Protein AF-A0A2N3FKK0-F1 (afdb_monomer_lite)

Sequence (946 aa):
MTNNWVDLDNSTMFFVCGANPAENHPASIGHVNTARFDVNGRGRNATLVVVDPRQTRTARMINSGYDATNVNDMRKHDRYVRIRPGTNIAFINGVLNSIITWMYANPTSTAAINFFAWHNSTAPGSAKARSFICDDGTTDNVSGWPTYCDSRLKVDAVTGDYQREDKLSDGGKLISNFPLLAADVEDPDCVFQKLKSHVAMYTDTAVAEICGCTTADIAAVRDAFIANSRCSSSDFGAAAHPDNIKAAGYRAACIMYAMGGTQFTSGSQGIRSYAVIQVLMGNMGRAGGGINALRGIHNVQGSTDMGNLFDLIPGYSANPAEGQTYEAYTNGLFGNRVLPGTAPVTSTLKSAYTEDDIAWQQRGFYNMTREFFGSRAIVSSPADHADFDRLYDCWPKGNGVPHIESFRRMDPVWAGANSKPQIKACVVWGQNPAVTEPNQSAVRKGLEALDLLVCTDMFANETAQCKRKDTGVTYLLPACSHVEEAGSVTSSGRWMQWRDKTTDPMGNSKSDLELLHRFAKALSDGGAFSHITAQWAGTALDGLDAYDVLWGKYGWDGVSPFEEVSGVDYEGNVLLGSEYVAEQVYKEMCAPVGGYVGTGAAGFEGGHKGTMWIYSTGNTNAHGGGYNPDQTGNVTPPMTPAVSWGMANKAKSRNGTDAGDAFQYPRYGWAWLLNRRIFYNNGELSGDVADVFVAPGWMARLWITGGTNTLADWSWLYRKYSQLSDVPDAGVGTNHVYPGRFPAFTEPYETPYDGTGTKPNLVAAWGRNTKGSVSGVVGTTGNLIFSDSARGTAADYPLVLTSIRCVEHFQGGPITRNNPWNVELEPDPWVELNSVDALAAGIKDGDWVNIVTARGNSTTDMDDRTIMTGALAAGAWNKGWKARVGVGTLANQRVAPGTVAIPWHWGDRGLGVGARANDLCIDAWDANTTIPEYKACLCRIEKVTP

Secondary structure (DSSP, 8-state):
--S-SGGGGG-SEEEEES--HHHHSTTHHHHHHHHHHTGGG-----EEEEE-SB--TTGGG------TT-TT-GGGG-EEE---TT-HHHHHHHHHHHHHHHHHH-TTSHHHHHHHHHHTT-STTSEEEEEEE-TTS-EEEEEEEESS--TTBBBPTTT-SBPEEEEE-TTS-EEEEEEPBPSSTTSTTBHHHHHHHHHTT--HHHHHHHHS--HHHHHHHHHHHHHHSGGG-TTTT-SS--S-TTSTT---EEEEESGGGTSSTTHHHHHHHHHHHHHHTT-TTSTT-SEEE--SSTTHHHHHHTT-BTTEETTTEEPPPTT--HHHHHHTSTT-----SS----S----TT-TTTS-HHHHHHHHHHHHHHS-TT--SSHHHHHHHHHHHHTS--S----HHHHHHHHSHHHHHHTT-PPP-EEEEES--HHHHSSSHHHHHHHHHH-SEEEEEESS--TTTTS---TT-EEEEEEBPPTTSS-EEEE-TT-EEEEE---SPPSTT-B-HHHHHHHHHHHHHHTTTTHHHHHHTTTSTTTT--HHHHHTGGGS--SSS-GGG-EEE-TTS-EEEHHHHHHHHHHHHHHS-TT--SSS-SSS-TT----S-TTTS--SSTTS--SB-STTTT---TT-SS-----SSBGGG-B----TTSSS--TTBSEETTTT-SSTT-TT-STTPPPPSS----GGGGTT-----S----STHHHHHHTTSS-------SS------SS------SS-S--S-SSS--HHHHH----SS--TT-TTS-S-SS-TTS----TTT--EEEEEE--TT--TTSTTGGGSHHHHHHS-S-EEEE-HHHHHHTT--TT-EEEEE-SS-BSSS-TT-GGG--STT--S-GGG-EEEEE--SSGGG-SB-TTEEEEE----SSSSS----GGGTS---B-TTT--B--S-EEEEEEE---

pLDDT: mean 81.0, std 18.36, range [26.08, 98.62]

Structure (mmCIF, N/CA/C/O backbone):
data_AF-A0A2N3FKK0-F1
#
_entry.id   AF-A0A2N3FKK0-F1
#
loop_
_atom_site.group_PDB
_atom_site.id
_atom_site.type_symbol
_atom_site.label_atom_id
_atom_site.label_alt_id
_atom_site.label_comp_id
_atom_site.label_asym_id
_atom_site.label_entity_id
_atom_site.label_seq_id
_atom_site.pdbx_PDB_ins_code
_atom_site.Cartn_x
_atom_site.Cartn_y
_atom_site.Cartn_z
_atom_site.occupancy
_atom_site.B_iso_or_equiv
_atom_site.auth_seq_id
_atom_site.auth_comp_id
_atom_site.auth_asym_id
_atom_site.auth_atom_id
_atom_site.pdbx_PDB_model_num
ATOM 1 N N . MET A 1 1 ? 6.869 2.922 4.185 1.00 86.62 1 MET A N 1
ATOM 2 C CA . MET A 1 1 ? 6.396 3.433 5.490 1.00 86.62 1 MET A CA 1
ATOM 3 C C . MET A 1 1 ? 7.098 4.754 5.738 1.00 86.62 1 MET A C 1
ATOM 5 O O . MET A 1 1 ? 8.101 5.001 5.068 1.00 86.62 1 MET A O 1
ATOM 9 N N . THR A 1 2 ? 6.614 5.595 6.655 1.00 87.12 2 THR A N 1
ATOM 10 C CA . THR A 1 2 ? 7.434 6.740 7.099 1.00 87.12 2 THR A CA 1
ATOM 11 C C . THR A 1 2 ? 8.601 6.265 7.958 1.00 87.12 2 THR A C 1
ATOM 13 O O . THR A 1 2 ? 9.711 6.759 7.799 1.00 87.12 2 THR A O 1
ATOM 16 N N . ASN A 1 3 ? 8.370 5.242 8.780 1.00 89.62 3 ASN A N 1
ATOM 17 C CA . ASN A 1 3 ? 9.375 4.599 9.617 1.00 89.62 3 ASN A CA 1
ATOM 18 C C . ASN A 1 3 ? 9.711 3.216 9.020 1.00 89.62 3 ASN A C 1
ATOM 20 O O . ASN A 1 3 ? 9.687 3.046 7.795 1.00 89.62 3 ASN A O 1
ATOM 24 N N . ASN A 1 4 ? 10.034 2.229 9.854 1.00 90.94 4 ASN A N 1
ATOM 25 C CA . ASN A 1 4 ? 10.424 0.882 9.439 1.00 90.94 4 ASN A CA 1
ATOM 26 C C . ASN A 1 4 ? 10.058 -0.160 10.524 1.00 90.94 4 ASN A C 1
ATOM 28 O O . ASN A 1 4 ? 9.503 0.193 11.560 1.00 90.94 4 ASN A O 1
ATOM 32 N N . TRP A 1 5 ? 10.327 -1.446 10.270 1.00 93.56 5 TRP A N 1
ATOM 33 C CA . TRP A 1 5 ? 9.884 -2.547 11.139 1.00 93.56 5 TRP A CA 1
ATOM 34 C C . TRP A 1 5 ? 10.541 -2.575 12.518 1.00 93.56 5 TRP A C 1
ATOM 36 O O . TRP A 1 5 ? 9.848 -2.804 13.500 1.00 93.56 5 TRP A O 1
ATOM 46 N N . VAL A 1 6 ? 11.850 -2.337 12.586 1.00 89.31 6 VAL A N 1
ATOM 47 C CA . VAL A 1 6 ? 12.615 -2.365 13.843 1.00 89.31 6 VAL A CA 1
ATOM 48 C C . VAL A 1 6 ? 12.295 -1.160 14.724 1.00 89.31 6 VAL A C 1
ATOM 50 O O . VAL A 1 6 ? 12.272 -1.276 15.942 1.00 89.31 6 VAL A O 1
ATOM 53 N N . ASP A 1 7 ? 11.939 -0.026 14.118 1.00 89.94 7 ASP A N 1
ATOM 54 C CA . ASP A 1 7 ? 11.510 1.165 14.851 1.00 89.94 7 ASP A CA 1
ATOM 55 C C . ASP A 1 7 ? 10.175 0.976 15.598 1.00 89.94 7 ASP A C 1
ATOM 57 O O . ASP A 1 7 ? 9.870 1.728 16.522 1.00 89.94 7 ASP A O 1
ATOM 61 N N . LEU A 1 8 ? 9.390 -0.056 15.265 1.00 92.25 8 LEU A N 1
ATOM 62 C CA . LEU A 1 8 ? 8.190 -0.402 16.033 1.00 92.25 8 LEU A CA 1
ATOM 63 C C . LEU A 1 8 ? 8.519 -0.729 17.500 1.00 92.25 8 LEU A C 1
ATOM 65 O O . LEU A 1 8 ? 7.682 -0.465 18.362 1.00 92.25 8 LEU A O 1
ATOM 69 N N . ASP A 1 9 ? 9.731 -1.208 17.800 1.00 89.75 9 ASP A N 1
ATOM 70 C CA . ASP A 1 9 ? 10.198 -1.481 19.168 1.00 89.75 9 ASP A CA 1
ATOM 71 C C . ASP A 1 9 ? 10.193 -0.209 20.045 1.00 89.75 9 ASP A C 1
ATOM 73 O O . ASP A 1 9 ? 10.038 -0.283 21.265 1.00 89.75 9 ASP A O 1
ATOM 77 N N . ASN A 1 10 ? 10.309 0.976 19.431 1.00 88.19 10 ASN A N 1
ATOM 78 C CA . ASN A 1 10 ? 10.287 2.266 20.123 1.00 88.19 10 ASN A CA 1
ATOM 79 C C . ASN A 1 10 ? 8.873 2.784 20.421 1.00 88.19 10 ASN A C 1
ATOM 81 O O . ASN A 1 10 ? 8.730 3.785 21.126 1.00 88.19 10 ASN A O 1
ATOM 85 N N . SER A 1 11 ? 7.829 2.160 19.872 1.00 92.38 11 SER A N 1
ATOM 86 C CA . SER A 1 11 ? 6.475 2.699 19.963 1.00 92.38 11 SER A CA 1
ATOM 87 C C . SER A 1 11 ? 5.893 2.558 21.366 1.00 92.38 11 SER A C 1
ATOM 89 O O . SER A 1 11 ? 6.042 1.530 22.019 1.00 92.38 11 SER A O 1
ATOM 91 N N . THR A 1 12 ? 5.169 3.581 21.814 1.00 93.19 12 THR A N 1
ATOM 92 C CA . THR A 1 12 ? 4.355 3.533 23.043 1.00 93.19 12 THR A CA 1
ATOM 93 C C . THR A 1 12 ? 2.890 3.229 22.767 1.00 93.19 12 THR A C 1
ATOM 95 O O . THR A 1 12 ? 2.152 2.864 23.680 1.00 93.19 12 THR A O 1
ATOM 98 N N . MET A 1 13 ? 2.462 3.332 21.509 1.00 95.81 13 MET A N 1
ATOM 99 C CA . MET A 1 13 ? 1.116 2.972 21.092 1.00 95.81 13 MET A CA 1
ATOM 100 C C . MET A 1 13 ? 1.097 2.521 19.639 1.00 95.81 13 MET A C 1
ATOM 102 O O . MET A 1 13 ? 1.505 3.253 18.740 1.00 95.81 13 MET A O 1
ATOM 106 N N . PHE A 1 14 ? 0.499 1.357 19.419 1.00 98.06 14 PHE A N 1
ATOM 107 C CA . PHE A 1 14 ? 0.108 0.873 18.106 1.00 98.06 14 PHE A CA 1
ATOM 108 C C . PHE A 1 14 ? -1.377 1.156 17.898 1.00 98.06 14 PHE A C 1
ATOM 110 O O . PHE A 1 14 ? -2.227 0.529 18.533 1.00 98.06 14 PHE A O 1
ATOM 117 N N . PHE A 1 15 ? -1.696 2.085 17.002 1.00 98.44 15 PHE A N 1
ATOM 118 C CA . PHE A 1 15 ? -3.052 2.275 16.502 1.00 98.44 15 PHE A CA 1
ATOM 119 C C . PHE A 1 15 ? -3.226 1.479 15.205 1.00 98.44 15 PHE A C 1
ATOM 121 O O . PHE A 1 15 ? -2.838 1.914 14.119 1.00 98.44 15 PHE A O 1
ATOM 128 N N . VAL A 1 16 ? -3.777 0.276 15.323 1.00 98.44 16 VAL A N 1
ATOM 129 C CA . VAL A 1 16 ? -4.036 -0.625 14.200 1.00 98.44 16 VAL A CA 1
ATOM 130 C C . VAL A 1 16 ? -5.450 -0.368 13.689 1.00 98.44 16 VAL A C 1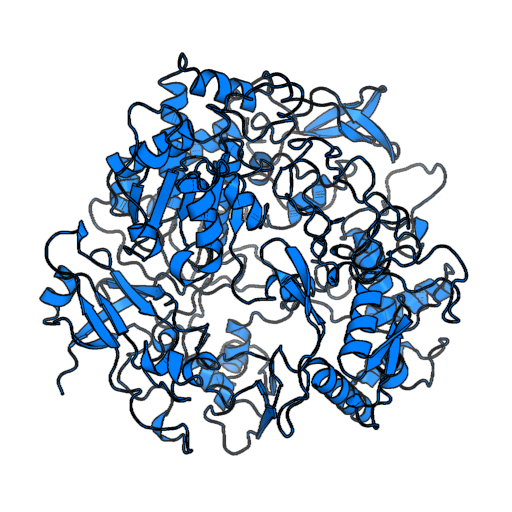
ATOM 132 O O . VAL A 1 16 ? -6.422 -0.805 14.298 1.00 98.44 16 VAL A O 1
ATOM 135 N N . CYS A 1 17 ? -5.577 0.339 12.569 1.00 97.44 17 CYS A N 1
ATOM 136 C CA . CYS A 1 17 ? -6.863 0.643 11.938 1.00 97.44 17 CYS A CA 1
ATOM 137 C C . CYS A 1 17 ? -6.747 0.389 10.436 1.00 97.44 17 CYS A C 1
ATOM 139 O O . CYS A 1 17 ? -5.881 0.950 9.769 1.00 97.44 17 CYS A O 1
ATOM 141 N N . GLY A 1 18 ? -7.582 -0.506 9.903 1.00 95.00 18 GLY A N 1
ATOM 142 C CA . GLY A 1 18 ? -7.476 -0.933 8.505 1.00 95.00 18 GLY A CA 1
ATOM 143 C C . GLY A 1 18 ? -6.312 -1.897 8.222 1.00 95.00 18 GLY A C 1
ATOM 144 O O . GLY A 1 18 ? -5.822 -1.968 7.088 1.00 95.00 18 GLY A O 1
ATOM 145 N N . ALA A 1 19 ? -5.853 -2.642 9.233 1.00 96.12 19 ALA A N 1
ATOM 146 C CA . ALA A 1 19 ? -4.844 -3.692 9.109 1.00 96.12 19 ALA A CA 1
ATOM 147 C C . ALA A 1 19 ? -5.068 -4.834 10.108 1.00 96.12 19 ALA A C 1
ATOM 149 O O . ALA A 1 19 ? -5.714 -4.674 11.136 1.00 96.12 19 ALA A O 1
ATOM 150 N N . ASN A 1 20 ? -4.457 -5.979 9.807 1.00 97.31 20 ASN A N 1
ATOM 151 C CA . ASN A 1 20 ? -4.407 -7.152 10.676 1.00 97.31 20 ASN A CA 1
ATOM 152 C C . ASN A 1 20 ? -2.987 -7.747 10.643 1.00 97.31 20 ASN A C 1
ATOM 154 O O . ASN A 1 20 ? -2.752 -8.754 9.967 1.00 97.31 20 ASN A O 1
ATOM 158 N N . PRO A 1 21 ? -2.002 -7.074 11.266 1.00 97.00 21 PRO A N 1
ATOM 159 C CA . PRO A 1 21 ? -0.591 -7.434 11.144 1.00 97.00 21 PRO A CA 1
ATOM 160 C C . PRO A 1 21 ? -0.272 -8.833 11.681 1.00 97.00 21 PRO A C 1
ATOM 162 O O . PRO A 1 21 ? 0.656 -9.458 11.191 1.00 97.00 21 PRO A O 1
ATOM 165 N N . ALA A 1 22 ? -1.055 -9.378 12.617 1.00 96.69 22 ALA A N 1
ATOM 166 C CA . ALA A 1 22 ? -0.809 -10.725 13.141 1.00 96.69 22 ALA A CA 1
ATOM 167 C C . ALA A 1 22 ? -1.071 -11.837 12.119 1.00 96.69 22 ALA A C 1
ATOM 169 O O . ALA A 1 22 ? -0.567 -12.943 12.284 1.00 96.69 22 ALA A O 1
ATOM 170 N N . GLU A 1 23 ? -1.845 -11.550 11.073 1.00 96.44 23 GLU A N 1
ATOM 171 C CA . GLU A 1 23 ? -2.109 -12.494 9.985 1.00 96.44 23 GLU A CA 1
ATOM 172 C C . GLU A 1 23 ? -1.366 -12.093 8.709 1.00 96.44 23 GLU A C 1
ATOM 174 O O . GLU A 1 23 ? -0.803 -12.943 8.031 1.00 96.44 23 GLU A O 1
ATOM 179 N N . ASN A 1 24 ? -1.305 -10.795 8.401 1.00 96.88 24 ASN A N 1
ATOM 180 C CA . ASN A 1 24 ? -0.779 -10.314 7.119 1.00 96.88 24 ASN A CA 1
ATOM 181 C C . ASN A 1 24 ? 0.710 -9.952 7.155 1.00 96.88 24 ASN A C 1
ATOM 183 O O . ASN A 1 24 ? 1.352 -9.884 6.109 1.00 96.88 24 ASN A O 1
ATOM 187 N N . HIS A 1 25 ? 1.249 -9.696 8.347 1.00 97.31 25 HIS A N 1
ATOM 188 C CA . HIS A 1 25 ? 2.637 -9.296 8.580 1.00 97.31 25 HIS A CA 1
ATOM 189 C C . HIS A 1 25 ? 3.187 -9.983 9.841 1.00 97.31 25 HIS A C 1
ATOM 191 O O . HIS A 1 25 ? 3.745 -9.308 10.701 1.00 97.31 25 HIS A O 1
ATOM 197 N N . PRO A 1 26 ? 3.032 -11.310 10.009 1.00 95.56 26 PRO A N 1
ATOM 198 C CA . PRO A 1 26 ? 3.196 -11.974 11.306 1.00 95.56 26 PRO A CA 1
ATOM 199 C C . PRO A 1 26 ? 4.577 -11.758 11.941 1.00 95.56 26 PRO A C 1
ATOM 201 O O . PRO A 1 26 ? 4.676 -11.623 13.157 1.00 95.56 26 PRO A O 1
ATOM 204 N N . ALA A 1 27 ? 5.640 -11.626 11.140 1.00 94.69 27 ALA A N 1
ATOM 205 C CA . ALA A 1 27 ? 6.976 -11.298 11.642 1.00 94.69 27 ALA A CA 1
ATOM 206 C C . ALA A 1 27 ? 7.035 -9.939 12.373 1.00 94.69 27 ALA A C 1
ATOM 208 O O . ALA A 1 27 ? 7.778 -9.797 13.342 1.00 94.69 27 ALA A O 1
ATOM 209 N N . SER A 1 28 ? 6.212 -8.954 11.984 1.00 94.12 28 SER A N 1
ATOM 210 C CA . SER A 1 28 ? 6.154 -7.658 12.671 1.00 94.12 28 SER A CA 1
ATOM 211 C C . SER A 1 28 ? 5.602 -7.767 14.092 1.00 94.12 28 SER A C 1
ATOM 213 O O . SER A 1 28 ? 5.814 -6.863 14.896 1.00 94.12 28 SER A O 1
ATOM 215 N N . ILE A 1 29 ? 4.903 -8.858 14.431 1.00 93.94 29 ILE A N 1
ATOM 216 C CA . ILE A 1 29 ? 4.414 -9.091 15.794 1.00 93.94 29 ILE A CA 1
ATOM 217 C C . ILE A 1 29 ? 5.560 -9.326 16.775 1.00 93.94 29 ILE A C 1
ATOM 219 O O . ILE A 1 29 ? 5.406 -8.995 17.947 1.00 93.94 29 ILE A O 1
ATOM 223 N N . GLY A 1 30 ? 6.722 -9.800 16.312 1.00 92.00 30 GLY A N 1
ATOM 224 C CA . GLY A 1 30 ? 7.932 -9.828 17.135 1.00 92.00 30 GLY A CA 1
ATOM 225 C C . GLY A 1 30 ? 8.254 -8.438 17.689 1.00 92.00 30 GLY A C 1
ATOM 226 O O . GLY A 1 30 ? 8.380 -8.278 18.899 1.00 92.00 30 GLY A O 1
ATOM 227 N N . HIS A 1 31 ? 8.256 -7.424 16.822 1.00 92.19 31 HIS A N 1
ATOM 228 C CA . HIS A 1 31 ? 8.519 -6.035 17.204 1.00 92.19 31 HIS A CA 1
ATOM 229 C C . HIS A 1 31 ? 7.420 -5.431 18.086 1.00 92.19 31 HIS A C 1
ATOM 231 O O . HIS A 1 31 ? 7.687 -4.828 19.126 1.00 92.19 31 HIS A O 1
ATOM 237 N N . VAL A 1 32 ? 6.153 -5.673 17.732 1.00 92.75 32 VAL A N 1
ATOM 238 C CA . VAL A 1 32 ? 5.012 -5.241 18.557 1.00 92.75 32 VAL A CA 1
ATOM 239 C C . VAL A 1 32 ? 5.093 -5.848 19.962 1.00 92.75 32 VAL A C 1
ATOM 241 O O . VAL A 1 32 ? 4.883 -5.148 20.948 1.00 92.75 32 VAL A O 1
ATOM 244 N N . ASN A 1 33 ? 5.429 -7.133 20.088 1.00 90.88 33 ASN A N 1
ATOM 245 C CA . ASN A 1 33 ? 5.558 -7.791 21.388 1.00 90.88 33 ASN A CA 1
ATOM 246 C C . ASN A 1 33 ? 6.766 -7.284 22.183 1.00 90.88 33 ASN A C 1
ATOM 248 O O . ASN A 1 33 ? 6.633 -7.095 23.393 1.00 90.88 33 ASN A O 1
ATOM 252 N N . THR A 1 34 ? 7.901 -7.010 21.528 1.00 89.31 34 THR A N 1
ATOM 253 C CA . THR A 1 34 ? 9.061 -6.366 22.168 1.00 89.31 34 THR A CA 1
ATOM 254 C C . THR A 1 34 ? 8.651 -5.040 22.804 1.00 89.31 34 THR A C 1
ATOM 256 O O . THR A 1 34 ? 8.877 -4.843 23.998 1.00 89.31 34 THR A O 1
ATOM 259 N N . ALA A 1 35 ? 7.957 -4.174 22.059 1.00 90.12 35 ALA A N 1
ATOM 260 C CA . ALA A 1 35 ? 7.450 -2.906 22.580 1.00 90.12 35 ALA A CA 1
ATOM 261 C C . ALA A 1 35 ? 6.401 -3.086 23.697 1.00 90.12 35 ALA A C 1
ATOM 263 O O . ALA A 1 35 ? 6.347 -2.285 24.631 1.00 90.12 35 ALA A O 1
ATOM 264 N N . ARG A 1 36 ? 5.564 -4.130 23.643 1.00 89.31 36 ARG A N 1
ATOM 265 C CA . ARG A 1 36 ? 4.459 -4.328 24.601 1.00 89.31 36 ARG A CA 1
ATOM 266 C C . ARG A 1 36 ? 4.842 -4.970 25.931 1.00 89.31 36 ARG A C 1
ATOM 268 O O . ARG A 1 36 ? 4.164 -4.690 26.914 1.00 89.31 36 ARG A O 1
ATOM 275 N N . PHE A 1 37 ? 5.856 -5.830 25.984 1.00 84.88 37 PHE A N 1
ATOM 276 C CA . PHE A 1 37 ? 6.105 -6.673 27.168 1.00 84.88 37 PHE A CA 1
ATOM 277 C C . PHE A 1 37 ? 7.458 -6.464 27.848 1.00 84.88 37 PHE A C 1
ATOM 279 O O . PHE A 1 37 ? 7.785 -7.217 28.757 1.00 84.88 37 PHE A O 1
ATOM 286 N N . ASP A 1 38 ? 8.233 -5.469 27.420 1.00 69.88 38 ASP A N 1
ATOM 287 C CA . ASP A 1 38 ? 9.582 -5.216 27.938 1.00 69.88 38 ASP A CA 1
ATOM 288 C C . ASP A 1 38 ? 10.467 -6.465 27.998 1.00 69.88 38 ASP A C 1
ATOM 290 O O . ASP A 1 38 ? 10.999 -6.880 29.027 1.00 69.88 38 ASP A O 1
ATOM 294 N N . VAL A 1 39 ? 10.626 -7.088 26.831 1.00 63.78 39 VAL A N 1
ATOM 295 C CA . VAL A 1 39 ? 11.534 -8.219 26.667 1.00 63.78 39 VAL A CA 1
ATOM 296 C C . VAL A 1 39 ? 12.968 -7.681 26.602 1.00 63.78 39 VAL A C 1
ATOM 298 O O . VAL A 1 39 ? 13.328 -6.972 25.664 1.00 63.78 39 VAL A O 1
ATOM 301 N N . ASN A 1 40 ? 13.802 -8.046 27.581 1.00 57.66 40 ASN A N 1
ATOM 302 C CA . ASN A 1 40 ? 15.223 -7.672 27.683 1.00 57.66 40 ASN A CA 1
ATOM 303 C C . ASN A 1 40 ? 15.512 -6.168 27.898 1.00 57.66 40 ASN A C 1
ATOM 305 O O . ASN A 1 40 ? 16.540 -5.682 27.421 1.00 57.66 40 ASN A O 1
ATOM 309 N N . GLY A 1 41 ? 14.639 -5.425 28.591 1.00 62.09 41 GLY A N 1
ATOM 310 C CA . GLY A 1 41 ? 14.851 -3.992 28.866 1.00 62.09 41 GLY A CA 1
ATOM 311 C C . GLY A 1 41 ? 14.709 -3.102 27.624 1.00 62.09 41 GLY A C 1
ATOM 312 O O . GLY A 1 41 ? 15.303 -2.025 27.551 1.00 62.09 41 GLY A O 1
ATOM 313 N N . ARG A 1 42 ? 14.000 -3.597 26.601 1.00 62.19 42 ARG A N 1
ATOM 314 C CA . ARG A 1 42 ? 13.804 -2.939 25.299 1.00 62.19 42 ARG A CA 1
ATOM 315 C C . ARG A 1 42 ? 12.382 -2.432 25.083 1.00 62.19 42 ARG A C 1
ATOM 317 O O . ARG A 1 42 ? 12.162 -1.692 24.128 1.00 62.19 42 ARG A O 1
ATOM 324 N N . GLY A 1 43 ? 11.419 -2.849 25.900 1.00 67.81 43 GLY A N 1
ATOM 325 C CA . GLY A 1 43 ? 10.015 -2.535 25.654 1.00 67.81 43 GLY A CA 1
ATOM 326 C C . GLY A 1 43 ? 9.541 -1.264 26.330 1.00 67.81 43 GLY A C 1
ATOM 327 O O . GLY A 1 43 ? 10.199 -0.662 27.173 1.00 67.81 43 GLY A O 1
ATOM 328 N N . ARG A 1 44 ? 8.352 -0.845 25.913 1.00 81.69 44 ARG A N 1
ATOM 329 C CA . ARG A 1 44 ? 7.706 0.420 26.274 1.00 81.69 44 ARG A CA 1
ATOM 330 C C . ARG A 1 44 ? 6.411 0.232 27.045 1.00 81.69 44 ARG A C 1
ATOM 332 O O . ARG A 1 44 ? 5.723 1.214 27.303 1.00 81.69 44 ARG A O 1
ATOM 339 N N . ASN A 1 45 ? 6.063 -1.020 27.354 1.00 88.62 45 ASN A N 1
ATOM 340 C CA . ASN A 1 45 ? 4.739 -1.411 27.825 1.00 88.62 45 ASN A CA 1
ATOM 341 C C . ASN A 1 45 ? 3.637 -0.780 26.961 1.00 88.62 45 ASN A C 1
ATOM 343 O O . ASN A 1 45 ? 2.705 -0.155 27.461 1.00 88.62 45 ASN A O 1
ATOM 347 N N . ALA A 1 46 ? 3.819 -0.873 25.643 1.00 92.56 46 ALA A N 1
ATOM 348 C CA . ALA A 1 46 ? 3.051 -0.118 24.671 1.00 92.56 46 ALA A CA 1
ATOM 349 C C . ALA A 1 46 ? 1.552 -0.457 24.679 1.00 92.56 46 ALA A C 1
ATOM 351 O O . ALA A 1 46 ? 1.152 -1.615 24.816 1.00 92.56 46 ALA A O 1
ATOM 352 N N . THR A 1 47 ? 0.739 0.566 24.432 1.00 95.38 47 THR A N 1
ATOM 353 C CA . THR A 1 47 ? -0.691 0.437 24.144 1.00 95.38 47 THR A CA 1
ATOM 354 C C . THR A 1 47 ? -0.901 -0.283 22.808 1.00 95.38 47 THR A C 1
ATOM 356 O O . THR A 1 47 ? -0.226 0.018 21.822 1.00 95.38 47 THR A O 1
ATOM 359 N N . LEU A 1 48 ? -1.895 -1.160 22.724 1.00 97.06 48 LEU A N 1
ATOM 360 C CA . LEU A 1 48 ? -2.433 -1.693 21.477 1.00 97.06 48 LEU A CA 1
ATOM 361 C C . LEU A 1 48 ? -3.910 -1.311 21.341 1.00 97.06 48 LEU A C 1
ATOM 363 O O . LEU A 1 48 ? -4.776 -1.823 22.053 1.00 97.06 48 LEU A O 1
ATOM 367 N N . VAL A 1 49 ? -4.197 -0.434 20.379 1.00 98.06 49 VAL A N 1
ATOM 368 C CA . VAL A 1 49 ? -5.560 -0.114 19.954 1.00 98.06 49 VAL A CA 1
ATOM 369 C C . VAL A 1 49 ? -5.822 -0.765 18.604 1.00 98.06 49 VAL A C 1
ATOM 371 O O . VAL A 1 49 ? -5.107 -0.501 17.642 1.00 98.06 49 VAL A O 1
ATOM 374 N N . VAL A 1 50 ? -6.854 -1.601 18.521 1.00 98.06 50 VAL A N 1
ATOM 375 C CA . VAL A 1 50 ? -7.269 -2.272 17.283 1.00 98.06 50 VAL A CA 1
ATOM 376 C C . VAL A 1 50 ? -8.668 -1.813 16.909 1.00 98.06 50 VAL A C 1
ATOM 378 O O . VAL A 1 50 ? -9.603 -1.985 17.686 1.00 98.06 50 VAL A O 1
ATOM 381 N N . VAL A 1 51 ? -8.809 -1.248 15.714 1.00 97.81 51 VAL A N 1
ATOM 382 C CA . VAL A 1 51 ? -10.076 -0.793 15.141 1.00 97.81 51 VAL A CA 1
ATOM 383 C C . VAL A 1 51 ? -10.358 -1.607 13.882 1.00 97.81 51 VAL A C 1
ATOM 385 O O . VAL A 1 51 ? -9.738 -1.391 12.838 1.00 97.81 51 VAL A O 1
ATOM 388 N N . ASP A 1 52 ? -11.266 -2.575 13.991 1.00 97.06 52 ASP A N 1
ATOM 389 C CA . ASP A 1 52 ? -11.575 -3.534 12.923 1.00 97.06 52 ASP A CA 1
ATOM 390 C C . ASP A 1 52 ? -13.027 -4.039 13.073 1.00 97.06 52 ASP A C 1
ATOM 392 O O . ASP A 1 52 ? -13.501 -4.202 14.200 1.00 97.06 52 ASP A O 1
ATOM 396 N N . PRO A 1 53 ? -13.770 -4.308 11.982 1.00 95.00 53 PRO A N 1
ATOM 397 C CA . PRO A 1 53 ? -15.079 -4.975 12.061 1.00 95.00 53 PRO A CA 1
ATOM 398 C C . PRO A 1 53 ? -15.030 -6.362 12.730 1.00 95.00 53 PRO A C 1
ATOM 400 O O . PRO A 1 53 ? -16.053 -6.874 13.211 1.00 95.00 53 PRO A O 1
ATOM 403 N N . ARG A 1 54 ? -13.852 -6.991 12.767 1.00 94.75 54 ARG A N 1
ATOM 404 C CA . ARG A 1 54 ? -13.625 -8.347 13.259 1.00 94.75 54 ARG A CA 1
ATOM 405 C C . ARG A 1 54 ? -12.700 -8.365 14.466 1.00 94.75 54 ARG A C 1
ATOM 407 O O . ARG A 1 54 ? -11.744 -7.604 14.576 1.00 94.75 54 ARG A O 1
ATOM 414 N N . GLN A 1 55 ? -12.919 -9.343 15.336 1.00 93.00 55 GLN A N 1
ATOM 415 C CA . GLN A 1 55 ? -11.999 -9.653 16.423 1.00 93.00 55 GLN A CA 1
ATOM 416 C C . GLN A 1 55 ? -10.891 -10.566 15.881 1.00 93.00 55 GLN A C 1
ATOM 418 O O . GLN A 1 55 ? -10.876 -11.778 16.107 1.00 93.00 55 GLN A O 1
ATOM 423 N N . THR A 1 56 ? -9.997 -9.957 15.106 1.00 94.69 56 THR A N 1
ATOM 424 C CA . THR A 1 56 ? -8.866 -10.608 14.433 1.00 94.69 56 THR A CA 1
ATOM 425 C C . THR A 1 56 ? -7.852 -11.204 15.412 1.00 94.69 56 THR A C 1
ATOM 427 O O . THR A 1 56 ? -7.905 -10.948 16.621 1.00 94.69 56 THR A O 1
ATOM 430 N N . ARG A 1 57 ? -6.863 -11.959 14.906 1.00 93.69 57 ARG A N 1
ATOM 431 C CA . ARG A 1 57 ? -5.738 -12.406 15.749 1.00 93.69 57 ARG A CA 1
ATOM 432 C C . ARG A 1 57 ? -4.986 -11.220 16.366 1.00 93.69 57 ARG A C 1
ATOM 434 O O . ARG A 1 57 ? -4.573 -11.330 17.514 1.00 93.69 57 ARG A O 1
ATOM 441 N N . THR A 1 58 ? -4.889 -10.071 15.681 1.00 95.50 58 THR A N 1
ATOM 442 C CA . THR A 1 58 ? -4.334 -8.841 16.279 1.00 95.50 58 THR A CA 1
ATOM 443 C C . THR A 1 58 ? -5.218 -8.295 17.400 1.00 95.50 58 THR A C 1
ATOM 445 O O . THR A 1 58 ? -4.701 -7.984 18.468 1.00 95.50 58 THR A O 1
ATOM 448 N N . ALA A 1 59 ? -6.543 -8.230 17.217 1.00 94.00 59 ALA A N 1
ATOM 449 C CA . ALA A 1 59 ? -7.457 -7.783 18.275 1.00 94.00 59 ALA A CA 1
ATOM 450 C C . ALA A 1 59 ? -7.378 -8.672 19.529 1.00 94.00 59 ALA A C 1
ATOM 452 O O . ALA A 1 59 ? -7.442 -8.178 20.650 1.00 94.00 59 ALA A O 1
ATOM 453 N N . ARG A 1 60 ? -7.175 -9.984 19.355 1.00 90.88 60 ARG A N 1
ATOM 454 C CA . ARG A 1 60 ? -7.011 -10.941 20.465 1.00 90.88 60 ARG A CA 1
ATOM 455 C C . ARG A 1 60 ? -5.717 -10.771 21.260 1.00 90.88 60 ARG A C 1
ATOM 457 O O . ARG A 1 60 ? -5.606 -11.342 22.338 1.00 90.88 60 ARG A O 1
ATOM 464 N N . MET A 1 61 ? -4.749 -10.004 20.758 1.00 90.69 61 MET A N 1
ATOM 465 C CA . MET A 1 61 ? -3.528 -9.698 21.507 1.00 90.69 61 MET A CA 1
ATOM 466 C C . MET A 1 61 ? -3.758 -8.661 22.613 1.00 90.69 61 MET A C 1
ATOM 468 O O . MET A 1 61 ? -2.868 -8.457 23.443 1.00 90.69 61 MET A O 1
ATOM 472 N N . ILE A 1 62 ? -4.899 -7.971 22.628 1.00 88.94 62 ILE A N 1
ATOM 473 C CA . ILE A 1 62 ? -5.266 -7.062 23.715 1.00 88.94 62 ILE A CA 1
ATOM 474 C C . ILE A 1 62 ? -5.433 -7.884 24.995 1.00 88.94 62 ILE A C 1
ATOM 476 O O . ILE A 1 62 ? -6.240 -8.811 25.038 1.00 88.94 62 ILE A O 1
ATOM 480 N N . ASN A 1 63 ? -4.634 -7.574 26.018 1.00 71.12 63 ASN A N 1
ATOM 481 C CA . ASN A 1 63 ? -4.619 -8.315 27.276 1.00 71.12 63 ASN A CA 1
ATOM 482 C C . ASN A 1 63 ? -4.643 -7.331 28.449 1.00 71.12 63 ASN A C 1
ATOM 484 O O . ASN A 1 63 ? -3.874 -6.378 28.482 1.00 71.12 63 ASN A O 1
ATOM 488 N N . SER A 1 64 ? -5.508 -7.583 29.429 1.00 60.50 64 SER A N 1
ATOM 489 C CA . SER A 1 64 ? -5.768 -6.711 30.579 1.00 60.50 64 SER A CA 1
ATOM 490 C C . SER A 1 64 ? -4.737 -6.825 31.715 1.00 60.50 64 SER A C 1
ATOM 492 O O . SER A 1 64 ? -4.966 -6.298 32.798 1.00 60.50 64 SER A O 1
ATOM 494 N N . GLY A 1 65 ? -3.617 -7.521 31.505 1.00 72.88 65 GLY A N 1
ATOM 495 C CA . GLY A 1 65 ? -2.568 -7.743 32.510 1.00 72.88 65 GLY A CA 1
ATOM 496 C C . GLY A 1 65 ? -1.545 -6.608 32.620 1.00 72.88 65 GLY A C 1
ATOM 497 O O . GLY A 1 65 ? -0.350 -6.874 32.497 1.00 72.88 65 GLY A O 1
ATOM 498 N N . TYR A 1 66 ? -1.999 -5.364 32.804 1.00 84.62 66 TYR A N 1
ATOM 499 C CA . TYR A 1 66 ? -1.118 -4.206 33.008 1.00 84.62 66 TYR A CA 1
ATOM 500 C C . TYR A 1 66 ? -0.860 -3.943 34.500 1.00 84.62 66 TYR A C 1
ATOM 502 O O . TYR A 1 66 ? -1.708 -4.223 35.350 1.00 84.62 66 TYR A O 1
ATOM 510 N N . ASP A 1 67 ? 0.301 -3.378 34.824 1.00 84.88 67 ASP A N 1
ATOM 511 C CA . ASP A 1 67 ? 0.621 -2.916 36.174 1.00 84.88 67 ASP A CA 1
ATOM 512 C C . ASP A 1 67 ? 0.066 -1.502 36.385 1.00 84.88 67 ASP A C 1
ATOM 514 O O . ASP A 1 67 ? 0.626 -0.511 35.916 1.00 84.88 67 ASP A O 1
ATOM 518 N N . ALA A 1 68 ? -1.045 -1.397 37.117 1.00 82.25 68 ALA A N 1
ATOM 519 C CA . ALA A 1 68 ? -1.686 -0.117 37.410 1.00 82.25 68 ALA A CA 1
ATOM 520 C C . ALA A 1 68 ? -0.835 0.832 38.274 1.00 82.25 68 ALA A C 1
ATOM 522 O O . ALA A 1 68 ? -1.126 2.029 38.314 1.00 82.25 68 ALA A O 1
ATOM 523 N N . THR A 1 69 ? 0.198 0.326 38.954 1.00 83.44 69 THR A N 1
ATOM 524 C CA . THR A 1 69 ? 1.128 1.147 39.744 1.00 83.44 69 THR A CA 1
ATOM 525 C C . THR A 1 69 ? 2.252 1.730 38.887 1.00 83.44 69 THR A C 1
ATOM 527 O O . THR A 1 69 ? 2.800 2.787 39.211 1.00 83.44 69 THR A O 1
ATOM 530 N N . ASN A 1 70 ? 2.553 1.101 37.748 1.00 84.06 70 ASN A N 1
ATOM 531 C CA . ASN A 1 70 ? 3.527 1.598 36.795 1.00 84.06 70 ASN A CA 1
ATOM 532 C C . ASN A 1 70 ? 2.881 2.628 35.861 1.00 84.06 70 ASN A C 1
ATOM 534 O O . ASN A 1 70 ? 2.208 2.303 34.885 1.00 84.06 70 ASN A O 1
ATOM 538 N N . VAL A 1 71 ? 3.146 3.909 36.115 1.00 77.50 71 VAL A N 1
ATOM 539 C CA . VAL A 1 71 ? 2.629 5.011 35.284 1.00 77.50 71 VAL A CA 1
ATOM 540 C C . VAL A 1 71 ? 3.052 4.924 33.814 1.00 77.50 71 VAL A C 1
ATOM 542 O O . VAL A 1 71 ? 2.356 5.476 32.959 1.00 77.50 71 VAL A O 1
ATOM 545 N N . ASN A 1 72 ? 4.153 4.221 33.525 1.00 80.69 72 ASN A N 1
ATOM 546 C CA . ASN A 1 72 ? 4.674 3.983 32.182 1.00 80.69 72 ASN A CA 1
ATOM 547 C C . ASN A 1 72 ? 4.141 2.702 31.537 1.00 80.69 72 ASN A C 1
ATOM 549 O O . ASN A 1 72 ? 4.470 2.454 30.381 1.00 80.69 72 ASN A O 1
ATOM 553 N N . ASP A 1 73 ? 3.334 1.905 32.242 1.00 89.19 73 ASP A N 1
ATOM 554 C CA . ASP A 1 73 ? 2.603 0.809 31.620 1.00 89.19 73 ASP A CA 1
ATOM 555 C C . ASP A 1 73 ? 1.411 1.363 30.839 1.00 89.19 73 ASP A C 1
ATOM 557 O O . ASP A 1 73 ? 0.361 1.711 31.392 1.00 89.19 73 ASP A O 1
ATOM 561 N N . MET A 1 74 ? 1.605 1.508 29.529 1.00 91.00 74 MET A N 1
ATOM 562 C CA . MET A 1 74 ? 0.610 2.110 28.653 1.00 91.00 74 MET A CA 1
ATOM 563 C C . MET A 1 74 ? -0.470 1.125 28.211 1.00 91.00 74 MET A C 1
ATOM 565 O O . MET A 1 74 ? -1.529 1.566 27.764 1.00 91.00 74 MET A O 1
ATOM 569 N N . ARG A 1 75 ? -0.299 -0.181 28.462 1.00 92.94 75 ARG A N 1
ATOM 570 C CA . ARG A 1 75 ? -1.321 -1.211 28.195 1.00 92.94 75 ARG A CA 1
ATOM 571 C C . ARG A 1 75 ? -2.637 -0.966 28.934 1.00 92.94 75 ARG A C 1
ATOM 573 O O . ARG A 1 75 ? -3.668 -1.502 28.541 1.00 92.94 75 ARG A O 1
ATOM 580 N N . LYS A 1 76 ? -2.650 -0.087 29.944 1.00 91.25 76 LYS A N 1
ATOM 581 C CA . LYS A 1 76 ? -3.878 0.446 30.564 1.00 91.25 76 LYS A CA 1
ATOM 582 C C . LYS A 1 76 ? -4.844 1.112 29.570 1.00 91.25 76 LYS A C 1
ATOM 584 O O . LYS A 1 76 ? -6.022 1.263 29.883 1.00 91.25 76 LYS A O 1
ATOM 589 N N . HIS A 1 77 ? -4.359 1.513 28.392 1.00 94.38 77 HIS A N 1
ATOM 590 C CA . HIS A 1 77 ? -5.167 2.071 27.305 1.00 94.38 77 HIS A CA 1
ATOM 591 C C . HIS A 1 77 ? -5.463 1.067 26.179 1.00 94.38 77 HIS A C 1
ATOM 593 O O . HIS A 1 77 ? -6.009 1.472 25.150 1.00 94.38 77 HIS A O 1
ATOM 599 N N . ASP A 1 78 ? -5.111 -0.217 26.330 1.00 95.19 78 ASP A N 1
ATOM 600 C CA . ASP A 1 78 ? -5.414 -1.238 25.326 1.00 95.19 78 ASP A CA 1
ATOM 601 C C . ASP A 1 78 ? -6.917 -1.255 25.017 1.00 95.19 78 ASP A C 1
ATOM 603 O O . ASP A 1 78 ? -7.768 -1.227 25.915 1.00 95.19 78 ASP A O 1
ATOM 607 N N . ARG A 1 79 ? -7.265 -1.296 23.727 1.00 94.88 79 ARG A N 1
ATOM 608 C CA . ARG A 1 79 ? -8.665 -1.192 23.306 1.00 94.88 79 ARG A CA 1
ATOM 609 C C . ARG A 1 79 ? -8.916 -1.894 21.984 1.00 94.88 79 ARG A C 1
ATOM 611 O O . ARG A 1 79 ? -8.225 -1.653 21.003 1.00 94.88 79 ARG A O 1
ATOM 618 N N . TYR A 1 80 ? -9.964 -2.707 21.933 1.00 95.50 80 TYR A N 1
ATOM 619 C CA . TYR A 1 80 ? -10.536 -3.191 20.681 1.00 95.50 80 TYR A CA 1
ATOM 620 C C . TYR A 1 80 ? -11.828 -2.424 20.425 1.00 95.50 80 TYR A C 1
ATOM 622 O O . TYR A 1 80 ? -12.717 -2.435 21.276 1.00 95.50 80 TYR A O 1
ATOM 630 N N . VAL A 1 81 ? -11.921 -1.768 19.272 1.00 95.56 81 VAL A N 1
ATOM 631 C CA . VAL A 1 81 ? -13.116 -1.051 18.831 1.00 95.56 81 VAL A CA 1
ATOM 632 C C . VAL A 1 81 ? -13.631 -1.695 17.560 1.00 95.56 81 VAL A C 1
ATOM 634 O O . VAL A 1 81 ? -12.914 -1.833 16.568 1.00 95.56 81 VAL A O 1
ATOM 637 N N . ARG A 1 82 ? -14.904 -2.068 17.587 1.00 93.38 82 ARG A N 1
ATOM 638 C CA . ARG A 1 82 ? -15.575 -2.660 16.440 1.00 93.38 82 ARG A CA 1
ATOM 639 C C . ARG A 1 82 ? -16.284 -1.564 15.652 1.00 93.38 82 ARG A C 1
ATOM 641 O O . ARG A 1 82 ? -17.069 -0.820 16.230 1.00 93.38 82 ARG A O 1
ATOM 648 N N . ILE A 1 83 ? -16.001 -1.468 14.354 1.00 94.38 83 ILE A N 1
ATOM 649 C CA . ILE A 1 83 ? -16.641 -0.501 13.447 1.00 94.38 83 ILE A CA 1
ATOM 650 C C . ILE A 1 83 ? -17.172 -1.196 12.193 1.00 94.38 83 ILE A C 1
ATOM 652 O O . ILE A 1 83 ? -16.646 -2.229 11.783 1.00 94.38 83 ILE A O 1
ATOM 656 N N . ARG A 1 84 ? -18.191 -0.620 11.559 1.00 93.31 84 ARG A N 1
ATOM 657 C CA . ARG A 1 84 ? -18.706 -1.067 10.262 1.00 93.31 84 ARG A CA 1
ATOM 658 C C . ARG A 1 84 ? -17.658 -0.845 9.154 1.00 93.31 84 ARG A C 1
ATOM 660 O O . ARG A 1 84 ? -17.003 0.199 9.139 1.00 93.31 84 ARG A O 1
ATOM 667 N N . PRO A 1 85 ? -17.503 -1.771 8.187 1.00 94.94 85 PRO A N 1
ATOM 668 C CA . PRO A 1 85 ? -16.646 -1.521 7.032 1.00 94.94 85 PRO A CA 1
ATOM 669 C C . PRO A 1 85 ? -17.068 -0.249 6.278 1.00 94.94 85 PRO A C 1
ATOM 671 O O . PRO A 1 85 ? -18.254 -0.036 6.022 1.00 94.94 85 PRO A O 1
ATOM 674 N N . GLY A 1 86 ? -16.093 0.597 5.933 1.00 90.50 86 GLY A N 1
ATOM 675 C CA . GLY A 1 86 ? -16.316 1.847 5.199 1.00 90.50 86 GLY A CA 1
ATOM 676 C C . GLY A 1 86 ? -16.536 3.090 6.066 1.00 90.50 86 GLY A C 1
ATOM 677 O O . GLY A 1 86 ? -16.696 4.176 5.522 1.00 90.50 86 GLY A O 1
ATOM 678 N N . THR A 1 87 ? -16.506 2.985 7.400 1.00 93.00 87 THR A N 1
ATOM 679 C CA . THR A 1 87 ? -16.737 4.138 8.299 1.00 93.00 87 THR A CA 1
ATOM 680 C C . THR A 1 87 ? -15.473 4.687 8.957 1.00 93.00 87 THR A C 1
ATOM 682 O O . THR A 1 87 ? -15.552 5.465 9.909 1.00 93.00 87 THR A O 1
ATOM 685 N N . ASN A 1 88 ? -14.292 4.318 8.451 1.00 93.75 88 ASN A N 1
ATOM 686 C CA . ASN A 1 88 ? -12.999 4.710 9.015 1.00 93.75 88 ASN A CA 1
ATOM 687 C C . ASN A 1 88 ? -12.861 6.239 9.131 1.00 93.75 88 ASN A C 1
ATOM 689 O O . ASN A 1 88 ? -12.444 6.728 10.176 1.00 93.75 88 ASN A O 1
ATOM 693 N N . ILE A 1 89 ? -13.258 6.998 8.098 1.00 91.81 89 ILE A N 1
ATOM 694 C CA . ILE A 1 89 ? -13.164 8.471 8.103 1.00 91.81 89 ILE A CA 1
ATOM 695 C C . ILE A 1 89 ? -14.025 9.072 9.219 1.00 91.81 89 ILE A C 1
ATOM 697 O O . ILE A 1 89 ? -13.546 9.920 9.966 1.00 91.81 89 ILE A O 1
ATOM 701 N N . ALA A 1 90 ? -15.273 8.610 9.366 1.00 93.00 90 ALA A N 1
ATOM 702 C CA . ALA A 1 90 ? -16.163 9.087 10.424 1.00 93.00 90 ALA A CA 1
ATOM 703 C C . ALA A 1 90 ? -15.575 8.809 11.813 1.00 93.00 90 ALA A C 1
ATOM 705 O O . ALA A 1 90 ? -15.583 9.692 12.667 1.00 93.00 90 ALA A O 1
ATOM 706 N N . PHE A 1 91 ? -15.006 7.616 12.014 1.00 97.12 91 PHE A N 1
ATOM 707 C CA . PHE A 1 91 ? -14.358 7.252 13.271 1.00 97.12 91 PHE A CA 1
ATOM 708 C C . PHE A 1 91 ? -13.155 8.149 13.595 1.00 97.12 91 PHE A C 1
ATOM 710 O O . PHE A 1 91 ? -13.092 8.717 14.684 1.00 97.12 91 PHE A O 1
ATOM 717 N N . ILE A 1 92 ? -12.218 8.323 12.656 1.00 97.38 92 ILE A N 1
ATOM 718 C CA . ILE A 1 92 ? -11.005 9.128 12.886 1.00 97.38 92 ILE A CA 1
ATOM 719 C C . ILE A 1 92 ? -11.338 10.606 13.080 1.00 97.38 92 ILE A C 1
ATOM 721 O O . ILE A 1 92 ? -10.804 11.228 13.997 1.00 97.38 92 ILE A O 1
ATOM 725 N N . ASN A 1 93 ? -12.250 11.163 12.280 1.00 95.25 93 ASN A N 1
ATOM 726 C CA . ASN A 1 93 ? -12.699 12.542 12.462 1.00 95.25 93 ASN A CA 1
ATOM 727 C C . ASN A 1 93 ? -13.443 12.733 13.793 1.00 95.25 93 ASN A C 1
ATOM 729 O O . ASN A 1 93 ? -13.298 13.781 14.417 1.00 95.25 93 ASN A O 1
ATOM 733 N N . GLY A 1 94 ? -14.166 11.712 14.266 1.00 97.38 94 GLY A N 1
ATOM 734 C CA . GLY A 1 94 ? -14.745 11.685 15.610 1.00 97.38 94 GLY A CA 1
ATOM 735 C C . GLY A 1 94 ? -13.697 11.757 16.710 1.00 97.38 94 GLY A C 1
ATOM 736 O O . GLY A 1 94 ? -13.788 12.597 17.599 1.00 97.38 94 GLY A O 1
ATOM 737 N N . VAL A 1 95 ? -12.655 10.927 16.618 1.00 98.56 95 VAL A N 1
ATOM 738 C CA . VAL A 1 95 ? -11.528 10.962 17.563 1.00 98.56 95 VAL A CA 1
ATOM 739 C C . VAL A 1 95 ? -10.820 12.320 17.519 1.00 98.56 95 VAL A C 1
ATOM 741 O O . VAL A 1 95 ? -10.536 12.882 18.573 1.00 98.56 95 VAL A O 1
ATOM 744 N N . LEU A 1 96 ? -10.585 12.887 16.330 1.00 97.62 96 LEU A N 1
ATOM 745 C CA . LEU A 1 96 ? -10.008 14.228 16.161 1.00 97.62 96 LEU A CA 1
ATOM 746 C C . LEU A 1 96 ? -10.845 15.307 16.856 1.00 97.62 96 LEU A C 1
ATOM 748 O O . LEU A 1 96 ? -10.302 16.100 17.625 1.00 97.62 96 LEU A O 1
ATOM 752 N N . ASN A 1 97 ? -12.157 15.315 16.614 1.00 98.19 97 ASN A N 1
ATOM 753 C CA . ASN A 1 97 ? -13.079 16.236 17.269 1.00 98.19 97 ASN A CA 1
ATOM 754 C C . ASN A 1 97 ? -13.033 16.063 18.794 1.00 98.19 97 ASN A C 1
ATOM 756 O O . ASN A 1 97 ? -12.828 17.034 19.518 1.00 98.19 97 ASN A O 1
ATOM 760 N N . SER A 1 98 ? -13.105 14.818 19.277 1.00 98.56 98 SER A N 1
ATOM 761 C CA . SER A 1 98 ? -13.048 14.487 20.705 1.00 98.56 98 SER A CA 1
ATOM 762 C C . SER A 1 98 ? -11.736 14.955 21.360 1.00 98.56 98 SER A C 1
ATOM 764 O O . SER A 1 98 ? -11.764 15.487 22.471 1.00 98.56 98 SER A O 1
ATOM 766 N N . ILE A 1 99 ? -10.588 14.836 20.673 1.00 98.62 99 ILE A N 1
ATOM 767 C CA . ILE A 1 99 ? -9.292 15.374 21.130 1.00 98.62 99 ILE A CA 1
ATOM 768 C C . ILE A 1 99 ? -9.348 16.899 21.224 1.00 98.62 99 ILE A C 1
ATOM 770 O O . ILE A 1 99 ? -9.054 17.448 22.284 1.00 98.62 99 ILE A O 1
ATOM 774 N N . ILE A 1 100 ? -9.733 17.591 20.146 1.00 98.06 100 ILE A N 1
ATOM 775 C CA . ILE A 1 100 ? -9.746 19.062 20.106 1.00 98.06 100 ILE A CA 1
ATOM 776 C C . ILE A 1 100 ? -10.687 19.615 21.181 1.00 98.06 100 ILE A C 1
ATOM 778 O O . ILE A 1 100 ? -10.291 20.491 21.951 1.00 98.06 100 ILE A O 1
ATOM 782 N N . THR A 1 101 ? -11.905 19.074 21.294 1.00 98.38 101 THR A N 1
ATOM 783 C CA . THR A 1 101 ? -12.858 19.455 22.345 1.00 98.38 101 THR A CA 1
ATOM 784 C C . THR A 1 101 ? -12.266 19.250 23.738 1.00 98.38 101 THR A C 1
ATOM 786 O O . THR A 1 101 ? -12.385 20.135 24.584 1.00 98.38 101 THR A O 1
ATOM 789 N N . TRP A 1 102 ? -11.583 18.126 23.979 1.00 98.44 102 TRP A N 1
ATOM 790 C CA . TRP A 1 102 ? -10.952 17.861 25.271 1.00 98.44 102 TRP A CA 1
ATOM 791 C C . TRP A 1 102 ? -9.825 18.850 25.588 1.00 98.44 102 TRP A C 1
ATOM 793 O O . TRP A 1 102 ? -9.765 19.331 26.719 1.00 98.44 102 TRP A O 1
ATOM 803 N N . MET A 1 103 ? -8.979 19.207 24.612 1.00 98.19 103 MET A N 1
ATOM 804 C CA . MET A 1 103 ? -7.888 20.175 24.812 1.00 98.19 103 MET A CA 1
ATOM 805 C C . MET A 1 103 ? -8.424 21.546 25.239 1.00 98.19 103 MET A C 1
ATOM 807 O O . MET A 1 103 ? -7.923 22.129 26.200 1.00 98.19 103 MET A O 1
ATOM 811 N N . TYR A 1 104 ? -9.484 22.031 24.585 1.00 98.06 104 TYR A N 1
ATOM 812 C CA . TYR A 1 104 ? -10.137 23.291 24.959 1.00 98.06 104 TYR A CA 1
ATOM 813 C C . TYR A 1 104 ? -10.867 23.217 26.304 1.00 98.06 104 TYR A C 1
ATOM 815 O O . TYR A 1 104 ? -10.893 24.203 27.037 1.00 98.06 104 TYR A O 1
ATOM 823 N N . ALA A 1 105 ? -11.459 22.069 26.642 1.00 98.25 105 ALA A N 1
ATOM 824 C CA . ALA A 1 105 ? -12.163 21.878 27.910 1.00 98.25 105 ALA A CA 1
ATOM 825 C C . ALA A 1 105 ? -11.216 21.694 29.111 1.00 98.25 105 ALA A C 1
ATOM 827 O O . ALA A 1 105 ? -11.631 21.900 30.250 1.00 98.25 105 ALA A O 1
ATOM 828 N N . ASN A 1 106 ? -9.950 21.329 28.874 1.00 98.25 106 ASN A N 1
ATOM 829 C CA . ASN A 1 106 ? -8.954 21.051 29.914 1.00 98.25 106 ASN A CA 1
ATOM 830 C C . ASN A 1 106 ? -7.689 21.921 29.757 1.00 98.25 106 ASN A C 1
ATOM 832 O O . ASN A 1 106 ? -6.577 21.379 29.761 1.00 98.25 106 ASN A O 1
ATOM 836 N N . PRO A 1 107 ? -7.814 23.260 29.658 1.00 97.12 107 PRO A N 1
ATOM 837 C CA . PRO A 1 107 ? -6.710 24.146 29.275 1.00 97.12 107 PRO A CA 1
ATOM 838 C C . PRO A 1 107 ? -5.576 24.196 30.308 1.00 97.12 107 PRO A C 1
ATOM 840 O O . PRO A 1 107 ? -4.465 24.599 29.984 1.00 97.12 107 PRO A O 1
ATOM 843 N N . THR A 1 108 ? -5.837 23.786 31.552 1.00 97.50 108 THR A N 1
ATOM 844 C CA . THR A 1 108 ? -4.843 23.723 32.635 1.00 97.50 108 THR A CA 1
ATOM 845 C C . THR A 1 108 ? -4.123 22.379 32.718 1.00 97.50 108 THR A C 1
ATOM 847 O O . THR A 1 108 ? -3.174 22.239 33.489 1.00 97.50 108 THR A O 1
ATOM 850 N N . SER A 1 109 ? -4.552 21.376 31.946 1.00 97.81 109 SER A N 1
ATOM 851 C CA . SER A 1 109 ? -3.843 20.101 31.881 1.00 97.81 109 SER A CA 1
ATOM 852 C C . SER A 1 109 ? -2.503 20.281 31.168 1.00 97.81 109 SER A C 1
ATOM 854 O O . SER A 1 109 ? -2.408 20.984 30.161 1.00 97.81 109 SER A O 1
ATOM 856 N N . THR A 1 110 ? -1.459 19.600 31.646 1.00 95.81 110 THR A N 1
ATOM 857 C CA . THR A 1 110 ? -0.132 19.637 31.009 1.00 95.81 110 THR A CA 1
ATOM 858 C C . THR A 1 110 ? -0.198 19.249 29.531 1.00 95.81 110 THR A C 1
ATOM 860 O O . THR A 1 110 ? 0.459 19.872 28.704 1.00 95.81 110 THR A O 1
ATOM 863 N N . ALA A 1 111 ? -1.036 18.266 29.182 1.00 96.25 111 ALA A N 1
ATOM 864 C CA . ALA A 1 111 ? -1.218 17.839 27.800 1.00 96.25 111 ALA A CA 1
ATOM 865 C C . ALA A 1 111 ? -1.788 18.958 26.911 1.00 96.25 111 ALA A C 1
ATOM 867 O O . ALA A 1 111 ? -1.253 19.183 25.829 1.00 96.25 111 ALA A O 1
ATOM 868 N N . ALA A 1 112 ? -2.816 19.688 27.363 1.00 97.31 112 ALA A N 1
ATOM 869 C CA . ALA A 1 112 ? -3.391 20.792 26.592 1.00 97.31 112 ALA A CA 1
ATOM 870 C C . ALA A 1 112 ? -2.419 21.970 26.450 1.00 97.31 112 ALA A C 1
ATOM 872 O O . ALA A 1 112 ? -2.252 22.493 25.349 1.00 97.31 112 ALA A O 1
ATOM 873 N N . ILE A 1 113 ? -1.722 22.339 27.531 1.00 96.12 113 ILE A N 1
ATOM 874 C CA . ILE A 1 113 ? -0.697 23.396 27.505 1.00 96.12 113 ILE A CA 1
ATOM 875 C C . ILE A 1 113 ? 0.373 23.062 26.460 1.00 96.12 113 ILE A C 1
ATOM 877 O O . ILE A 1 113 ? 0.665 23.875 25.583 1.00 96.12 113 ILE A O 1
ATOM 881 N N . ASN A 1 114 ? 0.908 21.841 26.509 1.00 94.25 114 ASN A N 1
ATOM 882 C CA . ASN A 1 114 ? 1.917 21.373 25.563 1.00 94.25 114 ASN A CA 1
ATOM 883 C C . ASN A 1 114 ? 1.369 21.300 24.131 1.00 94.25 114 ASN A C 1
ATOM 885 O O . ASN A 1 114 ? 2.043 21.692 23.181 1.00 94.25 114 ASN A O 1
ATOM 889 N N . PHE A 1 115 ? 0.135 20.829 23.957 1.00 93.38 115 PHE A N 1
ATOM 890 C CA . PHE A 1 115 ? -0.515 20.751 22.653 1.00 93.38 115 PHE A CA 1
ATOM 891 C C . PHE A 1 115 ? -0.597 22.125 21.972 1.00 93.38 115 PHE A C 1
ATOM 893 O O . PHE A 1 115 ? -0.140 22.278 20.839 1.00 93.38 115 PHE A O 1
ATOM 900 N N . PHE A 1 116 ? -1.111 23.143 22.666 1.00 93.69 116 PHE A N 1
ATOM 901 C CA . PHE A 1 116 ? -1.202 24.489 22.100 1.00 93.69 116 PHE A CA 1
ATOM 902 C C . PHE A 1 116 ? 0.171 25.158 21.962 1.00 93.69 116 PHE A C 1
ATOM 904 O O . PHE A 1 116 ? 0.407 25.838 20.967 1.00 93.69 116 PHE A O 1
ATOM 911 N N . ALA A 1 117 ? 1.111 24.925 22.886 1.00 90.75 117 ALA A N 1
ATOM 912 C CA . ALA A 1 117 ? 2.476 25.445 22.763 1.00 90.75 117 ALA A CA 1
ATOM 913 C C . ALA A 1 117 ? 3.216 24.887 21.534 1.00 90.75 117 ALA A C 1
ATOM 915 O O . ALA A 1 117 ? 3.984 25.599 20.886 1.00 90.75 117 ALA A O 1
ATOM 916 N N . TRP A 1 118 ? 2.965 23.622 21.188 1.00 86.06 118 TRP A N 1
ATOM 917 C CA . TRP A 1 118 ? 3.495 23.000 19.976 1.00 86.06 118 TRP A CA 1
ATOM 918 C C . TRP A 1 118 ? 2.946 23.650 18.710 1.00 86.06 118 TRP A C 1
ATOM 920 O O . TRP A 1 118 ? 3.710 24.079 17.850 1.00 86.06 118 TRP A O 1
ATOM 930 N N . HIS A 1 119 ? 1.620 23.748 18.614 1.00 85.94 119 HIS A N 1
ATOM 931 C CA . HIS A 1 119 ? 0.949 24.290 17.432 1.00 85.94 119 HIS A CA 1
ATOM 932 C C . HIS A 1 119 ? 1.176 25.791 17.251 1.00 85.94 119 HIS A C 1
ATOM 934 O O . HIS A 1 119 ? 1.241 26.265 16.122 1.00 85.94 119 HIS A O 1
ATOM 940 N N . ASN A 1 120 ? 1.406 26.520 18.343 1.00 87.94 120 ASN A N 1
ATOM 941 C CA . ASN A 1 120 ? 1.805 27.924 18.297 1.00 87.94 120 ASN A CA 1
ATOM 942 C C . ASN A 1 120 ? 3.311 28.138 18.084 1.00 87.94 120 ASN A C 1
ATOM 944 O O . ASN A 1 120 ? 3.760 29.280 18.035 1.00 87.94 120 ASN A O 1
ATOM 948 N N . SER A 1 121 ? 4.103 27.065 17.969 1.00 81.94 121 SER A N 1
ATOM 949 C CA . SER A 1 121 ? 5.570 27.122 17.888 1.00 81.94 121 SER A CA 1
ATOM 950 C C . SER A 1 121 ? 6.219 27.960 19.005 1.00 81.94 121 SER A C 1
ATOM 952 O O . SER A 1 121 ? 7.218 28.646 18.788 1.00 81.94 121 SER A O 1
ATOM 954 N N . THR A 1 122 ? 5.635 27.930 20.208 1.00 86.56 122 THR A N 1
ATOM 955 C CA . THR A 1 122 ? 6.144 28.637 21.397 1.00 86.56 122 THR A CA 1
ATOM 956 C C . THR A 1 122 ? 6.929 27.722 22.334 1.00 86.56 122 THR A C 1
ATOM 958 O O . THR A 1 122 ? 7.626 28.201 23.227 1.00 86.56 122 THR A O 1
ATOM 961 N N . ALA A 1 123 ? 6.858 26.403 22.132 1.00 81.31 123 ALA A N 1
ATOM 962 C CA . ALA A 1 123 ? 7.685 25.443 22.856 1.00 81.31 123 ALA A CA 1
ATOM 963 C C . ALA A 1 123 ? 9.164 25.535 22.413 1.00 81.31 123 ALA A C 1
ATOM 965 O O . ALA A 1 123 ? 9.435 25.731 21.222 1.00 81.31 123 ALA A O 1
ATOM 966 N N . PRO A 1 124 ? 10.153 25.338 23.301 1.00 75.50 124 PRO A N 1
ATOM 967 C CA . PRO A 1 124 ? 11.549 25.313 22.870 1.00 75.50 124 PRO A CA 1
ATOM 968 C C . PRO A 1 124 ? 11.803 24.174 21.860 1.00 75.50 124 PRO A C 1
ATOM 970 O O . PRO A 1 124 ? 11.187 23.112 21.931 1.00 75.50 124 PRO A O 1
ATOM 973 N N . GLY A 1 125 ? 12.650 24.422 20.855 1.00 68.69 125 GLY A N 1
ATOM 974 C CA . GLY A 1 125 ? 12.929 23.470 19.763 1.00 68.69 125 GLY A CA 1
ATOM 975 C C . GLY A 1 125 ? 11.825 23.332 18.696 1.00 68.69 125 GLY A C 1
ATOM 976 O O . GLY A 1 125 ? 12.036 22.674 17.672 1.00 68.69 125 GLY A O 1
ATOM 977 N N . SER A 1 126 ? 10.662 23.971 18.884 1.00 69.75 126 SER A N 1
ATOM 978 C CA . SER A 1 126 ? 9.551 23.928 17.916 1.00 69.75 126 SER A CA 1
ATOM 979 C C . SER A 1 126 ? 9.729 24.861 16.711 1.00 69.75 126 SER A C 1
ATOM 981 O O . SER A 1 126 ? 9.086 24.631 15.689 1.00 69.75 126 SER A O 1
ATOM 983 N N . ALA A 1 127 ? 10.642 25.837 16.788 1.00 73.12 127 ALA A N 1
ATOM 984 C CA . ALA A 1 127 ? 11.037 26.714 15.688 1.00 73.12 127 ALA A CA 1
ATOM 985 C C . ALA A 1 127 ? 12.555 26.651 15.433 1.00 73.12 127 ALA A C 1
ATOM 987 O O . ALA A 1 127 ? 13.348 26.567 16.375 1.00 73.12 127 ALA A O 1
ATOM 988 N N . LYS A 1 128 ? 12.965 26.701 14.161 1.00 69.94 128 LYS A N 1
ATOM 989 C CA . LYS A 1 128 ? 14.361 26.649 13.697 1.00 69.94 128 LYS A CA 1
ATOM 990 C C . LYS A 1 128 ? 14.599 27.671 12.581 1.00 69.94 128 LYS A C 1
ATOM 992 O O . LYS A 1 128 ? 13.675 28.047 11.863 1.00 69.94 128 LYS A O 1
ATOM 997 N N . ALA A 1 129 ? 15.852 28.086 12.411 1.00 71.56 129 ALA A N 1
ATOM 998 C CA . ALA A 1 129 ? 16.283 28.748 11.185 1.00 71.56 129 ALA A CA 1
ATOM 999 C C . ALA A 1 129 ? 16.325 27.718 10.049 1.00 71.56 129 ALA A C 1
ATOM 1001 O O . ALA A 1 129 ? 16.885 26.629 10.219 1.00 71.56 129 ALA A O 1
ATOM 1002 N N . ARG A 1 130 ? 15.709 28.034 8.908 1.00 67.31 130 ARG A N 1
ATOM 1003 C CA . ARG A 1 130 ? 15.711 27.162 7.725 1.00 67.31 130 ARG A CA 1
ATOM 1004 C C . ARG A 1 130 ? 16.176 27.915 6.494 1.00 67.31 130 ARG A C 1
ATOM 1006 O O . ARG A 1 130 ? 15.831 29.076 6.345 1.00 67.31 130 ARG A O 1
ATOM 1013 N N . SER A 1 131 ? 16.904 27.232 5.616 1.00 61.88 131 SER A N 1
ATOM 1014 C CA . SER A 1 131 ? 17.393 27.807 4.364 1.00 61.88 131 SER A CA 1
ATOM 1015 C C . SER A 1 131 ? 16.309 27.789 3.283 1.00 61.88 131 SER A C 1
ATOM 1017 O O . SER A 1 131 ? 15.662 26.765 3.055 1.00 61.88 131 SER A O 1
ATOM 1019 N N . PHE A 1 132 ? 16.125 28.923 2.620 1.00 60.56 132 PHE A N 1
ATOM 1020 C CA . PHE A 1 132 ? 15.213 29.173 1.510 1.00 60.56 132 PHE A CA 1
ATOM 1021 C C . PHE A 1 132 ? 16.004 29.715 0.318 1.00 60.56 132 PHE A C 1
ATOM 1023 O O . PHE A 1 132 ? 17.076 30.283 0.500 1.00 60.56 132 PHE A O 1
ATOM 1030 N N . ILE A 1 133 ? 15.476 29.548 -0.897 1.00 58.03 133 ILE A N 1
ATOM 1031 C CA . ILE A 1 133 ? 15.966 30.296 -2.062 1.00 58.03 133 ILE A CA 1
ATOM 1032 C C . ILE A 1 133 ? 15.235 31.635 -2.112 1.00 58.03 133 ILE A C 1
ATOM 1034 O O . ILE A 1 133 ? 14.008 31.653 -2.019 1.00 58.03 133 ILE A O 1
ATOM 1038 N N . CYS A 1 134 ? 16.005 32.709 -2.233 1.00 63.84 134 CYS A N 1
ATOM 1039 C CA . CYS A 1 134 ? 15.555 34.083 -2.402 1.00 63.84 134 CYS A CA 1
ATOM 1040 C C . CYS A 1 134 ? 15.300 34.391 -3.884 1.00 63.84 134 CYS A C 1
ATOM 1042 O O . CYS A 1 134 ? 15.798 33.684 -4.762 1.00 63.84 134 CYS A O 1
ATOM 1044 N N . ASP A 1 135 ? 14.579 35.477 -4.159 1.00 64.81 135 ASP A N 1
ATOM 1045 C CA . ASP A 1 135 ? 14.195 35.887 -5.522 1.00 64.81 135 ASP A CA 1
ATOM 1046 C C . ASP A 1 135 ? 15.412 36.183 -6.426 1.00 64.81 135 ASP A C 1
ATOM 1048 O O . ASP A 1 135 ? 15.330 36.140 -7.650 1.00 64.81 135 ASP A O 1
ATOM 1052 N N . ASP A 1 136 ? 16.579 36.453 -5.829 1.00 62.03 136 ASP A N 1
ATOM 1053 C CA . ASP A 1 136 ? 17.855 36.640 -6.534 1.00 62.03 136 ASP A CA 1
ATOM 1054 C C . ASP A 1 136 ? 18.559 35.318 -6.919 1.00 62.03 136 ASP A C 1
ATOM 1056 O O . ASP A 1 136 ? 19.670 35.330 -7.451 1.00 62.03 136 ASP A O 1
ATOM 1060 N N . GLY A 1 137 ? 17.936 34.170 -6.636 1.00 55.25 137 GLY A N 1
ATOM 1061 C CA . GLY A 1 137 ? 18.461 32.833 -6.916 1.00 55.25 137 GLY A CA 1
ATOM 1062 C C . GLY A 1 137 ? 19.463 32.303 -5.884 1.00 55.25 137 GLY A C 1
ATOM 1063 O O . GLY A 1 137 ? 19.931 31.169 -6.018 1.00 55.25 137 GLY A O 1
ATOM 1064 N N . THR A 1 138 ? 19.790 33.075 -4.844 1.00 61.47 138 THR A N 1
ATOM 1065 C CA . THR A 1 138 ? 20.696 32.644 -3.769 1.00 61.47 138 THR A CA 1
ATOM 1066 C C . THR A 1 138 ? 19.948 31.948 -2.630 1.00 61.47 138 THR A C 1
ATOM 1068 O O . THR A 1 138 ? 18.736 32.075 -2.497 1.00 61.47 138 THR A O 1
ATOM 1071 N N . THR A 1 139 ? 20.658 31.196 -1.783 1.00 60.84 139 THR A N 1
ATOM 1072 C CA . THR A 1 139 ? 20.085 30.592 -0.568 1.00 60.84 139 THR A CA 1
ATOM 1073 C C . THR A 1 139 ? 20.366 31.437 0.671 1.00 60.84 139 THR A C 1
ATOM 1075 O O . THR A 1 139 ? 21.506 31.869 0.862 1.00 60.84 139 THR A O 1
ATOM 1078 N N . ASP A 1 140 ? 19.375 31.611 1.545 1.00 61.66 140 ASP A N 1
ATOM 1079 C CA . ASP A 1 140 ? 19.523 32.283 2.841 1.00 61.66 140 ASP A CA 1
ATOM 1080 C C . ASP A 1 140 ? 18.522 31.760 3.885 1.00 61.66 140 ASP A C 1
ATOM 1082 O O . ASP A 1 140 ? 17.561 31.076 3.541 1.00 61.66 140 ASP A O 1
ATOM 1086 N N . ASN A 1 141 ? 18.752 32.027 5.170 1.00 73.88 141 ASN A N 1
ATOM 1087 C CA . ASN A 1 141 ? 17.927 31.501 6.254 1.00 73.88 141 ASN A CA 1
ATOM 1088 C C . ASN A 1 141 ? 16.717 32.385 6.583 1.00 73.88 141 ASN A C 1
ATOM 1090 O O . ASN A 1 141 ? 16.762 33.601 6.442 1.00 73.88 141 ASN A O 1
ATOM 1094 N N . VAL A 1 142 ? 15.644 31.762 7.073 1.00 72.94 142 VAL A N 1
ATOM 1095 C CA . VAL A 1 142 ? 14.514 32.420 7.739 1.00 72.94 142 VAL A CA 1
ATOM 1096 C C . VAL A 1 142 ? 14.357 31.809 9.128 1.00 72.94 142 VAL A C 1
ATOM 1098 O O . VAL A 1 142 ? 14.078 30.611 9.267 1.00 72.94 142 VAL A O 1
ATOM 1101 N N . SER A 1 143 ? 14.539 32.634 10.154 1.00 78.38 143 SER A N 1
ATOM 1102 C CA . SER A 1 143 ? 14.368 32.272 11.561 1.00 78.38 143 SER A CA 1
ATOM 1103 C C . SER A 1 143 ? 12.897 32.218 11.982 1.00 78.38 143 SER A C 1
ATOM 1105 O O . SER A 1 143 ? 12.011 32.799 11.353 1.00 78.38 143 SER A O 1
ATOM 1107 N N . GLY A 1 144 ? 12.623 31.491 13.071 1.00 72.50 144 GLY A N 1
ATOM 1108 C CA . GLY A 1 144 ? 11.268 31.350 13.620 1.00 72.50 144 GLY A CA 1
ATOM 1109 C C . GLY A 1 144 ? 10.349 30.423 12.816 1.00 72.50 144 GLY A C 1
ATOM 1110 O O . GLY A 1 144 ? 9.147 30.392 13.072 1.00 72.50 144 GLY A O 1
ATOM 1111 N N . TRP A 1 145 ? 10.890 29.665 11.857 1.00 70.69 145 TRP A N 1
ATOM 1112 C CA . TRP A 1 145 ? 10.106 28.728 11.060 1.00 70.69 145 TRP A CA 1
ATOM 1113 C C . TRP A 1 145 ? 9.856 27.421 11.824 1.00 70.69 145 TRP A C 1
ATOM 1115 O O . TRP A 1 145 ? 10.793 26.887 12.421 1.00 70.69 145 TRP A O 1
ATOM 1125 N N . PRO A 1 146 ? 8.644 26.848 11.802 1.00 66.38 146 PRO A N 1
ATOM 1126 C CA . PRO A 1 146 ? 8.363 25.645 12.577 1.00 66.38 146 PRO A CA 1
ATOM 1127 C C . PRO A 1 146 ? 9.156 24.421 12.135 1.00 66.38 146 PRO A C 1
ATOM 1129 O O . PRO A 1 146 ? 9.465 24.212 10.956 1.00 66.38 146 PRO A O 1
ATOM 1132 N N . THR A 1 147 ? 9.444 23.556 13.102 1.00 59.78 147 THR A N 1
ATOM 1133 C CA . THR A 1 147 ? 10.245 22.354 12.877 1.00 59.78 147 THR A CA 1
ATOM 1134 C C . THR A 1 147 ? 9.468 21.279 12.107 1.00 59.78 147 THR A C 1
ATOM 1136 O O . THR A 1 147 ? 10.055 20.653 11.229 1.00 59.78 147 THR A O 1
ATOM 1139 N N . TYR A 1 148 ? 8.167 21.080 12.360 1.00 55.84 148 TYR A N 1
ATOM 1140 C CA . TYR A 1 148 ? 7.403 19.957 11.774 1.00 55.84 148 TYR A CA 1
ATOM 1141 C C . TYR A 1 148 ? 6.148 20.383 11.007 1.00 55.84 148 TYR A C 1
ATOM 1143 O O . TYR A 1 148 ? 5.885 19.886 9.912 1.00 55.84 148 TYR A O 1
ATOM 1151 N N . CYS A 1 149 ? 5.345 21.282 11.575 1.00 57.91 149 CYS A N 1
ATOM 1152 C CA . CYS A 1 149 ? 4.108 21.761 10.973 1.00 57.91 149 CYS A CA 1
ATOM 1153 C C . CYS A 1 149 ? 3.739 23.112 11.579 1.00 57.91 149 CYS A C 1
ATOM 1155 O O . CYS A 1 149 ? 3.828 23.248 12.795 1.00 57.91 149 CYS A O 1
ATOM 1157 N N . ASP A 1 150 ? 3.287 24.061 10.753 1.00 69.69 150 ASP A N 1
ATOM 1158 C CA . ASP A 1 150 ? 2.586 25.240 11.255 1.00 69.69 150 ASP A CA 1
ATOM 1159 C C . ASP A 1 150 ? 1.095 25.115 10.983 1.00 69.69 150 ASP A C 1
ATOM 1161 O O . ASP A 1 150 ? 0.659 25.106 9.831 1.00 69.69 150 ASP A O 1
ATOM 1165 N N . SER A 1 151 ? 0.306 24.996 12.039 1.00 75.75 151 SER A N 1
ATOM 1166 C CA . SER A 1 151 ? -1.149 25.026 11.937 1.00 75.75 151 SER A CA 1
ATOM 1167 C C . SER A 1 151 ? -1.705 26.458 11.934 1.00 75.75 151 SER A C 1
ATOM 1169 O O . SER A 1 151 ? -2.893 26.638 11.658 1.00 75.75 151 SER A O 1
ATOM 1171 N N . ARG A 1 152 ? -0.840 27.466 12.143 1.00 82.81 152 ARG A N 1
ATOM 1172 C CA . ARG A 1 152 ? -1.145 28.905 12.081 1.00 82.81 152 ARG A CA 1
ATOM 1173 C C . ARG A 1 152 ? -1.157 29.473 10.664 1.00 82.81 152 ARG A C 1
ATOM 1175 O O . ARG A 1 152 ? -1.494 30.639 10.489 1.00 82.81 152 ARG A O 1
ATOM 1182 N N . LEU A 1 153 ? -0.777 28.693 9.649 1.00 78.69 153 LEU A N 1
ATOM 1183 C CA . LEU A 1 153 ? -0.828 29.143 8.255 1.00 78.69 153 LEU A CA 1
ATOM 1184 C C . LEU A 1 153 ? -2.223 29.660 7.911 1.00 78.69 153 LEU A C 1
ATOM 1186 O O . LEU A 1 153 ? -3.215 28.976 8.172 1.00 78.69 153 LEU A O 1
ATOM 1190 N N . LYS A 1 154 ? -2.290 30.868 7.353 1.00 78.06 154 LYS A N 1
ATOM 1191 C CA . LYS A 1 154 ? -3.557 31.533 7.057 1.00 78.06 154 LYS A CA 1
ATOM 1192 C C . LYS A 1 154 ? -4.094 31.124 5.701 1.00 78.06 154 LYS A C 1
ATOM 1194 O O . LYS A 1 154 ? -3.371 31.094 4.710 1.00 78.06 154 LYS A O 1
ATOM 1199 N N . VAL A 1 155 ? -5.384 30.850 5.673 1.00 73.88 155 VAL A N 1
ATOM 1200 C CA . VAL A 1 155 ? -6.140 30.395 4.515 1.00 73.88 155 VAL A CA 1
ATOM 1201 C C . VAL A 1 155 ? -6.937 31.566 3.954 1.00 73.88 155 VAL A C 1
ATOM 1203 O O . VAL A 1 155 ? -7.618 32.284 4.687 1.00 73.88 155 VAL A O 1
ATOM 1206 N N . ASP A 1 156 ? -6.868 31.770 2.648 1.00 69.25 156 ASP A N 1
ATOM 1207 C CA . ASP A 1 156 ? -7.709 32.718 1.931 1.00 69.25 156 ASP A CA 1
ATOM 1208 C C . ASP A 1 156 ? -9.121 32.137 1.780 1.00 69.25 156 ASP A C 1
ATOM 1210 O O . ASP A 1 156 ? -9.308 31.045 1.251 1.00 69.25 156 ASP A O 1
ATOM 1214 N N . ALA A 1 157 ? -10.142 32.843 2.258 1.00 65.44 157 ALA A N 1
ATOM 1215 C CA . ALA A 1 157 ? -11.503 32.307 2.284 1.00 65.44 157 ALA A CA 1
ATOM 1216 C C . ALA A 1 157 ? -12.156 32.172 0.891 1.00 65.44 157 ALA A C 1
ATOM 1218 O O . ALA A 1 157 ? -13.146 31.453 0.762 1.00 65.44 157 ALA A O 1
ATOM 1219 N N . VAL A 1 158 ? -11.635 32.857 -0.135 1.00 62.19 158 VAL A N 1
ATOM 1220 C CA . VAL A 1 158 ? -12.229 32.920 -1.481 1.00 62.19 158 VAL A CA 1
ATOM 1221 C C . VAL A 1 158 ? -11.617 31.866 -2.397 1.00 62.19 158 VAL A C 1
ATOM 1223 O O . VAL A 1 158 ? -12.326 31.093 -3.036 1.00 62.19 158 VAL A O 1
ATOM 1226 N N . THR A 1 159 ? -10.290 31.830 -2.460 1.00 59.38 159 THR A N 1
ATOM 1227 C CA . THR A 1 159 ? -9.518 30.889 -3.287 1.00 59.38 159 THR A CA 1
ATOM 1228 C C . THR A 1 159 ? -9.283 29.563 -2.570 1.00 59.38 159 THR A C 1
ATOM 1230 O O . THR A 1 159 ? -9.014 28.531 -3.196 1.00 59.38 159 THR A O 1
ATOM 1233 N N . GLY A 1 160 ? -9.345 29.612 -1.240 1.00 56.09 160 GLY A N 1
ATOM 1234 C CA . GLY A 1 160 ? -8.873 28.590 -0.337 1.00 56.09 160 GLY A CA 1
ATOM 1235 C C . GLY A 1 160 ? -7.340 28.510 -0.237 1.00 56.09 160 GLY A C 1
ATOM 1236 O O . GLY A 1 160 ? -6.857 27.938 0.727 1.00 56.09 160 GLY A O 1
ATOM 1237 N N . ASP A 1 161 ? -6.529 29.018 -1.166 1.00 61.34 161 ASP A N 1
ATOM 1238 C CA . ASP A 1 161 ? -5.061 28.894 -1.043 1.00 61.34 161 ASP A CA 1
ATOM 1239 C C . ASP A 1 161 ? -4.520 29.616 0.212 1.00 61.34 161 ASP A C 1
ATOM 1241 O O . ASP A 1 161 ? -5.249 30.313 0.921 1.00 61.34 161 ASP A O 1
ATOM 1245 N N . TYR A 1 162 ? -3.237 29.450 0.529 1.00 67.00 162 TYR A N 1
ATOM 1246 C CA . TYR A 1 162 ? -2.612 30.252 1.577 1.00 67.00 162 TYR A CA 1
ATOM 1247 C C . TYR A 1 162 ? -2.662 31.736 1.244 1.00 67.00 162 TYR A C 1
ATOM 1249 O O . TYR A 1 162 ? -2.398 32.143 0.113 1.00 67.00 162 TYR A O 1
ATOM 1257 N N . GLN A 1 163 ? -2.912 32.545 2.269 1.00 73.81 163 GLN A N 1
ATOM 1258 C CA . GLN A 1 163 ? -2.565 33.958 2.225 1.00 73.81 163 GLN A CA 1
ATOM 1259 C C . GLN A 1 163 ? -1.037 34.068 2.137 1.00 73.81 163 GLN A C 1
ATOM 1261 O O . GLN A 1 163 ? -0.309 33.279 2.749 1.00 73.81 163 GLN A O 1
ATOM 1266 N N . ARG A 1 164 ? -0.547 35.022 1.345 1.00 75.81 164 ARG A N 1
ATOM 1267 C CA . ARG A 1 164 ? 0.873 35.164 1.010 1.00 75.81 164 ARG A CA 1
ATOM 1268 C C . ARG A 1 164 ? 1.340 36.602 1.212 1.00 75.81 164 ARG A C 1
ATOM 1270 O O . ARG A 1 164 ? 0.553 37.525 1.028 1.00 75.81 164 ARG A O 1
ATOM 1277 N N . GLU A 1 165 ? 2.607 36.783 1.566 1.00 75.44 165 GLU A N 1
ATOM 1278 C CA . GLU A 1 165 ? 3.232 38.089 1.816 1.00 75.44 165 GLU A CA 1
ATOM 1279 C C . GLU A 1 165 ? 4.636 38.184 1.207 1.00 75.44 165 GLU A C 1
ATOM 1281 O O . GLU A 1 165 ? 5.244 37.177 0.888 1.00 75.44 165 GLU A O 1
ATOM 1286 N N . ASP A 1 166 ? 5.207 39.372 1.071 1.00 80.75 166 ASP A N 1
ATOM 1287 C CA . ASP A 1 166 ? 6.637 39.488 0.770 1.00 80.75 166 ASP A CA 1
ATOM 1288 C C . ASP A 1 166 ? 7.425 39.494 2.082 1.00 80.75 166 ASP A C 1
ATOM 1290 O O . ASP A 1 166 ? 7.098 40.245 3.004 1.00 80.75 166 ASP A O 1
ATOM 1294 N N . LYS A 1 167 ? 8.464 38.657 2.184 1.00 77.88 167 LYS A N 1
ATOM 1295 C CA . LYS A 1 167 ? 9.254 38.500 3.412 1.00 77.88 167 LYS A CA 1
ATOM 1296 C C . LYS A 1 167 ? 10.745 38.658 3.143 1.00 77.88 167 LYS A C 1
ATOM 1298 O O . LYS A 1 167 ? 11.251 38.202 2.123 1.00 77.88 167 LYS A O 1
ATOM 1303 N N . LEU A 1 168 ? 11.460 39.269 4.085 1.00 85.44 168 LEU A N 1
ATOM 1304 C CA . LEU A 1 168 ? 12.922 39.305 4.072 1.00 85.44 168 LEU A CA 1
ATOM 1305 C C . LEU A 1 168 ? 13.501 38.098 4.822 1.00 85.44 168 LEU A C 1
ATOM 1307 O O . LEU A 1 168 ? 13.003 37.724 5.888 1.00 85.44 168 LEU A O 1
ATOM 1311 N N . SER A 1 169 ? 14.560 37.507 4.272 1.00 81.00 169 SER A N 1
ATOM 1312 C CA . SER A 1 169 ? 15.410 36.535 4.962 1.00 81.00 169 SER A CA 1
ATOM 1313 C C . SER A 1 169 ? 16.150 37.173 6.145 1.00 81.00 169 SER A C 1
ATOM 1315 O O . SER A 1 169 ? 16.210 38.398 6.282 1.00 81.00 169 SER A O 1
ATOM 1317 N N . ASP A 1 170 ? 16.782 36.343 6.975 1.00 83.75 170 ASP A N 1
ATOM 1318 C CA . ASP A 1 170 ? 17.632 36.783 8.086 1.00 83.75 170 ASP A CA 1
ATOM 1319 C C . ASP A 1 170 ? 18.809 37.654 7.595 1.00 83.75 170 ASP A C 1
ATOM 1321 O O . ASP A 1 170 ? 19.257 38.550 8.310 1.00 83.75 170 ASP A O 1
ATOM 1325 N N . GLY A 1 171 ? 19.289 37.427 6.366 1.00 88.81 171 GLY A N 1
ATOM 1326 C CA . GLY A 1 171 ? 20.296 38.247 5.685 1.00 88.81 171 GLY A CA 1
ATOM 1327 C C . GLY A 1 171 ? 19.735 39.405 4.848 1.00 88.81 171 GLY A C 1
ATOM 1328 O O . GLY A 1 171 ? 20.495 40.037 4.115 1.00 88.81 171 GLY A O 1
ATOM 1329 N N . GLY A 1 172 ? 18.434 39.703 4.938 1.00 88.94 172 GLY A N 1
ATOM 1330 C CA . GLY A 1 172 ? 17.803 40.862 4.294 1.00 88.94 172 GLY A CA 1
ATOM 1331 C C . GLY A 1 172 ? 17.463 40.695 2.810 1.00 88.94 172 GLY A C 1
ATOM 1332 O O . GLY A 1 172 ? 17.232 41.693 2.129 1.00 88.94 172 GLY A O 1
ATOM 1333 N N . LYS A 1 173 ? 17.431 39.464 2.292 1.00 78.88 173 LYS A N 1
ATOM 1334 C CA . LYS A 1 173 ? 17.087 39.164 0.895 1.00 78.88 173 LYS A CA 1
ATOM 1335 C C . LYS A 1 173 ? 15.588 38.937 0.737 1.00 78.88 173 LYS A C 1
ATOM 1337 O O . LYS A 1 173 ? 14.961 38.335 1.606 1.00 78.88 173 LYS A O 1
ATOM 1342 N N . LEU A 1 174 ? 15.020 39.402 -0.373 1.00 75.94 174 LEU A N 1
ATOM 1343 C CA . LEU A 1 174 ? 13.591 39.266 -0.645 1.00 75.94 174 LEU A CA 1
ATOM 1344 C C . LEU A 1 174 ? 13.216 37.823 -0.996 1.00 75.94 174 LEU A C 1
ATOM 1346 O O . LEU A 1 174 ? 13.928 37.142 -1.736 1.00 75.94 174 LEU A O 1
ATOM 1350 N N . ILE A 1 175 ? 12.080 37.396 -0.455 1.00 66.75 175 ILE A N 1
ATOM 1351 C CA . ILE A 1 175 ? 11.381 36.167 -0.805 1.00 66.75 175 ILE A CA 1
ATOM 1352 C C . ILE A 1 175 ? 9.901 36.552 -1.011 1.00 66.75 175 ILE A C 1
ATOM 1354 O O . ILE A 1 175 ? 9.203 36.841 -0.031 1.00 66.75 175 ILE A O 1
ATOM 1358 N N . SER A 1 176 ? 9.422 36.621 -2.259 1.00 63.75 176 SER A N 1
ATOM 1359 C CA . SER A 1 176 ? 8.102 37.206 -2.623 1.00 63.75 176 SER A CA 1
ATOM 1360 C C . SER A 1 176 ? 6.976 36.189 -2.804 1.00 63.75 176 SER A C 1
ATOM 1362 O O . SER A 1 176 ? 7.213 35.283 -3.576 1.00 63.75 176 SER A O 1
ATOM 1364 N N . ASN A 1 177 ? 5.800 36.304 -2.132 1.00 63.22 177 ASN A N 1
ATOM 1365 C CA . ASN A 1 177 ? 4.651 35.357 -1.861 1.00 63.22 177 ASN A CA 1
ATOM 1366 C C . ASN A 1 177 ? 4.696 34.316 -0.658 1.00 63.22 177 ASN A C 1
ATOM 1368 O O . ASN A 1 177 ? 4.146 33.200 -0.733 1.00 63.22 177 ASN A O 1
ATOM 1372 N N . PHE A 1 178 ? 5.374 34.638 0.446 1.00 68.00 178 PHE A N 1
ATOM 1373 C CA . PHE A 1 178 ? 5.661 33.802 1.617 1.00 68.00 178 PHE A CA 1
ATOM 1374 C C . PHE A 1 178 ? 4.376 33.406 2.316 1.00 68.00 178 PHE A C 1
ATOM 1376 O O . PHE A 1 178 ? 3.555 34.286 2.547 1.00 68.00 178 PHE A O 1
ATOM 1383 N N . PRO A 1 179 ? 4.151 32.122 2.659 1.00 72.50 179 PRO A N 1
ATOM 1384 C CA . PRO A 1 179 ? 2.935 31.741 3.360 1.00 72.50 179 PRO A CA 1
ATOM 1385 C C . PRO A 1 179 ? 2.794 32.510 4.677 1.00 72.50 179 PRO A C 1
ATOM 1387 O O . PRO A 1 179 ? 3.650 32.409 5.560 1.00 72.50 179 PRO A O 1
ATOM 1390 N N . LEU A 1 180 ? 1.702 33.261 4.795 1.00 78.75 180 LEU A N 1
ATOM 1391 C CA . LEU A 1 180 ? 1.437 34.113 5.942 1.00 78.75 180 LEU A CA 1
ATOM 1392 C C . LEU A 1 180 ? 1.074 33.254 7.159 1.00 78.75 180 LEU A C 1
ATOM 1394 O O . LEU A 1 180 ? 0.215 32.367 7.091 1.00 78.75 180 LEU A O 1
ATOM 1398 N N . LEU A 1 181 ? 1.718 33.543 8.287 1.00 78.62 181 LEU A N 1
ATOM 1399 C CA . LEU A 1 181 ? 1.474 32.882 9.566 1.00 78.62 181 LEU A CA 1
ATOM 1400 C C . LEU A 1 181 ? 0.623 33.773 10.469 1.00 78.62 181 LEU A C 1
ATOM 1402 O O . LEU A 1 181 ? 0.919 34.953 10.647 1.00 78.62 181 LEU A O 1
ATOM 1406 N N . ALA A 1 182 ? -0.414 33.200 11.075 1.00 86.81 182 ALA A N 1
ATOM 1407 C CA . ALA A 1 182 ? -1.100 33.828 12.193 1.00 86.81 182 ALA A CA 1
ATOM 1408 C C . ALA A 1 182 ? -0.190 33.877 13.432 1.00 86.81 182 ALA A C 1
ATOM 1410 O O . ALA A 1 182 ? 0.763 33.104 13.559 1.00 86.81 182 ALA A O 1
ATOM 1411 N N . ALA A 1 183 ? -0.501 34.779 14.365 1.00 89.88 183 ALA A N 1
ATOM 1412 C CA . ALA A 1 183 ? 0.222 34.868 15.634 1.00 89.88 183 ALA A CA 1
ATOM 1413 C C . ALA A 1 183 ? 0.060 33.582 16.465 1.00 89.88 183 ALA A C 1
ATOM 1415 O O . ALA A 1 183 ? 1.030 33.072 17.032 1.00 89.88 183 ALA A O 1
ATOM 1416 N N . ASP A 1 184 ? -1.152 33.030 16.474 1.00 91.81 184 ASP A N 1
ATOM 1417 C CA . ASP A 1 184 ? -1.522 31.801 17.162 1.00 91.81 184 ASP A CA 1
ATOM 1418 C C . ASP A 1 184 ? -2.643 31.056 16.412 1.00 91.81 184 ASP A C 1
ATOM 1420 O O . ASP A 1 184 ? -3.144 31.499 15.375 1.00 91.81 184 ASP A O 1
ATOM 1424 N N . VAL A 1 185 ? -3.004 29.884 16.929 1.00 90.69 185 VAL A N 1
ATOM 1425 C CA . VAL A 1 185 ? -4.048 29.018 16.376 1.00 90.69 185 VAL A CA 1
ATOM 1426 C C . VAL A 1 185 ? -5.477 29.473 16.668 1.00 90.69 185 VAL A C 1
ATOM 1428 O O . VAL A 1 185 ? -6.402 28.772 16.267 1.00 90.69 185 VAL A O 1
ATOM 1431 N N . GLU A 1 186 ? -5.704 30.592 17.358 1.00 94.94 186 GLU A N 1
ATOM 1432 C CA . GLU A 1 186 ? -7.049 31.147 17.566 1.00 94.94 186 GLU A CA 1
ATOM 1433 C C . GLU A 1 186 ? -7.483 32.081 16.425 1.00 94.94 186 GLU A C 1
ATOM 1435 O O . GLU A 1 186 ? -8.670 32.396 16.319 1.00 94.94 186 GLU A O 1
ATOM 1440 N N . ASP A 1 187 ? -6.568 32.470 15.526 1.00 93.12 187 ASP A N 1
ATOM 1441 C CA . ASP A 1 187 ? -6.919 33.207 14.307 1.00 93.12 187 ASP A CA 1
ATOM 1442 C C . ASP A 1 187 ? -7.942 32.396 13.476 1.00 93.12 187 ASP A C 1
ATOM 1444 O O . ASP A 1 187 ? -7.676 31.243 13.116 1.00 93.12 187 ASP A O 1
ATOM 1448 N N . PRO A 1 188 ? -9.118 32.965 13.149 1.00 90.12 188 PRO A N 1
ATOM 1449 C CA . PRO A 1 188 ? -10.195 32.240 12.473 1.00 90.12 188 PRO A CA 1
ATOM 1450 C C . PRO A 1 188 ? -9.827 31.766 11.062 1.00 90.12 188 PRO A C 1
ATOM 1452 O O . PRO A 1 188 ? -10.488 30.868 10.524 1.00 90.12 188 PRO A O 1
ATOM 1455 N N . ASP A 1 189 ? -8.796 32.350 10.453 1.00 82.31 189 ASP A N 1
ATOM 1456 C CA . ASP A 1 189 ? -8.306 32.005 9.125 1.00 82.31 189 ASP A CA 1
ATOM 1457 C C . ASP A 1 189 ? -7.146 31.022 9.141 1.00 82.31 189 ASP A C 1
ATOM 1459 O O . ASP A 1 189 ? -6.753 30.547 8.076 1.00 82.31 189 ASP A O 1
ATOM 1463 N N . CYS A 1 190 ? -6.630 30.637 10.308 1.00 81.75 190 CYS A N 1
ATOM 1464 C CA . CYS A 1 190 ? -5.595 29.617 10.350 1.00 81.75 190 CYS A CA 1
ATOM 1465 C C . CYS A 1 190 ? -6.138 28.208 10.050 1.00 81.75 190 CYS A C 1
ATOM 1467 O O . CYS A 1 190 ? -7.297 27.875 10.333 1.00 81.75 190 CYS A O 1
ATOM 1469 N N . VAL A 1 191 ? -5.276 27.336 9.516 1.00 78.69 191 VAL A N 1
ATOM 1470 C CA . VAL A 1 191 ? -5.629 25.939 9.202 1.00 78.69 191 VAL A CA 1
ATOM 1471 C C . VAL A 1 191 ? -6.181 25.195 10.426 1.00 78.69 191 VAL A C 1
ATOM 1473 O O . VAL A 1 191 ? -7.088 24.374 10.273 1.00 78.69 191 VAL A O 1
ATOM 1476 N N . PHE A 1 192 ? -5.683 25.476 11.637 1.00 85.62 192 PHE A N 1
ATOM 1477 C CA . PHE A 1 192 ? -6.193 24.860 12.866 1.00 85.62 192 PHE A CA 1
ATOM 1478 C C . PHE A 1 192 ? -7.689 25.131 13.089 1.00 85.62 192 PHE A C 1
ATOM 1480 O O . PHE A 1 192 ? -8.456 24.186 13.294 1.00 85.62 192 PHE A O 1
ATOM 1487 N N . GLN A 1 193 ? -8.134 26.389 12.989 1.00 87.75 193 GLN A N 1
ATOM 1488 C CA . GLN A 1 193 ? -9.554 26.729 13.155 1.00 87.75 193 GLN A CA 1
ATOM 1489 C C . GLN A 1 193 ? -10.412 26.165 12.020 1.00 87.75 193 GLN A C 1
ATOM 1491 O O . GLN A 1 193 ? -11.539 25.717 12.269 1.00 87.75 193 GLN A O 1
ATOM 1496 N N . LYS A 1 194 ? -9.883 26.097 10.788 1.00 83.50 194 LYS A N 1
ATOM 1497 C CA . LYS A 1 194 ? -10.588 25.424 9.686 1.00 83.50 194 LYS A CA 1
ATOM 1498 C C . LYS A 1 194 ? -10.761 23.923 9.967 1.00 83.50 194 LYS A C 1
ATOM 1500 O O . LYS A 1 194 ? -11.852 23.399 9.749 1.00 83.50 194 LYS A O 1
ATOM 1505 N N . LEU A 1 195 ? -9.739 23.243 10.503 1.00 85.12 195 LEU A N 1
ATOM 1506 C CA . LEU A 1 195 ? -9.824 21.825 10.892 1.00 85.12 195 LEU A CA 1
ATOM 1507 C C . LEU A 1 195 ? -10.863 21.619 11.994 1.00 85.12 195 LEU A C 1
ATOM 1509 O O . LEU A 1 195 ? -11.738 20.768 11.855 1.00 85.12 195 LEU A O 1
ATOM 1513 N N . LYS A 1 196 ? -10.783 22.414 13.067 1.00 91.81 196 LYS A N 1
ATOM 1514 C CA . LYS A 1 196 ? -11.727 22.376 14.192 1.00 91.81 196 LYS A CA 1
ATOM 1515 C C . LYS A 1 196 ? -13.170 22.538 13.715 1.00 91.81 196 LYS A C 1
ATOM 1517 O O . LYS A 1 196 ? -14.033 21.764 14.114 1.00 91.81 196 LYS A O 1
ATOM 1522 N N . SER A 1 197 ? -13.415 23.497 12.822 1.00 88.25 197 SER A N 1
ATOM 1523 C CA . SER A 1 197 ? -14.741 23.736 12.240 1.00 88.25 197 SER A CA 1
ATOM 1524 C C . SER A 1 197 ? -15.218 22.557 11.386 1.00 88.25 197 SER A C 1
ATOM 1526 O O . SER A 1 197 ? -16.375 22.158 11.485 1.00 88.25 197 SER A O 1
ATOM 1528 N N . HIS A 1 198 ? -14.325 21.958 10.592 1.00 84.81 198 HIS A N 1
ATOM 1529 C CA . HIS A 1 198 ? -14.633 20.800 9.747 1.00 84.81 198 HIS A CA 1
ATOM 1530 C C . HIS A 1 198 ? -15.021 19.558 10.555 1.00 84.81 198 HIS A C 1
ATOM 1532 O O . HIS A 1 198 ? -15.990 18.871 10.227 1.00 84.81 198 HIS A O 1
ATOM 1538 N N . VAL A 1 199 ? -14.278 19.257 11.625 1.00 91.69 199 VAL A N 1
ATOM 1539 C CA . VAL A 1 199 ? -14.522 18.045 12.424 1.00 91.69 199 VAL A CA 1
ATOM 1540 C C . VAL A 1 199 ? -15.644 18.207 13.456 1.00 91.69 199 VAL A C 1
ATOM 1542 O O . VAL A 1 199 ? -16.113 17.204 13.987 1.00 91.69 199 VAL A O 1
ATOM 1545 N N . ALA A 1 200 ? -16.135 19.427 13.701 1.00 93.62 200 ALA A N 1
ATOM 1546 C CA . ALA A 1 200 ? -17.139 19.718 14.733 1.00 93.62 200 ALA A CA 1
ATOM 1547 C C . ALA A 1 200 ? -18.433 18.891 14.603 1.00 93.62 200 ALA A C 1
ATOM 1549 O O . ALA A 1 200 ? -19.059 18.543 15.604 1.00 93.62 200 ALA A O 1
ATOM 1550 N N . MET A 1 201 ? -18.827 18.541 13.374 1.00 88.94 201 MET A N 1
ATOM 1551 C CA . MET A 1 201 ? -20.025 17.732 13.114 1.00 88.94 201 MET A CA 1
ATOM 1552 C C . MET A 1 201 ? -19.868 16.244 13.468 1.00 88.94 201 MET A C 1
ATOM 1554 O O . MET A 1 201 ? -20.865 15.532 13.593 1.00 88.94 201 MET A O 1
ATOM 1558 N N . TYR A 1 202 ? -18.636 15.762 13.639 1.00 93.69 202 TYR A N 1
ATOM 1559 C CA . TYR A 1 202 ? -18.332 14.385 14.024 1.00 93.69 202 TYR A CA 1
ATOM 1560 C C . TYR A 1 202 ? -18.384 14.261 15.549 1.00 93.69 202 TYR A C 1
ATOM 1562 O O . TYR A 1 202 ? -17.377 14.028 16.215 1.00 93.69 202 TYR A O 1
ATOM 1570 N N . THR A 1 203 ? -19.564 14.484 16.127 1.00 95.00 203 THR A N 1
ATOM 1571 C CA . THR A 1 203 ? -19.779 14.303 17.568 1.00 95.00 203 THR A CA 1
ATOM 1572 C C . THR A 1 203 ? -19.677 12.825 17.942 1.00 95.00 203 THR A C 1
ATOM 1574 O O . THR A 1 203 ? -19.978 11.954 17.121 1.00 95.00 203 THR A O 1
ATOM 1577 N N . ASP A 1 204 ? -19.309 12.527 19.192 1.00 94.94 204 ASP A N 1
ATOM 1578 C CA . ASP A 1 204 ? -19.184 11.142 19.665 1.00 94.94 204 ASP A CA 1
ATOM 1579 C C . ASP A 1 204 ? -20.470 10.334 19.398 1.00 94.94 204 ASP A C 1
ATOM 1581 O O . ASP A 1 204 ? -20.407 9.197 18.935 1.00 94.94 204 ASP A O 1
ATOM 1585 N N . THR A 1 205 ? -21.649 10.929 19.624 1.00 93.81 205 THR A N 1
ATOM 1586 C CA . THR A 1 205 ? -22.948 10.291 19.352 1.00 93.81 205 THR A CA 1
ATOM 1587 C C . THR A 1 205 ? -23.158 10.019 17.864 1.00 93.81 205 THR A C 1
ATOM 1589 O O . THR A 1 205 ? -23.564 8.916 17.502 1.00 93.81 205 THR A O 1
ATOM 1592 N N . ALA A 1 206 ? -22.854 10.989 16.995 1.00 91.31 206 ALA A N 1
ATOM 1593 C CA . ALA A 1 206 ? -23.030 10.807 15.558 1.00 91.31 206 ALA A CA 1
ATOM 1594 C C . ALA A 1 206 ? -22.113 9.713 15.004 1.00 91.31 206 ALA A C 1
ATOM 1596 O O . ALA A 1 206 ? -22.531 8.879 14.201 1.00 91.31 206 ALA A O 1
ATOM 1597 N N . VAL A 1 207 ? -20.870 9.682 15.476 1.00 93.88 207 VAL A N 1
ATOM 1598 C CA . VAL A 1 207 ? -19.883 8.686 15.060 1.00 93.88 207 VAL A CA 1
ATOM 1599 C C . VAL A 1 207 ? -20.229 7.300 15.597 1.00 93.88 207 VAL A C 1
ATOM 1601 O O . VAL A 1 207 ? -20.126 6.331 14.845 1.00 93.88 207 VAL A O 1
ATOM 1604 N N . ALA A 1 208 ? -20.699 7.190 16.843 1.00 93.62 208 ALA A N 1
ATOM 1605 C CA . ALA A 1 208 ? -21.188 5.930 17.402 1.00 93.62 208 ALA A CA 1
ATOM 1606 C C . ALA A 1 208 ? -22.311 5.323 16.540 1.00 93.62 208 ALA A C 1
ATOM 1608 O O . ALA A 1 208 ? -22.278 4.136 16.218 1.00 93.62 208 ALA A O 1
ATOM 1609 N N . GLU A 1 209 ? -23.256 6.146 16.083 1.00 90.19 209 GLU A N 1
ATOM 1610 C CA . GLU A 1 209 ? -24.380 5.694 15.256 1.00 90.19 209 GLU A CA 1
ATOM 1611 C C . GLU A 1 209 ? -23.981 5.303 13.822 1.00 90.19 209 GLU A C 1
ATOM 1613 O O . GLU A 1 209 ? -24.494 4.319 13.279 1.00 90.19 209 GLU A O 1
ATOM 1618 N N . ILE A 1 210 ? -23.039 6.028 13.207 1.00 89.31 210 ILE A N 1
ATOM 1619 C CA . ILE A 1 210 ? -22.535 5.727 11.854 1.00 89.31 210 ILE A CA 1
ATOM 1620 C C . ILE A 1 210 ? -21.679 4.458 11.848 1.00 89.31 210 ILE A C 1
ATOM 1622 O O . ILE A 1 210 ? -21.838 3.596 10.974 1.00 89.31 210 ILE A O 1
ATOM 1626 N N . CYS A 1 211 ? -20.753 4.363 12.804 1.00 92.38 211 CYS A N 1
ATOM 1627 C CA . CYS A 1 211 ? -19.741 3.314 12.865 1.00 92.38 211 CYS A CA 1
ATOM 1628 C C . CYS A 1 211 ? -20.237 2.045 13.564 1.00 92.38 211 CYS A C 1
ATOM 1630 O O . CYS A 1 211 ? -19.673 0.980 13.330 1.00 92.38 211 CYS A O 1
ATOM 1632 N N . GLY A 1 212 ? -21.254 2.136 14.425 1.00 90.75 212 GLY A N 1
ATOM 1633 C CA . GLY A 1 212 ? -21.699 1.026 15.272 1.00 90.75 212 GLY A CA 1
ATOM 1634 C C . GLY A 1 212 ? -20.794 0.755 16.483 1.00 90.75 212 GLY A C 1
ATOM 1635 O O . GLY A 1 212 ? -20.887 -0.318 17.078 1.00 90.75 212 GLY A O 1
ATOM 1636 N N . CYS A 1 213 ? -19.919 1.701 16.843 1.00 93.56 213 CYS A N 1
ATOM 1637 C CA . CYS A 1 213 ? -19.135 1.677 18.082 1.00 93.56 213 CYS A CA 1
ATOM 1638 C C . CYS A 1 213 ? -19.853 2.444 19.206 1.00 93.56 213 CYS A C 1
ATOM 1640 O O . CYS A 1 213 ? -20.926 3.007 18.995 1.00 93.56 213 CYS A O 1
ATOM 1642 N N . THR A 1 214 ? -19.271 2.504 20.406 1.00 95.75 214 THR A N 1
ATOM 1643 C CA . THR A 1 214 ? -19.824 3.306 21.512 1.00 95.75 214 THR A CA 1
ATOM 1644 C C . THR A 1 214 ? -19.124 4.661 21.644 1.00 95.75 214 THR A C 1
ATOM 1646 O O . THR A 1 214 ? -17.981 4.832 21.222 1.00 95.75 214 THR A O 1
ATOM 1649 N N . THR A 1 215 ? -19.774 5.634 22.288 1.00 97.31 215 THR A N 1
ATOM 1650 C CA . THR A 1 215 ? -19.125 6.909 22.654 1.00 97.31 215 THR A CA 1
ATOM 1651 C C . THR A 1 215 ? -17.953 6.693 23.617 1.00 97.31 215 THR A C 1
ATOM 1653 O O . THR A 1 215 ? -16.941 7.385 23.535 1.00 97.31 215 THR A O 1
ATOM 1656 N N . ALA A 1 216 ? -18.047 5.680 24.485 1.00 97.25 216 ALA A N 1
ATOM 1657 C CA . ALA A 1 216 ? -16.967 5.279 25.380 1.00 97.25 216 ALA A CA 1
ATOM 1658 C C . ALA A 1 216 ? -15.741 4.745 24.622 1.00 97.25 216 ALA A C 1
ATOM 1660 O O . ALA A 1 216 ? -14.614 4.991 25.049 1.00 97.25 216 ALA A O 1
ATOM 1661 N N . ASP A 1 217 ? -15.935 4.061 23.490 1.00 97.00 217 ASP A N 1
ATOM 1662 C CA . ASP A 1 217 ? -14.825 3.632 22.635 1.00 97.00 217 ASP A CA 1
ATOM 1663 C C . ASP A 1 217 ? -14.091 4.834 22.036 1.00 97.00 217 ASP A C 1
ATOM 1665 O O . ASP A 1 217 ? -12.862 4.877 22.061 1.00 97.00 217 ASP A O 1
ATOM 1669 N N . ILE A 1 218 ? -14.831 5.837 21.552 1.00 98.38 218 ILE A N 1
ATOM 1670 C CA . ILE A 1 218 ? -14.256 7.068 20.986 1.00 98.38 218 ILE A CA 1
ATOM 1671 C C . ILE A 1 218 ? -13.454 7.816 22.057 1.00 98.38 218 ILE A C 1
ATOM 1673 O O . ILE A 1 218 ? -12.291 8.158 21.831 1.00 98.38 218 ILE A O 1
ATOM 1677 N N . ALA A 1 219 ? -14.035 7.995 23.247 1.00 98.12 219 ALA A N 1
ATOM 1678 C CA . ALA A 1 219 ? -13.362 8.616 24.385 1.00 98.12 219 ALA A CA 1
ATOM 1679 C C . ALA A 1 219 ? -12.097 7.847 24.804 1.00 98.12 219 ALA A C 1
ATOM 1681 O O . ALA A 1 219 ? -11.057 8.456 25.041 1.00 98.12 219 ALA A O 1
ATOM 1682 N N . ALA A 1 220 ? -12.147 6.513 24.835 1.00 97.69 220 ALA A N 1
ATOM 1683 C CA . ALA A 1 220 ? -10.988 5.696 25.180 1.00 97.69 220 ALA A CA 1
ATOM 1684 C C . ALA A 1 220 ? -9.854 5.819 24.152 1.00 97.69 220 ALA A C 1
ATOM 1686 O O . ALA A 1 220 ? -8.685 5.873 24.534 1.00 97.69 220 ALA A O 1
ATOM 1687 N N . VAL A 1 221 ? -10.181 5.884 22.858 1.00 98.44 221 VAL A N 1
ATOM 1688 C CA . VAL A 1 221 ? -9.179 6.084 21.800 1.00 98.44 221 VAL A CA 1
ATOM 1689 C C . VAL A 1 221 ? -8.602 7.500 21.842 1.00 98.44 221 VAL A C 1
ATOM 1691 O O . VAL A 1 221 ? -7.387 7.650 21.709 1.00 98.44 221 VAL A O 1
ATOM 1694 N N . ARG A 1 222 ? -9.422 8.529 22.103 1.00 98.25 222 ARG A N 1
ATOM 1695 C CA . ARG A 1 222 ? -8.945 9.893 22.395 1.00 98.25 222 ARG A CA 1
ATOM 1696 C C . ARG A 1 222 ? -7.926 9.875 23.535 1.00 98.25 222 ARG A C 1
ATOM 1698 O O . ARG A 1 222 ? -6.820 10.387 23.370 1.00 98.25 222 ARG A O 1
ATOM 1705 N N . ASP A 1 223 ? -8.286 9.277 24.669 1.00 98.19 223 ASP A N 1
ATOM 1706 C CA . ASP A 1 223 ? -7.434 9.242 25.862 1.00 98.19 223 ASP A CA 1
ATOM 1707 C C . ASP A 1 223 ? -6.121 8.493 25.592 1.00 98.19 223 ASP A C 1
ATOM 1709 O O . ASP A 1 223 ? -5.058 8.935 26.028 1.00 98.19 223 ASP A O 1
ATOM 1713 N N . ALA A 1 224 ? -6.172 7.409 24.809 1.00 97.62 224 ALA A N 1
ATOM 1714 C CA . ALA A 1 224 ? -4.984 6.686 24.366 1.00 97.62 224 ALA A CA 1
ATOM 1715 C C . ALA A 1 224 ? -4.052 7.570 23.518 1.00 97.62 224 ALA A C 1
ATOM 1717 O O . ALA A 1 224 ? -2.849 7.603 23.782 1.00 97.62 224 ALA A O 1
ATOM 1718 N N . PHE A 1 225 ? -4.581 8.321 22.544 1.00 98.50 225 PHE A N 1
ATOM 1719 C CA . PHE A 1 225 ? -3.770 9.237 21.733 1.00 98.50 225 PHE A CA 1
ATOM 1720 C C . PHE A 1 225 ? -3.140 10.346 22.574 1.00 98.50 225 PHE A C 1
ATOM 1722 O O . PHE A 1 225 ? -1.948 10.607 22.414 1.00 98.50 225 PHE A O 1
ATOM 1729 N N . ILE A 1 226 ? -3.902 10.971 23.476 1.00 98.25 226 ILE A N 1
ATOM 1730 C CA . ILE A 1 226 ? -3.383 12.020 24.365 1.00 98.25 226 ILE A CA 1
ATOM 1731 C C . ILE A 1 226 ? -2.239 11.462 25.219 1.00 98.25 226 ILE A C 1
ATOM 1733 O O . ILE A 1 226 ? -1.153 12.035 25.226 1.00 98.25 226 ILE A O 1
ATOM 1737 N N . ALA A 1 227 ? -2.438 10.305 25.859 1.00 96.19 227 ALA A N 1
ATOM 1738 C CA . ALA A 1 227 ? -1.455 9.705 26.759 1.00 96.19 227 ALA A CA 1
ATOM 1739 C C . ALA A 1 227 ? -0.169 9.214 26.063 1.00 96.19 227 ALA A C 1
ATOM 1741 O O . ALA A 1 227 ? 0.879 9.140 26.707 1.00 96.19 227 ALA A O 1
ATOM 1742 N N . ASN A 1 228 ? -0.237 8.873 24.770 1.00 95.69 228 ASN A N 1
ATOM 1743 C CA . ASN A 1 228 ? 0.858 8.243 24.021 1.00 95.69 228 ASN A CA 1
ATOM 1744 C C . ASN A 1 228 ? 1.483 9.126 22.927 1.00 95.69 228 ASN A C 1
ATOM 1746 O O . ASN A 1 228 ? 2.285 8.635 22.132 1.00 95.69 228 ASN A O 1
ATOM 1750 N N . SER A 1 229 ? 1.161 10.420 22.885 1.00 94.38 229 SER A N 1
ATOM 1751 C CA . SER A 1 229 ? 1.694 11.346 21.874 1.00 94.38 229 SER A CA 1
ATOM 1752 C C . SER A 1 229 ? 2.554 12.460 22.476 1.00 94.38 229 SER A C 1
ATOM 1754 O O . SER A 1 229 ? 2.699 12.574 23.696 1.00 94.38 229 SER A O 1
ATOM 1756 N N . ARG A 1 230 ? 3.125 13.309 21.609 1.00 90.00 230 ARG A N 1
ATOM 1757 C CA . ARG A 1 230 ? 4.109 14.345 21.969 1.00 90.00 230 ARG A CA 1
ATOM 1758 C C . ARG A 1 230 ? 3.663 15.247 23.123 1.00 90.00 230 ARG A C 1
ATOM 1760 O O . ARG A 1 230 ? 4.480 15.576 23.975 1.00 90.00 230 ARG A O 1
ATOM 1767 N N . CYS A 1 231 ? 2.383 15.616 23.185 1.00 92.56 231 CYS A N 1
ATOM 1768 C CA . CYS A 1 231 ? 1.839 16.485 24.236 1.00 92.56 231 CYS A CA 1
ATOM 1769 C C . CYS A 1 231 ? 2.005 15.929 25.663 1.00 92.56 231 CYS A C 1
ATOM 1771 O O . CYS A 1 231 ? 2.017 16.701 26.620 1.00 92.56 231 CYS A O 1
ATOM 1773 N N . SER A 1 232 ? 2.164 14.612 25.812 1.00 94.06 232 SER A N 1
ATOM 1774 C CA . SER A 1 232 ? 2.376 13.932 27.097 1.00 94.06 232 SER A CA 1
ATOM 1775 C C . SER A 1 232 ? 3.761 13.295 27.221 1.00 94.06 232 SER A C 1
ATOM 1777 O O . SER A 1 232 ? 3.994 12.502 28.132 1.00 94.06 232 SER A O 1
ATOM 1779 N N . SER A 1 233 ? 4.675 13.630 26.310 1.00 89.94 233 SER A N 1
ATOM 1780 C CA . SER A 1 233 ? 6.036 13.106 26.300 1.00 89.94 233 SER A CA 1
ATOM 1781 C C . SER A 1 233 ? 6.946 13.868 27.261 1.00 89.94 233 SER A C 1
ATOM 1783 O O . SER A 1 233 ? 6.870 15.093 27.353 1.00 89.94 233 SER A O 1
ATOM 1785 N N . SER A 1 234 ? 7.833 13.160 27.961 1.00 88.00 234 SER A N 1
ATOM 1786 C CA . SER A 1 234 ? 8.779 13.764 28.912 1.00 88.00 234 SER A CA 1
ATOM 1787 C C . SER A 1 234 ? 9.849 14.639 28.249 1.00 88.00 234 SER A C 1
ATOM 1789 O O . SER A 1 234 ? 10.415 15.504 28.908 1.00 88.00 234 SER A O 1
ATOM 1791 N N . ASP A 1 235 ? 10.094 14.458 26.949 1.00 84.25 235 ASP A N 1
ATOM 1792 C CA . ASP A 1 235 ? 10.996 15.277 26.127 1.00 84.25 235 ASP A CA 1
ATOM 1793 C C . ASP A 1 235 ? 10.295 16.468 25.445 1.00 84.25 235 ASP A C 1
ATOM 1795 O O . ASP A 1 235 ? 10.872 17.101 24.556 1.00 84.25 235 ASP A O 1
ATOM 1799 N N . PHE A 1 236 ? 9.044 16.777 25.812 1.00 86.81 236 PHE A N 1
ATOM 1800 C CA . PHE A 1 236 ? 8.333 17.918 25.242 1.00 86.81 236 PHE A CA 1
ATOM 1801 C C . PHE A 1 236 ? 9.110 19.225 25.470 1.00 86.81 236 PHE A C 1
ATOM 1803 O O . PHE A 1 236 ? 9.427 19.584 26.601 1.00 86.81 236 PHE A O 1
ATOM 1810 N N . GLY A 1 237 ? 9.386 19.959 24.388 1.00 75.56 237 GLY A N 1
ATOM 1811 C CA . GLY A 1 237 ? 10.096 21.237 24.452 1.00 75.56 237 GLY A CA 1
ATOM 1812 C C . GLY A 1 237 ? 11.616 21.127 24.634 1.00 75.56 237 GLY A C 1
ATOM 1813 O O . GLY A 1 237 ? 12.250 22.127 24.959 1.00 75.56 237 GLY A O 1
ATOM 1814 N N . ALA A 1 238 ? 12.224 19.950 24.460 1.00 73.12 238 ALA A N 1
ATOM 1815 C CA . ALA A 1 238 ? 13.680 19.814 24.509 1.00 73.12 238 ALA A CA 1
ATOM 1816 C C . ALA A 1 238 ? 14.357 20.497 23.297 1.00 73.12 238 ALA A C 1
ATOM 1818 O O . ALA A 1 238 ? 13.940 20.317 22.153 1.00 73.12 238 ALA A O 1
ATOM 1819 N N . ALA A 1 239 ? 15.419 21.279 23.544 1.00 57.94 239 ALA A N 1
ATOM 1820 C CA . ALA A 1 239 ? 16.153 22.020 22.504 1.00 57.94 239 ALA A CA 1
ATOM 1821 C C . ALA A 1 239 ? 16.941 21.105 21.544 1.00 57.94 239 ALA A C 1
ATOM 1823 O O . ALA A 1 239 ? 17.108 21.429 20.369 1.00 57.94 239 ALA A O 1
ATOM 1824 N N . ALA A 1 240 ? 17.384 19.953 22.049 1.00 58.59 240 ALA A N 1
ATOM 1825 C CA . ALA A 1 240 ? 17.841 18.808 21.278 1.00 58.59 240 ALA A CA 1
ATOM 1826 C C . ALA A 1 240 ? 16.953 17.623 21.675 1.00 58.59 240 ALA A C 1
ATOM 1828 O O . ALA A 1 240 ? 16.730 17.396 22.868 1.00 58.59 240 ALA A O 1
ATOM 1829 N N . HIS A 1 241 ? 16.397 16.918 20.689 1.00 60.19 241 HIS A N 1
ATOM 1830 C CA . HIS A 1 241 ? 15.605 15.716 20.939 1.00 60.19 241 HIS A CA 1
ATOM 1831 C C . HIS A 1 241 ? 16.463 14.684 21.684 1.00 60.19 241 HIS A C 1
ATOM 1833 O O . HIS A 1 241 ? 17.683 14.681 21.513 1.00 60.19 241 HIS A O 1
ATOM 1839 N N . PRO A 1 242 ? 15.867 13.884 22.581 1.00 54.59 242 PRO A N 1
ATOM 1840 C CA . PRO A 1 242 ? 16.628 13.179 23.596 1.00 54.59 242 PRO A CA 1
ATOM 1841 C C . PRO A 1 242 ? 17.659 12.255 22.948 1.00 54.59 242 PRO A C 1
ATOM 1843 O O . PRO A 1 242 ? 17.299 11.372 22.173 1.00 54.59 242 PRO A O 1
ATOM 1846 N N . ASP A 1 243 ? 18.919 12.371 23.379 1.00 53.72 243 ASP A N 1
ATOM 1847 C CA . ASP A 1 243 ? 19.954 11.354 23.130 1.00 53.72 243 ASP A CA 1
ATOM 1848 C C . ASP A 1 243 ? 19.522 9.967 23.650 1.00 53.72 243 ASP A C 1
ATOM 1850 O O . ASP A 1 243 ? 20.118 8.948 23.317 1.00 53.72 243 ASP A O 1
ATOM 1854 N N . ASN A 1 244 ? 18.463 9.918 24.467 1.00 68.00 244 ASN A N 1
ATOM 1855 C CA . ASN A 1 244 ? 17.887 8.708 25.016 1.00 68.00 244 ASN A CA 1
ATOM 1856 C C . ASN A 1 244 ? 16.379 8.607 24.725 1.00 68.00 244 ASN A C 1
ATOM 1858 O O . ASN A 1 244 ? 15.543 8.843 25.602 1.00 68.00 244 ASN A O 1
ATOM 1862 N N . ILE A 1 245 ? 16.020 8.170 23.513 1.00 75.94 245 ILE A N 1
ATOM 1863 C CA . ILE A 1 245 ? 14.638 7.801 23.155 1.00 75.94 245 ILE A CA 1
ATOM 1864 C C . ILE A 1 245 ? 14.057 6.716 24.079 1.00 75.94 245 ILE A C 1
ATOM 1866 O O . ILE A 1 245 ? 12.853 6.479 24.047 1.00 75.94 245 ILE A O 1
ATOM 1870 N N . LYS A 1 246 ? 14.877 6.043 24.904 1.00 73.88 246 LYS A N 1
ATOM 1871 C CA . LYS A 1 246 ? 14.490 5.022 25.896 1.00 73.88 246 LYS A CA 1
ATOM 1872 C C . LYS A 1 246 ? 14.133 5.583 27.273 1.00 73.88 246 LYS A C 1
ATOM 1874 O O . LYS A 1 246 ? 13.750 4.820 28.156 1.00 73.88 246 LYS A O 1
ATOM 1879 N N . ALA A 1 247 ? 14.217 6.900 27.466 1.00 77.38 247 ALA A N 1
ATOM 1880 C CA . ALA A 1 247 ? 13.870 7.532 28.731 1.00 77.38 247 ALA A CA 1
ATOM 1881 C C . ALA A 1 247 ? 12.415 7.246 29.145 1.00 77.38 247 ALA A C 1
ATOM 1883 O O . ALA A 1 247 ? 11.490 7.231 28.325 1.00 77.38 247 ALA A O 1
ATOM 1884 N N . ALA A 1 248 ? 12.208 7.060 30.451 1.00 79.50 248 ALA A N 1
ATOM 1885 C CA . ALA A 1 248 ? 10.873 6.941 31.021 1.00 79.50 248 ALA A CA 1
ATOM 1886 C C . ALA A 1 248 ? 10.032 8.184 30.677 1.00 79.50 248 ALA A C 1
ATOM 1888 O O . ALA A 1 248 ? 10.506 9.322 30.740 1.00 79.50 248 ALA A O 1
ATOM 1889 N N . GLY A 1 249 ? 8.776 7.963 30.295 1.00 85.88 249 GLY A N 1
ATOM 1890 C CA . GLY A 1 249 ? 7.873 9.031 29.870 1.00 85.88 249 GLY A CA 1
ATOM 1891 C C . GLY A 1 249 ? 8.043 9.505 28.422 1.00 85.88 249 GLY A C 1
ATOM 1892 O O . GLY A 1 249 ? 7.239 10.332 28.005 1.00 85.88 249 GLY A O 1
ATOM 1893 N N . TYR A 1 250 ? 9.004 8.992 27.638 1.00 88.56 250 TYR A N 1
ATOM 1894 C CA . TYR A 1 250 ? 9.019 9.229 26.189 1.00 88.56 250 TYR A CA 1
ATOM 1895 C C . TYR A 1 250 ? 7.749 8.648 25.561 1.00 88.56 250 TYR A C 1
ATOM 1897 O O . TYR A 1 250 ? 7.372 7.517 25.877 1.00 88.56 250 TYR A O 1
ATOM 1905 N N . ARG A 1 251 ? 7.091 9.411 24.685 1.00 91.44 251 ARG A N 1
ATOM 1906 C CA . ARG A 1 251 ? 5.852 9.038 23.997 1.00 91.44 251 ARG A CA 1
ATOM 1907 C C . ARG A 1 251 ? 5.986 9.193 22.484 1.00 91.44 251 ARG A C 1
ATOM 1909 O O . ARG A 1 251 ? 6.463 10.211 21.969 1.00 91.44 251 ARG A O 1
ATOM 1916 N N . ALA A 1 252 ? 5.523 8.161 21.793 1.00 91.25 252 ALA A N 1
ATOM 1917 C CA . ALA A 1 252 ? 5.380 8.095 20.349 1.00 91.25 252 ALA A CA 1
ATOM 1918 C C . ALA A 1 252 ? 4.288 7.076 19.999 1.00 91.25 252 ALA A C 1
ATOM 1920 O O . ALA A 1 252 ? 4.378 5.902 20.376 1.00 91.25 252 ALA A O 1
ATOM 1921 N N . ALA A 1 253 ? 3.256 7.523 19.287 1.00 95.69 253 ALA A N 1
ATOM 1922 C CA . ALA A 1 253 ? 2.207 6.653 18.770 1.00 95.69 253 ALA A CA 1
ATOM 1923 C C . ALA A 1 253 ? 2.393 6.458 17.267 1.00 95.69 253 ALA A C 1
ATOM 1925 O O . ALA A 1 253 ? 2.618 7.426 16.535 1.00 95.69 253 ALA A O 1
ATOM 1926 N N . CYS A 1 254 ? 2.270 5.223 16.791 1.00 96.38 254 CYS A N 1
ATOM 1927 C CA . CYS A 1 254 ? 2.291 4.915 15.369 1.00 96.38 254 CYS A CA 1
ATOM 1928 C C . CYS A 1 254 ? 0.940 4.380 14.892 1.00 96.38 254 CYS A C 1
ATOM 1930 O O . CYS A 1 254 ? 0.224 3.689 15.619 1.00 96.38 254 CYS A O 1
ATOM 1932 N N . ILE A 1 255 ? 0.606 4.678 13.636 1.00 98.38 255 ILE A N 1
ATOM 1933 C CA . ILE A 1 255 ? -0.540 4.068 12.955 1.00 98.38 255 ILE A CA 1
ATOM 1934 C C . ILE A 1 255 ? -0.040 2.918 12.091 1.00 98.38 255 ILE A C 1
ATOM 1936 O O . ILE A 1 255 ? 0.849 3.114 11.264 1.00 98.38 255 ILE A O 1
ATOM 1940 N N . MET A 1 256 ? -0.646 1.741 12.233 1.00 98.38 256 MET A N 1
ATOM 1941 C CA . MET A 1 256 ? -0.431 0.598 11.346 1.00 98.38 256 MET A CA 1
ATOM 1942 C C . MET A 1 256 ? -1.684 0.380 10.501 1.00 98.38 256 MET A C 1
ATOM 1944 O O . MET A 1 256 ? -2.743 0.044 11.031 1.00 98.38 256 MET A O 1
ATOM 1948 N N . TYR A 1 257 ? -1.560 0.548 9.186 1.00 98.00 257 TYR A N 1
ATOM 1949 C CA . TYR A 1 257 ? -2.664 0.325 8.251 1.00 98.00 257 TYR A CA 1
ATOM 1950 C C . TYR A 1 257 ? -2.181 -0.363 6.970 1.00 98.00 257 TYR A C 1
ATOM 1952 O O . TYR A 1 257 ? -0.998 -0.322 6.630 1.00 98.00 257 TYR A O 1
ATOM 1960 N N . ALA A 1 258 ? -3.109 -0.990 6.251 1.00 96.88 258 ALA A N 1
ATOM 1961 C CA . ALA A 1 258 ? -2.881 -1.551 4.927 1.00 96.88 258 ALA A CA 1
ATOM 1962 C C . ALA A 1 258 ? -4.169 -1.409 4.096 1.00 96.88 258 ALA A C 1
ATOM 1964 O O . ALA A 1 258 ? -4.737 -0.329 3.975 1.00 96.88 258 ALA A O 1
ATOM 1965 N N . MET A 1 259 ? -4.674 -2.507 3.542 1.00 95.75 259 MET A N 1
ATOM 1966 C CA . MET A 1 259 ? -5.792 -2.479 2.598 1.00 95.75 259 MET A CA 1
ATOM 1967 C C . MET A 1 259 ? -7.154 -2.185 3.229 1.00 95.75 259 MET A C 1
ATOM 1969 O O . MET A 1 259 ? -8.050 -1.703 2.544 1.00 95.75 259 MET A O 1
ATOM 1973 N N . GLY A 1 260 ? -7.318 -2.435 4.532 1.00 94.69 260 GLY A N 1
ATOM 1974 C CA . GLY A 1 260 ? -8.552 -2.119 5.255 1.00 94.69 260 GLY A CA 1
ATOM 1975 C C . GLY A 1 260 ? -8.766 -0.620 5.489 1.00 94.69 260 GLY A C 1
ATOM 1976 O O . GLY A 1 260 ? -9.778 -0.260 6.078 1.00 94.69 260 GLY A O 1
ATOM 1977 N N . GLY A 1 261 ? -7.821 0.234 5.075 1.00 91.94 261 GLY A N 1
ATOM 1978 C CA . GLY A 1 261 ? -7.975 1.690 5.029 1.00 91.94 261 GLY A CA 1
ATOM 1979 C C . GLY A 1 261 ? -8.000 2.274 3.610 1.00 91.94 261 GLY A C 1
ATOM 1980 O O . GLY A 1 261 ? -8.308 3.450 3.468 1.00 91.94 261 GLY A O 1
ATOM 1981 N N . THR A 1 262 ? -7.685 1.489 2.569 1.00 93.62 262 THR A N 1
ATOM 1982 C CA . THR A 1 262 ? -7.474 2.006 1.199 1.00 93.62 262 THR A CA 1
ATOM 1983 C C . THR A 1 262 ? -8.446 1.479 0.148 1.00 93.62 262 THR A C 1
ATOM 1985 O O . THR A 1 262 ? -8.596 2.115 -0.885 1.00 93.62 262 THR A O 1
ATOM 1988 N N . GLN A 1 263 ? -9.093 0.333 0.366 1.00 95.12 263 GLN A N 1
ATOM 1989 C CA . GLN A 1 263 ? -9.941 -0.315 -0.647 1.00 95.12 263 GLN A CA 1
ATOM 1990 C C . GLN A 1 263 ? -11.423 0.048 -0.484 1.00 95.12 263 GLN A C 1
ATOM 1992 O O . GLN A 1 263 ? -12.271 -0.823 -0.270 1.00 95.12 263 GLN A O 1
ATOM 1997 N N . PHE A 1 264 ? -11.687 1.350 -0.566 1.00 90.06 264 PHE A N 1
ATOM 1998 C CA . PHE A 1 264 ? -13.004 1.992 -0.560 1.00 90.06 264 PHE A CA 1
ATOM 1999 C C . PHE A 1 264 ? -13.018 3.078 -1.635 1.00 90.06 264 PHE A C 1
ATOM 2001 O O . PHE A 1 264 ? -11.954 3.589 -1.983 1.00 90.06 264 PHE A O 1
ATOM 2008 N N . THR A 1 265 ? -14.192 3.526 -2.072 1.00 83.88 265 THR A N 1
ATOM 2009 C CA . THR A 1 265 ? -14.315 4.679 -2.991 1.00 83.88 265 THR A CA 1
ATOM 2010 C C . THR A 1 265 ? -13.724 5.987 -2.449 1.00 83.88 265 THR A C 1
ATOM 2012 O O . THR A 1 265 ? -13.433 6.899 -3.216 1.00 83.88 265 THR A O 1
ATOM 2015 N N . SER A 1 266 ? -13.522 6.088 -1.134 1.00 81.44 266 SER A N 1
ATOM 2016 C CA . SER A 1 266 ? -12.865 7.217 -0.466 1.00 81.44 266 SER A CA 1
ATOM 2017 C C . SER A 1 266 ? -11.576 6.807 0.262 1.00 81.44 266 SER A C 1
ATOM 2019 O O . SER A 1 266 ? -11.220 7.402 1.284 1.00 81.44 266 SER A O 1
ATOM 2021 N N . GLY A 1 267 ? -10.898 5.749 -0.195 1.00 85.50 267 GLY A N 1
ATOM 2022 C CA . GLY A 1 267 ? -9.728 5.174 0.477 1.00 85.50 267 GLY A CA 1
ATOM 2023 C C . GLY A 1 267 ? -8.590 6.178 0.674 1.00 85.50 267 GLY A C 1
ATOM 2024 O O . GLY A 1 267 ? -8.033 6.293 1.768 1.00 85.50 267 GLY A O 1
ATOM 2025 N N . SER A 1 268 ? -8.300 6.975 -0.351 1.00 81.94 268 SER A N 1
ATOM 2026 C CA . SER A 1 268 ? -7.317 8.068 -0.303 1.00 81.94 268 SER A CA 1
ATOM 2027 C C . SER A 1 268 ? -7.612 9.085 0.815 1.00 81.94 268 SER A C 1
ATOM 2029 O O . SER A 1 268 ? -6.716 9.436 1.588 1.00 81.94 268 SER A O 1
ATOM 2031 N N . GLN A 1 269 ? -8.875 9.493 0.981 1.00 77.25 269 GLN A N 1
ATOM 2032 C CA . GLN A 1 269 ? -9.315 10.375 2.074 1.00 77.25 269 GLN A CA 1
ATOM 2033 C C . GLN A 1 269 ? -9.202 9.697 3.446 1.00 77.25 269 GLN A C 1
ATOM 2035 O O . GLN A 1 269 ? -8.781 10.325 4.420 1.00 77.25 269 GLN A O 1
ATOM 2040 N N . GLY A 1 270 ? -9.497 8.395 3.517 1.00 84.81 270 GLY A N 1
ATOM 2041 C CA . GLY A 1 270 ? -9.255 7.569 4.701 1.00 84.81 270 GLY A CA 1
ATOM 2042 C C . GLY A 1 270 ? -7.820 7.698 5.202 1.00 84.81 270 GLY A C 1
ATOM 2043 O O . GLY A 1 270 ? -7.593 8.019 6.369 1.00 84.81 270 GLY A O 1
ATOM 2044 N N . ILE A 1 271 ? -6.844 7.558 4.307 1.00 87.75 271 ILE A N 1
ATOM 2045 C CA . ILE A 1 271 ? -5.428 7.669 4.675 1.00 87.75 271 ILE A CA 1
ATOM 2046 C C . ILE A 1 271 ? -5.026 9.106 5.014 1.00 87.75 271 ILE A C 1
ATOM 2048 O O . ILE A 1 271 ? -4.242 9.315 5.945 1.00 87.75 271 ILE A O 1
ATOM 2052 N N . ARG A 1 272 ? -5.595 10.110 4.335 1.00 84.81 272 ARG A N 1
ATOM 2053 C CA . ARG A 1 272 ? -5.396 11.515 4.721 1.00 84.81 272 ARG A CA 1
ATOM 2054 C C . ARG A 1 272 ? -5.845 11.770 6.166 1.00 84.81 272 ARG A C 1
ATOM 2056 O O . ARG A 1 272 ? -5.149 12.485 6.880 1.00 84.81 272 ARG A O 1
ATOM 2063 N N . SER A 1 273 ? -6.918 11.133 6.648 1.00 87.62 273 SER A N 1
ATOM 2064 C CA . SER A 1 273 ? -7.347 11.271 8.055 1.00 87.62 273 SER A CA 1
ATOM 2065 C C . SER A 1 273 ? -6.308 10.744 9.057 1.00 87.62 273 SER A C 1
ATOM 2067 O O . SER A 1 273 ? -6.070 11.376 10.088 1.00 87.62 273 SER A O 1
ATOM 2069 N N . TYR A 1 274 ? -5.599 9.656 8.723 1.00 92.19 274 TYR A N 1
ATOM 2070 C CA . TYR A 1 274 ? -4.476 9.145 9.522 1.00 92.19 274 TYR A CA 1
ATOM 2071 C C . TYR A 1 274 ? -3.302 10.128 9.559 1.00 92.19 274 TYR A C 1
ATOM 2073 O O . TYR A 1 274 ? -2.659 10.293 10.597 1.00 92.19 274 TYR A O 1
ATOM 2081 N N . ALA A 1 275 ? -3.031 10.806 8.441 1.00 86.44 275 ALA A N 1
ATOM 2082 C CA . ALA A 1 275 ? -2.012 11.847 8.389 1.00 86.44 275 ALA A CA 1
ATOM 2083 C C . ALA A 1 275 ? -2.374 13.047 9.267 1.00 86.44 275 ALA A C 1
ATOM 2085 O O . ALA A 1 275 ? -1.540 13.486 10.058 1.00 86.44 275 ALA A O 1
ATOM 2086 N N . VAL A 1 276 ? -3.621 13.523 9.193 1.00 85.56 276 VAL A N 1
ATOM 2087 C CA . VAL A 1 276 ? -4.096 14.655 10.002 1.00 85.56 276 VAL A CA 1
ATOM 2088 C C . VAL A 1 276 ? -3.909 14.378 11.493 1.00 85.56 276 VAL A C 1
ATOM 2090 O O . VAL A 1 276 ? -3.299 15.195 12.177 1.00 85.56 276 VAL A O 1
ATOM 2093 N N . ILE A 1 277 ? -4.349 13.220 12.000 1.00 92.19 277 ILE A N 1
ATOM 2094 C CA . ILE A 1 277 ? -4.211 12.911 13.432 1.00 92.19 277 ILE A CA 1
ATOM 2095 C C . ILE A 1 277 ? -2.749 12.727 13.863 1.00 92.19 277 ILE A C 1
ATOM 2097 O O . ILE A 1 277 ? -2.360 13.258 14.900 1.00 92.19 277 ILE A O 1
ATOM 2101 N N . GLN A 1 278 ? -1.899 12.069 13.065 1.00 90.69 278 GLN A N 1
ATOM 2102 C CA . GLN A 1 278 ? -0.483 11.895 13.422 1.00 90.69 278 GLN A CA 1
ATOM 2103 C C . GLN A 1 278 ? 0.296 13.212 13.425 1.00 90.69 278 GLN A C 1
ATOM 2105 O O . GLN A 1 278 ? 1.192 13.395 14.252 1.00 90.69 278 GLN A O 1
ATOM 2110 N N . VAL A 1 279 ? -0.043 14.136 12.524 1.00 83.38 279 VAL A N 1
ATOM 2111 C CA . VAL A 1 279 ? 0.540 15.483 12.488 1.00 83.38 279 VAL A CA 1
ATOM 2112 C C . VAL A 1 279 ? 0.030 16.316 13.660 1.00 83.38 279 VAL A C 1
ATOM 2114 O O . VAL A 1 279 ? 0.843 16.905 14.372 1.00 83.38 279 VAL A O 1
ATOM 2117 N N . LEU A 1 280 ? -1.286 16.318 13.903 1.00 87.50 280 LEU A N 1
ATOM 2118 C CA . LEU A 1 280 ? -1.914 17.056 15.003 1.00 87.50 280 LEU A CA 1
ATOM 2119 C C . LEU A 1 280 ? -1.331 16.646 16.361 1.00 87.50 280 LEU A C 1
ATOM 2121 O O . LEU A 1 280 ? -1.080 17.497 17.211 1.00 87.50 280 LEU A O 1
ATOM 2125 N N . MET A 1 281 ? -1.071 15.350 16.537 1.00 91.81 281 MET A N 1
ATOM 2126 C CA . MET A 1 281 ? -0.514 14.787 17.767 1.00 91.81 281 MET A CA 1
ATOM 2127 C C . MET A 1 281 ? 1.027 14.806 17.820 1.00 91.81 281 MET A C 1
ATOM 2129 O O . MET A 1 281 ? 1.617 14.404 18.824 1.00 91.81 281 MET A O 1
ATOM 2133 N N . GLY A 1 282 ? 1.700 15.298 16.772 1.00 85.62 282 GLY A N 1
ATOM 2134 C CA . GLY A 1 282 ? 3.155 15.486 16.745 1.00 85.62 282 GLY A CA 1
ATOM 2135 C C . GLY A 1 282 ? 3.974 14.193 16.642 1.00 85.62 282 GLY A C 1
ATOM 2136 O O . GLY A 1 282 ? 5.113 14.170 17.111 1.00 85.62 282 GLY A O 1
ATOM 2137 N N . ASN A 1 283 ? 3.417 13.136 16.045 1.00 89.25 283 ASN A N 1
ATOM 2138 C CA . ASN A 1 283 ? 4.009 11.793 15.986 1.00 89.25 283 ASN A CA 1
ATOM 2139 C C . ASN A 1 283 ? 4.816 11.506 14.704 1.00 89.25 283 ASN A C 1
ATOM 2141 O O . ASN A 1 283 ? 5.515 10.496 14.632 1.00 89.25 283 ASN A O 1
ATOM 2145 N N . MET A 1 284 ? 4.726 12.355 13.678 1.00 84.44 284 MET A N 1
ATOM 2146 C CA . MET A 1 284 ? 5.493 12.199 12.434 1.00 84.44 284 MET A CA 1
ATOM 2147 C C . MET A 1 284 ? 6.983 12.485 12.660 1.00 84.44 284 MET A C 1
ATOM 2149 O O . MET A 1 284 ? 7.322 13.439 13.354 1.00 84.44 284 MET A O 1
ATOM 2153 N N . GLY A 1 285 ? 7.865 11.666 12.079 1.00 78.75 285 GLY A N 1
ATOM 2154 C CA . GLY A 1 285 ? 9.322 11.815 12.203 1.00 78.75 285 GLY A CA 1
ATOM 2155 C C . GLY A 1 285 ? 9.931 11.292 13.508 1.00 78.75 285 GLY A C 1
ATOM 2156 O O . GLY A 1 285 ? 11.144 11.122 13.576 1.00 78.75 285 GLY A O 1
ATOM 2157 N N . ARG A 1 286 ? 9.111 10.984 14.523 1.00 83.56 286 ARG A N 1
ATOM 2158 C CA . ARG A 1 286 ? 9.566 10.414 15.801 1.00 83.56 286 ARG A CA 1
ATOM 2159 C C . ARG A 1 286 ? 9.874 8.922 15.668 1.00 83.56 286 ARG A C 1
ATOM 2161 O O . ARG A 1 286 ? 9.142 8.203 14.981 1.00 83.56 286 ARG A O 1
ATOM 2168 N N . ALA A 1 287 ? 10.897 8.456 16.380 1.00 86.25 287 ALA A N 1
ATOM 2169 C CA . ALA A 1 287 ? 11.137 7.029 16.589 1.00 86.25 287 ALA A CA 1
ATOM 2170 C C . ALA A 1 287 ? 9.966 6.394 17.353 1.00 86.25 287 ALA A C 1
ATOM 2172 O O . ALA A 1 287 ? 9.478 6.952 18.334 1.00 86.25 287 ALA A O 1
ATOM 2173 N N . GLY A 1 288 ? 9.470 5.255 16.877 1.00 90.12 288 GLY A N 1
ATOM 2174 C CA . GLY A 1 288 ? 8.264 4.605 17.399 1.00 90.12 288 GLY A CA 1
ATOM 2175 C C . GLY A 1 288 ? 6.951 5.279 16.989 1.00 90.12 288 GLY A C 1
ATOM 2176 O O . GLY A 1 288 ? 5.879 4.853 17.427 1.00 90.12 288 GLY A O 1
ATOM 2177 N N . GLY A 1 289 ? 7.016 6.335 16.173 1.00 92.12 289 GLY A N 1
ATOM 2178 C CA . GLY A 1 289 ? 5.872 7.113 15.712 1.00 92.12 289 GLY A CA 1
ATOM 2179 C C . GLY A 1 289 ? 5.482 6.835 14.258 1.00 92.12 289 GLY A C 1
ATOM 2180 O O . GLY A 1 289 ? 5.625 5.731 13.729 1.00 92.12 289 GLY A O 1
ATOM 2181 N N . GLY A 1 290 ? 4.982 7.879 13.599 1.00 91.44 290 GLY A N 1
ATOM 2182 C CA . GLY A 1 290 ? 4.746 7.900 12.160 1.00 91.44 290 GLY A CA 1
ATOM 2183 C C . GLY A 1 290 ? 3.561 7.069 11.667 1.00 91.44 290 GLY A C 1
ATOM 2184 O O . GLY A 1 290 ? 2.671 6.658 12.415 1.00 91.44 290 GLY A O 1
ATOM 2185 N N . ILE A 1 291 ? 3.526 6.883 10.350 1.00 95.12 291 ILE A N 1
ATOM 2186 C CA . ILE A 1 291 ? 2.482 6.162 9.630 1.00 95.12 291 ILE A CA 1
ATOM 2187 C C . ILE A 1 291 ? 3.122 4.958 8.945 1.00 95.12 291 ILE A C 1
ATOM 2189 O O . ILE A 1 291 ? 3.750 5.029 7.877 1.00 95.12 291 ILE A O 1
ATOM 2193 N N . ASN A 1 292 ? 2.916 3.809 9.569 1.00 96.94 292 ASN A N 1
ATOM 2194 C CA . ASN A 1 292 ? 3.388 2.523 9.105 1.00 96.94 292 ASN A CA 1
ATOM 2195 C C . ASN A 1 292 ? 2.339 1.908 8.179 1.00 96.94 292 ASN A C 1
ATOM 2197 O O . ASN A 1 292 ? 1.590 1.001 8.530 1.00 96.94 292 ASN A O 1
ATOM 2201 N N . ALA A 1 293 ? 2.297 2.441 6.958 1.00 96.56 293 ALA A N 1
ATOM 2202 C CA . ALA A 1 293 ? 1.565 1.859 5.840 1.00 96.56 293 ALA A CA 1
ATOM 2203 C C . ALA A 1 293 ? 2.246 0.546 5.412 1.00 96.56 293 ALA A C 1
ATOM 2205 O O . ALA A 1 293 ? 3.271 0.579 4.715 1.00 96.56 293 ALA A O 1
ATOM 2206 N N . LEU A 1 294 ? 1.712 -0.582 5.883 1.00 97.19 294 LEU A N 1
ATOM 2207 C CA . LEU A 1 294 ? 2.267 -1.922 5.711 1.00 97.19 294 LEU A CA 1
ATOM 2208 C C . LEU A 1 294 ? 2.062 -2.382 4.262 1.00 97.19 294 LEU A C 1
ATOM 2210 O O . LEU A 1 294 ? 0.938 -2.643 3.829 1.00 97.19 294 LEU A O 1
ATOM 2214 N N . ARG A 1 295 ? 3.151 -2.465 3.493 1.00 96.81 295 ARG A N 1
ATOM 2215 C CA . ARG A 1 295 ? 3.112 -2.949 2.104 1.00 96.81 295 ARG A CA 1
ATOM 2216 C C . ARG A 1 295 ? 2.765 -4.440 2.054 1.00 96.81 295 ARG A C 1
ATOM 2218 O O . ARG A 1 295 ? 3.060 -5.175 2.989 1.00 96.81 295 ARG A O 1
ATOM 2225 N N . GLY A 1 296 ? 2.119 -4.862 0.966 1.00 92.31 296 GLY A N 1
ATOM 2226 C CA . GLY A 1 296 ? 1.644 -6.235 0.771 1.00 92.31 296 GLY A CA 1
ATOM 2227 C C . GLY A 1 296 ? 2.732 -7.194 0.285 1.00 92.31 296 GLY A C 1
ATOM 2228 O O . GLY A 1 296 ? 3.330 -7.909 1.080 1.00 92.31 296 GLY A O 1
ATOM 2229 N N . ILE A 1 297 ? 2.955 -7.244 -1.031 1.00 92.62 297 ILE A N 1
ATOM 2230 C CA . ILE A 1 297 ? 3.918 -8.169 -1.650 1.00 92.62 297 ILE A CA 1
ATOM 2231 C C . ILE A 1 297 ? 5.352 -7.754 -1.299 1.00 92.62 297 ILE A C 1
ATOM 2233 O O . ILE A 1 297 ? 5.636 -6.568 -1.134 1.00 92.62 297 ILE A O 1
ATOM 2237 N N . HIS A 1 298 ? 6.248 -8.738 -1.205 1.00 90.50 298 HIS A N 1
ATOM 2238 C CA . HIS A 1 298 ? 7.640 -8.595 -0.771 1.00 90.50 298 HIS A CA 1
ATOM 2239 C C . HIS A 1 298 ? 8.425 -7.473 -1.479 1.00 90.50 298 HIS A C 1
ATOM 2241 O O . HIS A 1 298 ? 9.300 -6.889 -0.846 1.00 90.50 298 HIS A O 1
ATOM 2247 N N . ASN A 1 299 ? 8.097 -7.153 -2.739 1.00 96.25 299 ASN A N 1
ATOM 2248 C CA . ASN A 1 299 ? 8.735 -6.087 -3.516 1.00 96.25 299 ASN A CA 1
ATOM 2249 C C . ASN A 1 299 ? 7.744 -5.063 -4.104 1.00 96.25 299 ASN A C 1
ATOM 2251 O O . ASN A 1 299 ? 8.084 -4.366 -5.053 1.00 96.25 299 ASN A O 1
ATOM 2255 N N . VAL A 1 300 ? 6.520 -4.931 -3.564 1.00 96.62 300 VAL A N 1
ATOM 2256 C CA . VAL A 1 300 ? 5.558 -3.947 -4.113 1.00 96.62 300 VAL A CA 1
ATOM 2257 C C . VAL A 1 300 ? 6.073 -2.510 -3.983 1.00 96.62 300 VAL A C 1
ATOM 2259 O O . VAL A 1 300 ? 5.775 -1.669 -4.818 1.00 96.62 300 VAL A O 1
ATOM 2262 N N . GLN A 1 301 ? 6.887 -2.225 -2.957 1.00 96.62 301 GLN A N 1
ATOM 2263 C CA . GLN A 1 301 ? 7.561 -0.932 -2.854 1.00 96.62 301 GLN A CA 1
ATOM 2264 C C . GLN A 1 301 ? 8.536 -0.744 -4.021 1.00 96.62 301 GLN A C 1
ATOM 2266 O O . GLN A 1 301 ? 8.449 0.277 -4.685 1.00 96.62 301 GLN A O 1
ATOM 2271 N N . GLY A 1 302 ? 9.392 -1.731 -4.308 1.00 96.00 302 GLY A N 1
ATOM 2272 C CA . GLY A 1 302 ? 10.349 -1.656 -5.413 1.00 96.00 302 GLY A CA 1
ATOM 2273 C C . GLY A 1 302 ? 9.675 -1.584 -6.783 1.00 96.00 302 GLY A C 1
ATOM 2274 O O . GLY A 1 302 ? 10.067 -0.763 -7.598 1.00 96.00 302 GLY A O 1
ATOM 2275 N N . SER A 1 303 ? 8.607 -2.348 -7.033 1.00 96.00 303 SER A N 1
ATOM 2276 C CA . SER A 1 303 ? 7.868 -2.252 -8.302 1.00 96.00 303 SER A CA 1
ATOM 2277 C C . SER A 1 303 ? 7.191 -0.890 -8.486 1.00 96.00 303 SER A C 1
ATOM 2279 O O . SER A 1 303 ? 7.135 -0.378 -9.600 1.00 96.00 303 SER A O 1
ATOM 2281 N N . THR A 1 304 ? 6.689 -0.282 -7.405 1.00 95.31 304 THR A N 1
ATOM 2282 C CA . THR A 1 304 ? 6.186 1.098 -7.447 1.00 95.31 304 THR A CA 1
ATOM 2283 C C . THR A 1 304 ? 7.325 2.099 -7.638 1.00 95.31 304 THR A C 1
ATOM 2285 O O . THR A 1 304 ? 7.155 3.050 -8.393 1.00 95.31 304 THR A O 1
ATOM 2288 N N . ASP A 1 305 ? 8.485 1.880 -7.010 1.00 95.06 305 ASP A N 1
ATOM 2289 C CA . ASP A 1 305 ? 9.682 2.696 -7.234 1.00 95.06 305 ASP A CA 1
ATOM 2290 C C . ASP A 1 305 ? 10.073 2.666 -8.728 1.00 95.06 305 ASP A C 1
ATOM 2292 O O . ASP A 1 305 ? 10.383 3.716 -9.284 1.00 95.06 305 ASP A O 1
ATOM 2296 N N . MET A 1 306 ? 9.965 1.511 -9.403 1.00 94.31 306 MET A N 1
ATOM 2297 C CA . MET A 1 306 ? 10.193 1.363 -10.855 1.00 94.31 306 MET A CA 1
ATOM 2298 C C . MET A 1 306 ? 9.068 1.916 -11.739 1.00 94.31 306 MET A C 1
ATOM 2300 O O . MET A 1 306 ? 9.174 1.843 -12.955 1.00 94.31 306 MET A O 1
ATOM 2304 N N . GLY A 1 307 ? 7.990 2.462 -11.175 1.00 92.88 307 GLY A N 1
ATOM 2305 C CA . GLY A 1 307 ? 6.885 2.978 -11.981 1.00 92.88 307 GLY A CA 1
ATOM 2306 C C . GLY A 1 307 ? 6.135 1.892 -12.757 1.00 92.88 307 GLY A C 1
ATOM 2307 O O . GLY A 1 307 ? 5.626 2.171 -13.832 1.00 92.88 307 GLY A O 1
ATOM 2308 N N . ASN A 1 308 ? 6.018 0.665 -12.228 1.00 93.56 308 ASN A N 1
ATOM 2309 C CA . ASN A 1 308 ? 5.158 -0.378 -12.815 1.00 93.56 308 ASN A CA 1
ATOM 2310 C C . ASN A 1 308 ? 3.665 -0.069 -12.567 1.00 93.56 308 ASN A C 1
ATOM 2312 O O . ASN A 1 308 ? 2.945 -0.831 -11.916 1.00 93.56 308 ASN A O 1
ATOM 2316 N N . LEU A 1 309 ? 3.225 1.099 -13.032 1.00 90.81 309 LEU A N 1
ATOM 2317 C CA . LEU A 1 309 ? 1.896 1.685 -12.917 1.00 90.81 309 LEU A CA 1
ATOM 2318 C C . LEU A 1 309 ? 1.571 2.414 -14.227 1.00 90.81 309 LEU A C 1
ATOM 2320 O O . LEU A 1 309 ? 2.457 2.750 -15.002 1.00 90.81 309 LEU A O 1
ATOM 2324 N N . PHE A 1 310 ? 0.289 2.637 -14.503 1.00 88.38 310 PHE A N 1
ATOM 2325 C CA . PHE A 1 310 ? -0.142 3.162 -15.803 1.00 88.38 310 PHE A CA 1
ATOM 2326 C C . PHE A 1 310 ? 0.201 4.650 -16.015 1.00 88.38 310 PHE A C 1
ATOM 2328 O O . PHE A 1 310 ? 0.164 5.127 -17.148 1.00 88.38 310 PHE A O 1
ATOM 2335 N N . ASP A 1 311 ? 0.501 5.389 -14.949 1.00 85.62 311 ASP A N 1
ATOM 2336 C CA . ASP A 1 311 ? 0.661 6.846 -14.914 1.00 85.62 311 ASP A CA 1
ATOM 2337 C C . ASP A 1 311 ? 2.057 7.322 -14.469 1.00 85.62 311 ASP A C 1
ATOM 2339 O O . ASP A 1 311 ? 2.312 8.529 -14.418 1.00 85.62 311 ASP A O 1
ATOM 2343 N N . LEU A 1 312 ? 2.965 6.390 -14.163 1.00 88.38 312 LEU A N 1
ATOM 2344 C CA . LEU A 1 312 ? 4.306 6.686 -13.666 1.00 88.38 312 LEU A CA 1
ATOM 2345 C C . LEU A 1 312 ? 5.388 6.006 -14.503 1.00 88.38 312 LEU A C 1
ATOM 2347 O O . LEU A 1 312 ? 5.197 4.922 -15.039 1.00 88.38 312 LEU A O 1
ATOM 2351 N N . ILE A 1 313 ? 6.565 6.620 -14.492 1.00 90.88 313 ILE A N 1
ATOM 2352 C CA . ILE A 1 313 ? 7.836 6.023 -14.904 1.00 90.88 313 ILE A CA 1
ATOM 2353 C C . ILE A 1 313 ? 8.757 5.884 -13.671 1.00 90.88 313 ILE A C 1
ATOM 2355 O O . ILE A 1 313 ? 8.440 6.436 -12.602 1.00 90.88 313 ILE A O 1
ATOM 2359 N N . PRO A 1 314 ? 9.904 5.181 -13.780 1.00 92.44 314 PRO A N 1
ATOM 2360 C CA . PRO A 1 314 ? 10.780 4.942 -12.641 1.00 92.44 314 PRO A CA 1
ATOM 2361 C C . PRO A 1 314 ? 11.165 6.214 -11.861 1.00 92.44 314 PRO A C 1
ATOM 2363 O O . PRO A 1 314 ? 11.383 7.300 -12.408 1.00 92.44 314 PRO A O 1
ATOM 2366 N N . GLY A 1 315 ? 11.226 6.079 -10.536 1.00 88.12 315 GLY A N 1
ATOM 2367 C CA . GLY A 1 315 ? 11.557 7.159 -9.610 1.00 88.12 315 GLY A CA 1
ATOM 2368 C C . GLY A 1 315 ? 10.403 8.127 -9.337 1.00 88.12 315 GLY A C 1
ATOM 2369 O O . GLY A 1 315 ? 10.662 9.297 -9.056 1.00 88.12 315 GLY A O 1
ATOM 2370 N N . TYR A 1 316 ? 9.148 7.670 -9.405 1.00 85.69 316 TYR A N 1
ATOM 2371 C CA . TYR A 1 316 ? 7.957 8.500 -9.150 1.00 85.69 316 TYR A CA 1
ATOM 2372 C C . TYR A 1 316 ? 7.863 9.736 -10.060 1.00 85.69 316 TYR A C 1
ATOM 2374 O O . TYR A 1 316 ? 7.433 10.814 -9.635 1.00 85.69 316 TYR A O 1
ATOM 2382 N N . SER A 1 317 ? 8.310 9.604 -11.307 1.00 84.00 317 SER A N 1
ATOM 2383 C CA . SER A 1 317 ? 8.141 10.655 -12.313 1.00 84.00 317 SER A CA 1
ATOM 2384 C C . SER A 1 317 ? 6.854 10.382 -13.095 1.00 84.00 317 SER A C 1
ATOM 2386 O O . SER A 1 317 ? 6.499 9.227 -13.306 1.00 84.00 317 SER A O 1
ATOM 2388 N N . ALA A 1 318 ? 6.124 11.431 -13.475 1.00 84.00 318 ALA A N 1
ATOM 2389 C CA . ALA A 1 318 ? 4.914 11.284 -14.285 1.00 84.00 318 ALA A CA 1
ATOM 2390 C C . ALA A 1 318 ? 5.282 10.941 -15.734 1.00 84.00 318 ALA A C 1
ATOM 2392 O O . ALA A 1 318 ? 6.373 11.286 -16.185 1.00 84.00 318 ALA A O 1
ATOM 2393 N N . ASN A 1 319 ? 4.365 10.324 -16.477 1.00 88.38 319 ASN A N 1
ATOM 2394 C CA . ASN A 1 319 ? 4.561 10.144 -17.913 1.00 88.38 319 ASN A CA 1
ATOM 2395 C C . ASN A 1 319 ? 4.658 11.504 -18.638 1.00 88.38 319 ASN A C 1
ATOM 2397 O O . ASN A 1 319 ? 3.895 12.424 -18.322 1.00 88.38 319 ASN A O 1
ATOM 2401 N N . PRO A 1 320 ? 5.548 11.641 -19.637 1.00 91.75 320 PRO A N 1
ATOM 2402 C CA . PRO A 1 320 ? 5.519 12.758 -20.577 1.00 91.75 320 PRO A CA 1
ATOM 2403 C C . PRO A 1 320 ? 4.149 12.930 -21.245 1.00 91.75 320 PRO A C 1
ATOM 2405 O O . PRO A 1 320 ? 3.544 11.943 -21.652 1.00 91.75 320 PRO A O 1
ATOM 2408 N N . ALA A 1 321 ? 3.656 14.159 -21.406 1.00 90.31 321 ALA A N 1
ATOM 2409 C CA . ALA A 1 321 ? 2.393 14.419 -22.105 1.00 90.31 321 ALA A CA 1
ATOM 2410 C C . ALA A 1 321 ? 2.571 14.498 -23.636 1.00 90.31 321 ALA A C 1
ATOM 2412 O O . ALA A 1 321 ? 3.657 14.776 -24.143 1.00 90.31 321 ALA A O 1
ATOM 2413 N N . GLU A 1 322 ? 1.493 14.269 -24.391 1.00 90.25 322 GLU A N 1
ATOM 2414 C CA . GLU A 1 322 ? 1.500 14.414 -25.854 1.00 90.25 322 GLU A CA 1
ATOM 2415 C C . GLU A 1 322 ? 1.823 15.861 -26.264 1.00 90.25 322 GLU A C 1
ATOM 2417 O O . GLU A 1 322 ? 1.277 16.813 -25.705 1.00 90.25 322 GLU A O 1
ATOM 2422 N N . GLY A 1 323 ? 2.749 16.031 -27.214 1.00 89.31 323 GLY A N 1
ATOM 2423 C CA . GLY A 1 323 ? 3.219 17.345 -27.674 1.00 89.31 323 GLY A CA 1
ATOM 2424 C C . GLY A 1 323 ? 4.064 18.129 -26.660 1.00 89.31 323 GLY A C 1
ATOM 2425 O O . GLY A 1 323 ? 4.452 19.263 -26.942 1.00 89.31 323 GLY A O 1
ATOM 2426 N N . GLN A 1 324 ? 4.356 17.563 -25.485 1.00 90.44 324 GLN A N 1
ATOM 2427 C CA . GLN A 1 324 ? 5.214 18.199 -24.490 1.00 90.44 324 GLN A CA 1
ATOM 2428 C C . GLN A 1 324 ? 6.677 18.127 -24.933 1.00 90.44 324 GLN A C 1
ATOM 2430 O O . GLN A 1 324 ? 7.169 17.054 -25.264 1.00 90.44 324 GLN A O 1
ATOM 2435 N N . THR A 1 325 ? 7.385 19.257 -24.912 1.00 90.50 325 THR A N 1
ATOM 2436 C CA . THR A 1 325 ? 8.833 19.275 -25.162 1.00 90.50 325 THR A CA 1
ATOM 2437 C C . THR A 1 325 ? 9.599 18.726 -23.959 1.00 90.50 325 THR A C 1
ATOM 2439 O O . THR A 1 325 ? 9.135 18.833 -22.817 1.00 90.50 325 THR A O 1
ATOM 2442 N N . TYR A 1 326 ? 10.807 18.204 -24.184 1.00 88.62 326 TYR A N 1
ATOM 2443 C CA . TYR A 1 326 ? 11.678 17.748 -23.099 1.00 88.62 326 TYR A CA 1
ATOM 2444 C C . TYR A 1 326 ? 11.932 18.849 -22.057 1.00 88.62 326 TYR A C 1
ATOM 2446 O O . TYR A 1 326 ? 11.823 18.599 -20.856 1.00 88.62 326 TYR A O 1
ATOM 2454 N N . GLU A 1 327 ? 12.195 20.085 -22.492 1.00 84.25 327 GLU A N 1
ATOM 2455 C CA . GLU A 1 327 ? 12.375 21.224 -21.585 1.00 84.25 327 GLU A CA 1
ATOM 2456 C C . GLU A 1 327 ? 11.132 21.457 -20.707 1.00 84.25 327 GLU A C 1
ATOM 2458 O O . GLU A 1 327 ? 11.244 21.596 -19.486 1.00 84.25 327 GLU A O 1
ATOM 2463 N N . ALA A 1 328 ? 9.932 21.453 -21.298 1.00 82.69 328 ALA A N 1
ATOM 2464 C CA . ALA A 1 328 ? 8.685 21.643 -20.558 1.00 82.69 328 ALA A CA 1
ATOM 2465 C C . ALA A 1 328 ? 8.421 20.501 -19.565 1.00 82.69 328 ALA A C 1
ATOM 2467 O O . ALA A 1 328 ? 7.958 20.749 -18.449 1.00 82.69 328 ALA A O 1
ATOM 2468 N N . TYR A 1 329 ? 8.733 19.263 -19.948 1.00 85.38 329 TYR A N 1
ATOM 2469 C CA . TYR A 1 329 ? 8.624 18.096 -19.076 1.00 85.38 329 TYR A CA 1
ATOM 2470 C C . TYR A 1 329 ? 9.605 18.159 -17.904 1.00 85.38 329 TYR A C 1
ATOM 2472 O O . TYR A 1 329 ? 9.205 18.035 -16.746 1.00 85.38 329 TYR A O 1
ATOM 2480 N N . THR A 1 330 ? 10.876 18.435 -18.187 1.00 80.31 330 THR A N 1
ATOM 2481 C CA . THR A 1 330 ? 11.946 18.535 -17.189 1.00 80.31 330 THR A CA 1
ATOM 2482 C C . THR A 1 330 ? 11.689 19.665 -16.202 1.00 80.31 330 THR A C 1
ATOM 2484 O O . THR A 1 330 ? 11.868 19.478 -14.999 1.00 80.31 330 THR A O 1
ATOM 2487 N N . ASN A 1 331 ? 11.171 20.807 -16.660 1.00 73.50 331 ASN A N 1
ATOM 2488 C CA . ASN A 1 331 ? 10.713 21.894 -15.786 1.00 73.50 331 ASN A CA 1
ATOM 2489 C C . ASN A 1 331 ? 9.551 21.482 -14.867 1.00 73.50 331 ASN A C 1
ATOM 2491 O O . ASN A 1 331 ? 9.354 22.071 -13.804 1.00 73.50 331 ASN A O 1
ATOM 2495 N N . GLY A 1 332 ? 8.794 20.462 -15.269 1.00 70.50 332 GLY A N 1
ATOM 2496 C CA . GLY A 1 332 ? 7.774 19.805 -14.468 1.00 70.50 332 GLY A CA 1
ATOM 2497 C C . GLY A 1 332 ? 8.310 18.693 -13.568 1.00 70.50 332 GLY A C 1
ATOM 2498 O O . GLY A 1 332 ? 7.493 18.002 -12.969 1.00 70.50 332 GLY A O 1
ATOM 2499 N N . LEU A 1 333 ? 9.628 18.475 -13.448 1.00 73.94 333 LEU A N 1
ATOM 2500 C CA . LEU A 1 333 ? 10.263 17.538 -12.510 1.00 73.94 333 LEU A CA 1
ATOM 2501 C C . LEU A 1 333 ? 10.770 18.239 -11.236 1.00 73.94 333 LEU A C 1
ATOM 2503 O O . LEU A 1 333 ? 10.854 19.458 -11.147 1.00 73.94 333 LEU A O 1
ATOM 2507 N N . PHE A 1 334 ? 11.054 17.466 -10.190 1.00 65.31 334 PHE A N 1
ATOM 2508 C CA . PHE A 1 334 ? 11.536 17.978 -8.911 1.00 65.31 334 PHE A CA 1
ATOM 2509 C C . PHE A 1 334 ? 12.957 18.531 -9.051 1.00 65.31 334 PHE A C 1
ATOM 2511 O O . PHE A 1 334 ? 13.870 17.829 -9.492 1.00 65.31 334 PHE A O 1
ATOM 2518 N N . GLY A 1 335 ? 13.153 19.764 -8.580 1.00 53.84 335 GLY A N 1
ATOM 2519 C CA . GLY A 1 335 ? 14.473 20.265 -8.220 1.00 53.84 335 GLY A CA 1
ATOM 2520 C C . GLY A 1 335 ? 14.983 21.504 -8.962 1.00 53.84 335 GLY A C 1
ATOM 2521 O O . GLY A 1 335 ? 15.923 22.097 -8.448 1.00 53.84 335 GLY A O 1
ATOM 2522 N N . ASN A 1 336 ? 14.410 21.946 -10.089 1.00 51.72 336 ASN A N 1
ATOM 2523 C CA . ASN A 1 336 ? 14.766 23.244 -10.693 1.00 51.72 336 ASN A CA 1
ATOM 2524 C C . ASN A 1 336 ? 13.783 23.676 -11.800 1.00 51.72 336 ASN A C 1
ATOM 2526 O O . ASN A 1 336 ? 13.252 22.823 -12.502 1.00 51.72 336 ASN A O 1
ATOM 2530 N N . ARG A 1 337 ? 13.593 24.985 -12.009 1.00 47.28 337 ARG A N 1
ATOM 2531 C CA . ARG A 1 337 ? 12.871 25.552 -13.165 1.00 47.28 337 ARG A CA 1
ATOM 2532 C C . ARG A 1 337 ? 13.835 26.402 -13.993 1.00 47.28 337 ARG A C 1
ATOM 2534 O O . ARG A 1 337 ? 14.527 27.247 -13.434 1.00 47.28 337 ARG A O 1
ATOM 2541 N N . VAL A 1 338 ? 13.815 26.243 -15.313 1.00 43.06 338 VAL A N 1
ATOM 2542 C CA . VAL A 1 338 ? 14.281 27.268 -16.257 1.00 43.06 338 VAL A CA 1
ATOM 2543 C C . VAL A 1 338 ? 13.163 28.312 -16.357 1.00 43.06 338 VAL A C 1
ATOM 2545 O O . VAL A 1 338 ? 12.054 27.989 -16.783 1.00 43.06 338 VAL A O 1
ATOM 2548 N N . LEU A 1 339 ? 13.369 29.533 -15.848 1.00 42.06 339 LEU A N 1
ATOM 2549 C CA . LEU A 1 339 ? 12.342 30.587 -15.873 1.00 42.06 339 LEU A CA 1
ATOM 2550 C C . LEU A 1 339 ? 12.285 31.248 -17.261 1.00 42.06 339 LEU A C 1
ATOM 2552 O O . LEU A 1 339 ? 13.279 31.844 -17.675 1.00 42.06 339 LEU A O 1
ATOM 2556 N N . PRO A 1 340 ? 11.131 31.255 -17.955 1.00 35.38 340 PRO A N 1
ATOM 2557 C CA . PRO A 1 340 ? 10.919 32.131 -19.096 1.00 35.38 340 PRO A CA 1
ATOM 2558 C C . PRO A 1 340 ? 10.315 33.466 -18.625 1.00 35.38 340 PRO A C 1
ATOM 2560 O O . PRO A 1 340 ? 9.221 33.485 -18.063 1.00 35.38 340 PRO A O 1
ATOM 2563 N N . GLY A 1 341 ? 10.975 34.591 -18.921 1.00 40.59 341 GLY A N 1
ATOM 2564 C CA . GLY A 1 341 ? 10.253 35.836 -19.231 1.00 40.59 341 GLY A CA 1
ATOM 2565 C C . GLY A 1 341 ? 10.104 36.953 -18.184 1.00 40.59 341 GLY A C 1
ATOM 2566 O O . GLY A 1 341 ? 9.348 37.879 -18.463 1.00 40.59 341 GLY A O 1
ATOM 2567 N N . THR A 1 342 ? 10.813 36.978 -17.050 1.00 34.38 342 THR A N 1
ATOM 2568 C CA . THR A 1 342 ? 10.820 38.156 -16.142 1.00 34.38 342 THR A CA 1
ATOM 2569 C C . THR A 1 342 ? 12.260 38.575 -15.794 1.00 34.38 342 THR A C 1
ATOM 2571 O O . THR A 1 342 ? 12.974 37.838 -15.129 1.00 34.38 342 THR A O 1
ATOM 2574 N N . ALA A 1 343 ? 12.692 39.718 -16.344 1.00 32.81 343 ALA A N 1
ATOM 2575 C CA . ALA A 1 343 ? 14.059 40.275 -16.481 1.00 32.81 343 ALA A CA 1
ATOM 2576 C C . ALA A 1 343 ? 14.849 40.596 -15.178 1.00 32.81 343 ALA A C 1
ATOM 2578 O O . ALA A 1 343 ? 14.242 40.582 -14.115 1.00 32.81 343 ALA A O 1
ATOM 2579 N N . PRO A 1 344 ? 16.123 41.075 -15.232 1.00 38.34 344 PRO A N 1
ATOM 2580 C CA . PRO A 1 344 ? 17.173 40.935 -16.240 1.00 38.34 344 PRO A CA 1
ATOM 2581 C C . PRO A 1 344 ? 18.340 40.035 -15.782 1.00 38.34 344 PRO A C 1
ATOM 2583 O O . PRO A 1 344 ? 18.718 39.947 -14.620 1.00 38.34 344 PRO A O 1
ATOM 2586 N N . VAL A 1 345 ? 18.940 39.426 -16.796 1.00 45.72 345 VAL A N 1
ATOM 2587 C CA . VAL A 1 345 ? 20.133 38.581 -16.829 1.00 45.72 345 VAL A CA 1
ATOM 2588 C C . VAL A 1 345 ? 21.319 39.147 -16.032 1.00 45.72 345 VAL A C 1
ATOM 2590 O O . VAL A 1 345 ? 21.964 40.101 -16.464 1.00 45.72 345 VAL A O 1
ATOM 2593 N N . THR A 1 346 ? 21.716 38.445 -14.971 1.00 35.78 346 THR A N 1
ATOM 2594 C CA . THR A 1 346 ? 23.128 38.335 -14.579 1.00 35.78 346 THR A CA 1
ATOM 2595 C C . THR A 1 346 ? 23.539 36.861 -14.623 1.00 35.78 346 THR A C 1
ATOM 2597 O O . THR A 1 346 ? 23.291 36.101 -13.697 1.00 35.78 346 THR A O 1
ATOM 2600 N N . SER A 1 347 ? 24.094 36.465 -15.775 1.00 36.59 347 SER A N 1
ATOM 2601 C CA . SER A 1 347 ? 24.947 35.288 -16.029 1.00 36.59 347 SER A CA 1
ATOM 2602 C C . SER A 1 347 ? 24.589 33.956 -15.346 1.00 36.59 347 SER A C 1
ATOM 2604 O O . SER A 1 347 ? 25.280 33.544 -14.420 1.00 36.59 347 SER A O 1
ATOM 2606 N N . THR A 1 348 ? 23.564 33.259 -15.847 1.00 44.09 348 THR A N 1
ATOM 2607 C CA . THR A 1 348 ? 23.576 31.854 -16.347 1.00 44.09 348 THR A CA 1
ATOM 2608 C C . THR A 1 348 ? 22.136 31.328 -16.375 1.00 44.09 348 THR A C 1
ATOM 2610 O O . THR A 1 348 ? 21.567 30.964 -15.351 1.00 44.09 348 THR A O 1
ATOM 2613 N N . LEU A 1 349 ? 21.502 31.324 -17.554 1.00 55.81 349 LEU A N 1
ATOM 2614 C CA . LEU A 1 349 ? 20.255 30.579 -17.733 1.00 55.81 349 LEU A CA 1
ATOM 2615 C C . LEU A 1 349 ? 20.597 29.093 -17.618 1.00 55.81 349 LEU A C 1
ATOM 2617 O O . LEU A 1 349 ? 21.341 28.576 -18.446 1.00 55.81 349 LEU A O 1
ATOM 2621 N N . LYS A 1 350 ? 20.066 28.436 -16.587 1.00 62.66 350 LYS A N 1
ATOM 2622 C CA . LYS A 1 350 ? 20.148 26.984 -16.421 1.00 62.66 350 LYS A CA 1
ATOM 2623 C C . LYS A 1 350 ? 19.462 26.307 -17.608 1.00 62.66 350 LYS A C 1
ATOM 2625 O O . LYS A 1 350 ? 18.337 26.671 -17.936 1.00 62.66 350 LYS A O 1
ATOM 2630 N N . SER A 1 351 ? 20.125 25.358 -18.255 1.00 72.69 351 SER A N 1
ATOM 2631 C CA . SER A 1 351 ? 19.589 24.594 -19.387 1.00 72.69 351 SER A CA 1
ATOM 2632 C C . SER A 1 351 ? 19.035 23.241 -18.937 1.00 72.69 351 SER A C 1
ATOM 2634 O O . SER A 1 351 ? 19.645 22.559 -18.120 1.00 72.69 351 SER A O 1
ATOM 2636 N N . ALA A 1 352 ? 17.920 22.796 -19.525 1.00 76.38 352 ALA A N 1
ATOM 2637 C CA . ALA A 1 352 ? 17.401 21.438 -19.312 1.00 76.38 352 ALA A CA 1
ATOM 2638 C C . ALA A 1 352 ? 18.324 20.338 -19.883 1.00 76.38 352 ALA A C 1
ATOM 2640 O O . ALA A 1 352 ? 18.173 19.165 -19.539 1.00 76.38 352 ALA A O 1
ATOM 2641 N N . TYR A 1 353 ? 19.265 20.713 -20.751 1.00 78.88 353 TYR A N 1
ATOM 2642 C CA . TYR A 1 353 ? 20.185 19.812 -21.449 1.00 78.88 353 TYR A CA 1
ATOM 2643 C C . TYR A 1 353 ? 21.601 19.823 -20.861 1.00 78.88 353 TYR A C 1
ATOM 2645 O O . TYR A 1 353 ? 22.407 18.950 -21.180 1.00 78.88 353 TYR A O 1
ATOM 2653 N N . THR A 1 354 ? 21.912 20.797 -20.002 1.00 75.69 354 THR A N 1
ATOM 2654 C CA . THR A 1 354 ? 23.219 20.885 -19.350 1.00 75.69 354 THR A CA 1
ATOM 2655 C C . THR A 1 354 ? 23.173 20.133 -18.033 1.00 75.69 354 THR A C 1
ATOM 2657 O O . THR A 1 354 ? 22.413 20.454 -17.123 1.00 75.69 354 THR A O 1
ATOM 2660 N N . GLU A 1 355 ? 24.039 19.136 -17.928 1.00 73.06 355 GLU A N 1
ATOM 2661 C CA . GLU A 1 355 ? 24.163 18.247 -16.782 1.00 73.06 355 GLU A CA 1
ATOM 2662 C C . GLU A 1 355 ? 24.312 18.999 -15.435 1.00 73.06 355 GLU A C 1
ATOM 2664 O O . GLU A 1 355 ? 23.653 18.631 -14.458 1.00 73.06 355 GLU A O 1
ATOM 2669 N N . ASP A 1 356 ? 25.106 20.071 -15.384 1.00 70.25 356 ASP A N 1
ATOM 2670 C CA . ASP A 1 356 ? 25.341 20.867 -14.165 1.00 70.25 356 ASP A CA 1
ATOM 2671 C C . ASP A 1 356 ? 24.178 21.808 -13.794 1.00 70.25 356 ASP A C 1
ATOM 2673 O O . ASP A 1 356 ? 24.079 22.264 -12.651 1.00 70.25 356 ASP A O 1
ATOM 2677 N N . ASP A 1 357 ? 23.266 22.070 -14.733 1.00 68.19 357 ASP A N 1
ATOM 2678 C CA . ASP A 1 357 ? 22.153 23.009 -14.561 1.00 68.19 357 ASP A CA 1
ATOM 2679 C C . ASP A 1 357 ? 20.869 22.340 -14.033 1.00 68.19 357 ASP A C 1
ATOM 2681 O O . ASP A 1 357 ? 19.968 23.018 -13.514 1.00 68.19 357 ASP A O 1
ATOM 2685 N N . ILE A 1 358 ? 20.781 21.011 -14.144 1.00 70.81 358 ILE A N 1
ATOM 2686 C CA . ILE A 1 358 ? 19.611 20.209 -13.772 1.00 70.81 358 ILE A CA 1
ATOM 2687 C C . ILE A 1 358 ? 19.749 19.573 -12.384 1.00 70.81 358 ILE A C 1
ATOM 2689 O O . ILE A 1 358 ? 20.823 19.187 -11.928 1.00 70.81 358 ILE A O 1
ATOM 2693 N N . ALA A 1 359 ? 18.622 19.456 -11.687 1.00 70.31 359 ALA A N 1
ATOM 2694 C CA . ALA A 1 359 ? 18.562 18.942 -10.325 1.00 70.31 359 ALA A CA 1
ATOM 2695 C C . ALA A 1 359 ? 18.334 17.427 -10.257 1.00 70.31 359 ALA A C 1
ATOM 2697 O O . ALA A 1 359 ? 18.273 16.734 -11.264 1.00 70.31 359 ALA A O 1
ATOM 2698 N N . TRP A 1 360 ? 18.190 16.886 -9.045 1.00 72.88 360 TRP A N 1
ATOM 2699 C CA . TRP A 1 360 ? 18.313 15.446 -8.810 1.00 72.88 360 TRP A CA 1
ATOM 2700 C C . TRP A 1 360 ? 17.304 14.566 -9.579 1.00 72.88 360 TRP A C 1
ATOM 2702 O O . TRP A 1 360 ? 17.727 13.621 -10.246 1.00 72.88 360 TRP A O 1
ATOM 2712 N N . GLN A 1 361 ? 15.996 14.868 -9.546 1.00 79.12 361 GLN A N 1
ATOM 2713 C CA . GLN A 1 361 ? 15.004 14.078 -10.302 1.00 79.12 361 GLN A CA 1
ATOM 2714 C C . GLN A 1 361 ? 15.181 14.262 -11.816 1.00 79.12 361 GLN A C 1
ATOM 2716 O O . GLN A 1 361 ? 15.109 13.288 -12.562 1.00 79.12 361 GLN A O 1
ATOM 2721 N N . GLN A 1 362 ? 15.453 15.494 -12.259 1.00 80.31 362 GLN A N 1
ATOM 2722 C CA . GLN A 1 362 ? 15.716 15.825 -13.666 1.00 80.31 362 GLN A CA 1
ATOM 2723 C C . GLN A 1 362 ? 16.911 15.041 -14.205 1.00 80.31 362 GLN A C 1
ATOM 2725 O O . GLN A 1 362 ? 16.830 14.429 -15.264 1.00 80.31 362 GLN A O 1
ATOM 2730 N N . ARG A 1 363 ? 17.992 14.989 -13.426 1.00 81.31 363 ARG A N 1
ATOM 2731 C CA . ARG A 1 363 ? 19.212 14.270 -13.769 1.00 81.31 363 ARG A CA 1
ATOM 2732 C C . ARG A 1 363 ? 18.992 12.764 -13.862 1.00 81.31 363 ARG A C 1
ATOM 2734 O O . ARG A 1 363 ? 19.496 12.143 -14.791 1.00 81.31 363 ARG A O 1
ATOM 2741 N N . GLY A 1 364 ? 18.207 12.188 -12.948 1.00 84.88 364 GLY A N 1
ATOM 2742 C CA . GLY A 1 364 ? 17.808 10.780 -13.038 1.00 84.88 364 GLY A CA 1
ATOM 2743 C C . GLY A 1 364 ? 17.057 10.476 -14.336 1.00 84.88 364 GLY A C 1
ATOM 2744 O O . GLY A 1 364 ? 17.424 9.548 -15.049 1.00 84.88 364 GLY A O 1
ATOM 2745 N N . PHE A 1 365 ? 16.068 11.303 -14.697 1.00 88.38 365 PHE A N 1
ATOM 2746 C CA . PHE A 1 365 ? 15.326 11.139 -15.952 1.00 88.38 365 PHE A CA 1
ATOM 2747 C C . PHE A 1 365 ? 16.202 11.334 -17.200 1.00 88.38 365 PHE A C 1
ATOM 2749 O O . PHE A 1 365 ? 16.087 10.573 -18.163 1.00 88.38 365 PHE A O 1
ATOM 2756 N N . TYR A 1 366 ? 17.093 12.327 -17.176 1.00 87.00 366 TYR A N 1
ATOM 2757 C CA . TYR A 1 366 ? 18.060 12.577 -18.243 1.00 87.00 366 TYR A CA 1
ATOM 2758 C C . TYR A 1 366 ? 18.950 11.350 -18.487 1.00 87.00 366 TYR A C 1
ATOM 2760 O O . TYR A 1 366 ? 19.066 10.878 -19.618 1.00 87.00 366 TYR A O 1
ATOM 2768 N N . ASN A 1 367 ? 19.509 10.777 -17.416 1.00 86.06 367 ASN A N 1
ATOM 2769 C CA . ASN A 1 367 ? 20.306 9.553 -17.491 1.00 86.06 367 ASN A CA 1
ATOM 2770 C C . ASN A 1 367 ? 19.459 8.365 -17.979 1.00 86.06 367 ASN A C 1
ATOM 2772 O O . ASN A 1 367 ? 19.872 7.658 -18.891 1.00 86.06 367 ASN A O 1
ATOM 2776 N N . MET A 1 368 ? 18.251 8.179 -17.439 1.00 90.00 368 MET A N 1
ATOM 2777 C CA . MET A 1 368 ? 17.351 7.090 -17.833 1.00 90.00 368 MET A CA 1
ATOM 2778 C C . MET A 1 368 ? 16.997 7.130 -19.324 1.00 90.00 368 MET A C 1
ATOM 2780 O O . MET A 1 368 ? 17.054 6.102 -19.986 1.00 90.00 368 MET A O 1
ATOM 2784 N N . THR A 1 369 ? 16.694 8.308 -19.875 1.00 90.19 369 THR A N 1
ATOM 2785 C CA . THR A 1 369 ? 16.376 8.471 -21.308 1.00 90.19 369 THR A CA 1
ATOM 2786 C C . THR A 1 369 ? 17.540 8.023 -22.193 1.00 90.19 369 THR A C 1
ATOM 2788 O O . THR A 1 369 ? 17.335 7.347 -23.198 1.00 90.19 369 THR A O 1
ATOM 2791 N N . ARG A 1 370 ? 18.774 8.336 -21.788 1.00 83.88 370 ARG A N 1
ATOM 2792 C CA . ARG A 1 370 ? 19.984 7.917 -22.507 1.00 83.88 370 ARG A CA 1
ATOM 2793 C C . ARG A 1 370 ? 20.227 6.423 -22.396 1.00 83.88 370 ARG A C 1
ATOM 2795 O O . ARG A 1 370 ? 20.575 5.805 -23.388 1.00 83.88 370 ARG A O 1
ATOM 2802 N N . GLU A 1 371 ? 20.031 5.851 -21.213 1.00 83.25 371 GLU A N 1
ATOM 2803 C CA . GLU A 1 371 ? 20.262 4.425 -20.964 1.00 83.25 371 GLU A CA 1
ATOM 2804 C C . GLU A 1 371 ? 19.196 3.519 -21.589 1.00 83.25 371 GLU A C 1
ATOM 2806 O O . GLU A 1 371 ? 19.509 2.379 -21.927 1.00 83.25 371 GLU A O 1
ATOM 2811 N N . PHE A 1 372 ? 17.951 3.992 -21.710 1.00 88.50 372 PHE A N 1
ATOM 2812 C CA . PHE A 1 372 ? 16.820 3.193 -22.201 1.00 88.50 372 PHE A CA 1
ATOM 2813 C C . PHE A 1 372 ? 16.612 3.301 -23.710 1.00 88.50 372 PHE A C 1
ATOM 2815 O O . PHE A 1 372 ? 15.985 2.417 -24.289 1.00 88.50 372 PHE A O 1
ATOM 2822 N N . PHE A 1 373 ? 17.114 4.365 -24.344 1.00 89.50 373 PHE A N 1
ATOM 2823 C CA . PHE A 1 373 ? 16.892 4.608 -25.771 1.00 89.50 373 PHE A CA 1
ATOM 2824 C C . PHE A 1 373 ? 18.157 4.917 -26.563 1.00 89.50 373 PHE A C 1
ATOM 2826 O O . PHE A 1 373 ? 18.055 5.083 -27.772 1.00 89.50 373 PHE A O 1
ATOM 2833 N N . GLY A 1 374 ? 19.337 5.008 -25.948 1.00 80.06 374 GLY A N 1
ATOM 2834 C CA . GLY A 1 374 ? 20.551 5.368 -26.673 1.00 80.06 374 GLY A CA 1
ATOM 2835 C C . GLY A 1 374 ? 21.845 5.011 -25.948 1.00 80.06 374 GLY A C 1
ATOM 2836 O O . GLY A 1 374 ? 21.972 3.940 -25.363 1.00 80.06 374 GLY A O 1
ATOM 2837 N N . SER A 1 375 ? 22.836 5.906 -26.030 1.00 67.69 375 SER A N 1
ATOM 2838 C CA . SER A 1 375 ? 24.182 5.691 -25.487 1.00 67.69 375 SER A CA 1
ATOM 2839 C C . SER A 1 375 ? 24.633 6.792 -24.525 1.00 67.69 375 SER A C 1
ATOM 2841 O O . SER A 1 375 ? 24.197 7.947 -24.553 1.00 67.69 375 SER A O 1
ATOM 2843 N N . ARG A 1 376 ? 25.576 6.406 -23.663 1.00 60.09 376 ARG A N 1
ATOM 2844 C CA . ARG A 1 376 ? 26.091 7.123 -22.489 1.00 60.09 376 ARG A CA 1
ATOM 2845 C C . ARG A 1 376 ? 26.979 8.335 -22.797 1.00 60.09 376 ARG A C 1
ATOM 2847 O O . ARG A 1 376 ? 27.525 8.920 -21.868 1.00 60.09 376 ARG A O 1
ATOM 2854 N N . ALA A 1 377 ? 27.124 8.738 -24.061 1.00 54.84 377 ALA A N 1
ATOM 2855 C CA . ALA A 1 377 ? 28.146 9.702 -24.499 1.00 54.84 377 ALA A CA 1
ATOM 2856 C C . ALA A 1 377 ? 27.637 11.111 -24.883 1.00 54.84 377 ALA A C 1
ATOM 2858 O O . ALA A 1 377 ? 28.447 11.945 -25.262 1.00 54.84 377 ALA A O 1
ATOM 2859 N N . ILE A 1 378 ? 26.335 11.405 -24.770 1.00 58.56 378 ILE A N 1
ATOM 2860 C CA . ILE A 1 378 ? 25.791 12.757 -25.043 1.00 58.56 378 ILE A CA 1
ATOM 2861 C C . ILE A 1 378 ? 26.502 13.841 -24.203 1.00 58.56 378 ILE A C 1
ATOM 2863 O O . ILE A 1 378 ? 26.532 13.747 -22.971 1.00 58.56 378 ILE A O 1
ATOM 2867 N N . VAL A 1 379 ? 27.066 14.849 -24.881 1.00 58.78 379 VAL A N 1
ATOM 2868 C CA . VAL A 1 379 ? 27.733 16.039 -24.310 1.00 58.78 379 VAL A CA 1
ATOM 2869 C C . VAL A 1 379 ? 26.904 17.307 -24.575 1.00 58.78 379 VAL A C 1
ATOM 2871 O O . VAL A 1 379 ? 25.865 17.250 -25.218 1.00 58.78 379 VAL A O 1
ATOM 2874 N N . SER A 1 380 ? 27.286 18.461 -24.021 1.00 63.66 380 SER A N 1
ATOM 2875 C CA . SER A 1 380 ? 26.504 19.702 -24.143 1.00 63.66 380 SER A CA 1
ATOM 2876 C C . SER A 1 380 ? 26.846 20.483 -25.425 1.00 63.66 380 SER A C 1
ATOM 2878 O O . SER A 1 380 ? 27.682 21.391 -25.395 1.00 63.66 380 SER A O 1
ATOM 2880 N N . SER A 1 381 ? 26.202 20.160 -26.552 1.00 69.44 381 SER A N 1
ATOM 2881 C CA . SER A 1 381 ? 26.195 20.992 -27.770 1.00 69.44 381 SER A CA 1
ATOM 2882 C C . SER A 1 381 ? 24.788 21.103 -28.386 1.00 69.44 381 SER A C 1
ATOM 2884 O O . SER A 1 381 ? 23.927 20.269 -28.110 1.00 69.44 381 SER A O 1
ATOM 2886 N N . PRO A 1 382 ? 24.512 22.098 -29.257 1.00 71.75 382 PRO A N 1
ATOM 2887 C CA . PRO A 1 382 ? 23.208 22.209 -29.919 1.00 71.75 382 PRO A CA 1
ATOM 2888 C C . PRO A 1 382 ? 22.813 20.979 -30.751 1.00 71.75 382 PRO A C 1
ATOM 2890 O O . PRO A 1 382 ? 21.629 20.666 -30.841 1.00 71.75 382 PRO A O 1
ATOM 2893 N N . ALA A 1 383 ? 23.785 20.284 -31.352 1.00 72.00 383 ALA A N 1
ATOM 2894 C CA . ALA A 1 383 ? 23.529 19.038 -32.073 1.00 72.00 383 ALA A CA 1
ATOM 2895 C C . ALA A 1 383 ? 23.124 17.916 -31.102 1.00 72.00 383 ALA A C 1
ATOM 2897 O O . ALA A 1 383 ? 22.152 17.210 -31.349 1.00 72.00 383 ALA A O 1
ATOM 2898 N N . ASP A 1 384 ? 23.791 17.839 -29.950 1.00 75.88 384 ASP A N 1
ATOM 2899 C CA . ASP A 1 384 ? 23.486 16.862 -28.904 1.00 75.88 384 ASP A CA 1
ATOM 2900 C C . ASP A 1 384 ? 22.112 17.089 -28.259 1.00 75.88 384 ASP A C 1
ATOM 2902 O O . ASP A 1 384 ? 21.448 16.134 -27.864 1.00 75.88 384 ASP A O 1
ATOM 2906 N N . HIS A 1 385 ? 21.652 18.343 -28.163 1.00 83.06 385 HIS A N 1
ATOM 2907 C CA . HIS A 1 385 ? 20.297 18.646 -27.691 1.00 83.06 385 HIS A CA 1
ATOM 2908 C C . HIS A 1 385 ? 19.246 18.063 -28.642 1.00 83.06 385 HIS A C 1
ATOM 2910 O O . HIS A 1 385 ? 18.299 17.426 -28.189 1.00 83.06 385 HIS A O 1
ATOM 2916 N N . ALA A 1 386 ? 19.446 18.231 -29.954 1.00 83.44 386 ALA A N 1
ATOM 2917 C CA . ALA A 1 386 ? 18.550 17.681 -30.967 1.00 83.44 386 ALA A CA 1
ATOM 2918 C C . ALA A 1 386 ? 18.575 16.143 -30.991 1.00 83.44 386 ALA A C 1
ATOM 2920 O O . ALA A 1 386 ? 17.543 15.517 -31.226 1.00 83.44 386 ALA A O 1
ATOM 2921 N N . ASP A 1 387 ? 19.733 15.528 -30.742 1.00 82.31 387 ASP A N 1
ATOM 2922 C CA . ASP A 1 387 ? 19.841 14.075 -30.588 1.00 82.31 387 ASP A CA 1
ATOM 2923 C C . ASP A 1 387 ? 19.134 13.597 -29.308 1.00 82.31 387 ASP A C 1
ATOM 2925 O O . ASP A 1 387 ? 18.416 12.598 -29.333 1.00 82.31 387 ASP A O 1
ATOM 2929 N N . PHE A 1 388 ? 19.260 14.333 -28.199 1.00 86.06 388 PHE A N 1
ATOM 2930 C CA . PHE A 1 388 ? 18.545 14.021 -26.962 1.00 86.06 388 PHE A CA 1
ATOM 2931 C C . PHE A 1 388 ? 17.027 14.151 -27.127 1.00 86.06 388 PHE A C 1
ATOM 2933 O O . PHE A 1 388 ? 16.295 13.291 -26.641 1.00 86.06 388 PHE A O 1
ATOM 2940 N N . ASP A 1 389 ? 16.543 15.178 -27.829 1.00 88.81 389 ASP A N 1
ATOM 2941 C CA . ASP A 1 389 ? 15.114 15.337 -28.120 1.00 88.81 389 ASP A CA 1
ATOM 2942 C C . ASP A 1 389 ? 14.564 14.125 -28.890 1.00 88.81 389 ASP A C 1
ATOM 2944 O O . ASP A 1 389 ? 13.513 13.598 -28.528 1.00 88.81 389 ASP A O 1
ATOM 2948 N N . ARG A 1 390 ? 15.321 13.585 -29.858 1.00 88.31 390 ARG A N 1
ATOM 2949 C CA . ARG A 1 390 ? 14.954 12.340 -30.562 1.00 88.31 390 ARG A CA 1
ATOM 2950 C C . ARG A 1 390 ? 14.888 11.122 -29.633 1.00 88.31 390 ARG A C 1
ATOM 2952 O O . ARG A 1 390 ? 14.007 10.274 -29.781 1.00 88.31 390 ARG A O 1
ATOM 2959 N N . LEU A 1 391 ? 15.780 11.025 -28.644 1.00 89.50 391 LEU A N 1
ATOM 2960 C CA . LEU A 1 391 ? 15.689 9.976 -27.617 1.00 89.50 391 LEU A CA 1
ATOM 2961 C C . LEU A 1 391 ? 14.481 10.183 -26.701 1.00 89.50 391 LEU A C 1
ATOM 2963 O O . LEU A 1 391 ? 13.789 9.226 -26.356 1.00 89.50 391 LEU A O 1
ATOM 2967 N N . TYR A 1 392 ? 14.199 11.427 -26.319 1.00 91.50 392 TYR A N 1
ATOM 2968 C CA . TYR A 1 392 ? 13.015 11.756 -25.538 1.00 91.50 392 TYR A CA 1
ATOM 2969 C C . TYR A 1 392 ? 11.730 11.387 -26.289 1.00 91.50 392 TYR A C 1
ATOM 2971 O O . TYR A 1 392 ? 10.791 10.881 -25.670 1.00 91.50 392 TYR A O 1
ATOM 2979 N N . ASP A 1 393 ? 11.693 11.558 -27.611 1.00 91.31 393 ASP A N 1
ATOM 2980 C CA . ASP A 1 393 ? 10.565 11.178 -28.466 1.00 91.31 393 ASP A CA 1
ATOM 2981 C C . ASP A 1 393 ? 10.263 9.671 -28.442 1.00 91.31 393 ASP A C 1
ATOM 2983 O O . ASP A 1 393 ? 9.109 9.291 -28.644 1.00 91.31 393 ASP A O 1
ATOM 2987 N N . CYS A 1 394 ? 11.230 8.820 -28.074 1.00 91.62 394 CYS A N 1
ATOM 2988 C CA . CYS A 1 394 ? 11.017 7.379 -27.899 1.00 91.62 394 CYS A CA 1
ATOM 2989 C C . CYS A 1 394 ? 10.138 7.028 -26.685 1.00 91.62 394 CYS A C 1
ATOM 2991 O O . CYS A 1 394 ? 9.532 5.956 -26.661 1.00 91.62 394 CYS A O 1
ATOM 2993 N N . TRP A 1 395 ? 10.032 7.905 -25.675 1.00 93.00 395 TRP A N 1
ATOM 2994 C CA . TRP A 1 395 ? 9.126 7.662 -24.548 1.00 93.00 395 TRP A CA 1
ATOM 2995 C C . TRP A 1 395 ? 7.662 7.635 -25.018 1.00 93.00 395 TRP A C 1
ATOM 2997 O O . TRP A 1 395 ? 7.248 8.549 -25.742 1.00 93.00 395 TRP A O 1
ATOM 3007 N N . PRO A 1 396 ? 6.832 6.697 -24.524 1.00 90.44 396 PRO A N 1
ATOM 3008 C CA . PRO A 1 396 ? 5.385 6.793 -24.669 1.00 90.44 396 PRO A CA 1
ATOM 3009 C C . PRO A 1 396 ? 4.889 8.128 -24.105 1.00 90.44 396 PRO A C 1
ATOM 3011 O O . PRO A 1 396 ? 5.342 8.570 -23.046 1.00 90.44 396 PRO A O 1
ATOM 3014 N N . LYS A 1 397 ? 3.967 8.777 -24.820 1.00 91.56 397 LYS A N 1
ATOM 3015 C CA . LYS A 1 397 ? 3.361 10.042 -24.398 1.00 91.56 397 LYS A CA 1
ATOM 3016 C C . LYS A 1 397 ? 1.931 9.797 -23.910 1.00 91.56 397 LYS A C 1
ATOM 3018 O O . LYS A 1 397 ? 1.146 9.143 -24.593 1.00 91.56 397 LYS A O 1
ATOM 3023 N N . GLY A 1 398 ? 1.593 10.345 -22.747 1.00 89.56 398 GLY A N 1
ATOM 3024 C CA . GLY A 1 398 ? 0.315 10.168 -22.061 1.00 89.56 398 GLY A CA 1
ATOM 3025 C C . GLY A 1 398 ? 0.294 8.987 -21.087 1.00 89.56 398 GLY A C 1
ATOM 3026 O O . GLY A 1 398 ? 1.229 8.197 -21.000 1.00 89.56 398 GLY A O 1
ATOM 3027 N N . ASN A 1 399 ? -0.799 8.882 -20.330 1.00 88.75 399 ASN A N 1
ATOM 3028 C CA . ASN A 1 399 ? -1.012 7.782 -19.393 1.00 88.75 399 ASN A CA 1
ATOM 3029 C C . ASN A 1 399 ? -1.605 6.554 -20.087 1.00 88.75 399 ASN A C 1
ATOM 3031 O O . ASN A 1 399 ? -2.382 6.665 -21.038 1.00 88.75 399 ASN A O 1
ATOM 3035 N N . GLY A 1 400 ? -1.273 5.379 -19.555 1.00 86.69 400 GLY A N 1
ATOM 3036 C CA . GLY A 1 400 ? -1.907 4.118 -19.912 1.00 86.69 400 GLY A CA 1
ATOM 3037 C C . GLY A 1 400 ? -3.353 4.013 -19.414 1.00 86.69 400 GLY A C 1
ATOM 3038 O O . GLY A 1 400 ? -3.959 4.965 -18.923 1.00 86.69 400 GLY A O 1
ATOM 3039 N N . VAL A 1 401 ? -3.921 2.814 -19.539 1.00 88.81 401 VAL A N 1
ATOM 3040 C CA . VAL A 1 401 ? -5.292 2.516 -19.101 1.00 88.81 401 VAL A CA 1
ATOM 3041 C C . VAL A 1 401 ? -5.261 1.913 -17.691 1.00 88.81 401 VAL A C 1
ATOM 3043 O O . VAL A 1 401 ? -4.509 0.958 -17.481 1.00 88.81 401 VAL A O 1
ATOM 3046 N N . PRO A 1 402 ? -6.081 2.395 -16.736 1.00 87.38 402 PRO A N 1
ATOM 3047 C CA . PRO A 1 402 ? -6.225 1.756 -15.430 1.00 87.38 402 PRO A CA 1
ATOM 3048 C C . PRO A 1 402 ? -6.594 0.272 -15.555 1.00 87.38 402 PRO A C 1
ATOM 3050 O O . PRO A 1 402 ? -7.402 -0.104 -16.404 1.00 87.38 402 PRO A O 1
ATOM 3053 N N . HIS A 1 403 ? -6.030 -0.578 -14.692 1.00 87.19 403 HIS A N 1
ATOM 3054 C CA . HIS A 1 403 ? -6.140 -2.038 -14.814 1.00 87.19 403 HIS A CA 1
ATOM 3055 C C . HIS A 1 403 ? -7.585 -2.562 -14.901 1.00 87.19 403 HIS A C 1
ATOM 3057 O O . HIS A 1 403 ? -7.869 -3.390 -15.757 1.00 87.19 403 HIS A O 1
ATOM 3063 N N . ILE A 1 404 ? -8.533 -2.055 -14.104 1.00 88.25 404 ILE A N 1
ATOM 3064 C CA . ILE A 1 404 ? -9.927 -2.526 -14.195 1.00 88.25 404 ILE A CA 1
ATOM 3065 C C . ILE A 1 404 ? -10.543 -2.195 -15.558 1.00 88.25 404 ILE A C 1
ATOM 3067 O O . ILE A 1 404 ? -11.197 -3.040 -16.170 1.00 88.25 404 ILE A O 1
ATOM 3071 N N . GLU A 1 405 ? -10.311 -0.983 -16.069 1.00 91.00 405 GLU A N 1
ATOM 3072 C CA . GLU A 1 405 ? -10.792 -0.609 -17.399 1.00 91.00 405 GLU A CA 1
ATOM 3073 C C . GLU A 1 405 ? -10.093 -1.429 -18.492 1.00 91.00 405 GLU A C 1
ATOM 3075 O O . GLU A 1 405 ? -10.727 -1.773 -19.491 1.00 91.00 405 GLU A O 1
ATOM 3080 N N . SER A 1 406 ? -8.819 -1.792 -18.311 1.00 93.69 406 SER A N 1
ATOM 3081 C CA . SER A 1 406 ? -8.100 -2.603 -19.293 1.00 93.69 406 SER A CA 1
ATOM 3082 C C . SER A 1 406 ? -8.794 -3.953 -19.509 1.00 93.69 406 SER A C 1
ATOM 3084 O O . SER A 1 406 ? -9.047 -4.302 -20.661 1.00 93.69 406 SER A O 1
ATOM 3086 N N . PHE A 1 407 ? -9.237 -4.642 -18.448 1.00 94.56 407 PHE A N 1
ATOM 3087 C CA . PHE A 1 407 ? -10.010 -5.887 -18.574 1.00 94.56 407 PHE A CA 1
ATOM 3088 C C . PHE A 1 407 ? -11.342 -5.683 -19.302 1.00 94.56 407 PHE A C 1
ATOM 3090 O O . PHE A 1 407 ? -11.722 -6.503 -20.138 1.00 94.56 407 PHE A O 1
ATOM 3097 N N . ARG A 1 408 ? -12.027 -4.560 -19.053 1.00 93.56 408 ARG A N 1
ATOM 3098 C CA . ARG A 1 408 ? -13.269 -4.211 -19.761 1.00 93.56 408 ARG A CA 1
ATOM 3099 C C . ARG A 1 408 ? -13.039 -3.980 -21.256 1.00 93.56 408 ARG A C 1
ATOM 3101 O O . ARG A 1 408 ? -13.830 -4.443 -22.073 1.00 93.56 408 ARG A O 1
ATOM 3108 N N . ARG A 1 409 ? -11.937 -3.322 -21.633 1.00 96.06 409 ARG A N 1
ATOM 3109 C CA . ARG A 1 409 ? -11.573 -3.069 -23.040 1.00 96.06 409 ARG A CA 1
ATOM 3110 C C . ARG A 1 409 ? -11.159 -4.326 -23.808 1.00 96.06 409 ARG A C 1
ATOM 3112 O O . ARG A 1 409 ? -11.080 -4.268 -25.033 1.00 96.06 409 ARG A O 1
ATOM 3119 N N . MET A 1 410 ? -10.883 -5.445 -23.137 1.00 97.12 410 MET A N 1
ATOM 3120 C CA . MET A 1 410 ? -10.609 -6.712 -23.826 1.00 97.12 410 MET A CA 1
ATOM 3121 C C . MET A 1 410 ? -11.882 -7.305 -24.453 1.00 97.12 410 MET A C 1
ATOM 3123 O O . MET A 1 410 ? -11.816 -7.897 -25.533 1.00 97.12 410 MET A O 1
ATOM 3127 N N . ASP A 1 411 ? -13.048 -7.082 -23.830 1.00 96.50 411 ASP A N 1
ATOM 3128 C CA . ASP A 1 411 ? -14.349 -7.464 -24.385 1.00 96.50 411 ASP A CA 1
ATOM 3129 C C . ASP A 1 411 ? -14.720 -6.534 -25.564 1.00 96.50 411 ASP A C 1
ATOM 3131 O O . ASP A 1 411 ? -14.963 -5.340 -25.352 1.00 96.50 411 ASP A O 1
ATOM 3135 N N . PRO A 1 412 ? -14.814 -7.045 -26.809 1.00 96.62 412 PRO A N 1
ATOM 3136 C CA . PRO A 1 412 ? -15.143 -6.231 -27.979 1.00 96.62 412 PRO A CA 1
ATOM 3137 C C . PRO A 1 412 ? -16.529 -5.589 -27.887 1.00 96.62 412 PRO A C 1
ATOM 3139 O O . PRO A 1 412 ? -16.728 -4.497 -28.421 1.00 96.62 412 PRO A O 1
ATOM 3142 N N . VAL A 1 413 ? -17.487 -6.238 -27.212 1.00 96.56 413 VAL A N 1
ATOM 3143 C CA . VAL A 1 413 ? -18.849 -5.710 -27.059 1.00 96.56 413 VAL A CA 1
ATOM 3144 C C . VAL A 1 413 ? -18.826 -4.493 -26.143 1.00 96.56 413 VAL A C 1
ATOM 3146 O O . VAL A 1 413 ? -19.371 -3.445 -26.493 1.00 96.56 413 VAL A O 1
ATOM 3149 N N . TRP A 1 414 ? -18.157 -4.610 -24.994 1.00 94.81 414 TRP A N 1
ATOM 3150 C CA . TRP A 1 414 ? -18.023 -3.503 -24.054 1.00 94.81 414 TRP A CA 1
ATOM 3151 C C . TRP A 1 414 ? -17.199 -2.355 -24.652 1.00 94.81 414 TRP A C 1
ATOM 3153 O O . TRP A 1 414 ? -17.618 -1.198 -24.572 1.00 94.81 414 TRP A O 1
ATOM 3163 N N . ALA A 1 415 ? -16.071 -2.661 -25.303 1.00 95.19 415 ALA A N 1
ATOM 3164 C CA . ALA A 1 415 ? -15.218 -1.663 -25.948 1.00 95.19 415 ALA A CA 1
ATOM 3165 C C . ALA A 1 415 ? -15.980 -0.875 -27.028 1.00 95.19 415 ALA A C 1
ATOM 3167 O O . ALA A 1 415 ? -15.965 0.358 -27.016 1.00 95.19 415 ALA A O 1
ATOM 3168 N N . GLY A 1 416 ? -16.722 -1.572 -27.899 1.00 96.38 416 GLY A N 1
ATOM 3169 C CA . GLY A 1 416 ? -17.563 -0.950 -28.923 1.00 96.38 416 GLY A CA 1
ATOM 3170 C C . GLY A 1 416 ? -18.675 -0.078 -28.333 1.00 96.38 416 GLY A C 1
ATOM 3171 O O . GLY A 1 416 ? -18.829 1.074 -28.738 1.00 96.38 416 GLY A O 1
ATOM 3172 N N . ALA A 1 417 ? -19.400 -0.581 -27.327 1.00 94.31 417 ALA A N 1
ATOM 3173 C CA . ALA A 1 417 ? -20.481 0.158 -26.668 1.00 94.31 417 ALA A CA 1
ATOM 3174 C C . ALA A 1 417 ? -20.002 1.437 -25.954 1.00 94.31 417 ALA A C 1
ATOM 3176 O O . ALA A 1 417 ? -20.753 2.405 -25.859 1.00 94.31 417 ALA A O 1
ATOM 3177 N N . ASN A 1 418 ? -18.751 1.460 -25.485 1.00 90.38 418 ASN A N 1
ATOM 3178 C CA . ASN A 1 418 ? -18.158 2.596 -24.772 1.00 90.38 418 ASN A CA 1
ATOM 3179 C C . ASN A 1 418 ? -17.215 3.442 -25.645 1.00 90.38 418 ASN A C 1
ATOM 3181 O O . ASN A 1 418 ? -16.522 4.317 -25.124 1.00 90.38 418 ASN A O 1
ATOM 3185 N N . SER A 1 419 ? -17.179 3.199 -26.963 1.00 94.44 419 SER A N 1
ATOM 3186 C CA . SER A 1 419 ? -16.291 3.902 -27.907 1.00 94.44 419 SER A CA 1
ATOM 3187 C C . SER A 1 419 ? -14.817 3.888 -27.469 1.00 94.44 419 SER A C 1
ATOM 3189 O O . SER A 1 419 ? -14.106 4.888 -27.574 1.00 94.44 419 SER A O 1
ATOM 3191 N N . LYS A 1 420 ? -14.357 2.753 -26.931 1.00 92.75 420 LYS A N 1
ATOM 3192 C CA . LYS A 1 420 ? -12.968 2.529 -26.516 1.00 92.75 420 LYS A CA 1
ATOM 3193 C C . LYS A 1 420 ? -12.272 1.575 -27.494 1.00 92.75 420 LYS A C 1
ATOM 3195 O O . LYS A 1 420 ? -12.920 0.673 -28.025 1.00 92.75 420 LYS A O 1
ATOM 3200 N N . PRO A 1 421 ? -10.954 1.721 -27.719 1.00 94.81 421 PRO A N 1
ATOM 3201 C CA . PRO A 1 421 ? -10.202 0.751 -28.505 1.00 94.81 421 PRO A CA 1
ATOM 3202 C C . PRO A 1 421 ? -10.167 -0.602 -27.785 1.00 94.81 421 PRO A C 1
ATOM 3204 O O . PRO A 1 421 ? -9.935 -0.658 -26.574 1.00 94.81 421 PRO A O 1
ATOM 3207 N N . GLN A 1 422 ? -10.379 -1.682 -28.540 1.00 96.75 422 GLN A N 1
ATOM 3208 C CA . GLN A 1 422 ? -10.306 -3.039 -28.008 1.00 96.75 422 GLN A CA 1
ATOM 3209 C C . GLN A 1 422 ? -8.849 -3.436 -27.736 1.00 96.75 422 GLN A C 1
ATOM 3211 O O . GLN A 1 422 ? -7.987 -3.294 -28.606 1.00 96.75 422 GLN A O 1
ATOM 3216 N N . ILE A 1 423 ? -8.594 -4.013 -26.564 1.00 97.50 423 ILE A N 1
ATOM 3217 C CA . ILE A 1 423 ? -7.326 -4.679 -26.249 1.00 97.50 423 ILE A CA 1
ATOM 3218 C C . ILE A 1 423 ? -7.397 -6.125 -26.749 1.00 97.50 423 ILE A C 1
ATOM 3220 O O . ILE A 1 423 ? -8.298 -6.870 -26.377 1.00 97.50 423 ILE A O 1
ATOM 3224 N N . LYS A 1 424 ? -6.451 -6.525 -27.605 1.00 97.62 424 LYS A N 1
ATOM 3225 C CA . LYS A 1 424 ? -6.432 -7.853 -28.250 1.00 97.62 424 LYS A CA 1
ATOM 3226 C C . LYS A 1 424 ? -5.369 -8.802 -27.706 1.00 97.62 424 LYS A C 1
ATOM 3228 O O . LYS A 1 424 ? -5.518 -10.013 -27.834 1.00 97.62 424 LYS A O 1
ATOM 3233 N N . ALA A 1 425 ? -4.320 -8.266 -27.093 1.00 96.69 425 ALA A N 1
ATOM 3234 C CA . ALA A 1 425 ? -3.247 -9.037 -26.483 1.00 96.69 425 ALA A CA 1
ATOM 3235 C C . ALA A 1 425 ? -3.009 -8.562 -25.047 1.00 96.69 425 ALA A C 1
ATOM 3237 O O . ALA A 1 425 ? -3.100 -7.365 -24.773 1.00 96.69 425 ALA A O 1
ATOM 3238 N N . CYS A 1 426 ? -2.699 -9.489 -24.143 1.00 96.56 426 CYS A N 1
ATOM 3239 C CA . CYS A 1 426 ? -2.364 -9.176 -22.757 1.00 96.56 426 CYS A CA 1
ATOM 3240 C C . CYS A 1 426 ? -1.162 -10.003 -22.296 1.00 96.56 426 CYS A C 1
ATOM 3242 O O . CYS A 1 426 ? -1.098 -11.207 -22.550 1.00 96.56 426 CYS A O 1
ATOM 3244 N N . VAL A 1 427 ? -0.229 -9.349 -21.603 1.00 95.75 427 VAL A N 1
ATOM 3245 C CA . VAL A 1 427 ? 0.876 -9.997 -20.894 1.00 95.75 427 VAL A CA 1
ATOM 3246 C C . VAL A 1 427 ? 0.609 -9.859 -19.400 1.00 95.75 427 VAL A C 1
ATOM 3248 O O . VAL A 1 427 ? 0.507 -8.748 -18.884 1.00 95.75 427 VAL A O 1
ATOM 3251 N N . VAL A 1 428 ? 0.478 -10.987 -18.714 1.00 96.44 428 VAL A N 1
ATOM 3252 C CA . VAL A 1 428 ? 0.252 -11.076 -17.272 1.00 96.44 428 VAL A CA 1
ATOM 3253 C C . VAL A 1 428 ? 1.512 -11.653 -16.642 1.00 96.44 428 VAL A C 1
ATOM 3255 O O . VAL A 1 428 ? 1.769 -12.851 -16.743 1.00 96.44 428 VAL A O 1
ATOM 3258 N N . TRP A 1 429 ? 2.304 -10.792 -16.010 1.00 95.81 429 TRP A N 1
ATOM 3259 C CA . TRP A 1 429 ? 3.615 -11.156 -15.481 1.00 95.81 429 TRP A CA 1
ATOM 3260 C C . TRP A 1 429 ? 3.578 -11.272 -13.954 1.00 95.81 429 TRP A C 1
ATOM 3262 O O . TRP A 1 429 ? 3.432 -10.260 -13.265 1.00 95.81 429 TRP A O 1
ATOM 3272 N N . GLY A 1 430 ? 3.653 -12.492 -13.414 1.00 94.19 430 GLY A N 1
ATOM 3273 C CA . GLY A 1 430 ? 3.623 -12.742 -11.966 1.00 94.19 430 GLY A CA 1
ATOM 3274 C C . GLY A 1 430 ? 2.319 -12.320 -11.268 1.00 94.19 430 GLY A C 1
ATOM 3275 O O . GLY A 1 430 ? 2.341 -11.892 -10.110 1.00 94.19 430 GLY A O 1
ATOM 3276 N N . GLN A 1 431 ? 1.179 -12.383 -11.968 1.00 95.38 431 GLN A N 1
ATOM 3277 C CA . GLN A 1 431 ? -0.143 -11.998 -11.455 1.00 95.38 431 GLN A CA 1
ATOM 3278 C C . GLN A 1 431 ? -1.237 -13.006 -11.837 1.00 95.38 431 GLN A C 1
ATOM 3280 O O . GLN A 1 431 ? -1.079 -13.813 -12.750 1.00 95.38 431 GLN A O 1
ATOM 3285 N N . ASN A 1 432 ? -2.382 -12.933 -11.145 1.00 96.06 432 ASN A N 1
ATOM 3286 C CA . ASN A 1 432 ? -3.525 -13.821 -11.375 1.00 96.06 432 ASN A CA 1
ATOM 3287 C C . ASN A 1 432 ? -4.879 -13.068 -11.377 1.00 96.06 432 ASN A C 1
ATOM 3289 O O . ASN A 1 432 ? -5.706 -13.279 -10.480 1.00 96.06 432 ASN A O 1
ATOM 3293 N N . PRO A 1 433 ? -5.128 -12.184 -12.364 1.00 96.06 433 PRO A N 1
ATOM 3294 C CA . PRO A 1 433 ? -6.341 -11.369 -12.429 1.00 96.06 433 PRO A CA 1
ATOM 3295 C C . PRO A 1 433 ? -7.650 -12.165 -12.500 1.00 96.06 433 PRO A C 1
ATOM 3297 O O . PRO A 1 433 ? -8.676 -11.692 -12.016 1.00 96.06 433 PRO A O 1
ATOM 3300 N N . ALA A 1 434 ? -7.627 -13.410 -12.986 1.00 93.75 434 ALA A N 1
ATOM 3301 C CA . ALA A 1 434 ? -8.775 -14.326 -12.954 1.00 93.75 434 ALA A CA 1
ATOM 3302 C C . ALA A 1 434 ? -9.149 -14.834 -11.538 1.00 93.75 434 ALA A C 1
ATOM 3304 O O . ALA A 1 434 ? -10.012 -15.708 -11.390 1.00 93.75 434 ALA A O 1
ATOM 3305 N N . VAL A 1 435 ? -8.494 -14.307 -10.500 1.00 94.00 435 VAL A N 1
ATOM 3306 C CA . VAL A 1 435 ? -8.875 -14.440 -9.086 1.00 94.00 435 VAL A CA 1
ATOM 3307 C C . VAL A 1 435 ? -8.817 -13.092 -8.371 1.00 94.00 435 VAL A C 1
ATOM 3309 O O . VAL A 1 435 ? -9.662 -12.836 -7.517 1.00 94.00 435 VAL A O 1
ATOM 3312 N N . THR A 1 436 ? -7.828 -12.240 -8.665 1.00 95.38 436 THR A N 1
ATOM 3313 C CA . THR A 1 436 ? -7.514 -11.057 -7.840 1.00 95.38 436 THR A CA 1
ATOM 3314 C C . THR A 1 436 ? -8.410 -9.847 -8.085 1.00 95.38 436 THR A C 1
ATOM 3316 O O . THR A 1 436 ? -8.593 -9.064 -7.156 1.00 95.38 436 THR A O 1
ATOM 3319 N N . GLU A 1 437 ? -8.995 -9.722 -9.276 1.00 95.44 437 GLU A N 1
ATOM 3320 C CA . GLU A 1 437 ? -9.771 -8.544 -9.686 1.00 95.44 437 GLU A CA 1
ATOM 3321 C C . GLU A 1 437 ? -11.261 -8.687 -9.370 1.00 95.44 437 GLU A C 1
ATOM 3323 O O . GLU A 1 437 ? -11.783 -9.794 -9.488 1.00 95.44 437 GLU A O 1
ATOM 3328 N N . PRO A 1 438 ? -11.980 -7.619 -8.986 1.00 94.69 438 PRO A N 1
ATOM 3329 C CA . PRO A 1 438 ? -13.395 -7.695 -8.653 1.00 94.69 438 PRO A CA 1
ATOM 3330 C C . PRO A 1 438 ? -14.228 -7.883 -9.921 1.00 94.69 438 PRO A C 1
ATOM 3332 O O . PRO A 1 438 ? -13.758 -7.630 -11.029 1.00 94.69 438 PRO A O 1
ATOM 3335 N N . ASN A 1 439 ? -15.494 -8.269 -9.757 1.00 93.44 439 ASN A N 1
ATOM 3336 C CA . ASN A 1 439 ? -16.396 -8.509 -10.880 1.00 93.44 439 ASN A CA 1
ATOM 3337 C C . ASN A 1 439 ? -15.784 -9.482 -11.907 1.00 93.44 439 ASN A C 1
ATOM 3339 O O . ASN A 1 439 ? -15.601 -9.177 -13.089 1.00 93.44 439 ASN A O 1
ATOM 3343 N N . GLN A 1 440 ? -15.446 -10.674 -11.417 1.00 92.38 440 GLN A N 1
ATOM 3344 C CA . GLN A 1 440 ? -14.759 -11.710 -12.188 1.00 92.38 440 GLN A CA 1
ATOM 3345 C C . GLN A 1 440 ? -15.433 -12.067 -13.512 1.00 92.38 440 GLN A C 1
ATOM 3347 O O . GLN A 1 440 ? -14.722 -12.389 -14.460 1.00 92.38 440 GLN A O 1
ATOM 3352 N N . SER A 1 441 ? -16.759 -11.942 -13.616 1.00 90.31 441 SER A N 1
ATOM 3353 C CA . SER A 1 441 ? -17.448 -12.216 -14.877 1.00 90.31 441 SER A CA 1
ATOM 3354 C C . SER A 1 441 ? -17.001 -11.270 -15.992 1.00 90.31 441 SER A C 1
ATOM 3356 O O . SER A 1 441 ? -16.699 -11.702 -17.104 1.00 90.31 441 SER A O 1
ATOM 3358 N N . ALA A 1 442 ? -16.840 -9.979 -15.687 1.00 92.25 442 ALA A N 1
ATOM 3359 C CA . ALA A 1 442 ? -16.333 -9.019 -16.659 1.00 92.25 442 ALA A CA 1
ATOM 3360 C C . ALA A 1 442 ? -14.859 -9.273 -17.013 1.00 92.25 442 ALA A C 1
ATOM 3362 O O . ALA A 1 442 ? -14.482 -9.209 -18.184 1.00 92.25 442 ALA A O 1
ATOM 3363 N N . VAL A 1 443 ? -14.036 -9.596 -16.012 1.00 94.81 443 VAL A N 1
ATOM 3364 C CA . VAL A 1 443 ? -12.603 -9.873 -16.196 1.00 94.81 443 VAL A CA 1
ATOM 3365 C C . VAL A 1 443 ? -12.394 -11.114 -17.060 1.00 94.81 443 VAL A C 1
ATOM 3367 O O . VAL A 1 443 ? -11.653 -11.065 -18.040 1.00 94.81 443 VAL A O 1
ATOM 3370 N N . ARG A 1 444 ? -13.075 -12.220 -16.744 1.00 93.62 444 ARG A N 1
ATOM 3371 C CA . ARG A 1 444 ? -12.941 -13.485 -17.475 1.00 93.62 444 ARG A CA 1
ATOM 3372 C C . ARG A 1 444 ? -13.530 -13.419 -18.875 1.00 93.62 444 ARG A C 1
ATOM 3374 O O . ARG A 1 444 ? -12.906 -13.950 -19.787 1.00 93.62 444 ARG A O 1
ATOM 3381 N N . LYS A 1 445 ? -14.639 -12.701 -19.072 1.00 93.94 445 LYS A N 1
ATOM 3382 C CA . LYS A 1 445 ? -15.166 -12.413 -20.414 1.00 93.94 445 LYS A CA 1
ATOM 3383 C C . LYS A 1 445 ? -14.165 -11.617 -21.257 1.00 93.94 445 LYS A C 1
ATOM 3385 O O . LYS A 1 445 ? -13.965 -11.920 -22.432 1.00 93.94 445 LYS A O 1
ATOM 3390 N N . GLY A 1 446 ? -13.516 -10.617 -20.656 1.00 95.62 446 GLY A N 1
ATOM 3391 C CA . GLY A 1 446 ? -12.441 -9.866 -21.299 1.00 95.62 446 GLY A CA 1
ATOM 3392 C C . GLY A 1 446 ? -11.277 -10.773 -21.695 1.00 95.62 446 GLY A C 1
ATOM 3393 O O . GLY A 1 446 ? -10.862 -10.774 -22.853 1.00 95.62 446 GLY A O 1
ATOM 3394 N N . LEU A 1 447 ? -10.804 -11.606 -20.762 1.00 96.12 447 LEU A N 1
ATOM 3395 C CA . LEU A 1 447 ? -9.761 -12.587 -21.045 1.00 96.12 447 LEU A CA 1
ATOM 3396 C C . LEU A 1 447 ? -10.178 -13.508 -22.199 1.00 96.12 447 LEU A C 1
ATOM 3398 O O . LEU A 1 447 ? -9.435 -13.584 -23.170 1.00 96.12 447 LEU A O 1
ATOM 3402 N N . GLU A 1 448 ? -11.359 -14.128 -22.169 1.00 95.44 448 GLU A N 1
ATOM 3403 C CA . GLU A 1 448 ? -11.856 -15.035 -23.221 1.00 95.44 448 GLU A CA 1
ATOM 3404 C C . GLU A 1 448 ? -11.772 -14.439 -24.634 1.00 95.44 448 GLU A C 1
ATOM 3406 O O . GLU A 1 448 ? -11.444 -15.148 -25.592 1.00 95.44 448 GLU A O 1
ATOM 3411 N N . ALA A 1 449 ? -12.001 -13.130 -24.759 1.00 96.69 449 ALA A N 1
ATOM 3412 C CA . ALA A 1 449 ? -12.049 -12.422 -26.031 1.00 96.69 449 ALA A CA 1
ATOM 3413 C C . ALA A 1 449 ? -10.680 -12.060 -26.641 1.00 96.69 449 ALA A C 1
ATOM 3415 O O . ALA A 1 449 ? -10.621 -11.706 -27.825 1.00 96.69 449 ALA A O 1
ATOM 3416 N N . LEU A 1 450 ? -9.586 -12.142 -25.881 1.00 97.69 450 LEU A N 1
ATOM 3417 C CA . LEU A 1 450 ? -8.233 -11.814 -26.350 1.00 97.69 450 LEU A CA 1
ATOM 3418 C C . LEU A 1 450 ? -7.768 -12.767 -27.479 1.00 97.69 450 LEU A C 1
ATOM 3420 O O . LEU A 1 450 ? -8.016 -13.974 -27.446 1.00 97.69 450 LEU A O 1
ATOM 3424 N N . ASP A 1 451 ? -7.040 -12.238 -28.463 1.00 98.12 451 ASP A N 1
ATOM 3425 C CA . ASP A 1 451 ? -6.324 -13.029 -29.480 1.00 98.12 451 ASP A CA 1
ATOM 3426 C C . ASP A 1 451 ? -5.096 -13.727 -28.875 1.00 98.12 451 ASP A C 1
ATOM 3428 O O . ASP A 1 451 ? -4.805 -14.876 -29.199 1.00 98.12 451 ASP A O 1
ATOM 3432 N N . LEU A 1 452 ? -4.402 -13.044 -27.959 1.00 97.62 452 LEU A N 1
ATOM 3433 C CA . LEU A 1 452 ? -3.175 -13.527 -27.331 1.00 97.62 452 LEU A CA 1
ATOM 3434 C C . LEU A 1 452 ? -3.181 -13.248 -25.825 1.00 97.62 452 LEU A C 1
ATOM 3436 O O . LEU A 1 452 ? -3.416 -12.120 -25.390 1.00 97.62 452 LEU A O 1
ATOM 3440 N N . LEU A 1 453 ? -2.871 -14.267 -25.032 1.00 97.81 453 LEU A N 1
ATOM 3441 C CA . LEU A 1 453 ? -2.572 -14.146 -23.610 1.00 97.81 453 LEU A CA 1
ATOM 3442 C C . LEU A 1 453 ? -1.193 -14.752 -23.342 1.00 97.81 453 LEU A C 1
ATOM 3444 O O . LEU A 1 453 ? -0.945 -15.908 -23.670 1.00 97.81 453 LEU A O 1
ATOM 3448 N N . VAL A 1 454 ? -0.292 -13.986 -22.741 1.00 96.44 454 VAL A N 1
ATOM 3449 C CA . VAL A 1 454 ? 1.000 -14.493 -22.268 1.00 96.44 454 VAL A CA 1
ATOM 3450 C C . VAL A 1 454 ? 1.008 -14.384 -20.755 1.00 96.44 454 VAL A C 1
ATOM 3452 O O . VAL A 1 454 ? 0.816 -13.298 -20.218 1.00 96.44 454 VAL A O 1
ATOM 3455 N N . CYS A 1 455 ? 1.217 -15.496 -20.066 1.00 96.38 455 CYS A N 1
ATOM 3456 C CA . CYS A 1 455 ? 1.329 -15.547 -18.617 1.00 96.38 455 CYS A CA 1
ATOM 3457 C C . CYS A 1 455 ? 2.737 -15.984 -18.228 1.00 96.38 455 CYS A C 1
ATOM 3459 O O . CYS A 1 455 ? 3.244 -16.958 -18.782 1.00 96.38 455 CYS A O 1
ATOM 3461 N N . THR A 1 456 ? 3.340 -15.309 -17.254 1.00 95.81 456 THR A N 1
ATOM 3462 C CA . THR A 1 456 ? 4.551 -15.787 -16.577 1.00 95.81 456 THR A CA 1
ATOM 3463 C C . THR A 1 456 ? 4.214 -16.052 -15.116 1.00 95.81 456 THR A C 1
ATOM 3465 O O . THR A 1 456 ? 3.643 -15.199 -14.432 1.00 95.81 456 THR A O 1
ATOM 3468 N N . ASP A 1 457 ? 4.475 -17.269 -14.650 1.00 94.38 457 ASP A N 1
ATOM 3469 C CA . ASP A 1 457 ? 4.200 -17.667 -13.268 1.00 94.38 457 ASP A CA 1
ATOM 3470 C C . ASP A 1 457 ? 4.992 -18.938 -12.922 1.00 94.38 457 ASP A C 1
ATOM 3472 O O . ASP A 1 457 ? 5.444 -19.670 -13.809 1.00 94.38 457 ASP A O 1
ATOM 3476 N N . MET A 1 458 ? 5.130 -19.209 -11.626 1.00 92.00 458 MET A N 1
ATOM 3477 C CA . MET A 1 458 ? 5.698 -20.449 -11.097 1.00 92.00 458 MET A CA 1
ATOM 3478 C C . MET A 1 458 ? 4.745 -21.635 -11.291 1.00 92.00 458 MET A C 1
ATOM 3480 O O . MET A 1 458 ? 5.180 -22.776 -11.438 1.00 92.00 458 MET A O 1
ATOM 3484 N N . PHE A 1 459 ? 3.434 -21.374 -11.271 1.00 89.94 459 PHE A N 1
ATOM 3485 C CA . PHE A 1 459 ? 2.401 -22.402 -11.377 1.00 89.94 459 PHE A CA 1
ATOM 3486 C C . PHE A 1 459 ? 1.410 -22.077 -12.491 1.00 89.94 459 PHE A C 1
ATOM 3488 O O . PHE A 1 459 ? 1.057 -20.923 -12.722 1.00 89.94 459 PHE A O 1
ATOM 3495 N N . ALA A 1 460 ? 0.870 -23.115 -13.134 1.00 87.81 460 ALA A N 1
ATOM 3496 C CA . ALA A 1 460 ? -0.331 -22.947 -13.944 1.00 87.81 460 ALA A CA 1
ATOM 3497 C C . ALA A 1 460 ? -1.476 -22.453 -13.041 1.00 87.81 460 ALA A C 1
ATOM 3499 O O . ALA A 1 460 ? -1.859 -23.129 -12.084 1.00 87.81 460 ALA A O 1
ATOM 3500 N N . ASN A 1 461 ? -1.980 -21.254 -13.329 1.00 89.94 461 ASN A N 1
ATOM 3501 C CA . ASN A 1 461 ? -2.966 -20.556 -12.509 1.00 89.94 461 ASN A CA 1
ATOM 3502 C C . ASN A 1 461 ? -4.284 -20.330 -13.274 1.00 89.94 461 ASN A C 1
ATOM 3504 O O . ASN A 1 461 ? -4.408 -20.629 -14.465 1.00 89.94 461 ASN A O 1
ATOM 3508 N N . GLU A 1 462 ? -5.286 -19.792 -12.582 1.00 91.25 462 GLU A N 1
ATOM 3509 C CA . GLU A 1 462 ? -6.611 -19.503 -13.136 1.00 91.25 462 GLU A CA 1
ATOM 3510 C C . GLU A 1 462 ? -6.573 -18.592 -14.371 1.00 91.25 462 GLU A C 1
ATOM 3512 O O . GLU A 1 462 ? -7.391 -18.756 -15.271 1.00 91.25 462 GLU A O 1
ATOM 3517 N N . THR A 1 463 ? -5.630 -17.649 -14.436 1.00 94.06 463 THR A N 1
ATOM 3518 C CA . THR A 1 463 ? -5.503 -16.723 -15.569 1.00 94.06 463 THR A CA 1
ATOM 3519 C C . THR A 1 463 ? -4.937 -17.429 -16.794 1.00 94.06 463 THR A C 1
ATOM 3521 O O . THR A 1 463 ? -5.531 -17.356 -17.868 1.00 94.06 463 THR A O 1
ATOM 3524 N N . ALA A 1 464 ? -3.841 -18.175 -16.638 1.00 92.06 464 ALA A N 1
ATOM 3525 C CA . ALA A 1 464 ? -3.230 -18.939 -17.727 1.00 92.06 464 ALA A CA 1
ATOM 3526 C C . ALA A 1 464 ? -4.158 -20.039 -18.268 1.00 92.06 464 ALA A C 1
ATOM 3528 O O . ALA A 1 464 ? -4.057 -20.441 -19.424 1.00 92.06 464 ALA A O 1
ATOM 3529 N N . GLN A 1 465 ? -5.073 -20.528 -17.432 1.00 88.31 465 GLN A N 1
ATOM 3530 C CA . GLN A 1 465 ? -6.008 -21.593 -17.777 1.00 88.31 465 GLN A CA 1
ATOM 3531 C C . GLN A 1 465 ? -7.462 -21.105 -17.836 1.00 88.31 465 GLN A C 1
ATOM 3533 O O . GLN A 1 465 ? -8.372 -21.902 -17.602 1.00 88.31 465 GLN A O 1
ATOM 3538 N N . CYS A 1 466 ? -7.686 -19.811 -18.081 1.00 87.25 466 CYS A N 1
ATOM 3539 C CA . CYS A 1 466 ? -9.026 -19.268 -18.289 1.00 87.25 466 CYS A CA 1
ATOM 3540 C C . CYS A 1 466 ? -9.601 -19.718 -19.642 1.00 87.25 466 CYS A C 1
ATOM 3542 O O . CYS A 1 466 ? -8.865 -20.137 -20.539 1.00 87.25 466 CYS A O 1
ATOM 3544 N N . LYS A 1 467 ? -10.925 -19.607 -19.804 1.00 88.50 467 LYS A N 1
ATOM 3545 C CA . LYS A 1 467 ? -11.594 -19.894 -21.079 1.00 88.50 467 LYS A CA 1
ATOM 3546 C C . LYS A 1 467 ? -11.085 -18.953 -22.150 1.00 88.50 467 LYS A C 1
ATOM 3548 O O . LYS A 1 467 ? -10.884 -17.772 -21.886 1.00 88.50 467 LYS A O 1
ATOM 3553 N N . ARG A 1 468 ? -10.888 -19.491 -23.349 1.00 91.44 468 ARG A N 1
ATOM 3554 C CA . ARG A 1 468 ? -10.403 -18.779 -24.529 1.00 91.44 468 ARG A CA 1
ATOM 3555 C C . ARG A 1 468 ? -11.379 -19.003 -25.671 1.00 91.44 468 ARG A C 1
ATOM 3557 O O . ARG A 1 468 ? -11.929 -20.096 -25.788 1.00 91.44 468 ARG A O 1
ATOM 3564 N N . LYS A 1 469 ? -11.551 -18.002 -26.531 1.00 92.75 469 LYS A N 1
ATOM 3565 C CA . LYS A 1 469 ? -12.169 -18.211 -27.843 1.00 92.75 469 LYS A CA 1
ATOM 3566 C C . LYS A 1 469 ? -11.335 -19.184 -28.684 1.00 92.75 469 LYS A C 1
ATOM 3568 O O . LYS A 1 469 ? -10.118 -19.232 -28.528 1.00 92.75 469 LYS A O 1
ATOM 3573 N N . ASP A 1 470 ? -11.970 -19.868 -29.631 1.00 93.06 470 ASP A N 1
ATOM 3574 C CA . ASP A 1 470 ? -11.341 -20.912 -30.459 1.00 93.06 470 ASP A CA 1
ATOM 3575 C C . ASP A 1 470 ? -10.073 -20.456 -31.202 1.00 93.06 470 ASP A C 1
ATOM 3577 O O . ASP A 1 470 ? -9.169 -21.250 -31.444 1.00 93.06 470 ASP A O 1
ATOM 3581 N N . THR A 1 471 ? -9.993 -19.173 -31.569 1.00 95.62 471 THR A N 1
ATOM 3582 C CA . THR A 1 471 ? -8.832 -18.586 -32.259 1.00 95.62 471 THR A CA 1
ATOM 3583 C C . THR A 1 471 ? -7.789 -17.979 -31.319 1.00 95.62 471 THR A C 1
ATOM 3585 O O . THR A 1 471 ? -6.757 -17.501 -31.785 1.00 95.62 471 THR A O 1
ATOM 3588 N N . GLY A 1 472 ? -8.064 -17.935 -30.016 1.00 96.06 472 GLY A N 1
ATOM 3589 C CA . GLY A 1 472 ? -7.195 -17.320 -29.021 1.00 96.06 472 GLY A CA 1
ATOM 3590 C C . GLY A 1 472 ? -6.054 -18.248 -28.615 1.00 96.06 472 GLY A C 1
ATOM 3591 O O . GLY A 1 472 ? -6.260 -19.438 -28.389 1.00 96.06 472 GLY A O 1
ATOM 3592 N N . VAL A 1 473 ? -4.855 -17.691 -28.460 1.00 96.44 473 VAL A N 1
ATOM 3593 C CA . VAL A 1 473 ? -3.664 -18.437 -28.031 1.00 96.44 473 VAL A CA 1
ATOM 3594 C C . VAL A 1 473 ? -3.252 -18.000 -26.630 1.00 96.44 473 VAL A C 1
ATOM 3596 O O . VAL A 1 473 ? -3.158 -16.803 -26.356 1.00 96.44 473 VAL A O 1
ATOM 3599 N N . THR A 1 474 ? -2.962 -18.970 -25.758 1.00 95.06 474 THR A N 1
ATOM 3600 C CA . THR A 1 474 ? -2.341 -18.719 -24.453 1.00 95.06 474 THR A CA 1
ATOM 3601 C C . THR A 1 474 ? -0.948 -19.335 -24.393 1.00 95.06 474 THR A C 1
ATOM 3603 O O . THR A 1 474 ? -0.793 -20.531 -24.636 1.00 95.06 474 THR A O 1
ATOM 3606 N N . TYR A 1 475 ? 0.050 -18.540 -24.010 1.00 94.69 475 TYR A N 1
ATOM 3607 C CA . TYR A 1 475 ? 1.378 -19.016 -23.625 1.00 94.69 475 TYR A CA 1
ATOM 3608 C C . TYR A 1 475 ? 1.531 -18.932 -22.109 1.00 94.69 475 TYR A C 1
ATOM 3610 O O . TYR A 1 475 ? 1.251 -17.892 -21.519 1.00 94.69 475 TYR A O 1
ATOM 3618 N N . LEU A 1 476 ? 2.012 -20.007 -21.489 1.00 93.44 476 LEU A N 1
ATOM 3619 C CA . LEU A 1 476 ? 2.471 -20.006 -20.102 1.00 93.44 476 LEU A CA 1
ATOM 3620 C C . LEU A 1 476 ? 3.987 -20.198 -20.098 1.00 93.44 476 LEU A C 1
ATOM 3622 O O . LEU A 1 476 ? 4.478 -21.253 -20.500 1.00 93.44 476 LEU A O 1
ATOM 3626 N N . LEU A 1 477 ? 4.713 -19.173 -19.665 1.00 94.69 477 LEU A N 1
ATOM 3627 C CA . LEU A 1 477 ? 6.165 -19.181 -19.550 1.00 94.69 477 LEU A CA 1
ATOM 3628 C C . LEU A 1 477 ? 6.538 -19.488 -18.089 1.00 94.69 477 LEU A C 1
ATOM 3630 O O . LEU A 1 477 ? 6.136 -18.732 -17.201 1.00 94.69 477 LEU A O 1
ATOM 3634 N N . PRO A 1 478 ? 7.262 -20.586 -17.812 1.00 94.44 478 PRO A N 1
ATOM 3635 C CA . PRO A 1 478 ? 7.573 -20.986 -16.444 1.00 94.44 478 PRO A CA 1
ATOM 3636 C C . PRO A 1 478 ? 8.647 -20.073 -15.837 1.00 94.44 478 PRO A C 1
ATOM 3638 O O . PRO A 1 478 ? 9.818 -20.142 -16.222 1.00 94.44 478 PRO A O 1
ATOM 3641 N N . ALA A 1 479 ? 8.250 -19.243 -14.874 1.00 95.88 479 ALA A N 1
ATOM 3642 C CA . ALA A 1 479 ? 9.168 -18.447 -14.062 1.00 95.88 479 ALA A CA 1
ATOM 3643 C C . ALA A 1 479 ? 9.694 -19.278 -12.881 1.00 95.88 479 ALA A C 1
ATOM 3645 O O . ALA A 1 479 ? 8.997 -20.161 -12.370 1.00 95.88 479 ALA A O 1
ATOM 3646 N N . CYS A 1 480 ? 10.931 -19.029 -12.465 1.00 95.50 480 CYS A N 1
ATOM 3647 C CA . CYS A 1 480 ? 11.520 -19.681 -11.301 1.00 95.50 480 CYS A CA 1
ATOM 3648 C C . CYS A 1 480 ? 11.081 -19.000 -9.990 1.00 95.50 480 CYS A C 1
ATOM 3650 O O . CYS A 1 480 ? 10.462 -17.937 -9.973 1.00 95.50 480 CYS A O 1
ATOM 3652 N N . SER A 1 481 ? 11.363 -19.641 -8.861 1.00 93.69 481 SER A N 1
ATOM 3653 C CA . SER A 1 481 ? 11.166 -19.076 -7.529 1.00 93.69 481 SER A CA 1
ATOM 3654 C C . SER A 1 481 ? 12.263 -18.066 -7.190 1.00 93.69 481 SER A C 1
ATOM 3656 O O . SER A 1 481 ? 13.395 -18.172 -7.648 1.00 93.69 481 SER A O 1
ATOM 3658 N N . HIS A 1 482 ? 11.978 -17.179 -6.238 1.00 91.94 482 HIS A N 1
ATOM 3659 C CA . HIS A 1 482 ? 12.931 -16.209 -5.685 1.00 91.94 482 HIS A CA 1
ATOM 3660 C C . HIS A 1 482 ? 14.203 -16.798 -5.033 1.00 91.94 482 HIS A C 1
ATOM 3662 O O . HIS A 1 482 ? 15.062 -16.028 -4.616 1.00 91.94 482 HIS A O 1
ATOM 3668 N N . VAL A 1 483 ? 14.287 -18.119 -4.824 1.00 94.06 483 VAL A N 1
ATOM 3669 C CA . VAL A 1 483 ? 15.500 -18.802 -4.315 1.00 94.06 483 VAL A CA 1
ATOM 3670 C C . VAL A 1 483 ? 16.401 -19.318 -5.444 1.00 94.06 483 VAL A C 1
ATOM 3672 O O . VAL A 1 483 ? 17.522 -19.753 -5.185 1.00 94.06 483 VAL A O 1
ATOM 3675 N N . GLU A 1 484 ? 15.897 -19.288 -6.678 1.00 95.38 484 GLU A N 1
ATOM 3676 C CA . GLU A 1 484 ? 16.546 -19.789 -7.896 1.00 95.38 484 GLU A CA 1
ATOM 3677 C C . GLU A 1 484 ? 17.122 -18.654 -8.759 1.00 95.38 484 GLU A C 1
ATOM 3679 O O . GLU A 1 484 ? 17.719 -18.892 -9.806 1.00 95.38 484 GLU A O 1
ATOM 3684 N N . GLU A 1 485 ? 16.964 -17.413 -8.304 1.00 94.06 485 GLU A N 1
ATOM 3685 C CA . GLU A 1 485 ? 17.491 -16.204 -8.924 1.00 94.06 485 GLU A CA 1
ATOM 3686 C C . GLU A 1 485 ? 18.053 -15.262 -7.854 1.00 94.06 485 GLU A C 1
ATOM 3688 O O . GLU A 1 485 ? 17.786 -15.414 -6.658 1.00 94.06 485 GLU A O 1
ATOM 3693 N N . ALA A 1 486 ? 18.817 -14.268 -8.295 1.00 93.31 486 ALA A N 1
ATOM 3694 C CA . ALA A 1 486 ? 19.384 -13.245 -7.432 1.00 93.31 486 ALA A CA 1
ATOM 3695 C C . ALA A 1 486 ? 18.881 -11.849 -7.789 1.00 93.31 486 ALA A C 1
ATOM 3697 O O . ALA A 1 486 ? 18.471 -11.572 -8.915 1.00 93.31 486 ALA A O 1
ATOM 3698 N N . GLY A 1 487 ? 18.959 -10.948 -6.816 1.00 94.56 487 GLY A N 1
ATOM 3699 C CA . GLY A 1 487 ? 18.624 -9.546 -7.010 1.00 94.56 487 GLY A CA 1
ATOM 3700 C C . GLY A 1 487 ? 18.207 -8.855 -5.723 1.00 94.56 487 GLY A C 1
ATOM 3701 O O . GLY A 1 487 ? 18.270 -9.406 -4.621 1.00 94.56 487 GLY A O 1
ATOM 3702 N N . SER A 1 488 ? 17.769 -7.607 -5.855 1.00 94.62 488 SER A N 1
ATOM 3703 C CA . SER A 1 488 ? 17.316 -6.799 -4.725 1.00 94.62 488 SER A CA 1
ATOM 3704 C C . SER A 1 488 ? 15.796 -6.742 -4.629 1.00 94.62 488 SER A C 1
ATOM 3706 O O . SER A 1 488 ? 15.111 -6.548 -5.632 1.00 94.62 488 SER A O 1
ATOM 3708 N N . VAL A 1 489 ? 15.277 -6.775 -3.403 1.00 96.31 489 VAL A N 1
ATOM 3709 C CA . VAL A 1 489 ? 13.881 -6.427 -3.110 1.00 96.31 489 VAL A CA 1
ATOM 3710 C C . VAL A 1 489 ? 13.816 -5.278 -2.114 1.00 96.31 489 VAL A C 1
ATOM 3712 O O . VAL A 1 489 ? 14.630 -5.200 -1.191 1.00 96.31 489 VAL A O 1
ATOM 3715 N N . THR A 1 490 ? 12.823 -4.407 -2.273 1.00 96.00 490 THR A N 1
ATOM 3716 C CA . THR A 1 490 ? 12.615 -3.243 -1.412 1.00 96.00 490 THR A CA 1
ATOM 3717 C C . THR A 1 490 ? 11.447 -3.488 -0.467 1.00 96.00 490 THR A C 1
ATOM 3719 O O . THR A 1 490 ? 10.291 -3.605 -0.879 1.00 96.00 490 THR A O 1
ATOM 3722 N N . SER A 1 491 ? 11.745 -3.565 0.831 1.00 95.12 491 SER A N 1
ATOM 3723 C CA . SER A 1 491 ? 10.749 -3.850 1.866 1.00 95.12 491 SER A CA 1
ATOM 3724 C C . SER A 1 491 ? 9.838 -2.649 2.167 1.00 95.12 491 SER A C 1
ATOM 3726 O O . SER A 1 491 ? 10.073 -1.517 1.743 1.00 95.12 491 SER A O 1
ATOM 3728 N N . SER A 1 492 ? 8.807 -2.865 2.993 1.00 96.00 492 SER A N 1
ATOM 3729 C CA . SER A 1 492 ? 7.889 -1.805 3.445 1.00 96.00 492 SER A CA 1
ATOM 3730 C C . SER A 1 492 ? 8.589 -0.632 4.154 1.00 96.00 492 SER A C 1
ATOM 3732 O O . SER A 1 492 ? 8.106 0.503 4.091 1.00 96.00 492 SER A O 1
ATOM 3734 N N . GLY A 1 493 ? 9.730 -0.891 4.802 1.00 92.75 493 GLY A N 1
ATOM 3735 C CA . GLY A 1 493 ? 10.592 0.119 5.425 1.00 92.75 493 GLY A CA 1
ATOM 3736 C C . GLY A 1 493 ? 11.517 0.842 4.441 1.00 92.75 493 GLY A C 1
ATOM 3737 O O . GLY A 1 493 ? 12.352 1.621 4.885 1.00 92.75 493 GLY A O 1
ATOM 3738 N N . ARG A 1 494 ? 11.371 0.588 3.129 1.00 93.75 494 ARG A N 1
ATOM 3739 C CA . ARG A 1 494 ? 12.207 1.087 2.020 1.00 93.75 494 ARG A CA 1
ATOM 3740 C C . ARG A 1 494 ? 13.613 0.490 1.963 1.00 93.75 494 ARG A C 1
ATOM 3742 O O . ARG A 1 494 ? 14.455 1.004 1.236 1.00 93.75 494 ARG A O 1
ATOM 3749 N N . TRP A 1 495 ? 13.873 -0.577 2.717 1.00 93.06 495 TRP A N 1
ATOM 3750 C CA . TRP A 1 495 ? 15.180 -1.229 2.726 1.00 93.06 495 TRP A CA 1
ATOM 3751 C C . TRP A 1 495 ? 15.298 -2.105 1.489 1.00 93.06 495 TRP A C 1
ATOM 3753 O O . TRP A 1 495 ? 14.560 -3.082 1.367 1.00 93.06 495 TRP A O 1
ATOM 3763 N N . MET A 1 496 ? 16.226 -1.757 0.610 1.00 94.75 496 MET A N 1
ATOM 3764 C CA . MET A 1 496 ? 16.730 -2.634 -0.429 1.00 94.75 496 MET A CA 1
ATOM 3765 C C . MET A 1 496 ? 17.655 -3.669 0.179 1.00 94.75 496 MET A C 1
ATOM 3767 O O . MET A 1 496 ? 18.629 -3.346 0.870 1.00 94.75 496 MET A O 1
ATOM 3771 N N . GLN A 1 497 ? 17.322 -4.925 -0.078 1.00 95.75 497 GLN A N 1
ATOM 3772 C CA . GLN A 1 497 ? 18.036 -6.073 0.440 1.00 95.75 497 GLN A CA 1
ATOM 3773 C C . GLN A 1 497 ? 18.314 -7.037 -0.700 1.00 95.75 497 GLN A C 1
ATOM 3775 O O . GLN A 1 497 ? 17.392 -7.474 -1.388 1.00 95.75 497 GLN A O 1
ATOM 3780 N N . TRP A 1 498 ? 19.592 -7.357 -0.868 1.00 95.62 498 TRP A N 1
ATOM 3781 C CA . TRP A 1 498 ? 20.053 -8.333 -1.841 1.00 95.62 498 TRP A CA 1
ATOM 3782 C C . TRP A 1 498 ? 19.778 -9.762 -1.374 1.00 95.62 498 TRP A C 1
ATOM 3784 O O . TRP A 1 498 ? 19.963 -10.063 -0.182 1.00 95.62 498 TRP A O 1
ATOM 3794 N N . ARG A 1 499 ? 19.370 -10.611 -2.315 1.00 94.50 499 ARG A N 1
ATOM 3795 C CA . ARG A 1 499 ? 19.219 -12.060 -2.192 1.00 94.50 499 ARG A CA 1
ATOM 3796 C C . ARG A 1 499 ? 20.109 -12.719 -3.239 1.00 94.50 499 ARG A C 1
ATOM 3798 O O . ARG A 1 499 ? 20.108 -12.285 -4.388 1.00 94.50 499 ARG A O 1
ATOM 3805 N N . ASP A 1 500 ? 20.837 -13.739 -2.817 1.00 91.38 500 ASP A N 1
ATOM 3806 C CA . ASP A 1 500 ? 21.719 -14.526 -3.674 1.00 91.38 500 ASP A CA 1
ATOM 3807 C C . ASP A 1 500 ? 20.985 -15.774 -4.178 1.00 91.38 500 ASP A C 1
ATOM 3809 O O . ASP A 1 500 ? 20.060 -16.271 -3.516 1.00 91.38 500 ASP A O 1
ATOM 3813 N N . LYS A 1 501 ? 21.404 -16.288 -5.336 1.00 92.50 501 LYS A N 1
ATOM 3814 C CA . LYS A 1 501 ? 20.829 -17.500 -5.916 1.00 92.50 501 LYS A CA 1
ATOM 3815 C C . LYS A 1 501 ? 21.288 -18.695 -5.077 1.00 92.50 501 LYS A C 1
ATOM 3817 O O . LYS A 1 501 ? 22.471 -18.869 -4.807 1.00 92.50 501 LYS A O 1
ATOM 3822 N N . THR A 1 502 ? 20.348 -19.525 -4.624 1.00 92.69 502 THR A N 1
ATOM 3823 C CA . THR A 1 502 ? 20.664 -20.685 -3.764 1.00 92.69 502 THR A CA 1
ATOM 3824 C C . THR A 1 502 ? 20.761 -21.988 -4.557 1.00 92.69 502 THR A C 1
ATOM 3826 O O . THR A 1 502 ? 21.496 -22.898 -4.176 1.00 92.69 502 THR A O 1
ATOM 3829 N N . THR A 1 503 ? 20.008 -22.108 -5.648 1.00 91.88 503 THR A N 1
ATOM 3830 C CA . THR A 1 503 ? 20.008 -23.284 -6.525 1.00 91.88 503 THR A CA 1
ATOM 3831 C C . THR A 1 503 ? 19.642 -22.877 -7.950 1.00 91.88 503 THR A C 1
ATOM 3833 O O . THR A 1 503 ? 19.189 -21.756 -8.170 1.00 91.88 503 THR A O 1
ATOM 3836 N N . ASP A 1 504 ? 19.866 -23.755 -8.922 1.00 90.44 504 ASP A N 1
ATOM 3837 C CA . ASP A 1 504 ? 19.498 -23.488 -10.311 1.00 90.44 504 ASP A CA 1
ATOM 3838 C C . ASP A 1 504 ? 17.980 -23.577 -10.523 1.00 90.44 504 ASP A C 1
ATOM 3840 O O . ASP A 1 504 ? 17.322 -24.365 -9.837 1.00 90.44 504 ASP A O 1
ATOM 3844 N N . PRO A 1 505 ? 17.415 -22.815 -11.481 1.00 93.19 505 PRO A N 1
ATOM 3845 C CA . PRO A 1 505 ? 16.004 -22.913 -11.842 1.00 93.19 505 PRO A CA 1
ATOM 3846 C C . PRO A 1 505 ? 15.542 -24.352 -12.107 1.00 93.19 505 PRO A C 1
ATOM 3848 O O . PRO A 1 505 ? 16.141 -25.088 -12.898 1.00 93.19 505 PRO A O 1
ATOM 3851 N N . MET A 1 506 ? 14.444 -24.760 -11.465 1.00 92.62 506 MET A N 1
ATOM 3852 C CA . MET A 1 506 ? 13.903 -26.108 -11.600 1.00 92.62 506 MET A CA 1
ATOM 3853 C C . MET A 1 506 ? 13.432 -26.433 -13.029 1.00 92.62 506 MET A C 1
ATOM 3855 O O . MET A 1 506 ? 12.504 -25.838 -13.585 1.00 92.62 506 MET A O 1
ATOM 3859 N N . GLY A 1 507 ? 14.001 -27.498 -13.597 1.00 92.25 507 GLY A N 1
ATOM 3860 C CA . GLY A 1 507 ? 13.606 -28.013 -14.905 1.00 92.25 507 GLY A CA 1
ATOM 3861 C C . GLY A 1 507 ? 13.893 -27.003 -16.014 1.00 92.25 507 GLY A C 1
ATOM 3862 O O . GLY A 1 507 ? 15.039 -26.644 -16.250 1.00 92.25 507 GLY A O 1
ATOM 3863 N N . ASN A 1 508 ? 12.847 -26.563 -16.714 1.00 91.56 508 ASN A N 1
ATOM 3864 C CA . ASN A 1 508 ? 12.969 -25.568 -17.780 1.00 91.56 508 ASN A CA 1
ATOM 3865 C C . ASN A 1 508 ? 12.509 -24.167 -17.357 1.00 91.56 508 ASN A C 1
ATOM 3867 O O . ASN A 1 508 ? 12.443 -23.295 -18.227 1.00 91.56 508 ASN A O 1
ATOM 3871 N N . SER A 1 509 ? 12.230 -23.932 -16.068 1.00 95.56 509 SER A N 1
ATOM 3872 C CA . SER A 1 509 ? 11.945 -22.582 -15.573 1.00 95.56 509 SER A CA 1
ATOM 3873 C C . SER A 1 509 ? 13.156 -21.662 -15.746 1.00 95.56 509 SER A C 1
ATOM 3875 O O . SER A 1 509 ? 14.276 -22.119 -16.013 1.00 95.56 509 SER A O 1
ATOM 3877 N N . LYS A 1 510 ? 12.911 -20.354 -15.697 1.00 95.44 510 LYS A N 1
ATOM 3878 C CA . LYS A 1 510 ? 13.915 -19.311 -15.930 1.00 95.44 510 LYS A CA 1
ATOM 3879 C C . LYS A 1 510 ? 13.693 -18.151 -14.965 1.00 95.44 510 LYS A C 1
ATOM 3881 O O . LYS A 1 510 ? 12.555 -17.913 -14.561 1.00 95.44 510 LYS A O 1
ATOM 3886 N N . SER A 1 511 ? 14.768 -17.443 -14.622 1.00 95.12 511 SER A N 1
ATOM 3887 C CA . SER A 1 511 ? 14.672 -16.189 -13.862 1.00 95.12 511 SER A CA 1
ATOM 3888 C C . SER A 1 511 ? 13.846 -15.154 -14.617 1.00 95.12 511 SER A C 1
ATOM 3890 O O . SER A 1 511 ? 13.815 -15.157 -15.855 1.00 95.12 511 SER A O 1
ATOM 3892 N N . ASP A 1 512 ? 13.199 -14.243 -13.890 1.00 94.38 512 ASP A N 1
ATOM 3893 C CA . ASP A 1 512 ? 12.427 -13.170 -14.521 1.00 94.38 512 ASP A CA 1
ATOM 3894 C C . ASP A 1 512 ? 13.329 -12.292 -15.407 1.00 94.38 512 ASP A C 1
ATOM 3896 O O . ASP A 1 512 ? 12.922 -11.876 -16.493 1.00 94.38 512 ASP A O 1
ATOM 3900 N N . LEU A 1 513 ? 14.587 -12.080 -14.999 1.00 93.38 513 LEU A N 1
ATOM 3901 C CA . LEU A 1 513 ? 15.583 -11.351 -15.790 1.00 93.38 513 LEU A CA 1
ATOM 3902 C C . LEU A 1 513 ? 15.892 -12.042 -17.119 1.00 93.38 513 LEU A C 1
ATOM 3904 O O . LEU A 1 513 ? 15.934 -11.371 -18.151 1.00 93.38 513 LEU A O 1
ATOM 3908 N N . GLU A 1 514 ? 16.076 -13.361 -17.125 1.00 95.12 514 GLU A N 1
ATOM 3909 C CA . GLU A 1 514 ? 16.300 -14.096 -18.369 1.00 95.12 514 GLU A CA 1
ATOM 3910 C C . GLU A 1 514 ? 15.067 -14.048 -19.279 1.00 95.12 514 GLU A C 1
ATOM 3912 O O . GLU A 1 514 ? 15.192 -13.802 -20.481 1.00 95.12 514 GLU A O 1
ATOM 3917 N N . LEU A 1 515 ? 13.869 -14.247 -18.717 1.00 95.62 515 LEU A N 1
ATOM 3918 C CA . LEU A 1 515 ? 12.617 -14.161 -19.472 1.00 95.62 515 LEU A CA 1
ATOM 3919 C C . LEU A 1 515 ? 12.441 -12.776 -20.110 1.00 95.62 515 LEU A C 1
ATOM 3921 O O . LEU A 1 515 ? 12.072 -12.696 -21.283 1.00 95.62 515 LEU A O 1
ATOM 3925 N N . LEU A 1 516 ? 12.753 -11.698 -19.383 1.00 94.50 516 LEU A N 1
ATOM 3926 C CA . LEU A 1 516 ? 12.705 -10.328 -19.901 1.00 94.50 516 LEU A CA 1
ATOM 3927 C C . LEU A 1 516 ? 13.710 -10.098 -21.031 1.00 94.50 516 LEU A C 1
ATOM 3929 O O . LEU A 1 516 ? 13.330 -9.545 -22.062 1.00 94.50 516 LEU A O 1
ATOM 3933 N N . HIS A 1 517 ? 14.957 -10.560 -20.894 1.00 95.62 517 HIS A N 1
ATOM 3934 C CA . HIS A 1 517 ? 15.939 -10.395 -21.967 1.00 95.62 517 HIS A CA 1
ATOM 3935 C C . HIS A 1 517 ? 15.557 -11.195 -23.216 1.00 95.62 517 HIS A C 1
ATOM 3937 O O . HIS A 1 517 ? 15.655 -10.687 -24.333 1.00 95.62 517 HIS A O 1
ATOM 3943 N N . ARG A 1 518 ? 15.076 -12.433 -23.053 1.00 95.00 518 ARG A N 1
ATOM 3944 C CA . ARG A 1 518 ? 14.580 -13.249 -24.172 1.00 95.00 518 ARG A CA 1
ATOM 3945 C C . ARG A 1 518 ? 13.393 -12.584 -24.860 1.00 95.00 518 ARG A C 1
ATOM 3947 O O . ARG A 1 518 ? 13.321 -12.579 -26.088 1.00 95.00 518 ARG A O 1
ATOM 3954 N N . PHE A 1 519 ? 12.484 -12.006 -24.077 1.00 93.62 519 PHE A N 1
ATOM 3955 C CA . PHE A 1 519 ? 11.343 -11.269 -24.606 1.00 93.62 519 PHE A CA 1
ATOM 3956 C C . PHE A 1 519 ? 11.791 -10.024 -25.381 1.00 93.62 519 PHE A C 1
ATOM 3958 O O . PHE A 1 519 ? 11.347 -9.821 -26.509 1.00 93.62 519 PHE A O 1
ATOM 3965 N N . ALA A 1 520 ? 12.737 -9.249 -24.843 1.00 94.12 520 ALA A N 1
ATOM 3966 C CA . ALA A 1 520 ? 13.325 -8.099 -25.525 1.00 94.12 520 ALA A CA 1
ATOM 3967 C C . ALA A 1 520 ? 14.047 -8.487 -26.826 1.00 94.12 520 ALA A C 1
ATOM 3969 O O . ALA A 1 520 ? 13.856 -7.826 -27.846 1.00 94.12 520 ALA A O 1
ATOM 3970 N N . LYS A 1 521 ? 14.818 -9.584 -26.829 1.00 95.38 521 LYS A N 1
ATOM 3971 C CA . LYS A 1 521 ? 15.488 -10.097 -28.034 1.00 95.38 521 LYS A CA 1
ATOM 3972 C C . LYS A 1 521 ? 14.482 -10.480 -29.115 1.00 95.38 521 LYS A C 1
ATOM 3974 O O . LYS A 1 521 ? 14.617 -10.046 -30.254 1.00 95.38 521 LYS A O 1
ATOM 3979 N N . ALA A 1 522 ? 13.440 -11.227 -28.748 1.00 93.50 522 ALA A N 1
ATOM 3980 C CA . ALA A 1 522 ? 12.386 -11.623 -29.679 1.00 93.50 522 ALA A CA 1
ATOM 3981 C C . ALA A 1 522 ? 11.623 -10.413 -30.251 1.00 93.50 522 ALA A C 1
ATOM 3983 O O . ALA A 1 522 ? 11.284 -10.400 -31.433 1.00 93.50 522 ALA A O 1
ATOM 3984 N N . LEU A 1 523 ? 11.377 -9.383 -29.433 1.00 93.00 523 LEU A N 1
ATOM 3985 C CA . LEU A 1 523 ? 10.786 -8.121 -29.884 1.00 93.00 523 LEU A CA 1
ATOM 3986 C C . LEU A 1 523 ? 11.712 -7.366 -30.847 1.00 93.00 523 LEU A C 1
ATOM 3988 O O . LEU A 1 523 ? 11.236 -6.876 -31.871 1.00 93.00 523 LEU A O 1
ATOM 3992 N N . SER A 1 524 ? 13.015 -7.303 -30.554 1.00 93.12 524 SER A N 1
ATOM 3993 C CA . SER A 1 524 ? 14.016 -6.694 -31.440 1.00 93.12 524 SER A CA 1
ATOM 3994 C C . SER A 1 524 ? 14.063 -7.399 -32.798 1.00 93.12 524 SER A C 1
ATOM 3996 O O . SER A 1 524 ? 13.886 -6.752 -33.828 1.00 93.12 524 SER A O 1
ATOM 3998 N N . ASP A 1 525 ? 14.176 -8.731 -32.799 1.00 94.38 525 ASP A N 1
ATOM 3999 C CA . ASP A 1 525 ? 14.209 -9.559 -34.015 1.00 94.38 525 ASP A CA 1
ATOM 4000 C C . ASP A 1 525 ? 12.909 -9.447 -34.825 1.00 94.38 525 ASP A C 1
ATOM 4002 O O . ASP A 1 525 ? 12.917 -9.492 -36.055 1.00 94.38 525 ASP A O 1
ATOM 4006 N N . GLY A 1 526 ? 11.781 -9.258 -34.133 1.00 95.00 526 GLY A N 1
ATOM 4007 C CA . GLY A 1 526 ? 10.478 -8.971 -34.731 1.00 95.00 526 GLY A CA 1
ATOM 4008 C C . GLY A 1 526 ? 10.309 -7.532 -35.238 1.00 95.00 526 GLY A C 1
ATOM 4009 O O . GLY A 1 526 ? 9.238 -7.195 -35.742 1.00 95.00 526 GLY A O 1
ATOM 4010 N N . GLY A 1 527 ? 11.323 -6.673 -35.096 1.00 95.00 527 GLY A N 1
ATOM 4011 C CA . GLY A 1 527 ? 11.309 -5.279 -35.545 1.00 95.00 527 GLY A CA 1
ATOM 4012 C C . GLY A 1 527 ? 10.549 -4.314 -34.629 1.00 95.00 527 GLY A C 1
ATOM 4013 O O . GLY A 1 527 ? 10.306 -3.169 -35.021 1.00 95.00 527 GLY A O 1
ATOM 4014 N N . ALA A 1 528 ? 10.176 -4.721 -33.411 1.00 93.19 528 ALA A N 1
ATOM 4015 C CA . ALA A 1 528 ? 9.398 -3.885 -32.492 1.00 93.19 528 ALA A CA 1
ATOM 4016 C C . ALA A 1 528 ? 10.153 -2.614 -32.060 1.00 93.19 528 ALA A C 1
ATOM 4018 O O . ALA A 1 528 ? 9.526 -1.590 -31.797 1.00 93.19 528 ALA A O 1
ATOM 4019 N N . PHE A 1 529 ? 11.490 -2.644 -32.045 1.00 93.31 529 PHE A N 1
ATOM 4020 C CA . PHE A 1 529 ? 12.339 -1.494 -31.704 1.00 93.31 529 PHE A CA 1
ATOM 4021 C C . PHE A 1 529 ? 12.675 -0.584 -32.894 1.00 93.31 529 PHE A C 1
ATOM 4023 O O . PHE A 1 529 ? 13.394 0.396 -32.728 1.00 93.31 529 PHE A O 1
ATOM 4030 N N . SER A 1 530 ? 12.108 -0.838 -34.079 1.00 93.12 530 SER A N 1
ATOM 4031 C CA . SER A 1 530 ? 12.355 -0.032 -35.288 1.00 93.12 530 SER A CA 1
ATOM 4032 C C . SER A 1 530 ? 12.042 1.460 -35.119 1.00 93.12 530 SER A C 1
ATOM 4034 O O . SER A 1 530 ? 12.708 2.308 -35.708 1.00 93.12 530 SER A O 1
ATOM 4036 N N . HIS A 1 531 ? 11.051 1.799 -34.290 1.00 90.62 531 HIS A N 1
ATOM 4037 C CA . HIS A 1 531 ? 10.714 3.184 -33.963 1.00 90.62 531 HIS A CA 1
ATOM 4038 C C . HIS A 1 531 ? 11.796 3.885 -33.126 1.00 90.62 531 HIS A C 1
ATOM 4040 O O . HIS A 1 531 ? 11.946 5.094 -33.259 1.00 90.62 531 HIS A O 1
ATOM 4046 N N . ILE A 1 532 ? 12.558 3.139 -32.315 1.00 92.12 532 ILE A N 1
ATOM 4047 C CA . ILE A 1 532 ? 13.712 3.644 -31.556 1.00 92.12 532 ILE A CA 1
ATOM 4048 C C . ILE A 1 532 ? 14.900 3.806 -32.505 1.00 92.12 532 ILE A C 1
ATOM 4050 O O . ILE A 1 532 ? 15.468 4.888 -32.602 1.00 92.12 532 ILE A O 1
ATOM 4054 N N . THR A 1 533 ? 15.230 2.770 -33.284 1.00 91.94 533 THR A N 1
ATOM 4055 C CA . THR A 1 533 ? 16.363 2.830 -34.227 1.00 91.94 533 THR A CA 1
ATOM 4056 C C . THR A 1 533 ? 16.164 3.884 -35.315 1.00 91.94 533 THR A C 1
ATOM 4058 O O . THR A 1 533 ? 17.132 4.453 -35.804 1.00 91.94 533 THR A O 1
ATOM 4061 N N . ALA A 1 534 ? 14.919 4.201 -35.688 1.00 92.00 534 ALA A N 1
ATOM 4062 C CA . ALA A 1 534 ? 14.627 5.306 -36.601 1.00 92.00 534 ALA A CA 1
ATOM 4063 C C . ALA A 1 534 ? 15.067 6.670 -36.038 1.00 92.00 534 ALA A C 1
ATOM 4065 O O . ALA A 1 534 ? 15.499 7.530 -36.804 1.00 92.00 534 ALA A O 1
ATOM 4066 N N . GLN A 1 535 ? 15.009 6.856 -34.715 1.00 89.88 535 GLN A N 1
ATOM 4067 C CA . GLN A 1 535 ? 15.493 8.071 -34.050 1.00 89.88 535 GLN A CA 1
ATOM 4068 C C . GLN A 1 535 ? 17.025 8.158 -34.023 1.00 89.88 535 GLN A C 1
ATOM 4070 O O . GLN A 1 535 ? 17.580 9.242 -33.838 1.00 89.88 535 GLN A O 1
ATOM 4075 N N . TRP A 1 536 ? 17.716 7.038 -34.250 1.00 88.25 536 TRP A N 1
ATOM 4076 C CA . TRP A 1 536 ? 19.177 6.974 -34.308 1.00 88.25 536 TRP A CA 1
ATOM 4077 C C . TRP A 1 536 ? 19.754 7.385 -35.663 1.00 88.25 536 TRP A C 1
ATOM 4079 O O . TRP A 1 536 ? 20.964 7.595 -35.755 1.00 88.25 536 TRP A O 1
ATOM 4089 N N . ALA A 1 537 ? 18.925 7.541 -36.698 1.00 88.31 537 ALA A N 1
ATOM 4090 C CA . ALA A 1 537 ? 19.376 7.932 -38.030 1.00 88.31 537 ALA A CA 1
ATOM 4091 C C . ALA A 1 537 ? 20.177 9.248 -37.994 1.00 88.31 537 ALA A C 1
ATOM 4093 O O . ALA A 1 537 ? 19.735 10.249 -37.420 1.00 88.31 537 ALA A O 1
ATOM 4094 N N . GLY A 1 538 ? 21.366 9.249 -38.603 1.00 81.62 538 GLY A N 1
ATOM 4095 C CA . GLY A 1 538 ? 22.269 10.404 -38.607 1.00 81.62 538 GLY A CA 1
ATOM 4096 C C . GLY A 1 538 ? 22.936 10.726 -37.261 1.00 81.62 538 GLY A C 1
ATOM 4097 O O . GLY A 1 538 ? 23.602 11.756 -37.164 1.00 81.62 538 GLY A O 1
ATOM 4098 N N . THR A 1 539 ? 22.778 9.875 -36.241 1.00 79.94 539 THR A N 1
ATOM 4099 C CA . THR A 1 539 ? 23.498 9.957 -34.954 1.00 79.94 539 THR A CA 1
ATOM 4100 C C . THR A 1 539 ? 24.659 8.957 -34.912 1.00 79.94 539 THR A C 1
ATOM 4102 O O . THR A 1 539 ? 24.838 8.146 -35.819 1.00 79.94 539 THR A O 1
ATOM 4105 N N . ALA A 1 540 ? 25.422 8.942 -33.815 1.00 77.25 540 ALA A N 1
ATOM 4106 C CA . ALA A 1 540 ? 26.443 7.919 -33.571 1.00 77.25 540 ALA A CA 1
ATOM 4107 C C . ALA A 1 540 ? 25.887 6.485 -33.393 1.00 77.25 540 ALA A C 1
ATOM 4109 O O . ALA A 1 540 ? 26.669 5.539 -33.347 1.00 77.25 540 ALA A O 1
ATOM 4110 N N . LEU A 1 541 ? 24.565 6.322 -33.264 1.00 82.06 541 LEU A N 1
ATOM 4111 C CA . LEU A 1 541 ? 23.890 5.030 -33.092 1.00 82.06 541 LEU A CA 1
ATOM 4112 C C . LEU A 1 541 ? 23.289 4.478 -34.390 1.00 82.06 541 LEU A C 1
ATOM 4114 O O . LEU A 1 541 ? 22.680 3.408 -34.379 1.00 82.06 541 LEU A O 1
ATOM 4118 N N . ASP A 1 542 ? 23.432 5.205 -35.499 1.00 87.75 542 ASP A N 1
ATOM 4119 C CA . ASP A 1 542 ? 22.862 4.808 -36.782 1.00 87.75 542 ASP A CA 1
ATOM 4120 C C . ASP A 1 542 ? 23.393 3.433 -37.230 1.00 87.75 542 ASP A C 1
ATOM 4122 O O . ASP A 1 542 ? 24.597 3.166 -37.203 1.00 87.75 542 ASP A O 1
ATOM 4126 N N . GLY A 1 543 ? 22.481 2.548 -37.632 1.00 87.56 543 GLY A N 1
ATOM 4127 C CA . GLY A 1 543 ? 22.791 1.194 -38.095 1.00 87.56 543 GLY A CA 1
ATOM 4128 C C . GLY A 1 543 ? 23.175 0.166 -37.020 1.00 87.56 543 GLY A C 1
ATOM 4129 O O . GLY A 1 543 ? 23.483 -0.967 -37.389 1.00 87.56 543 GLY A O 1
ATOM 4130 N N . LEU A 1 544 ? 23.162 0.512 -35.726 1.00 89.56 544 LEU A N 1
ATOM 4131 C CA . LEU A 1 544 ? 23.420 -0.448 -34.642 1.00 89.56 544 LEU A CA 1
ATOM 4132 C C . LEU A 1 544 ? 22.205 -1.341 -34.347 1.00 89.56 544 LEU A C 1
ATOM 4134 O O . LEU A 1 544 ? 21.056 -0.935 -34.532 1.00 89.56 544 LEU A O 1
ATOM 4138 N N . ASP A 1 545 ? 22.464 -2.551 -33.839 1.00 89.81 545 ASP A N 1
ATOM 4139 C CA . ASP A 1 545 ? 21.410 -3.447 -33.360 1.00 89.81 545 ASP A CA 1
ATOM 4140 C C . ASP A 1 545 ? 20.794 -2.924 -32.052 1.00 89.81 545 ASP A C 1
ATOM 4142 O O . ASP A 1 545 ? 21.492 -2.567 -31.099 1.00 89.81 545 ASP A O 1
ATOM 4146 N N . ALA A 1 546 ? 19.462 -2.874 -32.006 1.00 91.00 546 ALA A N 1
ATOM 4147 C CA . ALA A 1 546 ? 18.744 -2.310 -30.870 1.00 91.00 546 ALA A CA 1
ATOM 4148 C C . ALA A 1 546 ? 18.882 -3.152 -29.598 1.00 91.00 546 ALA A C 1
ATOM 4150 O O . ALA A 1 546 ? 18.955 -2.597 -28.500 1.00 91.00 546 ALA A O 1
ATOM 4151 N N . TYR A 1 547 ? 18.905 -4.480 -29.721 1.00 92.94 547 TYR A N 1
ATOM 4152 C CA . TYR A 1 547 ? 19.055 -5.354 -28.566 1.00 92.94 547 TYR A CA 1
ATOM 4153 C C . TYR A 1 547 ? 20.450 -5.198 -27.959 1.00 92.94 547 TYR A C 1
ATOM 4155 O O . TYR A 1 547 ? 20.556 -5.016 -26.744 1.00 92.94 547 TYR A O 1
ATOM 4163 N N . ASP A 1 548 ? 21.495 -5.189 -28.785 1.00 89.69 548 ASP A N 1
ATOM 4164 C CA . ASP A 1 548 ? 22.879 -5.055 -28.321 1.00 89.69 548 ASP A CA 1
ATOM 4165 C C . ASP A 1 548 ? 23.094 -3.754 -27.532 1.00 89.69 548 ASP A C 1
ATOM 4167 O O . ASP A 1 548 ? 23.702 -3.766 -26.458 1.00 89.69 548 ASP A O 1
ATOM 4171 N N . VAL A 1 549 ? 22.537 -2.639 -28.021 1.00 87.25 549 VAL A N 1
ATOM 4172 C CA . VAL A 1 549 ? 22.649 -1.325 -27.366 1.00 87.25 549 VAL A CA 1
ATOM 4173 C C . VAL A 1 549 ? 21.849 -1.269 -26.060 1.00 87.25 549 VAL A C 1
ATOM 4175 O O . VAL A 1 549 ? 22.362 -0.790 -25.047 1.00 87.25 549 VAL A O 1
ATOM 4178 N N . LEU A 1 550 ? 20.599 -1.741 -26.064 1.00 88.38 550 LEU A N 1
ATOM 4179 C CA . LEU A 1 550 ? 19.664 -1.512 -24.955 1.00 88.38 550 LEU A CA 1
ATOM 4180 C C . LEU A 1 550 ? 19.738 -2.582 -23.853 1.00 88.38 550 LEU A C 1
ATOM 4182 O O . LEU A 1 550 ? 19.567 -2.263 -22.676 1.00 88.38 550 LEU A O 1
ATOM 4186 N N . TRP A 1 551 ? 20.003 -3.837 -24.221 1.00 90.69 551 TRP A N 1
ATOM 4187 C CA . TRP A 1 551 ? 19.936 -5.003 -23.328 1.00 90.69 551 TRP A CA 1
ATOM 4188 C C . TRP A 1 551 ? 21.248 -5.788 -23.275 1.00 90.69 551 TRP A C 1
ATOM 4190 O O . TRP A 1 551 ? 21.673 -6.191 -22.192 1.00 90.69 551 TRP A O 1
ATOM 4200 N N . GLY A 1 552 ? 21.934 -5.948 -24.412 1.00 88.69 552 GLY A N 1
ATOM 4201 C CA . GLY A 1 552 ? 23.225 -6.642 -24.496 1.00 88.69 552 GLY A CA 1
ATOM 4202 C C . GLY A 1 552 ? 24.293 -6.043 -23.575 1.00 88.69 552 GLY A C 1
ATOM 4203 O O . GLY A 1 552 ? 25.165 -6.758 -23.080 1.00 88.69 552 GLY A O 1
ATOM 4204 N N . LYS A 1 553 ? 24.160 -4.754 -23.226 1.00 86.31 553 LYS A N 1
ATOM 4205 C CA . LYS A 1 553 ? 25.005 -4.045 -22.249 1.00 86.31 553 LYS A CA 1
ATOM 4206 C C . LYS A 1 553 ? 25.064 -4.687 -20.852 1.00 86.31 553 LYS A C 1
ATOM 4208 O O . LYS A 1 553 ? 25.991 -4.384 -20.102 1.00 86.31 553 LYS A O 1
ATOM 4213 N N . TYR A 1 554 ? 24.111 -5.552 -20.494 1.00 89.00 554 TYR A N 1
ATOM 4214 C CA . TYR A 1 554 ? 24.115 -6.292 -19.223 1.00 89.00 554 TYR A CA 1
ATOM 4215 C C . TYR A 1 554 ? 24.808 -7.665 -19.306 1.00 89.00 554 TYR A C 1
ATOM 4217 O O . TYR A 1 554 ? 24.881 -8.371 -18.302 1.00 89.00 554 TYR A O 1
ATOM 4225 N N . GLY A 1 555 ? 25.355 -8.028 -20.471 1.00 88.88 555 GLY A N 1
ATOM 4226 C CA . GLY A 1 555 ? 26.282 -9.151 -20.646 1.00 88.88 555 GLY A CA 1
ATOM 4227 C C . GLY A 1 555 ? 25.728 -10.374 -21.376 1.00 88.88 555 GLY A C 1
ATOM 4228 O O . GLY A 1 555 ? 26.513 -11.253 -21.719 1.00 88.88 555 GLY A O 1
ATOM 4229 N N . TRP A 1 556 ? 24.419 -10.451 -21.643 1.00 94.00 556 TRP A N 1
ATOM 4230 C CA . TRP A 1 556 ? 23.844 -11.558 -22.415 1.00 94.00 556 TRP A CA 1
ATOM 4231 C C . TRP A 1 556 ? 23.716 -11.211 -23.902 1.00 94.00 556 TRP A C 1
ATOM 4233 O O . TRP A 1 556 ? 23.006 -10.277 -24.273 1.00 94.00 556 TRP A O 1
ATOM 4243 N N . ASP A 1 557 ? 24.341 -12.017 -24.758 1.00 90.31 557 ASP A N 1
ATOM 4244 C CA . ASP A 1 557 ? 24.393 -11.851 -26.221 1.00 90.31 557 ASP A CA 1
ATOM 4245 C C . ASP A 1 557 ? 23.080 -12.198 -26.956 1.00 90.31 557 ASP A C 1
ATOM 4247 O O . ASP A 1 557 ? 23.001 -12.136 -28.182 1.00 90.31 557 ASP A O 1
ATOM 4251 N N . GLY A 1 558 ? 22.040 -12.601 -26.224 1.00 91.56 558 GLY A N 1
ATOM 4252 C CA . GLY A 1 558 ? 20.746 -12.962 -26.798 1.00 91.56 558 GLY A CA 1
ATOM 4253 C C . GLY A 1 558 ? 20.644 -14.402 -27.313 1.00 91.56 558 GLY A C 1
ATOM 4254 O O . GLY A 1 558 ? 19.552 -14.811 -27.716 1.00 91.56 558 GLY A O 1
ATOM 4255 N N . VAL A 1 559 ? 21.734 -15.181 -27.309 1.00 91.00 559 VAL A N 1
ATOM 4256 C CA . VAL A 1 559 ? 21.780 -16.524 -27.924 1.00 91.00 559 VAL A CA 1
ATOM 4257 C C . VAL A 1 559 ? 22.414 -17.595 -27.039 1.00 91.00 559 VAL A C 1
ATOM 4259 O O . VAL A 1 559 ? 21.932 -18.731 -27.031 1.00 91.00 559 VAL A O 1
ATOM 4262 N N . SER A 1 560 ? 23.451 -17.256 -26.278 1.00 92.62 560 SER A N 1
ATOM 4263 C CA . SER A 1 560 ? 24.175 -18.180 -25.407 1.00 92.62 560 SER A CA 1
ATOM 4264 C C . SER A 1 560 ? 23.320 -18.611 -24.207 1.00 92.62 560 SER A C 1
ATOM 4266 O O . SER A 1 560 ? 22.309 -17.970 -23.894 1.00 92.62 560 SER A O 1
ATOM 4268 N N . PRO A 1 561 ? 23.661 -19.704 -23.505 1.00 92.69 561 PRO A N 1
ATOM 4269 C CA . PRO A 1 561 ? 23.011 -20.033 -22.242 1.00 92.69 561 PRO A CA 1
ATOM 4270 C C . PRO A 1 561 ? 23.139 -18.867 -21.253 1.00 92.69 561 PRO A C 1
ATOM 4272 O O . PRO A 1 561 ? 24.233 -18.373 -21.002 1.00 92.69 561 PRO A O 1
ATOM 4275 N N . PHE A 1 562 ? 22.021 -18.418 -20.681 1.00 92.81 562 PHE A N 1
ATOM 4276 C CA . PHE A 1 562 ? 22.021 -17.253 -19.791 1.00 92.81 562 PHE A CA 1
ATOM 4277 C C . PHE A 1 562 ? 22.895 -17.477 -18.550 1.00 92.81 562 PHE A C 1
ATOM 4279 O O . PHE A 1 562 ? 23.570 -16.562 -18.104 1.00 92.81 562 PHE A O 1
ATOM 4286 N N . GLU A 1 563 ? 22.955 -18.709 -18.043 1.00 90.62 563 GLU A N 1
ATOM 4287 C CA . GLU A 1 563 ? 23.792 -19.093 -16.896 1.00 90.62 563 GLU A CA 1
ATOM 4288 C C . GLU A 1 563 ? 25.309 -19.060 -17.182 1.00 90.62 563 GLU A C 1
ATOM 4290 O O . GLU A 1 563 ? 26.103 -19.090 -16.247 1.00 90.62 563 GLU A O 1
ATOM 4295 N N . GLU A 1 564 ? 25.733 -18.960 -18.449 1.00 92.75 564 GLU A N 1
ATOM 4296 C CA . GLU A 1 564 ? 27.149 -18.782 -18.820 1.00 92.75 564 GLU A CA 1
ATOM 4297 C C . GLU A 1 564 ? 27.587 -17.309 -18.817 1.00 92.75 564 GLU A C 1
ATOM 4299 O O . GLU A 1 564 ? 28.787 -17.015 -18.841 1.00 92.75 564 GLU A O 1
ATOM 4304 N N . VAL A 1 565 ? 26.632 -16.371 -18.756 1.00 93.25 565 VAL A N 1
ATOM 4305 C CA . VAL A 1 565 ? 26.931 -14.944 -18.600 1.00 93.25 565 VAL A CA 1
ATOM 4306 C C . VAL A 1 565 ? 27.712 -14.762 -17.306 1.00 93.25 565 VAL A C 1
ATOM 4308 O O . VAL A 1 565 ? 27.294 -15.235 -16.254 1.00 93.25 565 VAL A O 1
ATOM 4311 N N . SER A 1 566 ? 28.861 -14.094 -17.368 1.00 94.19 566 SER A N 1
ATOM 4312 C CA . SER A 1 566 ? 29.753 -13.994 -16.217 1.00 94.19 566 SER A CA 1
ATOM 4313 C C . SER A 1 566 ? 30.530 -12.689 -16.181 1.00 94.19 566 SER A C 1
ATOM 4315 O O . SER A 1 566 ? 30.772 -12.041 -17.200 1.00 94.19 566 SER A O 1
ATOM 4317 N N . GLY A 1 567 ? 30.957 -12.317 -14.981 1.00 90.62 567 GLY A N 1
ATOM 4318 C CA . GLY A 1 567 ? 31.881 -11.214 -14.768 1.00 90.62 567 GLY A CA 1
ATOM 4319 C C . GLY A 1 567 ? 32.269 -11.091 -13.305 1.00 90.62 567 GLY A C 1
ATOM 4320 O O . GLY A 1 567 ? 31.874 -11.906 -12.475 1.00 90.62 567 GLY A O 1
ATOM 4321 N N . VAL A 1 568 ? 33.078 -10.084 -12.992 1.00 88.62 568 VAL A N 1
ATOM 4322 C CA . VAL A 1 568 ? 33.616 -9.872 -11.645 1.00 88.62 568 VAL A CA 1
ATOM 4323 C C . VAL A 1 568 ? 32.955 -8.644 -11.024 1.00 88.62 568 VAL A C 1
ATOM 4325 O O . VAL A 1 568 ? 32.864 -7.602 -11.679 1.00 88.62 568 VAL A O 1
ATOM 4328 N N . ASP A 1 569 ? 32.457 -8.771 -9.792 1.00 86.50 569 ASP A N 1
ATOM 4329 C CA . ASP A 1 569 ? 31.927 -7.636 -9.030 1.00 86.50 569 ASP A CA 1
ATOM 4330 C C . ASP A 1 569 ? 33.047 -6.732 -8.490 1.00 86.50 569 ASP A C 1
ATOM 4332 O O . ASP A 1 569 ? 34.237 -6.979 -8.691 1.00 86.50 569 ASP A O 1
ATOM 4336 N N . TYR A 1 570 ? 32.678 -5.634 -7.830 1.00 81.56 570 TYR A N 1
ATOM 4337 C CA . TYR A 1 570 ? 33.673 -4.686 -7.328 1.00 81.56 570 TYR A CA 1
ATOM 4338 C C . TYR A 1 570 ? 34.585 -5.293 -6.252 1.00 81.56 570 TYR A C 1
ATOM 4340 O O . TYR A 1 570 ? 35.763 -4.948 -6.156 1.00 81.56 570 TYR A O 1
ATOM 4348 N N . GLU A 1 571 ? 34.049 -6.209 -5.450 1.00 83.56 571 GLU A N 1
ATOM 4349 C CA . GLU A 1 571 ? 34.770 -6.930 -4.408 1.00 83.56 571 GLU A CA 1
ATOM 4350 C C . GLU A 1 571 ? 35.681 -8.049 -4.952 1.00 83.56 571 GLU A C 1
ATOM 4352 O O . GLU A 1 571 ? 36.446 -8.632 -4.181 1.00 83.56 571 GLU A O 1
ATOM 4357 N N . GLY A 1 572 ? 35.655 -8.325 -6.260 1.00 85.56 572 GLY A N 1
ATOM 4358 C CA . GLY A 1 572 ? 36.498 -9.331 -6.908 1.00 85.56 572 GLY A CA 1
ATOM 4359 C C . GLY A 1 572 ? 35.868 -10.726 -6.999 1.00 85.56 572 GLY A C 1
ATOM 4360 O O . GLY A 1 572 ? 36.560 -11.677 -7.366 1.00 85.56 572 GLY A O 1
ATOM 4361 N N . ASN A 1 573 ? 34.581 -10.871 -6.681 1.00 88.62 573 ASN A N 1
ATOM 4362 C CA . ASN A 1 573 ? 33.861 -12.139 -6.777 1.00 88.62 573 ASN A CA 1
ATOM 4363 C C . ASN A 1 573 ? 33.389 -12.383 -8.212 1.00 88.62 573 ASN A C 1
ATOM 4365 O O . ASN A 1 573 ? 32.876 -11.479 -8.869 1.00 88.62 573 ASN A O 1
ATOM 4369 N N . VAL A 1 574 ? 33.510 -13.624 -8.686 1.00 93.19 574 VAL A N 1
ATOM 4370 C CA . VAL A 1 574 ? 32.924 -14.040 -9.966 1.00 93.19 574 VAL A CA 1
ATOM 4371 C C . VAL A 1 574 ? 31.429 -14.267 -9.770 1.00 93.19 574 VAL A C 1
ATOM 4373 O O . VAL A 1 574 ? 31.038 -15.081 -8.937 1.00 93.19 574 VAL A O 1
ATOM 4376 N N . LEU A 1 575 ? 30.615 -13.566 -10.552 1.00 92.56 575 LEU A N 1
ATOM 4377 C CA . LEU A 1 575 ? 29.164 -13.720 -10.607 1.00 92.56 575 LEU A CA 1
ATOM 4378 C C . LEU A 1 575 ? 28.770 -14.394 -11.921 1.00 92.56 575 LEU A C 1
ATOM 4380 O O . LEU A 1 575 ? 29.402 -14.143 -12.951 1.00 92.56 575 LEU A O 1
ATOM 4384 N N . LEU A 1 576 ? 27.712 -15.207 -11.886 1.00 93.19 576 LEU A N 1
ATOM 4385 C CA . LEU A 1 576 ? 27.212 -15.974 -13.031 1.00 93.19 576 LEU A CA 1
ATOM 4386 C C . LEU A 1 576 ? 25.712 -15.734 -13.259 1.00 93.19 576 LEU A C 1
ATOM 4388 O O . LEU A 1 576 ? 24.966 -15.446 -12.320 1.00 93.19 576 LEU A O 1
ATOM 4392 N N . GLY A 1 577 ? 25.268 -15.860 -14.506 1.00 92.69 577 GLY A N 1
ATOM 4393 C CA . GLY A 1 577 ? 23.867 -15.807 -14.910 1.00 92.69 577 GLY A CA 1
ATOM 4394 C C . GLY A 1 577 ? 23.093 -14.634 -14.318 1.00 92.69 577 GLY A C 1
ATOM 4395 O O . GLY A 1 577 ? 23.493 -13.470 -14.429 1.00 92.69 577 GLY A O 1
ATOM 4396 N N . SER A 1 578 ? 21.977 -14.949 -13.651 1.00 91.94 578 SER A N 1
ATOM 4397 C CA . SER A 1 578 ? 21.111 -13.941 -13.030 1.00 91.94 578 SER A CA 1
ATOM 4398 C C . SER A 1 578 ? 21.821 -13.090 -11.977 1.00 91.94 578 SER A C 1
ATOM 4400 O O . SER A 1 578 ? 21.451 -11.934 -11.813 1.00 91.94 578 SER A O 1
ATOM 4402 N N . GLU A 1 579 ? 22.840 -13.609 -11.279 1.00 92.81 579 GLU A N 1
ATOM 4403 C CA . GLU A 1 579 ? 23.590 -12.825 -10.284 1.00 92.81 579 GLU A CA 1
ATOM 4404 C C . GLU A 1 579 ? 24.383 -11.697 -10.932 1.00 92.81 579 GLU A C 1
ATOM 4406 O O . GLU A 1 579 ? 24.326 -10.558 -10.463 1.00 92.81 579 GLU A O 1
ATOM 4411 N N . TYR A 1 580 ? 25.086 -11.995 -12.027 1.00 93.69 580 TYR A N 1
ATOM 4412 C CA . TYR A 1 580 ? 25.855 -10.986 -12.746 1.00 93.69 580 TYR A CA 1
ATOM 4413 C C . TYR A 1 580 ? 24.937 -9.939 -13.378 1.00 93.69 580 TYR A C 1
ATOM 4415 O O . TYR A 1 580 ? 25.144 -8.739 -13.190 1.00 93.69 580 TYR A O 1
ATOM 4423 N N . VAL A 1 581 ? 23.892 -10.386 -14.082 1.00 93.50 581 VAL A N 1
ATOM 4424 C CA . VAL A 1 581 ? 22.955 -9.482 -14.765 1.00 93.50 581 VAL A CA 1
ATOM 4425 C C . VAL A 1 581 ? 22.226 -8.594 -13.754 1.00 93.50 581 VAL A C 1
ATOM 4427 O O . VAL A 1 581 ? 22.155 -7.378 -13.946 1.00 93.50 581 VAL A O 1
ATOM 4430 N N . ALA A 1 582 ? 21.754 -9.156 -12.635 1.00 94.25 582 ALA A N 1
ATOM 4431 C CA . ALA A 1 582 ? 21.134 -8.372 -11.569 1.00 94.25 582 ALA A CA 1
ATOM 4432 C C . ALA A 1 582 ? 22.105 -7.336 -10.983 1.00 94.25 582 ALA A C 1
ATOM 4434 O O . ALA A 1 582 ? 21.697 -6.206 -10.708 1.00 94.25 582 ALA A O 1
ATOM 4435 N N . GLU A 1 583 ? 23.379 -7.694 -10.780 1.00 92.50 583 GLU A N 1
ATOM 4436 C CA . GLU A 1 583 ? 24.402 -6.777 -10.258 1.00 92.50 583 GLU A CA 1
ATOM 4437 C C . GLU A 1 583 ? 24.613 -5.596 -11.217 1.00 92.50 583 GLU A C 1
ATOM 4439 O O . GLU A 1 583 ? 24.661 -4.450 -10.764 1.00 92.50 583 GLU A O 1
ATOM 4444 N N . GLN A 1 584 ? 24.669 -5.843 -12.533 1.00 90.06 584 GLN A N 1
ATOM 4445 C CA . GLN A 1 584 ? 24.817 -4.776 -13.530 1.00 90.06 584 GLN A CA 1
ATOM 4446 C C . GLN A 1 584 ? 23.599 -3.844 -13.574 1.00 90.06 584 GLN A C 1
ATOM 4448 O O . GLN A 1 584 ? 23.764 -2.620 -13.571 1.00 90.06 584 GLN A O 1
ATOM 4453 N N . VAL A 1 585 ? 22.383 -4.401 -13.558 1.00 91.00 585 VAL A N 1
ATOM 4454 C CA . VAL A 1 585 ? 21.140 -3.610 -13.528 1.00 91.00 585 VAL A CA 1
ATOM 4455 C C . VAL A 1 585 ? 21.079 -2.762 -12.253 1.00 91.00 585 VAL A C 1
ATOM 4457 O O . VAL A 1 585 ? 20.847 -1.553 -12.309 1.00 91.00 585 VAL A O 1
ATOM 4460 N N . TYR A 1 586 ? 21.365 -3.362 -11.093 1.00 92.19 586 TYR A N 1
ATOM 4461 C CA . TYR A 1 586 ? 21.355 -2.657 -9.812 1.00 92.19 586 TYR A CA 1
ATOM 4462 C C . TYR A 1 586 ? 22.426 -1.557 -9.744 1.00 92.19 586 TYR A C 1
ATOM 4464 O O . TYR A 1 586 ? 22.157 -0.468 -9.225 1.00 92.19 586 TYR A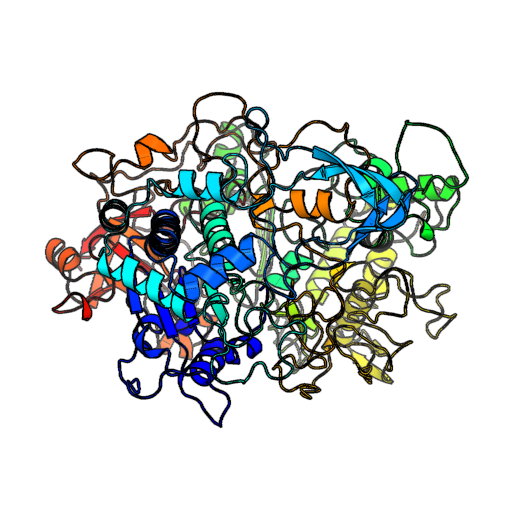 O 1
ATOM 4472 N N . LYS A 1 587 ? 23.618 -1.803 -10.303 1.00 87.69 587 LYS A N 1
ATOM 4473 C CA . LYS A 1 587 ? 24.693 -0.810 -10.430 1.00 87.69 587 LYS A CA 1
ATOM 4474 C C . LYS A 1 587 ? 24.252 0.390 -11.266 1.00 87.69 587 LYS A C 1
ATOM 4476 O O . LYS A 1 587 ? 24.432 1.517 -10.817 1.00 87.69 587 LYS A O 1
ATOM 4481 N N . GLU A 1 588 ? 23.654 0.172 -12.438 1.00 86.94 588 GLU A N 1
ATOM 4482 C CA . GLU A 1 588 ? 23.158 1.256 -13.302 1.00 86.94 588 GLU A CA 1
ATOM 4483 C C . GLU A 1 588 ? 22.074 2.093 -12.611 1.00 86.94 588 GLU A C 1
ATOM 4485 O O . GLU A 1 588 ? 22.111 3.323 -12.645 1.00 86.94 588 GLU A O 1
ATOM 4490 N N . MET A 1 589 ? 21.146 1.441 -11.913 1.00 89.69 589 MET A N 1
ATOM 4491 C CA . MET A 1 589 ? 20.096 2.138 -11.174 1.00 89.69 589 MET A CA 1
ATOM 4492 C C . MET A 1 589 ? 20.652 2.985 -10.025 1.00 89.69 589 MET A C 1
ATOM 4494 O O . MET A 1 589 ? 20.236 4.128 -9.835 1.00 89.69 589 MET A O 1
ATOM 4498 N N . CYS A 1 590 ? 21.576 2.422 -9.244 1.00 87.62 590 CYS A N 1
ATOM 4499 C CA . CYS A 1 590 ? 21.999 2.988 -7.964 1.00 87.62 590 CYS A CA 1
ATOM 4500 C C . CYS A 1 590 ? 23.289 3.815 -8.022 1.00 87.62 590 CYS A C 1
ATOM 4502 O O . CYS A 1 590 ? 23.679 4.383 -6.992 1.00 87.62 590 CYS A O 1
ATOM 4504 N N . ALA A 1 591 ? 23.970 3.855 -9.170 1.00 80.88 591 ALA A N 1
ATOM 4505 C CA . ALA A 1 591 ? 25.153 4.682 -9.367 1.00 80.88 591 ALA A CA 1
ATOM 4506 C C . ALA A 1 591 ? 24.847 6.161 -9.065 1.00 80.88 591 ALA A C 1
ATOM 4508 O O . ALA A 1 591 ? 23.699 6.586 -9.167 1.00 80.88 591 ALA A O 1
ATOM 4509 N N . PRO A 1 592 ? 25.849 6.976 -8.702 1.00 76.25 592 PRO A N 1
ATOM 4510 C CA . PRO A 1 592 ? 25.694 8.420 -8.606 1.00 76.25 592 PRO A CA 1
ATOM 4511 C C . PRO A 1 592 ? 25.112 9.041 -9.878 1.00 76.25 592 PRO A C 1
ATOM 4513 O O . PRO A 1 592 ? 25.575 8.754 -10.982 1.00 76.25 592 PRO A O 1
ATOM 4516 N N . VAL A 1 593 ? 24.142 9.950 -9.750 1.00 73.62 593 VAL A N 1
ATOM 4517 C CA . VAL A 1 593 ? 23.553 10.641 -10.913 1.00 73.62 593 VAL A CA 1
ATOM 4518 C C . VAL A 1 593 ? 24.583 11.501 -11.659 1.00 73.62 593 VAL A C 1
ATOM 4520 O O . VAL A 1 593 ? 24.455 11.691 -12.869 1.00 73.62 593 VAL A O 1
ATOM 4523 N N . GLY A 1 594 ? 25.610 11.981 -10.944 1.00 69.75 594 GLY A N 1
ATOM 4524 C CA . GLY A 1 594 ? 26.753 12.717 -11.492 1.00 69.75 594 GLY A CA 1
ATOM 4525 C C . GLY A 1 594 ? 27.851 11.837 -12.111 1.00 69.75 594 GLY A C 1
ATOM 4526 O O . GLY A 1 594 ? 28.739 12.376 -12.762 1.00 69.75 594 GLY A O 1
ATOM 4527 N N . GLY A 1 595 ? 27.779 10.506 -11.962 1.00 71.44 595 GLY A N 1
ATOM 4528 C CA . GLY A 1 595 ? 28.834 9.559 -12.367 1.00 71.44 595 GLY A CA 1
ATOM 4529 C C . GLY A 1 595 ? 30.023 9.522 -11.396 1.00 71.44 595 GLY A C 1
ATOM 4530 O O . GLY A 1 595 ? 30.200 10.455 -10.626 1.00 71.44 595 GLY A O 1
ATOM 4531 N N . TYR A 1 596 ? 30.818 8.445 -11.406 1.00 66.88 596 TYR A N 1
ATOM 4532 C CA . TYR A 1 596 ? 31.963 8.174 -10.501 1.00 66.88 596 TYR A CA 1
ATOM 4533 C C . TYR A 1 596 ? 33.150 9.165 -10.647 1.00 66.88 596 TYR A C 1
ATOM 4535 O O . TYR A 1 596 ? 33.311 9.778 -11.702 1.00 66.88 596 TYR A O 1
ATOM 4543 N N . VAL A 1 597 ? 33.978 9.376 -9.597 1.00 53.69 597 VAL A N 1
ATOM 4544 C CA . VAL A 1 597 ? 35.115 10.334 -9.656 1.00 53.69 597 VAL A CA 1
ATOM 4545 C C . VAL A 1 597 ? 36.352 9.591 -10.158 1.00 53.69 597 VAL A C 1
ATOM 4547 O O . VAL A 1 597 ? 37.004 8.883 -9.398 1.00 53.69 597 VAL A O 1
ATOM 4550 N N . GLY A 1 598 ? 36.724 9.824 -11.416 1.00 52.44 598 GLY A N 1
ATOM 4551 C CA . GLY A 1 598 ? 37.970 9.336 -12.015 1.00 52.44 598 GLY A CA 1
ATOM 4552 C C . GLY A 1 598 ? 37.754 8.414 -13.214 1.00 52.44 598 GLY A C 1
ATOM 4553 O O . GLY A 1 598 ? 36.675 7.866 -13.425 1.00 52.44 598 GLY A O 1
ATOM 4554 N N . THR A 1 599 ? 38.803 8.227 -14.017 1.00 45.31 599 THR A N 1
ATOM 4555 C CA . THR A 1 599 ? 38.866 7.212 -15.080 1.00 45.31 599 THR A CA 1
ATOM 4556 C C . THR A 1 599 ? 39.084 5.827 -14.452 1.00 45.31 599 THR A C 1
ATOM 4558 O O . THR A 1 599 ? 40.154 5.232 -14.539 1.00 45.31 599 THR A O 1
ATOM 4561 N N . GLY A 1 600 ? 38.095 5.336 -13.707 1.00 38.22 600 GLY A N 1
ATOM 4562 C CA . GLY A 1 600 ? 38.254 4.176 -12.829 1.00 38.22 600 GLY A CA 1
ATOM 4563 C C . GLY A 1 600 ? 37.655 2.878 -13.367 1.00 38.22 600 GLY A C 1
ATOM 4564 O O . GLY A 1 600 ? 36.452 2.673 -13.280 1.00 38.22 600 GLY A O 1
ATOM 4565 N N . ALA A 1 601 ? 38.525 1.985 -13.850 1.00 36.09 601 ALA A N 1
ATOM 4566 C CA . ALA A 1 601 ? 38.397 0.519 -13.814 1.00 36.09 601 ALA A CA 1
ATOM 4567 C C . ALA A 1 601 ? 37.107 -0.135 -14.366 1.00 36.09 601 ALA A C 1
ATOM 4569 O O . ALA A 1 601 ? 36.495 -0.962 -13.701 1.00 36.09 601 ALA A O 1
ATOM 4570 N N . ALA A 1 602 ? 36.735 0.180 -15.610 1.00 37.41 602 ALA A N 1
ATOM 4571 C CA . ALA A 1 602 ? 36.033 -0.738 -16.531 1.00 37.41 602 ALA A CA 1
ATOM 4572 C C . ALA A 1 602 ? 36.059 -0.241 -17.999 1.00 37.41 602 ALA A C 1
ATOM 4574 O O . ALA A 1 602 ? 35.181 -0.581 -18.779 1.00 37.41 602 ALA A O 1
ATOM 4575 N N . GLY A 1 603 ? 37.029 0.594 -18.395 1.00 35.38 603 GLY A N 1
ATOM 4576 C CA . GLY A 1 603 ? 37.153 1.049 -19.791 1.00 35.38 603 GLY A CA 1
ATOM 4577 C C . GLY A 1 603 ? 36.124 2.086 -20.274 1.00 35.38 603 GLY A C 1
ATOM 4578 O O . GLY A 1 603 ? 36.035 2.305 -21.476 1.00 35.38 603 GLY A O 1
ATOM 4579 N N . PHE A 1 604 ? 35.382 2.754 -19.384 1.00 41.06 604 PHE A N 1
ATOM 4580 C CA . PHE A 1 604 ? 34.413 3.798 -19.754 1.00 41.06 604 PHE A CA 1
ATOM 4581 C C . PHE A 1 604 ? 34.890 5.191 -19.309 1.00 41.06 604 PHE A C 1
ATOM 4583 O O . PHE A 1 604 ? 35.165 5.396 -18.125 1.00 41.06 604 PHE A O 1
ATOM 4590 N N . GLU A 1 605 ? 34.955 6.168 -20.219 1.00 32.16 605 GLU A N 1
ATOM 4591 C CA . GLU A 1 605 ? 35.108 7.583 -19.843 1.00 32.16 605 GLU A CA 1
ATOM 4592 C C . GLU A 1 605 ? 33.810 8.082 -19.175 1.00 32.16 605 GLU A C 1
ATOM 4594 O O . GLU A 1 605 ? 32.741 8.047 -19.778 1.00 32.16 605 GLU A O 1
ATOM 4599 N N . GLY A 1 606 ? 33.890 8.516 -17.908 1.00 45.09 606 GLY A N 1
ATOM 4600 C CA . GLY A 1 606 ? 32.780 9.130 -17.152 1.00 45.09 606 GLY A CA 1
ATOM 4601 C C . GLY A 1 606 ? 31.981 8.220 -16.198 1.00 45.09 606 GLY A C 1
ATOM 4602 O O . GLY A 1 606 ? 31.202 8.742 -15.402 1.00 45.09 606 GLY A O 1
ATOM 4603 N N . GLY A 1 607 ? 32.192 6.894 -16.219 1.00 56.38 607 GLY A N 1
ATOM 4604 C CA . GLY A 1 607 ? 31.551 5.925 -15.306 1.00 56.38 607 GLY A CA 1
ATOM 4605 C C . GLY A 1 607 ? 30.030 5.739 -15.498 1.00 56.38 607 GLY A C 1
ATOM 4606 O O . GLY A 1 607 ? 29.378 6.504 -16.201 1.00 56.38 607 GLY A O 1
ATOM 4607 N N . HIS A 1 608 ? 29.434 4.702 -14.888 1.00 64.81 608 HIS A N 1
ATOM 4608 C CA . HIS A 1 608 ? 27.967 4.534 -14.890 1.00 64.81 608 HIS A CA 1
ATOM 4609 C C . HIS A 1 608 ? 27.297 5.729 -14.192 1.00 64.81 608 HIS A C 1
ATOM 4611 O O . HIS A 1 608 ? 27.729 6.120 -13.105 1.00 64.81 608 HIS A O 1
ATOM 4617 N N . LYS A 1 609 ? 26.230 6.274 -14.789 1.00 77.19 609 LYS A N 1
ATOM 4618 C CA . LYS A 1 609 ? 25.422 7.360 -14.216 1.00 77.19 609 LYS A CA 1
ATOM 4619 C C . LYS A 1 609 ? 24.068 6.811 -13.765 1.00 77.19 609 LYS A C 1
ATOM 4621 O O . LYS A 1 609 ? 23.402 6.117 -14.523 1.00 77.19 609 LYS A O 1
ATOM 4626 N N . GLY A 1 610 ? 23.665 7.128 -12.535 1.00 81.44 610 GLY A N 1
ATOM 4627 C CA . GLY A 1 610 ? 22.433 6.613 -11.930 1.00 81.44 610 GLY A CA 1
ATOM 4628 C C . GLY A 1 610 ? 21.172 6.984 -12.698 1.00 81.44 610 GLY A C 1
ATOM 4629 O O . GLY A 1 610 ? 20.911 8.176 -12.893 1.00 81.44 610 GLY A O 1
ATOM 4630 N N . THR A 1 611 ? 20.362 5.992 -13.071 1.00 86.94 611 THR A N 1
ATOM 4631 C CA . THR A 1 611 ? 19.042 6.205 -13.702 1.00 86.94 611 THR A CA 1
ATOM 4632 C C . THR A 1 611 ? 17.934 6.435 -12.674 1.00 86.94 611 THR A C 1
ATOM 4634 O O . THR A 1 611 ? 16.978 7.168 -12.926 1.00 86.94 611 THR A O 1
ATOM 4637 N N . MET A 1 612 ? 18.084 5.881 -11.467 1.00 88.62 612 MET A N 1
ATOM 4638 C CA . MET A 1 612 ? 17.093 5.973 -10.399 1.00 88.62 612 MET A CA 1
ATOM 4639 C C . MET A 1 612 ? 17.503 7.008 -9.356 1.00 88.62 612 MET A C 1
ATOM 4641 O O . MET A 1 612 ? 18.220 6.704 -8.402 1.00 88.62 612 MET A O 1
ATOM 4645 N N . TRP A 1 613 ? 16.998 8.240 -9.483 1.00 82.00 613 TRP A N 1
ATOM 4646 C CA . TRP A 1 613 ? 17.400 9.341 -8.596 1.00 82.00 613 TRP A CA 1
ATOM 4647 C C . TRP A 1 613 ? 17.175 9.027 -7.108 1.00 82.00 613 TRP A C 1
ATOM 4649 O O . TRP A 1 613 ? 18.038 9.316 -6.290 1.00 82.00 613 TRP A O 1
ATOM 4659 N N . ILE A 1 614 ? 16.077 8.353 -6.752 1.00 83.31 614 ILE A N 1
ATOM 4660 C CA . ILE A 1 614 ? 15.805 7.954 -5.363 1.00 83.31 614 ILE A CA 1
ATOM 4661 C C . ILE A 1 614 ? 16.779 6.893 -4.822 1.00 83.31 614 ILE A C 1
ATOM 4663 O O . ILE A 1 614 ? 16.983 6.831 -3.606 1.00 83.31 614 ILE A O 1
ATOM 4667 N N . TYR A 1 615 ? 17.372 6.069 -5.694 1.00 88.75 615 TYR A N 1
ATOM 4668 C CA . TYR A 1 615 ? 18.323 5.004 -5.335 1.00 88.75 615 TYR A CA 1
ATOM 4669 C C . TYR A 1 615 ? 19.791 5.466 -5.417 1.00 88.75 615 TYR A C 1
ATOM 4671 O O . TYR A 1 615 ? 20.686 4.840 -4.843 1.00 88.75 615 TYR A O 1
ATOM 4679 N N . SER A 1 616 ? 20.029 6.587 -6.093 1.00 78.56 616 SER A N 1
ATOM 4680 C CA . SER A 1 616 ? 21.338 7.200 -6.309 1.00 78.56 616 SER A CA 1
ATOM 4681 C C . SER A 1 616 ? 21.832 8.041 -5.112 1.00 78.56 616 SER A C 1
ATOM 4683 O O . SER A 1 616 ? 21.136 8.248 -4.116 1.00 78.56 616 SER A O 1
ATOM 4685 N N . THR A 1 617 ? 23.064 8.549 -5.218 1.00 66.00 617 THR A N 1
ATOM 4686 C CA . THR A 1 617 ? 23.564 9.748 -4.516 1.00 66.00 617 THR A CA 1
ATOM 4687 C C . THR A 1 617 ? 23.020 11.009 -5.166 1.00 66.00 617 THR A C 1
ATOM 4689 O O . THR A 1 617 ? 22.645 10.965 -6.335 1.00 66.00 617 THR A O 1
ATOM 4692 N N . GLY A 1 618 ? 23.025 12.149 -4.475 1.00 57.88 618 GLY A N 1
ATOM 4693 C CA . GLY A 1 618 ? 22.786 13.450 -5.116 1.00 57.88 618 GLY A CA 1
ATOM 4694 C C . GLY A 1 618 ? 23.806 13.787 -6.222 1.00 57.88 618 GLY A C 1
ATOM 4695 O O . GLY A 1 618 ? 24.580 12.937 -6.658 1.00 57.88 618 GLY A O 1
ATOM 4696 N N . ASN A 1 619 ? 23.846 15.053 -6.651 1.00 52.50 619 ASN A N 1
ATOM 4697 C CA . ASN A 1 619 ? 24.653 15.508 -7.799 1.00 52.50 619 ASN A CA 1
ATOM 4698 C C . ASN A 1 619 ? 26.184 15.371 -7.626 1.00 52.50 619 ASN A C 1
ATOM 4700 O O . ASN A 1 619 ? 26.939 15.663 -8.543 1.00 52.50 619 ASN A O 1
ATOM 4704 N N . THR A 1 620 ? 26.660 14.944 -6.452 1.00 54.19 620 THR A N 1
ATOM 4705 C CA . THR A 1 620 ? 28.078 14.710 -6.163 1.00 54.19 620 THR A CA 1
ATOM 4706 C C . THR A 1 620 ? 28.296 13.304 -5.609 1.00 54.19 620 THR A C 1
ATOM 4708 O O . THR A 1 620 ? 27.447 12.748 -4.904 1.00 54.19 620 THR A O 1
ATOM 4711 N N . ASN A 1 621 ? 29.483 12.746 -5.856 1.00 53.62 621 ASN A N 1
ATOM 4712 C CA . ASN A 1 621 ? 29.859 11.415 -5.369 1.00 53.62 621 ASN A CA 1
ATOM 4713 C C . ASN A 1 621 ? 30.016 11.309 -3.856 1.00 53.62 621 ASN A C 1
ATOM 4715 O O . ASN A 1 621 ? 30.119 10.197 -3.356 1.00 53.62 621 ASN A O 1
ATOM 4719 N N . ALA A 1 622 ? 29.995 12.432 -3.131 1.00 51.31 622 ALA A N 1
ATOM 4720 C CA . ALA A 1 622 ? 30.233 12.515 -1.691 1.00 51.31 622 ALA A CA 1
ATOM 4721 C C . ALA A 1 622 ? 29.158 11.842 -0.812 1.00 51.31 622 ALA A C 1
ATOM 4723 O O . ALA A 1 622 ? 29.410 11.590 0.366 1.00 51.31 622 ALA A O 1
ATOM 4724 N N . HIS A 1 623 ? 27.969 11.549 -1.347 1.00 53.97 623 HIS A N 1
ATOM 4725 C CA . HIS A 1 623 ? 26.812 11.096 -0.564 1.00 53.97 623 HIS A CA 1
ATOM 4726 C C . HIS A 1 623 ? 26.337 9.702 -0.985 1.00 53.97 623 HIS A C 1
ATOM 4728 O O . HIS A 1 623 ? 25.282 9.583 -1.586 1.00 53.97 623 HIS A O 1
ATOM 4734 N N . GLY A 1 624 ? 27.113 8.653 -0.689 1.00 59.50 624 GLY A N 1
ATOM 4735 C CA . GLY A 1 624 ? 26.974 7.292 -1.237 1.00 59.50 624 GLY A CA 1
ATOM 4736 C C . GLY A 1 624 ? 25.556 6.681 -1.364 1.00 59.50 624 GLY A C 1
ATOM 4737 O O . GLY A 1 624 ? 24.802 6.604 -0.396 1.00 59.50 624 GLY A O 1
ATOM 4738 N N . GLY A 1 625 ? 25.263 6.123 -2.546 1.00 73.12 625 GLY A N 1
ATOM 4739 C CA . GLY A 1 625 ? 23.942 5.655 -2.986 1.00 73.12 625 GLY A CA 1
ATOM 4740 C C . GLY A 1 625 ? 23.804 4.171 -2.710 1.00 73.12 625 GLY A C 1
ATOM 4741 O O . GLY A 1 625 ? 24.631 3.637 -1.965 1.00 73.12 625 GLY A O 1
ATOM 4742 N N . GLY A 1 626 ? 22.822 3.501 -3.313 1.00 83.75 626 GLY A N 1
ATOM 4743 C CA . GLY A 1 626 ? 22.684 2.044 -3.203 1.00 83.75 626 GLY A CA 1
ATOM 4744 C C . GLY A 1 626 ? 23.907 1.272 -3.723 1.00 83.75 626 GLY A C 1
ATOM 4745 O O . GLY A 1 626 ? 24.153 0.160 -3.249 1.00 83.75 626 GLY A O 1
ATOM 4746 N N . TYR A 1 627 ? 24.694 1.885 -4.623 1.00 86.19 627 TYR A N 1
ATOM 4747 C CA . TYR A 1 627 ? 25.939 1.346 -5.176 1.00 86.19 627 TYR A CA 1
ATOM 4748 C C . TYR A 1 627 ? 27.041 2.416 -5.269 1.00 86.19 627 TYR A C 1
ATOM 4750 O O . TYR A 1 627 ? 26.871 3.419 -5.965 1.00 86.19 627 TYR A O 1
ATOM 4758 N N . ASN A 1 628 ? 28.183 2.236 -4.593 1.00 78.38 628 ASN A N 1
ATOM 4759 C CA . ASN A 1 628 ? 29.310 3.178 -4.698 1.00 78.38 628 ASN A CA 1
ATOM 4760 C C . ASN A 1 628 ? 30.689 2.517 -4.429 1.00 78.38 628 ASN A C 1
ATOM 4762 O O . ASN A 1 628 ? 30.980 2.218 -3.269 1.00 78.38 628 ASN A O 1
ATOM 4766 N N . PRO A 1 629 ? 31.545 2.346 -5.458 1.00 69.75 629 PRO A N 1
ATOM 4767 C CA . PRO A 1 629 ? 32.895 1.798 -5.343 1.00 69.75 629 PRO A CA 1
ATOM 4768 C C . PRO A 1 629 ? 33.934 2.799 -4.800 1.00 69.75 629 PRO A C 1
ATOM 4770 O O . PRO A 1 629 ? 34.802 2.417 -4.012 1.00 69.75 629 PRO A O 1
ATOM 4773 N N . ASP A 1 630 ? 33.824 4.082 -5.162 1.00 58.25 630 ASP A N 1
ATOM 4774 C CA . ASP A 1 630 ? 34.832 5.127 -4.902 1.00 58.25 630 ASP A CA 1
ATOM 4775 C C . ASP A 1 630 ? 34.886 5.577 -3.439 1.00 58.25 630 ASP A C 1
ATOM 4777 O O . ASP A 1 630 ? 35.822 6.253 -3.009 1.00 58.25 630 ASP A O 1
ATOM 4781 N N . GLN A 1 631 ? 33.846 5.267 -2.665 1.00 58.28 631 GLN A N 1
ATOM 4782 C CA . GLN A 1 631 ? 33.701 5.769 -1.307 1.00 58.28 631 GLN A CA 1
ATOM 4783 C C . GLN A 1 631 ? 33.129 4.732 -0.341 1.00 58.28 631 GLN A C 1
ATOM 4785 O O . GLN A 1 631 ? 32.163 4.989 0.387 1.00 58.28 631 GLN A O 1
ATOM 4790 N N . THR A 1 632 ? 33.789 3.576 -0.253 1.00 52.06 632 THR A N 1
ATOM 4791 C CA . THR A 1 632 ? 33.511 2.574 0.791 1.00 52.06 632 THR A CA 1
ATOM 4792 C C . THR A 1 632 ? 33.664 3.140 2.214 1.00 52.06 632 THR A C 1
ATOM 4794 O O . THR A 1 632 ? 33.137 2.548 3.152 1.00 52.06 632 THR A O 1
ATOM 4797 N N . GLY A 1 633 ? 34.311 4.305 2.380 1.00 48.66 633 GLY A N 1
ATOM 4798 C CA . GLY A 1 633 ? 34.513 5.012 3.650 1.00 48.66 633 GLY A CA 1
ATOM 4799 C C . GLY A 1 633 ? 33.565 6.177 4.002 1.00 48.66 633 GLY A C 1
ATOM 4800 O O . GLY A 1 633 ? 33.753 6.733 5.082 1.00 48.66 633 GLY A O 1
ATOM 4801 N N . ASN A 1 634 ? 32.581 6.583 3.176 1.00 47.62 634 ASN A N 1
ATOM 4802 C CA . ASN A 1 634 ? 31.877 7.869 3.401 1.00 47.62 634 ASN A CA 1
ATOM 4803 C C . ASN A 1 634 ? 30.556 7.879 4.184 1.00 47.62 634 ASN A C 1
ATOM 4805 O O . ASN A 1 634 ? 29.732 6.964 4.155 1.00 47.62 634 ASN A O 1
ATOM 4809 N N . VAL A 1 635 ? 30.363 9.060 4.789 1.00 49.75 635 VAL A N 1
ATOM 4810 C CA . VAL A 1 635 ? 29.203 9.598 5.506 1.00 49.75 635 VAL A CA 1
ATOM 4811 C C . VAL A 1 635 ? 27.932 9.478 4.665 1.00 49.75 635 VAL A C 1
ATOM 4813 O O . VAL A 1 635 ? 27.717 10.223 3.711 1.00 49.75 635 VAL A O 1
ATOM 4816 N N . THR A 1 636 ? 27.045 8.560 5.035 1.00 50.72 636 THR A N 1
ATOM 4817 C CA . THR A 1 636 ? 25.640 8.695 4.648 1.00 50.72 636 THR A CA 1
ATOM 4818 C C . THR A 1 636 ? 24.922 9.307 5.846 1.00 50.72 636 THR A C 1
ATOM 4820 O O . THR A 1 636 ? 24.781 8.618 6.862 1.00 50.72 636 THR A O 1
ATOM 4823 N N . PRO A 1 637 ? 24.521 10.592 5.801 1.00 52.03 637 PRO A N 1
ATOM 4824 C CA . PRO A 1 637 ? 23.600 11.091 6.805 1.00 52.03 637 PRO A CA 1
ATOM 4825 C C . PRO A 1 637 ? 22.362 10.188 6.822 1.00 52.03 637 PRO A C 1
ATOM 4827 O O . PRO A 1 637 ? 21.915 9.764 5.759 1.00 52.03 637 PRO A O 1
ATOM 4830 N N . PRO A 1 638 ? 21.852 9.824 8.004 1.00 45.75 638 PRO A N 1
ATOM 4831 C CA . PRO A 1 638 ? 21.844 10.676 9.189 1.00 45.75 638 PRO A CA 1
ATOM 4832 C C . PRO A 1 638 ? 22.836 10.325 10.305 1.00 45.75 638 PRO A C 1
ATOM 4834 O O . PRO A 1 638 ? 22.573 10.649 11.453 1.00 45.75 638 PRO A O 1
ATOM 4837 N N . MET A 1 639 ? 23.946 9.634 10.036 1.00 48.69 639 MET A N 1
ATOM 4838 C CA . MET A 1 639 ? 24.831 9.215 11.130 1.00 48.69 639 MET A CA 1
ATOM 4839 C C . MET A 1 639 ? 26.160 9.959 11.153 1.00 48.69 639 MET A C 1
ATOM 4841 O O . MET A 1 639 ? 26.967 9.869 10.227 1.00 48.69 639 MET A O 1
ATOM 4845 N N . THR A 1 640 ? 26.371 10.667 12.262 1.00 50.41 640 THR A N 1
ATOM 4846 C CA . THR A 1 640 ? 27.656 11.228 12.680 1.00 50.41 640 THR A CA 1
ATOM 4847 C C . THR A 1 640 ? 28.151 10.420 13.887 1.00 50.41 640 THR A C 1
ATOM 4849 O O . THR A 1 640 ? 27.401 10.312 14.858 1.00 50.41 640 THR A O 1
ATOM 4852 N N . PRO A 1 641 ? 29.380 9.861 13.876 1.00 52.00 641 PRO A N 1
ATOM 4853 C CA . PRO A 1 641 ? 30.408 9.970 12.836 1.00 52.00 641 PRO A CA 1
ATOM 4854 C C . PRO A 1 641 ? 30.162 9.067 11.611 1.00 52.00 641 PRO A C 1
ATOM 4856 O O . PRO A 1 641 ? 29.354 8.142 11.640 1.00 52.00 641 PRO A O 1
ATOM 4859 N N . ALA A 1 642 ? 30.905 9.346 10.534 1.00 55.50 642 ALA A N 1
ATOM 4860 C CA . ALA A 1 642 ? 30.879 8.627 9.260 1.00 55.50 642 ALA A CA 1
ATOM 4861 C C . ALA A 1 642 ? 30.929 7.099 9.422 1.00 55.50 642 ALA A C 1
ATOM 4863 O O . ALA A 1 642 ? 31.801 6.558 10.106 1.00 55.50 642 ALA A O 1
ATOM 4864 N N . VAL A 1 643 ? 30.038 6.384 8.733 1.00 61.53 643 VAL A N 1
ATOM 4865 C CA . VAL A 1 643 ? 30.006 4.919 8.725 1.00 61.53 643 VAL A CA 1
ATOM 4866 C C . VAL A 1 643 ? 30.639 4.375 7.433 1.00 61.53 643 VAL A C 1
ATOM 4868 O O . VAL A 1 643 ? 30.052 4.494 6.368 1.00 61.53 643 VAL A O 1
ATOM 4871 N N . SER A 1 644 ? 31.805 3.725 7.538 1.00 70.31 644 SER A N 1
ATOM 4872 C CA . SER A 1 644 ? 32.415 2.934 6.451 1.00 70.31 644 SER A CA 1
ATOM 4873 C C . SER A 1 644 ? 31.569 1.702 6.093 1.00 70.31 644 SER A C 1
ATOM 4875 O O . SER A 1 644 ? 31.286 0.864 6.947 1.00 70.31 644 SER A O 1
ATOM 4877 N N . TRP A 1 645 ? 31.152 1.588 4.837 1.00 75.25 645 TRP A N 1
ATOM 4878 C CA . TRP A 1 645 ? 30.294 0.510 4.342 1.00 75.25 645 TRP A CA 1
ATOM 4879 C C . TRP A 1 645 ? 31.057 -0.776 4.027 1.00 75.25 645 TRP A C 1
ATOM 4881 O O . TRP A 1 645 ? 30.492 -1.856 4.174 1.00 75.25 645 TRP A O 1
ATOM 4891 N N . GLY A 1 646 ? 32.328 -0.670 3.623 1.00 74.88 646 GLY A N 1
ATOM 4892 C CA . GLY A 1 646 ? 33.174 -1.829 3.310 1.00 74.88 646 GLY A CA 1
ATOM 4893 C C . GLY A 1 646 ? 32.742 -2.657 2.090 1.00 74.88 646 GLY A C 1
ATOM 4894 O O . GLY A 1 646 ? 33.311 -3.717 1.875 1.00 74.88 646 GLY A O 1
ATOM 4895 N N . MET A 1 647 ? 31.756 -2.192 1.317 1.00 80.88 647 MET A N 1
ATOM 4896 C CA . MET A 1 647 ? 31.289 -2.807 0.069 1.00 80.88 647 MET A CA 1
ATOM 4897 C C . MET A 1 647 ? 30.638 -1.761 -0.840 1.00 80.88 647 MET A C 1
ATOM 4899 O O . MET A 1 647 ? 30.079 -0.773 -0.346 1.00 80.88 647 MET A O 1
ATOM 4903 N N . ALA A 1 648 ? 30.698 -1.984 -2.150 1.00 83.38 648 ALA A N 1
ATOM 4904 C CA . ALA A 1 648 ? 30.105 -1.135 -3.170 1.00 83.38 648 ALA A CA 1
ATOM 4905 C C . ALA A 1 648 ? 28.594 -1.339 -3.257 1.00 83.38 648 ALA A C 1
ATOM 4907 O O . ALA A 1 648 ? 27.852 -0.359 -3.157 1.00 83.38 648 ALA A O 1
ATOM 4908 N N . ASN A 1 649 ? 28.131 -2.588 -3.383 1.00 89.00 649 ASN A N 1
ATOM 4909 C CA . ASN A 1 649 ? 26.707 -2.917 -3.380 1.00 89.00 649 ASN A CA 1
ATOM 4910 C C . ASN A 1 649 ? 26.169 -2.961 -1.941 1.00 89.00 649 ASN A C 1
ATOM 4912 O O . ASN A 1 649 ? 26.230 -3.975 -1.246 1.00 89.00 649 ASN A O 1
ATOM 4916 N N . LYS A 1 650 ? 25.573 -1.860 -1.484 1.00 88.62 650 LYS A N 1
ATOM 4917 C CA . LYS A 1 650 ? 25.107 -1.740 -0.094 1.00 88.62 650 LYS A CA 1
ATOM 4918 C C . LYS A 1 650 ? 23.864 -2.567 0.212 1.00 88.62 650 LYS A C 1
ATOM 4920 O O . LYS A 1 650 ? 23.598 -2.838 1.385 1.00 88.62 650 LYS A O 1
ATOM 4925 N N . ALA A 1 651 ? 23.120 -3.014 -0.803 1.00 92.56 651 ALA A N 1
ATOM 4926 C CA . ALA A 1 651 ? 22.016 -3.946 -0.588 1.00 92.56 651 ALA A CA 1
ATOM 4927 C C . ALA A 1 651 ? 22.517 -5.315 -0.104 1.00 92.56 651 ALA A C 1
ATOM 4929 O O . ALA A 1 651 ? 21.776 -5.989 0.619 1.00 92.56 651 ALA A O 1
ATOM 4930 N N . LYS A 1 652 ? 23.764 -5.704 -0.420 1.00 92.62 652 LYS A N 1
ATOM 4931 C CA . LYS A 1 652 ? 24.422 -6.922 0.092 1.00 92.62 652 LYS A CA 1
ATOM 4932 C C . LYS A 1 652 ? 24.856 -6.809 1.557 1.00 92.62 652 LYS A C 1
ATOM 4934 O O . LYS A 1 652 ? 25.117 -7.823 2.198 1.00 92.62 652 LYS A O 1
ATOM 4939 N N . SER A 1 653 ? 24.853 -5.611 2.146 1.00 90.56 653 SER A N 1
ATOM 4940 C CA . SER A 1 653 ? 25.356 -5.427 3.509 1.00 90.56 653 SER A CA 1
ATOM 4941 C C . SER A 1 653 ? 24.492 -6.135 4.552 1.00 90.56 653 SER A C 1
ATOM 4943 O O . SER A 1 653 ? 23.263 -6.002 4.576 1.00 90.56 653 SER A O 1
ATOM 4945 N N . ARG A 1 654 ? 25.154 -6.874 5.447 1.00 91.50 654 ARG A N 1
ATOM 4946 C CA . ARG A 1 654 ? 24.556 -7.611 6.576 1.00 91.50 654 ARG A CA 1
ATOM 4947 C C . ARG A 1 654 ? 25.071 -7.130 7.936 1.00 91.50 654 ARG A C 1
ATOM 4949 O O . ARG A 1 654 ? 24.923 -7.821 8.940 1.00 91.50 654 ARG A O 1
ATOM 4956 N N . ASN A 1 655 ? 25.687 -5.950 7.988 1.00 87.25 655 ASN A N 1
ATOM 4957 C CA . ASN A 1 655 ? 26.221 -5.393 9.226 1.00 87.25 655 ASN A CA 1
ATOM 4958 C C . ASN A 1 655 ? 25.082 -4.877 10.127 1.00 87.25 655 ASN A C 1
ATOM 4960 O O . ASN A 1 655 ? 24.441 -3.870 9.831 1.00 87.25 655 ASN A O 1
ATOM 4964 N N . GLY A 1 656 ? 24.844 -5.589 11.230 1.00 84.88 656 GLY A N 1
ATOM 4965 C CA . GLY A 1 656 ? 23.796 -5.297 12.211 1.00 84.88 656 GLY A CA 1
ATOM 4966 C C . GLY A 1 656 ? 24.202 -4.343 13.337 1.00 84.88 656 GLY A C 1
ATOM 4967 O O . GLY A 1 656 ? 23.553 -4.352 14.380 1.00 84.88 656 GLY A O 1
ATOM 4968 N N . THR A 1 657 ? 25.268 -3.550 13.188 1.00 82.00 657 THR A N 1
ATOM 4969 C CA . THR A 1 657 ? 25.640 -2.557 14.205 1.00 82.00 657 THR A CA 1
ATOM 4970 C C . THR A 1 657 ? 24.607 -1.430 14.257 1.00 82.00 657 THR A C 1
ATOM 4972 O O . THR A 1 657 ? 24.344 -0.769 13.250 1.00 82.00 657 THR A O 1
ATOM 4975 N N . ASP A 1 658 ? 24.066 -1.176 15.448 1.00 74.50 658 ASP A N 1
ATOM 4976 C CA . ASP A 1 658 ? 23.131 -0.084 15.727 1.00 74.50 658 ASP A CA 1
ATOM 4977 C C . ASP A 1 658 ? 23.838 1.049 16.483 1.00 74.50 658 ASP A C 1
ATOM 4979 O O . ASP A 1 658 ? 23.826 1.124 17.712 1.00 74.50 658 ASP A O 1
ATOM 4983 N N . ALA A 1 659 ? 24.535 1.909 15.738 1.00 59.97 659 ALA A N 1
ATOM 4984 C CA . ALA A 1 659 ? 25.222 3.058 16.314 1.00 59.97 659 ALA A CA 1
ATOM 4985 C C . ALA A 1 659 ? 24.185 4.043 16.888 1.00 59.97 659 ALA A C 1
ATOM 4987 O O . ALA A 1 659 ? 23.453 4.674 16.131 1.00 59.97 659 ALA A O 1
ATOM 4988 N N . GLY A 1 660 ? 24.110 4.149 18.218 1.00 60.50 660 GLY A N 1
ATOM 4989 C CA . GLY A 1 660 ? 23.179 5.038 18.927 1.00 60.50 660 GLY A CA 1
ATOM 4990 C C . GLY A 1 660 ? 21.976 4.349 19.577 1.00 60.50 660 GLY A C 1
ATOM 4991 O O . GLY A 1 660 ? 21.169 5.043 20.185 1.00 60.50 660 GLY A O 1
ATOM 4992 N N . ASP A 1 661 ? 21.857 3.016 19.479 1.00 66.94 661 ASP A N 1
ATOM 4993 C CA . ASP A 1 661 ? 20.810 2.225 20.160 1.00 66.94 661 ASP A CA 1
ATOM 4994 C C . ASP A 1 661 ? 19.369 2.703 19.846 1.00 66.94 661 ASP A C 1
ATOM 4996 O O . ASP A 1 661 ? 18.439 2.579 20.650 1.00 66.94 661 ASP A O 1
ATOM 5000 N N . ALA A 1 662 ? 19.205 3.299 18.658 1.00 67.81 662 ALA A N 1
ATOM 5001 C CA . ALA A 1 662 ? 17.962 3.874 18.154 1.00 67.81 662 ALA A C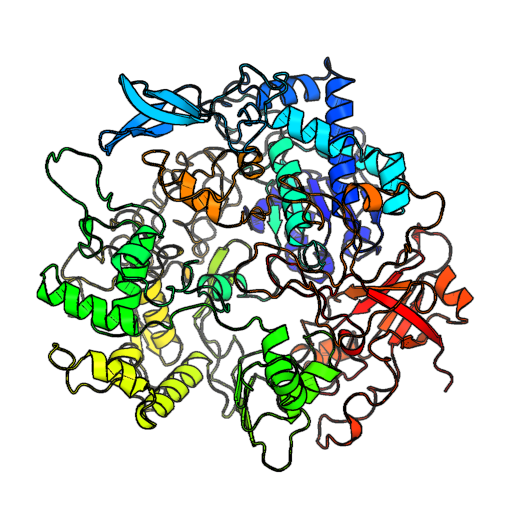A 1
ATOM 5002 C C . ALA A 1 662 ? 17.176 2.901 17.257 1.00 67.81 662 ALA A C 1
ATOM 5004 O O . ALA A 1 662 ? 16.146 3.282 16.694 1.00 67.81 662 ALA A O 1
ATOM 5005 N N . PHE A 1 663 ? 17.661 1.665 17.109 1.00 75.56 663 PHE A N 1
ATOM 5006 C CA . PHE A 1 663 ? 17.123 0.604 16.259 1.00 75.56 663 PHE A CA 1
ATOM 5007 C C . PHE A 1 663 ? 17.048 0.987 14.779 1.00 75.56 663 PHE A C 1
ATOM 5009 O O . PHE A 1 663 ? 16.065 0.701 14.103 1.00 75.56 663 PHE A O 1
ATOM 5016 N N . GLN A 1 664 ? 18.082 1.646 14.248 1.00 76.81 664 GLN A N 1
ATOM 5017 C CA . GLN A 1 664 ? 18.090 2.090 12.847 1.00 76.81 664 GLN A CA 1
ATOM 5018 C C . GLN A 1 664 ? 18.913 1.181 11.929 1.00 76.81 664 GLN A C 1
ATOM 5020 O O . GLN A 1 664 ? 18.633 1.137 10.729 1.00 76.81 664 GLN A O 1
ATOM 5025 N N . TYR A 1 665 ? 19.891 0.441 12.472 1.00 83.00 665 TYR A N 1
ATOM 5026 C CA . TYR A 1 665 ? 20.743 -0.509 11.730 1.00 83.00 665 TYR A CA 1
ATOM 5027 C C . TYR A 1 665 ? 21.189 0.037 10.361 1.00 83.00 665 TYR A C 1
ATOM 5029 O O . TYR A 1 665 ? 20.910 -0.555 9.313 1.00 83.00 665 TYR A O 1
ATOM 5037 N N . PRO A 1 666 ? 21.869 1.196 10.344 1.00 78.44 666 PRO A N 1
ATOM 5038 C CA . PRO A 1 666 ? 22.181 1.950 9.131 1.00 78.44 666 PRO A CA 1
ATOM 5039 C C . PRO A 1 666 ? 22.931 1.130 8.080 1.00 78.44 666 PRO A C 1
ATOM 5041 O O . PRO A 1 666 ? 22.828 1.450 6.905 1.00 78.44 666 PRO A O 1
ATOM 5044 N N . ARG A 1 667 ? 23.685 0.098 8.477 1.00 82.06 667 ARG A N 1
ATOM 5045 C CA . ARG A 1 667 ? 24.490 -0.732 7.577 1.00 82.06 667 ARG A CA 1
ATOM 5046 C C . ARG A 1 667 ? 23.842 -2.076 7.241 1.00 82.06 667 ARG A C 1
ATOM 5048 O O . ARG A 1 667 ? 24.512 -2.923 6.663 1.00 82.06 667 ARG A O 1
ATOM 5055 N N . TYR A 1 668 ? 22.574 -2.303 7.575 1.00 89.31 668 TYR A N 1
ATOM 5056 C CA . TYR A 1 668 ? 21.866 -3.518 7.171 1.00 89.31 668 TYR A CA 1
ATOM 5057 C C . TYR A 1 668 ? 20.982 -3.218 5.956 1.00 89.31 668 TYR A C 1
ATOM 5059 O O . TYR A 1 668 ? 19.983 -2.496 6.073 1.00 89.31 668 TYR A O 1
ATOM 5067 N N . GLY A 1 669 ? 21.379 -3.711 4.779 1.00 90.50 669 GLY A N 1
ATOM 5068 C CA . GLY A 1 669 ? 20.856 -3.239 3.490 1.00 90.50 669 GLY A CA 1
ATOM 5069 C C . GLY A 1 669 ? 21.022 -1.723 3.298 1.00 90.50 669 GLY A C 1
ATOM 5070 O O . GLY A 1 669 ? 21.759 -1.066 4.040 1.00 90.50 669 GLY A O 1
ATOM 5071 N N . TRP A 1 670 ? 20.288 -1.142 2.347 1.00 88.38 670 TRP A N 1
ATOM 5072 C CA . TRP A 1 670 ? 20.282 0.308 2.101 1.00 88.38 670 TRP A CA 1
ATOM 5073 C C . TRP A 1 670 ? 18.859 0.831 1.896 1.00 88.38 670 TRP A C 1
ATOM 5075 O O . TRP A 1 670 ? 18.065 0.196 1.212 1.00 88.38 670 TRP A O 1
ATOM 5085 N N . ALA A 1 671 ? 18.505 1.971 2.492 1.00 86.75 671 ALA A N 1
ATOM 5086 C CA . ALA A 1 671 ? 17.183 2.582 2.312 1.00 86.75 671 ALA A CA 1
ATOM 5087 C C . ALA A 1 671 ? 17.223 3.770 1.338 1.00 86.75 671 ALA A C 1
ATOM 5089 O O . ALA A 1 671 ? 18.141 4.582 1.389 1.00 86.75 671 ALA A O 1
ATOM 5090 N N . TRP A 1 672 ? 16.221 3.919 0.470 1.00 83.81 672 TRP A N 1
ATOM 5091 C CA . TRP A 1 672 ? 16.227 5.009 -0.517 1.00 83.81 672 TRP A CA 1
ATOM 5092 C C . TRP A 1 672 ? 15.972 6.406 0.081 1.00 83.81 672 TRP A C 1
ATOM 5094 O O . TRP A 1 672 ? 15.426 6.529 1.182 1.00 83.81 672 TRP A O 1
ATOM 5104 N N . LEU A 1 673 ? 16.418 7.446 -0.645 1.00 77.62 673 LEU A N 1
ATOM 5105 C CA . LEU A 1 673 ? 16.812 8.780 -0.144 1.00 77.62 673 LEU A CA 1
ATOM 5106 C C . LEU A 1 673 ? 17.957 8.713 0.868 1.00 77.62 673 LEU A C 1
ATOM 5108 O O . LEU A 1 673 ? 17.766 8.989 2.051 1.00 77.62 673 LEU A O 1
ATOM 5112 N N . LEU A 1 674 ? 19.161 8.390 0.392 1.00 75.00 674 LEU A N 1
ATOM 5113 C CA . LEU A 1 674 ? 20.396 8.518 1.178 1.00 75.00 674 LEU A CA 1
ATOM 5114 C C . LEU A 1 674 ? 20.348 7.728 2.499 1.00 75.00 674 LEU A C 1
ATOM 5116 O O . LEU A 1 674 ? 20.679 8.249 3.555 1.00 75.00 674 LEU A O 1
ATOM 5120 N N . ASN A 1 675 ? 19.901 6.472 2.466 1.00 78.94 675 ASN A N 1
ATOM 5121 C CA . ASN A 1 675 ? 19.856 5.573 3.625 1.00 78.94 675 ASN A CA 1
ATOM 5122 C C . ASN A 1 675 ? 19.012 6.048 4.823 1.00 78.94 675 ASN A C 1
ATOM 5124 O O . ASN A 1 675 ? 19.177 5.554 5.941 1.00 78.94 675 ASN A O 1
ATOM 5128 N N . ARG A 1 676 ? 18.071 6.971 4.610 1.00 78.25 676 ARG A N 1
ATOM 5129 C CA . ARG A 1 676 ? 17.195 7.478 5.673 1.00 78.25 676 ARG A CA 1
ATOM 5130 C C . ARG A 1 676 ? 16.198 6.426 6.134 1.00 78.25 676 ARG A C 1
ATOM 5132 O O . ARG A 1 676 ? 15.276 6.046 5.409 1.00 78.25 676 ARG A O 1
ATOM 5139 N N . ARG A 1 677 ? 16.347 5.989 7.381 1.00 81.00 677 ARG A N 1
ATOM 5140 C CA . ARG A 1 677 ? 15.544 4.915 7.984 1.00 81.00 677 ARG A CA 1
ATOM 5141 C C . ARG A 1 677 ? 14.197 5.402 8.528 1.00 81.00 677 ARG A C 1
ATOM 5143 O O . ARG A 1 677 ? 13.219 4.657 8.450 1.00 81.00 677 ARG A O 1
ATOM 5150 N N . ILE A 1 678 ? 14.123 6.660 8.964 1.00 79.56 678 ILE A N 1
ATOM 5151 C CA . ILE A 1 678 ? 12.890 7.369 9.330 1.00 79.56 678 ILE A CA 1
ATOM 5152 C C . ILE A 1 678 ? 12.786 8.621 8.460 1.00 79.56 678 ILE A C 1
ATOM 5154 O O . ILE A 1 678 ? 13.728 9.401 8.354 1.00 79.56 678 ILE A O 1
ATOM 5158 N N . PHE A 1 679 ? 11.647 8.803 7.802 1.00 78.50 679 PHE A N 1
ATOM 5159 C CA . PHE A 1 679 ? 11.345 10.026 7.069 1.00 78.50 679 PHE A CA 1
ATOM 5160 C C . PHE A 1 679 ? 10.833 11.117 8.001 1.00 78.50 679 PHE A C 1
ATOM 5162 O O . PHE A 1 679 ? 10.116 10.841 8.962 1.00 78.50 679 PHE A O 1
ATOM 5169 N N . TYR A 1 680 ? 11.149 12.367 7.650 1.00 73.69 680 TYR A N 1
ATOM 5170 C CA . TYR A 1 680 ? 10.679 13.574 8.339 1.00 73.69 680 TYR A CA 1
ATOM 5171 C C . TYR A 1 680 ? 11.208 13.725 9.769 1.00 73.69 680 TYR A C 1
ATOM 5173 O O . TYR A 1 680 ? 10.630 14.462 10.567 1.00 73.69 680 TYR A O 1
ATOM 5181 N N . ASN A 1 681 ? 12.307 13.038 10.082 1.00 69.75 681 ASN A N 1
ATOM 5182 C CA . ASN A 1 681 ? 12.939 13.044 11.394 1.00 69.75 681 ASN A CA 1
ATOM 5183 C C . ASN A 1 681 ? 13.420 14.442 11.819 1.00 69.75 681 ASN A C 1
ATOM 5185 O O . ASN A 1 681 ? 13.324 14.749 12.991 1.00 69.75 681 ASN A O 1
ATOM 5189 N N . ASN A 1 682 ? 13.845 15.333 10.912 1.00 65.56 682 ASN A N 1
ATOM 5190 C CA . ASN A 1 682 ? 14.133 16.756 11.194 1.00 65.56 682 ASN A CA 1
ATOM 5191 C C . ASN A 1 682 ? 15.048 17.022 12.421 1.00 65.56 682 ASN A C 1
ATOM 5193 O O . ASN A 1 682 ? 14.972 18.089 13.051 1.00 65.56 682 ASN A O 1
ATOM 5197 N N . GLY A 1 683 ? 15.941 16.082 12.743 1.00 59.50 683 GLY A N 1
ATOM 5198 C CA . GLY A 1 683 ? 16.784 16.146 13.940 1.00 59.50 683 GLY A CA 1
ATOM 5199 C C . GLY A 1 683 ? 16.169 15.537 15.206 1.00 59.50 683 GLY A C 1
ATOM 5200 O O . GLY A 1 683 ? 16.674 15.825 16.285 1.00 59.50 683 GLY A O 1
ATOM 5201 N N . GLU A 1 684 ? 15.092 14.742 15.111 1.00 66.94 684 GLU A N 1
ATOM 5202 C CA . GLU A 1 684 ? 14.529 13.943 16.220 1.00 66.94 684 GLU A CA 1
ATOM 5203 C C . GLU A 1 684 ? 15.512 12.888 16.752 1.00 66.94 684 GLU A C 1
ATOM 5205 O O . GLU A 1 684 ? 15.331 12.419 17.873 1.00 66.94 684 GLU A O 1
ATOM 5210 N N . LEU A 1 685 ? 16.534 12.501 15.980 1.00 64.00 685 LEU A N 1
ATOM 5211 C CA . LEU A 1 685 ? 17.566 11.560 16.415 1.00 64.00 685 LEU A CA 1
ATOM 5212 C C . LEU A 1 685 ? 18.914 12.259 16.596 1.00 64.00 685 LEU A C 1
ATOM 5214 O O . LEU A 1 685 ? 19.278 13.166 15.849 1.00 64.00 685 LEU A O 1
ATOM 5218 N N . SER A 1 686 ? 19.696 11.803 17.570 1.00 58.12 686 SER A N 1
ATOM 5219 C CA . SER A 1 686 ? 21.075 12.268 17.728 1.00 58.12 686 SER A CA 1
ATOM 5220 C C . SER A 1 686 ? 21.895 11.930 16.474 1.00 58.12 686 SER A C 1
ATOM 5222 O O . SER A 1 686 ? 21.830 10.812 15.961 1.00 58.12 686 SER A O 1
ATOM 5224 N N . GLY A 1 687 ? 22.639 12.906 15.947 1.00 52.59 687 GLY A N 1
ATOM 5225 C CA . GLY A 1 687 ? 23.427 12.768 14.715 1.00 52.59 687 GLY A CA 1
ATOM 5226 C C . GLY A 1 687 ? 22.670 13.022 13.404 1.00 52.59 687 GLY A C 1
ATOM 5227 O O . GLY A 1 687 ? 23.339 13.158 12.374 1.00 52.59 687 GLY A O 1
ATOM 5228 N N . ASP A 1 688 ? 21.333 13.155 13.436 1.00 57.06 688 ASP A N 1
ATOM 5229 C CA . ASP A 1 688 ? 20.531 13.519 12.261 1.00 57.06 688 ASP A CA 1
ATOM 5230 C C . ASP A 1 688 ? 20.923 14.900 11.732 1.00 57.06 688 ASP A C 1
ATOM 5232 O O . ASP A 1 688 ? 21.093 15.867 12.479 1.00 57.06 688 ASP A O 1
ATOM 5236 N N . VAL A 1 689 ? 20.975 15.020 10.410 1.00 48.16 689 VAL A N 1
ATOM 5237 C CA . VAL A 1 689 ? 21.111 16.321 9.751 1.00 48.16 689 VAL A CA 1
ATOM 5238 C C . VAL A 1 689 ? 19.724 16.918 9.570 1.00 48.16 689 VAL A C 1
ATOM 5240 O O . VAL A 1 689 ? 18.755 16.191 9.342 1.00 48.16 689 VAL A O 1
ATOM 5243 N N . ALA A 1 690 ? 19.622 18.247 9.626 1.00 46.84 690 ALA A N 1
ATOM 5244 C CA . ALA A 1 690 ? 18.399 18.938 9.240 1.00 46.84 690 ALA A CA 1
ATOM 5245 C C . ALA A 1 690 ? 17.963 18.455 7.849 1.00 46.84 690 ALA A C 1
ATOM 5247 O O . ALA A 1 690 ? 18.741 18.488 6.892 1.00 46.84 690 ALA A O 1
ATOM 5248 N N . ASP A 1 691 ? 16.735 17.948 7.755 1.00 48.22 691 ASP A N 1
ATOM 5249 C CA . ASP A 1 691 ? 16.222 17.434 6.495 1.00 48.22 691 ASP A CA 1
ATOM 5250 C C . ASP A 1 691 ? 16.196 18.579 5.469 1.00 48.22 691 ASP A C 1
ATOM 5252 O O . ASP A 1 691 ? 15.722 19.664 5.789 1.00 48.22 691 ASP A O 1
ATOM 5256 N N . VAL A 1 692 ? 16.732 18.367 4.263 1.00 39.56 692 VAL A N 1
ATOM 5257 C CA . VAL A 1 692 ? 16.555 19.267 3.106 1.00 39.56 692 VAL A CA 1
ATOM 5258 C C . VAL A 1 692 ? 15.375 18.834 2.234 1.00 39.56 692 VAL A C 1
ATOM 5260 O O . VAL A 1 692 ? 14.815 19.653 1.520 1.00 39.56 692 VAL A O 1
ATOM 5263 N N . PHE A 1 693 ? 14.915 17.583 2.358 1.00 42.56 693 PHE A N 1
ATOM 5264 C CA . PHE A 1 693 ? 13.686 17.053 1.745 1.00 42.56 693 PHE A CA 1
ATOM 5265 C C . PHE A 1 693 ? 12.476 17.354 2.635 1.00 42.56 693 PHE A C 1
ATOM 5267 O O . PHE A 1 693 ? 11.529 16.569 2.720 1.00 42.56 693 PHE A O 1
ATOM 5274 N N . VAL A 1 694 ? 12.539 18.506 3.317 1.00 40.66 694 VAL A N 1
ATOM 5275 C CA . VAL A 1 694 ? 11.510 19.002 4.221 1.00 40.66 694 VAL A CA 1
ATOM 5276 C C . VAL A 1 694 ? 10.203 18.981 3.475 1.00 40.66 694 VAL A C 1
ATOM 5278 O O . VAL A 1 694 ? 9.982 19.699 2.501 1.00 40.66 694 VAL A O 1
ATOM 5281 N N . ALA A 1 695 ? 9.316 18.149 3.975 1.00 35.12 695 ALA A N 1
ATOM 5282 C CA . ALA A 1 695 ? 7.937 18.258 3.630 1.00 35.12 695 ALA A CA 1
ATOM 5283 C C . ALA A 1 695 ? 7.382 19.583 4.189 1.00 35.12 695 ALA A C 1
ATOM 5285 O O . ALA A 1 695 ? 7.494 19.819 5.394 1.00 35.12 695 ALA A O 1
ATOM 5286 N N . PRO A 1 696 ? 6.757 20.418 3.344 1.00 35.62 696 PRO A N 1
ATOM 5287 C CA . PRO A 1 696 ? 5.877 21.500 3.768 1.00 35.62 696 PRO A CA 1
ATOM 5288 C C . PRO A 1 696 ? 5.000 21.100 4.953 1.00 35.62 696 PRO A C 1
ATOM 5290 O O . PRO A 1 696 ? 4.439 20.000 4.923 1.00 35.62 696 PRO A O 1
ATOM 5293 N N . GLY A 1 697 ? 4.867 21.986 5.947 1.00 37.19 697 GLY A N 1
ATOM 5294 C CA . GLY A 1 697 ? 4.047 21.792 7.143 1.00 37.19 697 GLY A CA 1
ATOM 5295 C C . GLY A 1 697 ? 2.728 21.085 6.833 1.00 37.19 697 GLY A C 1
ATOM 5296 O O . GLY A 1 697 ? 1.952 21.505 5.987 1.00 37.19 697 GLY A O 1
ATOM 5297 N N . TRP A 1 698 ? 2.509 19.940 7.463 1.00 45.59 698 TRP A N 1
ATOM 5298 C CA . TRP A 1 698 ? 1.628 18.907 6.922 1.00 45.59 698 TRP A CA 1
ATOM 5299 C C . TRP A 1 698 ? 0.126 19.148 7.107 1.00 45.59 698 TRP A C 1
ATOM 5301 O O . TRP A 1 698 ? -0.667 18.537 6.396 1.00 45.59 698 TRP A O 1
ATOM 5311 N N . MET A 1 699 ? -0.290 20.071 7.977 1.00 35.31 699 MET A N 1
ATOM 5312 C CA . MET A 1 699 ? -1.665 20.589 7.947 1.00 35.31 699 MET A CA 1
ATOM 5313 C C . MET A 1 699 ? -1.884 21.514 6.743 1.00 35.31 699 MET A C 1
ATOM 5315 O O . MET A 1 699 ? -2.987 21.581 6.205 1.00 35.31 699 MET A O 1
ATOM 5319 N N . ALA A 1 700 ? -0.814 22.137 6.245 1.00 33.97 700 ALA A N 1
ATOM 5320 C CA . ALA A 1 700 ? -0.838 23.031 5.101 1.00 33.97 700 ALA A CA 1
ATOM 5321 C C . ALA A 1 700 ? -0.961 22.323 3.732 1.00 33.97 700 ALA A C 1
ATOM 5323 O O . ALA A 1 700 ? -0.922 22.938 2.667 1.00 33.97 700 ALA A O 1
ATOM 5324 N N . ARG A 1 701 ? -1.099 21.005 3.704 1.00 41.19 701 ARG A N 1
ATOM 5325 C CA . ARG A 1 701 ? -1.370 20.283 2.450 1.00 41.19 701 ARG A CA 1
ATOM 5326 C C . ARG A 1 701 ? -2.855 20.251 2.117 1.00 41.19 701 ARG A C 1
ATOM 5328 O O . ARG A 1 701 ? -3.249 20.057 0.981 1.00 41.19 701 ARG A O 1
ATOM 5335 N N . LEU A 1 702 ? -3.692 20.527 3.112 1.00 35.53 702 LEU A N 1
ATOM 5336 C CA . LEU A 1 702 ? -5.132 20.394 2.978 1.00 35.53 702 LEU A CA 1
ATOM 5337 C C . LEU A 1 702 ? -5.702 21.526 2.102 1.00 35.53 702 LEU A C 1
ATOM 5339 O O . LEU A 1 702 ? -6.783 21.352 1.578 1.00 35.53 702 LEU A O 1
ATOM 5343 N N . TRP A 1 703 ? -4.991 22.644 1.868 1.00 31.59 703 TRP A N 1
ATOM 5344 C CA . TRP A 1 703 ? -5.574 23.873 1.302 1.00 31.59 703 TRP A CA 1
ATOM 5345 C C . TRP A 1 703 ? -4.978 24.423 -0.028 1.00 31.59 703 TRP A C 1
ATOM 5347 O O . TRP A 1 703 ? -5.209 25.583 -0.349 1.00 31.59 703 TRP A O 1
ATOM 5357 N N . ILE A 1 704 ? -4.270 23.664 -0.866 1.00 34.41 704 ILE A N 1
ATOM 5358 C CA . ILE A 1 704 ? -3.741 24.221 -2.144 1.00 34.41 704 ILE A CA 1
ATOM 5359 C C . ILE A 1 704 ? -4.769 24.024 -3.277 1.00 34.41 704 ILE A C 1
ATOM 5361 O O . ILE A 1 704 ? -5.520 23.065 -3.220 1.00 34.41 704 ILE A O 1
ATOM 5365 N N . THR A 1 705 ? -4.860 24.912 -4.278 1.00 30.38 705 THR A N 1
ATOM 5366 C CA . THR A 1 705 ? -5.673 24.759 -5.513 1.00 30.38 705 THR A CA 1
ATOM 5367 C C . THR A 1 705 ? -4.799 24.813 -6.767 1.00 30.38 705 THR A C 1
ATOM 5369 O O . THR A 1 705 ? -3.813 25.544 -6.817 1.00 30.38 705 THR A O 1
ATOM 5372 N N . GLY A 1 706 ? -5.169 24.041 -7.799 1.00 34.25 706 GLY A N 1
ATOM 5373 C CA . GLY A 1 706 ? -4.532 23.996 -9.123 1.00 34.25 706 GLY A CA 1
ATOM 5374 C C . GLY A 1 706 ? -4.738 25.257 -9.975 1.00 34.25 706 GLY A C 1
ATOM 5375 O O . GLY A 1 706 ? -5.302 25.187 -11.064 1.00 34.25 706 GLY A O 1
ATOM 5376 N N . GLY A 1 707 ? -4.291 26.414 -9.486 1.00 27.59 707 GLY A N 1
ATOM 5377 C CA . GLY A 1 707 ? -4.288 27.674 -10.230 1.00 27.59 707 GLY A CA 1
ATOM 5378 C C . GLY A 1 707 ? -3.155 27.758 -11.260 1.00 27.59 707 GLY A C 1
ATOM 5379 O O . GLY A 1 707 ? -2.023 27.344 -11.017 1.00 27.59 707 GLY A O 1
ATOM 5380 N N . THR A 1 708 ? -3.475 28.318 -12.423 1.00 29.02 708 THR A N 1
ATOM 5381 C CA . THR A 1 708 ? -2.611 28.521 -13.591 1.00 29.02 708 THR A CA 1
ATOM 5382 C C . THR A 1 708 ? -1.296 29.241 -13.274 1.00 29.02 708 THR A C 1
ATOM 5384 O O . THR A 1 708 ? -1.299 30.410 -12.916 1.00 29.02 708 THR A O 1
ATOM 5387 N N . ASN A 1 709 ? -0.183 28.535 -13.469 1.00 33.31 709 ASN A N 1
ATOM 5388 C CA . ASN A 1 709 ? 1.092 28.924 -14.096 1.00 33.31 709 ASN A CA 1
ATOM 5389 C C . ASN A 1 709 ? 1.688 30.355 -13.987 1.00 33.31 709 ASN A C 1
ATOM 5391 O O . ASN A 1 709 ? 2.593 30.681 -14.754 1.00 33.31 709 ASN A O 1
ATOM 5395 N N . THR A 1 710 ? 1.299 31.197 -13.033 1.00 30.48 710 THR A N 1
ATOM 5396 C CA . THR A 1 710 ? 1.928 32.515 -12.811 1.00 30.48 710 THR A CA 1
ATOM 5397 C C . THR A 1 710 ? 2.410 32.645 -11.374 1.00 30.48 710 THR A C 1
ATOM 5399 O O . THR A 1 710 ? 1.929 33.466 -10.603 1.00 30.48 710 THR A O 1
ATOM 5402 N N . LEU A 1 711 ? 3.348 31.779 -10.992 1.00 33.72 711 LEU A N 1
ATOM 5403 C CA . LEU A 1 711 ? 3.978 31.792 -9.678 1.00 33.72 711 LEU A CA 1
ATOM 5404 C C . LEU A 1 711 ? 5.496 31.720 -9.897 1.00 33.72 711 LEU A C 1
ATOM 5406 O O . LEU A 1 711 ? 6.034 30.639 -10.137 1.00 33.72 711 LEU A O 1
ATOM 5410 N N . ALA A 1 712 ? 6.194 32.847 -9.845 1.00 30.92 712 ALA A N 1
ATOM 5411 C CA . ALA A 1 712 ? 7.634 32.874 -9.591 1.00 30.92 712 ALA A CA 1
ATOM 5412 C C . ALA A 1 712 ? 7.849 32.806 -8.060 1.00 30.92 712 ALA A C 1
ATOM 5414 O O . ALA A 1 712 ? 6.972 33.209 -7.305 1.00 30.92 712 ALA A O 1
ATOM 5415 N N . ASP A 1 713 ? 8.899 32.118 -7.621 1.00 40.06 713 ASP A N 1
ATOM 5416 C CA . ASP A 1 713 ? 9.508 32.148 -6.275 1.00 40.06 713 ASP A CA 1
ATOM 5417 C C . ASP A 1 713 ? 8.745 31.787 -4.996 1.00 40.06 713 ASP A C 1
ATOM 5419 O O . ASP A 1 713 ? 8.491 32.619 -4.160 1.00 40.06 713 ASP A O 1
ATOM 5423 N N . TRP A 1 714 ? 8.525 30.481 -4.758 1.00 37.09 714 TRP A N 1
ATOM 5424 C CA . TRP A 1 714 ? 8.232 29.887 -3.435 1.00 37.09 714 TRP A CA 1
ATOM 5425 C C . TRP A 1 714 ? 8.810 28.506 -3.383 1.00 37.09 714 TRP A C 1
ATOM 5427 O O . TRP A 1 714 ? 8.148 27.580 -3.839 1.00 37.09 714 TRP A O 1
ATOM 5437 N N . SER A 1 715 ? 10.035 28.399 -2.876 1.00 36.66 715 SER A N 1
ATOM 5438 C CA . SER A 1 715 ? 10.736 27.153 -2.557 1.00 36.66 715 SER A CA 1
ATOM 5439 C C . SER A 1 715 ? 10.395 25.985 -3.499 1.00 36.66 715 SER A C 1
ATOM 5441 O O . SER A 1 715 ? 9.474 25.206 -3.293 1.00 36.66 715 SER A O 1
ATOM 5443 N N . TRP A 1 716 ? 11.181 25.850 -4.560 1.00 37.91 716 TRP A N 1
ATOM 5444 C CA . TRP A 1 716 ? 11.242 24.716 -5.495 1.00 37.91 716 TRP A CA 1
ATOM 5445 C C . TRP A 1 716 ? 11.125 23.317 -4.844 1.00 37.91 716 TRP A C 1
ATOM 5447 O O . TRP A 1 716 ? 10.571 22.407 -5.457 1.00 37.91 716 TRP A O 1
ATOM 5457 N N . LEU A 1 717 ? 11.573 23.148 -3.593 1.00 35.41 717 LEU A N 1
ATOM 5458 C CA . LEU A 1 717 ? 11.313 21.963 -2.763 1.00 35.41 717 LEU A CA 1
ATOM 5459 C C . LEU A 1 717 ? 9.816 21.793 -2.451 1.00 35.41 717 LEU A C 1
ATOM 5461 O O . LEU A 1 717 ? 9.238 20.730 -2.630 1.00 35.41 717 LEU A O 1
ATOM 5465 N N . TYR A 1 718 ? 9.172 22.869 -2.029 1.00 36.75 718 TYR A N 1
ATOM 5466 C CA . TYR A 1 718 ? 7.816 22.942 -1.499 1.00 36.75 718 TYR A CA 1
ATOM 5467 C C . TYR A 1 718 ? 6.750 22.721 -2.582 1.00 36.75 718 TYR A C 1
ATOM 5469 O O . TYR A 1 718 ? 5.858 21.902 -2.389 1.00 36.75 718 TYR A O 1
ATOM 5477 N N . ARG A 1 719 ? 6.875 23.357 -3.758 1.00 34.38 719 ARG A N 1
ATOM 5478 C CA . ARG A 1 719 ? 5.837 23.334 -4.817 1.00 34.38 719 ARG A CA 1
ATOM 5479 C C . ARG A 1 719 ? 5.531 21.952 -5.388 1.00 34.38 719 ARG A C 1
ATOM 5481 O O . ARG A 1 719 ? 4.378 21.677 -5.703 1.00 34.38 719 ARG A O 1
ATOM 5488 N N . LYS A 1 720 ? 6.534 21.078 -5.511 1.00 33.00 720 LYS A N 1
ATOM 5489 C CA . LYS A 1 720 ? 6.347 19.731 -6.074 1.00 33.00 720 LYS A CA 1
ATOM 5490 C C . LYS A 1 720 ? 6.003 18.678 -5.024 1.00 33.00 720 LYS A C 1
ATOM 5492 O O . LYS A 1 720 ? 5.196 17.795 -5.306 1.00 33.00 720 LYS A O 1
ATOM 5497 N N . TYR A 1 721 ? 6.513 18.810 -3.792 1.00 31.19 721 TYR A N 1
ATOM 5498 C CA . TYR A 1 721 ? 6.010 18.013 -2.662 1.00 31.19 721 TYR A CA 1
ATOM 5499 C C . TYR A 1 721 ? 4.515 18.248 -2.408 1.00 31.19 721 TYR A C 1
ATOM 5501 O O . TYR A 1 721 ? 3.839 17.331 -1.947 1.00 31.19 721 TYR A O 1
ATOM 5509 N N . SER A 1 722 ? 4.014 19.438 -2.751 1.00 31.28 722 SER A N 1
ATOM 5510 C CA . SER A 1 722 ? 2.600 19.830 -2.712 1.00 31.28 722 SER A CA 1
ATOM 5511 C C . SER A 1 722 ? 1.739 19.318 -3.876 1.00 31.28 722 SER A C 1
ATOM 5513 O O . SER A 1 722 ? 0.525 19.419 -3.791 1.00 31.28 722 SER A O 1
ATOM 5515 N N . GLN A 1 723 ? 2.322 18.776 -4.952 1.00 31.58 723 GLN A N 1
ATOM 5516 C CA . GLN A 1 723 ? 1.574 18.201 -6.087 1.00 31.58 723 GLN A CA 1
ATOM 5517 C C . GLN A 1 723 ? 1.496 16.666 -6.038 1.00 31.58 723 GLN A C 1
ATOM 5519 O O . GLN A 1 723 ? 0.694 16.067 -6.743 1.00 31.58 723 GLN A O 1
ATOM 5524 N N . LEU A 1 724 ? 2.305 16.010 -5.195 1.00 26.08 724 LEU A N 1
ATOM 5525 C CA . LEU A 1 724 ? 2.485 14.548 -5.187 1.00 26.08 724 LEU A CA 1
ATOM 5526 C C . LEU A 1 724 ? 1.301 13.734 -4.623 1.00 26.08 724 LEU A C 1
ATOM 5528 O O . LEU A 1 724 ? 1.374 12.509 -4.584 1.00 26.08 724 LEU A O 1
ATOM 5532 N N . SER A 1 725 ? 0.209 14.375 -4.202 1.00 30.17 725 SER A N 1
ATOM 5533 C CA . SER A 1 725 ? -1.060 13.683 -3.905 1.00 30.17 725 SER A CA 1
ATOM 5534 C C . SER A 1 725 ? -2.286 14.593 -3.839 1.00 30.17 725 SER A C 1
ATOM 5536 O O . SER A 1 725 ? -3.370 14.129 -3.480 1.00 30.17 725 SER A O 1
ATOM 5538 N N . ASP A 1 726 ? -2.121 15.882 -4.122 1.00 32.22 726 ASP A N 1
ATOM 5539 C CA . ASP A 1 726 ? -3.185 16.867 -4.030 1.00 32.22 726 ASP A CA 1
ATOM 5540 C C . ASP A 1 726 ? -3.516 17.295 -5.453 1.00 32.22 726 ASP A C 1
ATOM 5542 O O . ASP A 1 726 ? -3.005 18.284 -5.971 1.00 32.22 726 ASP A O 1
ATOM 5546 N N . VAL A 1 727 ? -4.394 16.526 -6.094 1.00 28.75 727 VAL A N 1
ATOM 5547 C CA . VAL A 1 727 ? -5.391 17.154 -6.951 1.00 28.75 727 VAL A CA 1
ATOM 5548 C C . VAL A 1 727 ? -6.558 17.464 -6.011 1.00 28.75 727 VAL A C 1
ATOM 5550 O O . VAL A 1 727 ? -7.330 16.573 -5.657 1.00 28.75 727 VAL A O 1
ATOM 5553 N N . PRO A 1 728 ? -6.663 18.689 -5.478 1.00 33.72 728 PRO A N 1
ATOM 5554 C CA . PRO A 1 728 ? -7.968 19.224 -5.154 1.00 33.72 728 PRO A CA 1
ATOM 5555 C C . PRO A 1 728 ? -8.709 19.246 -6.477 1.00 33.72 728 PRO A C 1
ATOM 5557 O O . PRO A 1 728 ? -8.211 19.830 -7.441 1.00 33.72 728 PRO A O 1
ATOM 5560 N N . ASP A 1 729 ? -9.861 18.593 -6.526 1.00 32.66 729 ASP A N 1
ATOM 5561 C CA . ASP A 1 729 ? -10.806 18.793 -7.611 1.00 32.66 729 ASP A CA 1
ATOM 5562 C C . ASP A 1 729 ? -10.949 20.304 -7.829 1.00 32.66 729 ASP A C 1
ATOM 5564 O O . ASP A 1 729 ? -11.470 21.039 -6.982 1.00 32.66 729 ASP A O 1
ATOM 5568 N N . ALA A 1 730 ? -10.413 20.789 -8.946 1.00 27.95 730 ALA A N 1
ATOM 5569 C CA . ALA A 1 730 ? -10.685 22.120 -9.442 1.00 27.95 730 ALA A CA 1
ATOM 5570 C C . ALA A 1 730 ? -12.101 22.079 -10.026 1.00 27.95 730 ALA A C 1
ATOM 5572 O O . ALA A 1 730 ? -12.300 22.011 -11.234 1.00 27.95 730 ALA A O 1
ATOM 5573 N N . GLY A 1 731 ? -13.088 22.067 -9.136 1.00 33.03 731 GLY A N 1
ATOM 5574 C CA . GLY A 1 731 ? -14.503 22.137 -9.456 1.00 33.03 731 GLY A CA 1
ATOM 5575 C C . GLY A 1 731 ? -15.103 23.362 -8.791 1.00 33.03 731 GLY A C 1
ATOM 5576 O O . GLY A 1 731 ? -15.657 23.286 -7.698 1.00 33.03 731 GLY A O 1
ATOM 5577 N N . VAL A 1 732 ? -14.979 24.518 -9.441 1.00 31.61 732 VAL A N 1
ATOM 5578 C CA . VAL A 1 732 ? -15.766 25.705 -9.096 1.00 31.61 732 VAL A CA 1
ATOM 5579 C C . VAL A 1 732 ? -17.202 25.416 -9.542 1.00 31.61 732 VAL A C 1
ATOM 5581 O O . VAL A 1 732 ? -17.536 25.603 -10.707 1.00 31.61 732 VAL A O 1
ATOM 5584 N N . GLY A 1 733 ? -18.050 24.885 -8.660 1.00 32.84 733 GLY A N 1
ATOM 5585 C CA . GLY A 1 733 ? -19.464 24.682 -8.986 1.00 32.84 733 GLY A CA 1
ATOM 5586 C C . GLY A 1 733 ? -20.124 23.506 -8.278 1.00 32.84 733 GLY A C 1
ATOM 5587 O O . GLY A 1 733 ? -19.545 22.446 -8.088 1.00 32.84 733 GLY A O 1
ATOM 5588 N N . THR A 1 734 ? -21.367 23.732 -7.878 1.00 34.12 734 THR A N 1
ATOM 5589 C CA . THR A 1 734 ? -22.237 22.855 -7.091 1.00 34.12 734 THR A CA 1
ATOM 5590 C C . THR A 1 734 ? -22.412 21.439 -7.655 1.00 34.12 734 THR A C 1
ATOM 5592 O O . THR A 1 734 ? -22.694 21.280 -8.840 1.00 34.12 734 THR A O 1
ATOM 5595 N N . ASN A 1 735 ? -22.426 20.468 -6.728 1.00 33.94 735 ASN A N 1
ATOM 5596 C CA . ASN A 1 735 ? -22.879 19.071 -6.833 1.00 33.94 735 ASN A CA 1
ATOM 5597 C C . ASN A 1 735 ? -21.884 18.041 -7.403 1.00 33.94 735 ASN A C 1
ATOM 5599 O O . ASN A 1 735 ? -22.076 17.569 -8.516 1.00 33.94 735 ASN A O 1
ATOM 5603 N N . HIS A 1 736 ? -20.915 17.598 -6.585 1.00 30.50 736 HIS A N 1
ATOM 5604 C CA . HIS A 1 736 ? -20.625 16.179 -6.290 1.00 30.50 736 HIS A CA 1
ATOM 5605 C C . HIS A 1 736 ? -19.490 16.023 -5.255 1.00 30.50 736 HIS A C 1
ATOM 5607 O O . HIS A 1 736 ? -18.759 16.960 -4.953 1.00 30.50 736 HIS A O 1
ATOM 5613 N N . VAL A 1 737 ? -19.423 14.835 -4.651 1.00 36.94 737 VAL A N 1
ATOM 5614 C CA . VAL A 1 737 ? -18.825 14.551 -3.339 1.00 36.94 737 VAL A CA 1
ATOM 5615 C C . VAL A 1 737 ? -17.354 14.179 -3.435 1.00 36.94 737 VAL A C 1
ATOM 5617 O O . VAL A 1 737 ? -16.971 13.023 -3.282 1.00 36.94 737 VAL A O 1
ATOM 5620 N N . TYR A 1 738 ? -16.514 15.183 -3.621 1.00 38.53 738 TYR A N 1
ATOM 5621 C CA . TYR A 1 738 ? -15.233 15.184 -2.933 1.00 38.53 738 TYR A CA 1
ATOM 5622 C C . TYR A 1 738 ? -15.303 16.279 -1.879 1.00 38.53 738 TYR A C 1
ATOM 5624 O O . TYR A 1 738 ? -15.349 17.460 -2.227 1.00 38.53 738 TYR A O 1
ATOM 5632 N N . PRO A 1 739 ? -15.393 15.930 -0.585 1.00 35.72 739 PRO A N 1
ATOM 5633 C CA . PRO A 1 739 ? -15.409 16.948 0.440 1.00 35.72 739 PRO A CA 1
ATOM 5634 C C . PRO A 1 739 ? -14.047 17.630 0.417 1.00 35.72 739 PRO A C 1
ATOM 5636 O O . PRO A 1 739 ? -13.003 16.977 0.481 1.00 35.72 739 PRO A O 1
ATOM 5639 N N . GLY A 1 740 ? -14.069 18.943 0.212 1.00 45.12 740 GLY A N 1
ATOM 5640 C CA . GLY A 1 740 ? -12.859 19.711 -0.010 1.00 45.12 740 GLY A CA 1
ATOM 5641 C C . GLY A 1 740 ? -11.848 19.506 1.108 1.00 45.12 740 GLY A C 1
ATOM 5642 O O . GLY A 1 740 ? -12.229 19.431 2.262 1.00 45.12 740 GLY A O 1
ATOM 5643 N N . ARG A 1 741 ? -10.561 19.522 0.762 1.00 58.66 741 ARG A N 1
ATOM 5644 C CA . ARG A 1 741 ? -9.437 19.915 1.625 1.00 58.66 741 ARG A CA 1
ATOM 5645 C C . ARG A 1 741 ? -9.157 19.034 2.843 1.00 58.66 741 ARG A C 1
ATOM 5647 O O . ARG A 1 741 ? -8.090 18.436 2.908 1.00 58.66 741 ARG A O 1
ATOM 5654 N N . PHE A 1 742 ? -10.102 18.880 3.761 1.00 72.75 742 PHE A N 1
ATOM 5655 C CA . PHE A 1 742 ? -10.070 17.901 4.838 1.00 72.75 742 PHE A CA 1
ATOM 5656 C C . PHE A 1 742 ? -10.817 16.608 4.470 1.00 72.75 742 PHE A C 1
ATOM 5658 O O . PHE A 1 742 ? -11.834 16.652 3.780 1.00 72.75 742 PHE A O 1
ATOM 5665 N N . PRO A 1 743 ? -10.383 15.447 4.993 1.00 79.31 743 PRO A N 1
ATOM 5666 C CA . PRO A 1 743 ? -11.106 14.193 4.814 1.00 79.31 743 PRO A CA 1
ATOM 5667 C C . PRO A 1 743 ? -12.537 14.316 5.321 1.00 79.31 743 PRO A C 1
ATOM 5669 O O . PRO A 1 743 ? -12.748 14.718 6.469 1.00 79.31 743 PRO A O 1
ATOM 5672 N N . ALA A 1 744 ? -13.522 13.926 4.519 1.00 78.56 744 ALA A N 1
ATOM 5673 C CA . ALA A 1 744 ? -14.888 13.818 5.006 1.00 78.56 744 ALA A CA 1
ATOM 5674 C C . ALA A 1 744 ? -15.564 12.525 4.578 1.00 78.56 744 ALA A C 1
ATOM 5676 O O . ALA A 1 744 ? -15.196 11.875 3.600 1.00 78.56 744 ALA A O 1
ATOM 5677 N N . PHE A 1 745 ? -16.499 12.116 5.423 1.00 82.56 745 PHE A N 1
ATOM 5678 C CA . PHE A 1 745 ? -17.119 10.814 5.344 1.00 82.56 745 PHE A CA 1
ATOM 5679 C C . PHE A 1 745 ? -18.113 10.744 4.187 1.00 82.56 745 PHE A C 1
ATOM 5681 O O . PHE A 1 745 ? -18.987 11.597 4.046 1.00 82.56 745 PHE A O 1
ATOM 5688 N N . THR A 1 746 ? -18.000 9.663 3.422 1.00 79.00 746 THR A N 1
ATOM 5689 C CA . THR A 1 746 ? -18.982 9.235 2.428 1.00 79.00 746 THR A CA 1
ATOM 5690 C C . THR A 1 746 ? -19.270 7.761 2.657 1.00 79.00 746 THR A C 1
ATOM 5692 O O . THR A 1 746 ? -18.393 7.026 3.111 1.00 79.00 746 THR A O 1
ATOM 5695 N N . GLU A 1 747 ? -20.489 7.324 2.362 1.00 83.56 747 GLU A N 1
ATOM 5696 C CA . GLU A 1 747 ? -20.799 5.896 2.383 1.00 83.56 747 GLU A CA 1
ATOM 5697 C C . GLU A 1 747 ? -20.077 5.158 1.242 1.00 83.56 747 GLU A C 1
ATOM 5699 O O . GLU A 1 747 ? -19.945 5.727 0.149 1.00 83.56 747 GLU A O 1
ATOM 5704 N N . PRO A 1 748 ? -19.692 3.883 1.454 1.00 86.94 748 PRO A N 1
ATOM 5705 C CA . PRO A 1 748 ? -19.371 2.954 0.373 1.00 86.94 748 PRO A CA 1
ATOM 5706 C C . PRO A 1 748 ? -20.403 2.990 -0.752 1.00 86.94 748 PRO A C 1
ATOM 5708 O O . PRO A 1 748 ? -21.574 3.331 -0.531 1.00 86.94 748 PRO A O 1
ATOM 5711 N N . TYR A 1 749 ? -19.995 2.608 -1.962 1.00 85.44 749 TYR A N 1
ATOM 5712 C CA . TYR A 1 749 ? -20.877 2.684 -3.124 1.00 85.44 749 TYR A CA 1
ATOM 5713 C C . TYR A 1 749 ? -22.162 1.856 -2.943 1.00 85.44 749 TYR A C 1
ATOM 5715 O O . TYR A 1 749 ? -23.272 2.318 -3.241 1.00 85.44 749 TYR A O 1
ATOM 5723 N N . GLU A 1 750 ? -22.026 0.641 -2.410 1.00 88.88 750 GLU A N 1
ATOM 5724 C CA . GLU A 1 750 ? -23.140 -0.145 -1.882 1.00 88.88 750 GLU A CA 1
ATOM 5725 C C . GLU A 1 750 ? -23.128 -0.051 -0.357 1.00 88.88 750 GLU A C 1
ATOM 5727 O O . GLU A 1 750 ? -22.173 -0.469 0.296 1.00 88.88 750 GLU A O 1
ATOM 5732 N N . THR A 1 751 ? -24.197 0.493 0.221 1.00 87.81 751 THR A N 1
ATOM 5733 C CA . THR A 1 751 ? -24.288 0.737 1.662 1.00 87.81 751 THR A CA 1
ATOM 5734 C C . THR A 1 751 ? -25.601 0.208 2.231 1.00 87.81 751 THR A C 1
ATOM 5736 O O . THR A 1 751 ? -26.647 0.369 1.597 1.00 87.81 751 THR A O 1
ATOM 5739 N N . PRO A 1 752 ? -25.587 -0.387 3.442 1.00 86.88 752 PRO A N 1
ATOM 5740 C CA . PRO A 1 752 ? -26.803 -0.836 4.115 1.00 86.88 752 PRO A CA 1
ATOM 5741 C C . PRO A 1 752 ? -27.641 0.349 4.626 1.00 86.88 752 PRO A C 1
ATOM 5743 O O . PRO A 1 752 ? -28.723 0.151 5.170 1.00 86.88 752 PRO A O 1
ATOM 5746 N N . TYR A 1 753 ? -27.138 1.582 4.496 1.00 79.44 753 TYR A N 1
ATOM 5747 C CA . TYR A 1 753 ? -27.851 2.802 4.841 1.00 79.44 753 TYR A CA 1
ATOM 5748 C C . TYR A 1 753 ? -28.454 3.456 3.593 1.00 79.44 753 TYR A C 1
ATOM 5750 O O . TYR A 1 753 ? -27.769 4.106 2.804 1.00 79.44 753 TYR A O 1
ATOM 5758 N N . ASP A 1 754 ? -29.769 3.339 3.433 1.00 66.50 754 ASP A N 1
ATOM 5759 C CA . ASP A 1 754 ? -30.496 3.903 2.291 1.00 66.50 754 ASP A CA 1
ATOM 5760 C C . ASP A 1 754 ? -30.770 5.415 2.416 1.00 66.50 754 ASP A C 1
ATOM 5762 O O . ASP A 1 754 ? -31.144 6.059 1.437 1.00 66.50 754 ASP A O 1
ATOM 5766 N N . GLY A 1 755 ? -30.469 6.039 3.563 1.00 61.91 755 GLY A N 1
ATOM 5767 C CA . GLY A 1 755 ? -30.722 7.469 3.822 1.00 61.91 755 GLY A CA 1
ATOM 5768 C C . GLY A 1 755 ? -32.033 7.780 4.498 1.00 61.91 755 GLY A C 1
ATOM 5769 O O . GLY A 1 755 ? -32.347 8.955 4.673 1.00 61.91 755 GLY A O 1
ATOM 5770 N N . THR A 1 756 ? -32.785 6.747 4.852 1.00 56.50 756 THR A N 1
ATOM 5771 C CA . THR A 1 756 ? -34.011 6.852 5.624 1.00 56.50 756 THR A CA 1
ATOM 5772 C C . THR A 1 756 ? -33.735 6.457 7.082 1.00 56.50 756 THR A C 1
ATOM 5774 O O . THR A 1 756 ? -32.807 5.700 7.379 1.00 56.50 756 THR A O 1
ATOM 5777 N N . GLY A 1 757 ? -34.497 7.021 8.025 1.00 59.44 757 GLY A N 1
ATOM 5778 C CA . GLY A 1 757 ? -34.377 6.732 9.462 1.00 59.44 757 GLY A CA 1
ATOM 5779 C C . GLY A 1 757 ? -33.838 7.889 10.314 1.00 59.44 757 GLY A C 1
ATOM 5780 O O . GLY A 1 757 ? -33.811 9.038 9.885 1.00 59.44 757 GLY A O 1
ATOM 5781 N N . THR A 1 758 ? -33.451 7.582 11.558 1.00 52.56 758 THR A N 1
ATOM 5782 C CA . THR A 1 758 ? -33.019 8.559 12.582 1.00 52.56 758 THR A CA 1
ATOM 5783 C C . THR A 1 758 ? -31.518 8.857 12.577 1.00 52.56 758 THR A C 1
ATOM 5785 O O . THR A 1 758 ? -31.073 9.696 13.357 1.00 52.56 758 THR A O 1
ATOM 5788 N N . LYS A 1 759 ? -30.739 8.184 11.717 1.00 60.44 759 LYS A N 1
ATOM 5789 C CA . LYS A 1 759 ? -29.275 8.285 11.722 1.00 60.44 759 LYS A CA 1
ATOM 5790 C C . LYS A 1 759 ? -28.798 9.678 11.302 1.00 60.44 759 LYS A C 1
ATOM 5792 O O . LYS A 1 759 ? -29.300 10.204 10.305 1.00 60.44 759 LYS A O 1
ATOM 5797 N N . PRO A 1 760 ? -27.797 10.264 11.990 1.00 61.34 760 PRO A N 1
ATOM 5798 C CA . PRO A 1 760 ? -27.131 11.491 11.598 1.00 61.34 760 PRO A CA 1
ATOM 5799 C C . PRO A 1 760 ? -26.704 11.415 10.145 1.00 61.34 760 PRO A C 1
ATOM 5801 O O . PRO A 1 760 ? -25.818 10.653 9.753 1.00 61.34 760 PRO A O 1
ATOM 5804 N N . ASN A 1 761 ? -27.377 12.211 9.325 1.00 63.75 761 ASN A N 1
ATOM 5805 C CA . ASN A 1 761 ? -27.194 12.188 7.893 1.00 63.75 761 ASN A CA 1
ATOM 5806 C C . ASN A 1 761 ? -25.978 13.048 7.520 1.00 63.75 761 ASN A C 1
ATOM 5808 O O . ASN A 1 761 ? -26.111 14.055 6.832 1.00 63.75 761 ASN A O 1
ATOM 5812 N N . LEU A 1 762 ? -24.772 12.663 7.965 1.00 66.50 762 LEU A N 1
ATOM 5813 C CA . LEU A 1 762 ? -23.530 13.294 7.481 1.00 66.50 762 LEU A CA 1
ATOM 5814 C C . LEU A 1 762 ? -23.374 13.097 5.962 1.00 66.50 762 LEU A C 1
ATOM 5816 O O . LEU A 1 762 ? -22.733 13.893 5.286 1.00 66.50 762 LEU A O 1
ATOM 5820 N N . VAL A 1 763 ? -24.055 12.086 5.423 1.00 59.97 763 VAL A N 1
ATOM 5821 C CA . VAL A 1 763 ? -24.247 11.838 3.994 1.00 59.97 763 VAL A CA 1
ATOM 5822 C C . VAL A 1 763 ? -25.109 12.913 3.316 1.00 59.97 763 VAL A C 1
ATOM 5824 O O . VAL A 1 763 ? -24.944 13.134 2.127 1.00 59.97 763 VAL A O 1
ATOM 5827 N N . ALA A 1 764 ? -25.992 13.629 4.016 1.00 60.19 764 ALA A N 1
ATOM 5828 C CA . ALA A 1 764 ? -26.660 14.810 3.457 1.00 60.19 764 ALA A CA 1
ATOM 5829 C C . ALA A 1 764 ? -25.738 16.032 3.425 1.00 60.19 764 ALA A C 1
ATOM 5831 O O . ALA A 1 764 ? -25.906 16.886 2.561 1.00 60.19 764 ALA A O 1
ATOM 5832 N N . ALA A 1 765 ? -24.775 16.116 4.347 1.00 62.91 765 ALA A N 1
ATOM 5833 C CA . ALA A 1 765 ? -23.831 17.227 4.399 1.00 62.91 765 ALA A CA 1
ATOM 5834 C C . ALA A 1 765 ? -22.711 17.093 3.360 1.00 62.91 765 ALA A C 1
ATOM 5836 O O . ALA A 1 765 ? -22.384 18.064 2.686 1.00 62.91 765 ALA A O 1
ATOM 5837 N N . TRP A 1 766 ? -22.140 15.895 3.220 1.00 63.12 766 TRP A N 1
ATOM 5838 C CA . TRP A 1 766 ? -21.050 15.646 2.276 1.00 63.12 766 TRP A CA 1
ATOM 5839 C C . TRP A 1 766 ? -21.543 15.059 0.955 1.00 63.12 766 TRP A C 1
ATOM 5841 O O . TRP A 1 766 ? -20.952 15.334 -0.075 1.00 63.12 766 TRP A O 1
ATOM 5851 N N . GLY A 1 767 ? -22.665 14.337 0.961 1.00 56.50 767 GLY A N 1
ATOM 5852 C CA . GLY A 1 767 ? -23.286 13.689 -0.195 1.00 56.50 767 GLY A CA 1
ATOM 5853 C C . GLY A 1 767 ? -23.006 12.176 -0.273 1.00 56.50 767 GLY A C 1
ATOM 5854 O O . GLY A 1 767 ? -22.447 11.571 0.644 1.00 56.50 767 GLY A O 1
ATOM 5855 N N . ARG A 1 768 ? -23.409 11.545 -1.389 1.00 61.28 768 ARG A N 1
ATOM 5856 C CA . ARG A 1 768 ? -23.178 10.120 -1.697 1.00 61.28 768 ARG A CA 1
ATOM 5857 C C . ARG A 1 768 ? -22.287 9.909 -2.909 1.00 61.28 768 ARG A C 1
ATOM 5859 O O . ARG A 1 768 ? -22.386 10.641 -3.890 1.00 61.28 768 ARG A O 1
ATOM 5866 N N . ASN A 1 769 ? -21.570 8.791 -2.891 1.00 62.31 769 ASN A N 1
ATOM 5867 C CA . ASN A 1 769 ? -21.022 8.191 -4.097 1.00 62.31 769 ASN A CA 1
ATOM 5868 C C . ASN A 1 769 ? -22.186 7.751 -5.004 1.00 62.31 769 ASN A C 1
ATOM 5870 O O . ASN A 1 769 ? -22.999 6.899 -4.631 1.00 62.31 769 ASN A O 1
ATOM 5874 N N . THR A 1 770 ? -22.317 8.370 -6.178 1.00 52.50 770 THR A N 1
ATOM 5875 C CA . THR A 1 770 ? -23.352 8.034 -7.169 1.00 52.50 770 THR A CA 1
ATOM 5876 C C . THR A 1 770 ? -22.740 7.854 -8.562 1.00 52.50 770 THR A C 1
ATOM 5878 O O . THR A 1 770 ? -21.554 8.097 -8.763 1.00 52.50 770 THR A O 1
ATOM 5881 N N . LYS A 1 771 ? -23.543 7.396 -9.535 1.00 52.75 771 LYS A N 1
ATOM 5882 C CA . LYS A 1 771 ? -23.156 7.236 -10.955 1.00 52.75 771 LYS A CA 1
ATOM 5883 C C . LYS A 1 771 ? -23.053 8.579 -11.718 1.00 52.75 771 LYS A C 1
ATOM 5885 O O . LYS A 1 771 ? -23.276 8.588 -12.921 1.00 52.75 771 LYS A O 1
ATOM 5890 N N . GLY A 1 772 ? -22.874 9.710 -11.033 1.00 45.47 772 GLY A N 1
ATOM 5891 C CA . GLY A 1 772 ? -22.881 11.041 -11.650 1.00 45.47 772 GLY A CA 1
ATOM 5892 C C . GLY A 1 772 ? -21.482 11.640 -11.744 1.00 45.47 772 GLY A C 1
ATOM 5893 O O . GLY A 1 772 ? -20.689 11.484 -10.816 1.00 45.47 772 GLY A O 1
ATOM 5894 N N . SER A 1 773 ? -21.225 12.336 -12.854 1.00 41.84 773 SER A N 1
ATOM 5895 C CA . SER A 1 773 ? -19.933 12.904 -13.228 1.00 41.84 773 SER A CA 1
ATOM 5896 C C . SER A 1 773 ? -19.265 13.721 -12.120 1.00 41.84 773 SER A C 1
ATOM 5898 O O . SER A 1 773 ? -19.840 14.688 -11.628 1.00 41.84 773 SER A O 1
ATOM 5900 N N . VAL A 1 774 ? -18.007 13.405 -11.814 1.00 44.00 774 VAL A N 1
ATOM 5901 C CA . VAL A 1 774 ? -17.069 14.343 -11.185 1.00 44.00 774 VAL A CA 1
ATOM 5902 C C . VAL A 1 774 ? -16.525 15.270 -12.279 1.00 44.00 774 VAL A C 1
ATOM 5904 O O . VAL A 1 774 ? -15.887 14.817 -13.229 1.00 44.00 774 VAL A O 1
ATOM 5907 N N . SER A 1 775 ? -16.843 16.562 -12.206 1.00 35.56 775 SER A N 1
ATOM 5908 C CA . SER A 1 775 ? -16.345 17.561 -13.159 1.00 35.56 775 SER A CA 1
ATOM 5909 C C . SER A 1 775 ? -14.935 18.005 -12.765 1.00 35.56 775 SER A C 1
ATOM 5911 O O . SER A 1 775 ? -14.771 18.528 -11.671 1.00 35.56 775 SER A O 1
ATOM 5913 N N . GLY A 1 776 ? -13.953 17.877 -13.668 1.00 38.72 776 GLY A N 1
ATOM 5914 C CA . GLY A 1 776 ? -12.614 18.471 -13.495 1.00 38.72 776 GLY A CA 1
ATOM 5915 C C . GLY A 1 776 ? -11.437 17.492 -13.414 1.00 38.72 776 GLY A C 1
ATOM 5916 O O . GLY A 1 776 ? -10.292 17.935 -13.486 1.00 38.72 776 GLY A O 1
ATOM 5917 N N . VAL A 1 777 ? -11.677 16.177 -13.348 1.00 38.19 777 VAL A N 1
ATOM 5918 C CA . VAL A 1 777 ? -10.599 15.171 -13.368 1.00 38.19 777 VAL A CA 1
ATOM 5919 C C . VAL A 1 777 ? -10.205 14.842 -14.811 1.00 38.19 777 VAL A C 1
ATOM 5921 O O . VAL A 1 777 ? -10.966 14.240 -15.571 1.00 38.19 777 VAL A O 1
ATOM 5924 N N . VAL A 1 778 ? -8.994 15.235 -15.206 1.00 30.55 778 VAL A N 1
ATOM 5925 C CA . VAL A 1 778 ? -8.426 14.899 -16.520 1.00 30.55 778 VAL A CA 1
ATOM 5926 C C . VAL A 1 778 ? -8.194 13.384 -16.593 1.00 30.55 778 VAL A C 1
ATOM 5928 O O . VAL A 1 778 ? -7.418 12.834 -15.820 1.00 30.55 778 VAL A O 1
ATOM 5931 N N . GLY A 1 779 ? -8.861 12.702 -17.531 1.00 37.12 779 GLY A N 1
ATOM 5932 C CA . GLY A 1 779 ? -8.591 11.296 -17.873 1.00 37.12 779 GLY A CA 1
ATOM 5933 C C . GLY A 1 779 ? -9.567 10.245 -17.327 1.00 37.12 779 GLY A C 1
ATOM 5934 O O . GLY A 1 779 ? -9.489 9.097 -17.757 1.00 37.12 779 GLY A O 1
ATOM 5935 N N . THR A 1 780 ? -10.534 10.600 -16.473 1.00 39.09 780 THR A N 1
ATOM 5936 C CA . THR A 1 780 ? -11.607 9.682 -16.045 1.00 39.09 780 THR A CA 1
ATOM 5937 C C . THR A 1 780 ? -12.976 10.271 -16.354 1.00 39.09 780 THR A C 1
ATOM 5939 O O . THR A 1 780 ? -13.323 11.382 -15.966 1.00 39.09 780 THR A O 1
ATOM 5942 N N . THR A 1 781 ? -13.789 9.522 -17.095 1.00 39.94 781 THR A N 1
ATOM 5943 C CA . THR A 1 781 ? -15.171 9.897 -17.408 1.00 39.94 781 THR A CA 1
ATOM 5944 C C . THR A 1 781 ? -16.050 9.640 -16.177 1.00 39.94 781 THR A C 1
ATOM 5946 O O . THR A 1 781 ? -16.793 8.669 -16.122 1.00 39.94 781 THR A O 1
ATOM 5949 N N . GLY A 1 782 ? -15.907 10.489 -15.157 1.00 49.16 782 GLY A N 1
ATOM 5950 C CA . GLY A 1 782 ? -16.945 10.903 -14.209 1.00 49.16 782 GLY A CA 1
ATOM 5951 C C . GLY A 1 782 ? -17.568 9.901 -13.225 1.00 49.16 782 GLY A C 1
ATOM 5952 O O . GLY A 1 782 ? -18.146 10.361 -12.248 1.00 49.16 782 GLY A O 1
ATOM 5953 N N . ASN A 1 783 ? -17.469 8.587 -13.414 1.00 62.06 783 ASN A N 1
ATOM 5954 C CA . ASN A 1 783 ? -18.152 7.608 -12.563 1.00 62.06 783 ASN A CA 1
ATOM 5955 C C . ASN A 1 783 ? -17.150 6.815 -11.725 1.00 62.06 783 ASN A C 1
ATOM 5957 O O . ASN A 1 783 ? -16.142 6.363 -12.249 1.00 62.06 783 ASN A O 1
ATOM 5961 N N . LEU A 1 784 ? -17.450 6.586 -10.442 1.00 72.50 784 LEU A N 1
ATOM 5962 C CA . LEU A 1 784 ? -16.657 5.710 -9.556 1.00 72.50 784 LEU A CA 1
ATOM 5963 C C . LEU A 1 784 ? -16.855 4.216 -9.851 1.00 72.50 784 LEU A C 1
ATOM 5965 O O . LEU A 1 784 ? -16.426 3.378 -9.070 1.00 72.50 784 LEU A O 1
ATOM 5969 N N . ILE A 1 785 ? -17.601 3.890 -10.905 1.00 82.56 785 ILE A N 1
ATOM 5970 C CA . ILE A 1 785 ? -17.968 2.541 -11.326 1.00 82.56 785 ILE A CA 1
ATOM 5971 C C . ILE A 1 785 ? -18.410 2.579 -12.797 1.00 82.56 785 ILE A C 1
ATOM 5973 O O . ILE A 1 785 ? -18.908 3.606 -13.269 1.00 82.56 785 ILE A O 1
ATOM 5977 N N . PHE A 1 786 ? -18.306 1.468 -13.525 1.00 85.44 786 PHE A N 1
ATOM 5978 C CA . PHE A 1 786 ? -18.860 1.380 -14.878 1.00 85.44 786 PHE A CA 1
ATOM 5979 C C . PHE A 1 786 ? -20.394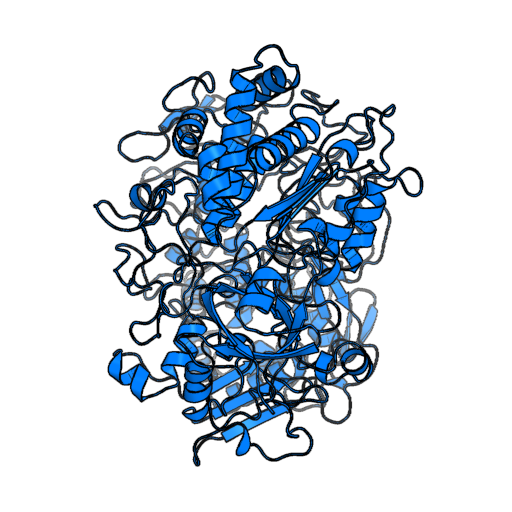 1.411 -14.885 1.00 85.44 786 PHE A C 1
ATOM 5981 O O . PHE A 1 786 ? -21.069 0.992 -13.939 1.00 85.44 786 PHE A O 1
ATOM 5988 N N . SER A 1 787 ? -20.968 1.932 -15.971 1.00 80.94 787 SER A N 1
ATOM 5989 C CA . SER A 1 787 ? -22.418 2.111 -16.112 1.00 80.94 787 SER A CA 1
ATOM 5990 C C . SER A 1 787 ? -23.176 0.780 -16.094 1.00 80.94 787 SER A C 1
ATOM 5992 O O . SER A 1 787 ? -24.258 0.716 -15.499 1.00 80.94 787 SER A O 1
ATOM 5994 N N . ASP A 1 788 ? -22.575 -0.258 -16.681 1.00 86.38 788 ASP A N 1
ATOM 5995 C CA . ASP A 1 788 ? -23.079 -1.626 -16.804 1.00 86.38 788 ASP A CA 1
ATOM 5996 C C . ASP A 1 788 ? -22.838 -2.493 -15.560 1.00 86.38 788 ASP A C 1
ATOM 5998 O O . ASP A 1 788 ? -23.396 -3.585 -15.462 1.00 86.38 788 ASP A O 1
ATOM 6002 N N . SER A 1 789 ? -22.059 -2.022 -14.580 1.00 88.25 789 SER A N 1
ATOM 6003 C CA . SER A 1 789 ? -21.880 -2.751 -13.324 1.00 88.25 789 SER A CA 1
ATOM 6004 C C . SER A 1 789 ? -23.171 -2.778 -12.504 1.00 88.25 789 SER A C 1
ATOM 6006 O O . SER A 1 789 ? -23.802 -1.744 -12.227 1.00 88.25 789 SER A O 1
ATOM 6008 N N . ALA A 1 790 ? -23.546 -3.988 -12.087 1.00 89.19 790 ALA A N 1
ATOM 6009 C CA . ALA A 1 790 ? -24.700 -4.233 -11.238 1.00 89.19 790 ALA A CA 1
ATOM 6010 C C . ALA A 1 790 ? -24.471 -3.679 -9.824 1.00 89.19 790 ALA A C 1
ATOM 6012 O O . ALA A 1 790 ? -23.420 -3.896 -9.219 1.00 89.19 790 ALA A O 1
ATOM 6013 N N . ARG A 1 791 ? -25.487 -2.990 -9.290 1.00 87.06 791 ARG A N 1
ATOM 6014 C CA . ARG A 1 791 ? -25.485 -2.399 -7.946 1.00 87.06 791 ARG A CA 1
ATOM 6015 C C . ARG A 1 791 ? -26.573 -3.036 -7.090 1.00 87.06 791 ARG A C 1
ATOM 6017 O O . ARG A 1 791 ? -27.741 -3.006 -7.465 1.00 87.06 791 ARG A O 1
ATOM 6024 N N . GLY A 1 792 ? -26.191 -3.552 -5.932 1.00 89.81 792 GLY A N 1
ATOM 6025 C CA . GLY A 1 792 ? -27.083 -4.040 -4.892 1.00 89.81 792 GLY A CA 1
ATOM 6026 C C . GLY A 1 792 ? -27.665 -2.907 -4.051 1.00 89.81 792 GLY A C 1
ATOM 6027 O O . GLY A 1 792 ? -27.030 -1.870 -3.839 1.00 89.81 792 GLY A O 1
ATOM 6028 N N . THR A 1 793 ? -28.882 -3.118 -3.556 1.00 90.56 793 THR A N 1
ATOM 6029 C CA . THR A 1 793 ? -29.550 -2.228 -2.600 1.00 90.56 793 THR A CA 1
ATOM 6030 C C . THR A 1 793 ? -29.665 -2.904 -1.237 1.00 90.56 793 THR A C 1
ATOM 6032 O O . THR A 1 793 ? -29.640 -4.130 -1.148 1.00 90.56 793 THR A O 1
ATOM 6035 N N . ALA A 1 794 ? -29.827 -2.117 -0.171 1.00 89.94 794 ALA A N 1
ATOM 6036 C CA . ALA A 1 794 ? -30.004 -2.647 1.182 1.00 89.94 794 ALA A CA 1
ATOM 6037 C C . ALA A 1 794 ? -31.267 -3.519 1.332 1.00 89.94 794 ALA A C 1
ATOM 6039 O O . ALA A 1 794 ? -31.297 -4.397 2.189 1.00 89.94 794 ALA A O 1
ATOM 6040 N N . ALA A 1 795 ? -32.293 -3.296 0.500 1.00 91.56 795 ALA A N 1
ATOM 6041 C CA . ALA A 1 795 ? -33.523 -4.086 0.511 1.00 91.56 795 ALA A CA 1
ATOM 6042 C C . ALA A 1 795 ? -33.283 -5.526 0.032 1.00 91.56 795 ALA A C 1
ATOM 6044 O O . ALA A 1 795 ? -33.810 -6.469 0.618 1.00 91.56 795 ALA A O 1
ATOM 6045 N N . ASP A 1 796 ? -32.456 -5.689 -1.002 1.00 94.44 796 ASP A N 1
ATOM 6046 C CA . ASP A 1 796 ? -32.154 -6.994 -1.597 1.00 94.44 796 ASP A CA 1
ATOM 6047 C C . ASP A 1 796 ? -30.961 -7.678 -0.910 1.00 94.44 796 ASP A C 1
ATOM 6049 O O . ASP A 1 796 ? -30.901 -8.903 -0.793 1.00 94.44 796 ASP A O 1
ATOM 6053 N N . TYR A 1 797 ? -29.999 -6.880 -0.446 1.00 96.44 797 TYR A N 1
ATOM 6054 C CA . TYR A 1 797 ? -28.707 -7.317 0.074 1.00 96.44 797 TYR A CA 1
ATOM 6055 C C . TYR A 1 797 ? -28.378 -6.549 1.370 1.00 96.44 797 TYR A C 1
ATOM 6057 O O . TYR A 1 797 ? -27.638 -5.568 1.339 1.00 96.44 797 TYR A O 1
ATOM 6065 N N . PRO A 1 798 ? -28.936 -6.940 2.527 1.00 94.12 798 PRO A N 1
ATOM 6066 C CA . PRO A 1 798 ? -28.878 -6.124 3.745 1.00 94.12 798 PRO A CA 1
ATOM 6067 C C . PRO A 1 798 ? -27.537 -6.174 4.498 1.00 94.12 798 PRO A C 1
ATOM 6069 O O . PRO A 1 798 ? -27.322 -5.374 5.409 1.00 94.12 798 PRO A O 1
ATOM 6072 N N . LEU A 1 799 ? -26.639 -7.109 4.166 1.00 96.69 799 LEU A N 1
ATOM 6073 C CA . LEU A 1 799 ? -25.383 -7.332 4.891 1.00 96.69 799 LEU A CA 1
ATOM 6074 C C . LEU A 1 799 ? -24.190 -6.732 4.141 1.00 96.69 799 LEU A C 1
ATOM 6076 O O . LEU A 1 799 ? -24.124 -6.792 2.915 1.00 96.69 799 LEU A O 1
ATOM 6080 N N . VAL A 1 800 ? -23.194 -6.227 4.870 1.00 97.50 800 VAL A N 1
ATOM 6081 C CA . VAL A 1 800 ? -21.936 -5.730 4.291 1.00 97.50 800 VAL A CA 1
ATOM 6082 C C . VAL A 1 800 ? -20.945 -6.877 4.121 1.00 97.50 800 VAL A C 1
ATOM 6084 O O . VAL A 1 800 ? -20.459 -7.434 5.101 1.00 97.50 800 VAL A O 1
ATOM 6087 N N . LEU A 1 801 ? -20.601 -7.198 2.879 1.00 97.94 801 LEU A N 1
ATOM 6088 C CA . LEU A 1 801 ? -19.514 -8.097 2.521 1.00 97.94 801 LEU A CA 1
ATOM 6089 C C . LEU A 1 801 ? -18.172 -7.361 2.553 1.00 97.94 801 LEU A C 1
ATOM 6091 O O . LEU A 1 801 ? -17.996 -6.321 1.913 1.00 97.94 801 LEU A O 1
ATOM 6095 N N . THR A 1 802 ? -17.198 -7.943 3.247 1.00 97.88 802 THR A N 1
ATOM 6096 C CA . THR A 1 802 ? -15.815 -7.467 3.271 1.00 97.88 802 THR A CA 1
ATOM 6097 C C . THR A 1 802 ? -14.842 -8.598 2.945 1.00 97.88 802 THR A C 1
ATOM 6099 O O . THR A 1 802 ? -14.918 -9.693 3.508 1.00 97.88 802 THR A O 1
ATOM 6102 N N . SER A 1 803 ? -13.914 -8.351 2.018 1.00 97.19 803 SER A N 1
ATOM 6103 C CA . SER A 1 803 ? -12.846 -9.307 1.705 1.00 97.19 803 SER A CA 1
ATOM 6104 C C . SER A 1 803 ? -11.666 -9.165 2.672 1.00 97.19 803 SER A C 1
ATOM 6106 O O . SER A 1 803 ? -11.198 -8.059 2.965 1.00 97.19 803 SER A O 1
ATOM 6108 N N . ILE A 1 804 ? -11.127 -10.284 3.142 1.00 97.31 804 ILE A N 1
ATOM 6109 C CA . ILE A 1 804 ? -10.069 -10.351 4.157 1.00 97.31 804 ILE A CA 1
ATOM 6110 C C . ILE A 1 804 ? -8.958 -11.317 3.740 1.00 97.31 804 ILE A C 1
ATOM 6112 O O . ILE A 1 804 ? -8.956 -11.853 2.641 1.00 97.31 804 ILE A O 1
ATOM 6116 N N . ARG A 1 805 ? -7.978 -11.525 4.610 1.00 97.31 805 ARG A N 1
ATOM 6117 C CA . ARG A 1 805 ? -6.935 -12.538 4.438 1.00 97.31 805 ARG A CA 1
ATOM 6118 C C . ARG A 1 805 ? -6.931 -13.485 5.632 1.00 97.31 805 ARG A C 1
ATOM 6120 O O . ARG A 1 805 ? -7.527 -13.149 6.657 1.00 97.31 805 ARG A O 1
ATOM 6127 N N . CYS A 1 806 ? -6.230 -14.599 5.487 1.00 94.12 806 CYS A N 1
ATOM 6128 C CA . CYS A 1 806 ? -5.793 -15.475 6.566 1.00 94.12 806 CYS A CA 1
ATOM 6129 C C . CYS A 1 806 ? -4.264 -15.620 6.527 1.00 94.12 806 CYS A C 1
ATOM 6131 O O . CYS A 1 806 ? -3.630 -15.233 5.546 1.00 94.12 806 CYS A O 1
ATOM 6133 N N . VAL A 1 807 ? -3.658 -16.132 7.599 1.00 95.31 807 VAL A N 1
ATOM 6134 C CA . VAL A 1 807 ? -2.187 -16.215 7.691 1.00 95.31 807 VAL A CA 1
ATOM 6135 C C . VAL A 1 807 ? -1.615 -17.330 6.811 1.00 95.31 807 VAL A C 1
ATOM 6137 O O . VAL A 1 807 ? -0.466 -17.269 6.385 1.00 95.31 807 VAL A O 1
ATOM 6140 N N . GLU A 1 808 ? -2.417 -18.357 6.541 1.00 96.75 808 GLU A N 1
ATOM 6141 C CA . GLU A 1 808 ? -2.011 -19.596 5.885 1.00 96.75 808 GLU A CA 1
ATOM 6142 C C . GLU A 1 808 ? -1.926 -19.463 4.355 1.00 96.75 808 GLU A C 1
ATOM 6144 O O . GLU A 1 808 ? -1.324 -20.311 3.696 1.00 96.75 808 GLU A O 1
ATOM 6149 N N . HIS A 1 809 ? -2.501 -18.412 3.767 1.00 97.38 809 HIS A N 1
ATOM 6150 C CA . HIS A 1 809 ? -2.539 -18.221 2.319 1.00 97.38 809 HIS A CA 1
ATOM 6151 C C . HIS A 1 809 ? -2.097 -16.825 1.881 1.00 97.38 809 HIS A C 1
ATOM 6153 O O . HIS A 1 809 ? -2.258 -15.832 2.587 1.00 97.38 809 HIS A O 1
ATOM 6159 N N . PHE A 1 810 ? -1.548 -16.739 0.666 1.00 96.31 810 PHE A N 1
ATOM 6160 C CA . PHE A 1 810 ? -0.984 -15.506 0.124 1.00 96.31 810 PHE A CA 1
ATOM 6161 C C . PHE A 1 810 ? -1.665 -15.081 -1.184 1.00 96.31 810 PHE A C 1
ATOM 6163 O O . PHE A 1 810 ? -1.668 -15.816 -2.169 1.00 96.31 810 PHE A O 1
ATOM 6170 N N . GLN A 1 811 ? -2.201 -13.853 -1.202 1.00 94.94 811 GLN A N 1
ATOM 6171 C CA . GLN A 1 811 ? -2.902 -13.232 -2.345 1.00 94.94 811 GLN A CA 1
ATOM 6172 C C . GLN A 1 811 ? -4.029 -14.124 -2.901 1.00 94.94 811 GLN A C 1
ATOM 6174 O O . GLN A 1 811 ? -4.718 -14.758 -2.110 1.00 94.94 811 GLN A O 1
ATOM 6179 N N . GLY A 1 812 ? -4.202 -14.226 -4.225 1.00 92.44 812 GLY A N 1
ATOM 6180 C CA . GLY A 1 812 ? -5.150 -15.158 -4.857 1.00 92.44 812 GLY A CA 1
ATOM 6181 C C . GLY A 1 812 ? -4.769 -16.638 -4.706 1.00 92.44 812 GLY A C 1
ATOM 6182 O O . GLY A 1 812 ? -5.329 -17.492 -5.384 1.00 92.44 812 GLY A O 1
ATOM 6183 N N . GLY A 1 813 ? -3.764 -16.947 -3.884 1.00 93.69 813 GLY A N 1
ATOM 6184 C CA . GLY A 1 813 ? -3.338 -18.286 -3.511 1.00 93.69 813 GLY A CA 1
ATOM 6185 C C . GLY A 1 813 ? -2.581 -19.139 -4.536 1.00 93.69 813 GLY A C 1
ATOM 6186 O O . GLY A 1 813 ? -2.350 -20.286 -4.173 1.00 93.69 813 GLY A O 1
ATOM 6187 N N . PRO A 1 814 ? -2.142 -18.699 -5.741 1.00 90.50 814 PRO A N 1
ATOM 6188 C CA . PRO A 1 814 ? -1.507 -19.623 -6.692 1.00 90.50 814 PRO A CA 1
ATOM 6189 C C . PRO A 1 814 ? -0.237 -20.277 -6.125 1.00 90.50 814 PRO A C 1
ATOM 6191 O O . PRO A 1 814 ? 0.036 -21.432 -6.417 1.00 90.50 814 PRO A O 1
ATOM 6194 N N . ILE A 1 815 ? 0.500 -19.593 -5.243 1.00 93.06 815 ILE A N 1
ATOM 6195 C CA . ILE A 1 815 ? 1.671 -20.172 -4.569 1.00 93.06 815 ILE A CA 1
ATOM 6196 C C . ILE A 1 815 ? 1.233 -21.084 -3.412 1.00 93.06 815 ILE A C 1
ATOM 6198 O O . ILE A 1 815 ? 1.596 -22.254 -3.349 1.00 93.06 815 ILE A O 1
ATOM 6202 N N . THR A 1 816 ? 0.423 -20.572 -2.482 1.00 95.38 816 THR A N 1
ATOM 6203 C CA . THR A 1 816 ? 0.109 -21.284 -1.232 1.00 95.38 816 THR A CA 1
ATOM 6204 C C . THR A 1 816 ? -0.922 -22.398 -1.392 1.00 95.38 816 THR A C 1
ATOM 6206 O O . THR A 1 816 ? -0.896 -23.344 -0.620 1.00 95.38 816 THR A O 1
ATOM 6209 N N . ARG A 1 817 ? -1.802 -22.345 -2.397 1.00 92.94 817 ARG A N 1
ATOM 6210 C CA . ARG A 1 817 ? -2.724 -23.449 -2.725 1.00 92.94 817 ARG A CA 1
ATOM 6211 C C . ARG A 1 817 ? -2.032 -24.574 -3.487 1.00 92.94 817 ARG A C 1
ATOM 6213 O O . ARG A 1 817 ? -2.626 -25.630 -3.653 1.00 92.94 817 ARG A O 1
ATOM 6220 N N . ASN A 1 818 ? -0.787 -24.372 -3.917 1.00 91.12 818 ASN A N 1
ATOM 6221 C CA . ASN A 1 818 ? 0.083 -25.418 -4.451 1.00 91.12 818 ASN A CA 1
ATOM 6222 C C . ASN A 1 818 ? 1.119 -25.912 -3.421 1.00 91.12 818 ASN A C 1
ATOM 6224 O O . ASN A 1 818 ? 1.920 -26.785 -3.742 1.00 91.12 818 ASN A O 1
ATOM 6228 N N . ASN A 1 819 ? 1.076 -25.422 -2.173 1.00 93.75 819 ASN A N 1
ATOM 6229 C CA . ASN A 1 819 ? 1.861 -25.961 -1.064 1.00 93.75 819 ASN A CA 1
ATOM 6230 C C . ASN A 1 819 ? 0.989 -26.880 -0.179 1.00 93.75 819 ASN A C 1
ATOM 6232 O O . ASN A 1 819 ? 0.076 -26.378 0.487 1.00 93.75 819 ASN A O 1
ATOM 6236 N N . PRO A 1 820 ? 1.275 -28.196 -0.107 1.00 94.00 820 PRO A N 1
ATOM 6237 C CA . PRO A 1 820 ? 0.486 -29.150 0.672 1.00 94.00 820 PRO A CA 1
ATOM 6238 C C . PRO A 1 820 ? 0.290 -28.772 2.145 1.00 94.00 820 PRO A C 1
ATOM 6240 O O . PRO A 1 820 ? -0.801 -28.971 2.664 1.00 94.00 820 PRO A O 1
ATOM 6243 N N . TRP A 1 821 ? 1.289 -28.181 2.814 1.00 97.50 821 TRP A N 1
ATOM 6244 C CA . TRP A 1 821 ? 1.163 -27.805 4.232 1.00 97.50 821 TRP A CA 1
ATOM 6245 C C . TRP A 1 821 ? 0.201 -26.640 4.452 1.00 97.50 821 TRP A C 1
ATOM 6247 O O . TRP A 1 821 ? -0.538 -26.608 5.432 1.00 97.50 821 TRP A O 1
ATOM 6257 N N . ASN A 1 822 ? 0.184 -25.671 3.534 1.00 96.94 822 ASN A N 1
ATOM 6258 C CA . ASN A 1 822 ? -0.771 -24.570 3.610 1.00 96.94 822 ASN A CA 1
ATOM 6259 C C . ASN A 1 822 ? -2.200 -25.076 3.365 1.00 96.94 822 ASN A C 1
ATOM 6261 O O . ASN A 1 822 ? -3.120 -24.646 4.054 1.00 96.94 822 ASN A O 1
ATOM 6265 N N . VAL A 1 823 ? -2.371 -26.007 2.420 1.00 93.75 823 VAL A N 1
ATOM 6266 C CA . VAL A 1 823 ? -3.670 -26.627 2.114 1.00 93.75 823 VAL A CA 1
ATOM 6267 C C . VAL A 1 823 ? -4.133 -27.562 3.231 1.00 93.75 823 VAL A C 1
ATOM 6269 O O . VAL A 1 823 ? -5.321 -27.623 3.505 1.00 93.75 823 VAL A O 1
ATOM 6272 N N . GLU A 1 824 ? -3.229 -28.247 3.929 1.00 95.25 824 GLU A N 1
ATOM 6273 C CA . GLU A 1 824 ? -3.580 -29.036 5.116 1.00 95.25 824 GLU A CA 1
ATOM 6274 C C . GLU A 1 824 ? -4.178 -28.161 6.231 1.00 95.25 824 GLU A C 1
ATOM 6276 O O . GLU A 1 824 ? -5.156 -28.553 6.867 1.00 95.25 824 GLU A O 1
ATOM 6281 N N . LEU A 1 825 ? -3.618 -26.965 6.450 1.00 96.19 825 LEU A N 1
ATOM 6282 C CA . LEU A 1 825 ? -4.076 -26.041 7.493 1.00 96.19 825 LEU A CA 1
ATOM 6283 C C . LEU A 1 825 ? -5.402 -25.350 7.148 1.00 96.19 825 LEU A C 1
ATOM 6285 O O . LEU A 1 825 ? -6.270 -25.223 8.011 1.00 96.19 825 LEU A O 1
ATOM 6289 N N . GLU A 1 826 ? -5.553 -24.883 5.909 1.00 95.56 826 GLU A N 1
ATOM 6290 C CA . GLU A 1 826 ? -6.753 -24.193 5.424 1.00 95.56 826 GLU A CA 1
ATOM 6291 C C . GLU A 1 826 ? -7.158 -24.750 4.040 1.00 95.56 826 GLU A C 1
ATOM 6293 O O . GLU A 1 826 ? -6.867 -24.140 3.013 1.00 95.56 826 GLU A O 1
ATOM 6298 N N . PRO A 1 827 ? -7.815 -25.926 3.971 1.00 90.62 827 PRO A N 1
ATOM 6299 C CA . PRO A 1 827 ? -8.098 -26.598 2.696 1.00 90.62 827 PRO A CA 1
ATOM 6300 C C . PRO A 1 827 ? -9.237 -25.952 1.904 1.00 90.62 827 PRO A C 1
ATOM 6302 O O . PRO A 1 827 ? -9.175 -25.836 0.679 1.00 90.62 827 PRO A O 1
ATOM 6305 N N . ASP A 1 828 ? -10.287 -25.534 2.610 1.00 91.25 828 ASP A N 1
ATOM 6306 C CA . ASP A 1 828 ? -11.562 -25.110 2.038 1.00 91.25 828 ASP A CA 1
ATOM 6307 C C . ASP A 1 828 ? -11.816 -23.609 2.271 1.00 91.25 828 ASP A C 1
ATOM 6309 O O . ASP A 1 828 ? -11.487 -23.089 3.344 1.00 91.25 828 ASP A O 1
ATOM 6313 N N . PRO A 1 829 ? -12.496 -22.916 1.334 1.00 94.50 829 PRO A N 1
ATOM 6314 C CA . PRO A 1 829 ? -12.944 -21.543 1.543 1.00 94.50 829 PRO A CA 1
ATOM 6315 C C . PRO A 1 829 ? -13.936 -21.453 2.710 1.00 94.50 829 PRO A C 1
ATOM 6317 O O . PRO A 1 829 ? -14.830 -22.289 2.872 1.00 94.50 829 PRO A O 1
ATOM 6320 N N . TRP A 1 830 ? -13.830 -20.390 3.506 1.00 96.31 830 TRP A N 1
ATOM 6321 C CA . TRP A 1 830 ? -14.656 -20.184 4.699 1.00 96.31 830 TRP A CA 1
ATOM 6322 C C . TRP A 1 830 ? -15.181 -18.755 4.837 1.00 96.31 830 TRP A C 1
ATOM 6324 O O . TRP A 1 830 ? -14.600 -17.820 4.307 1.00 96.31 830 TRP A O 1
ATOM 6334 N N . VAL A 1 831 ? -16.270 -18.568 5.582 1.00 97.75 831 VAL A N 1
ATOM 6335 C CA . VAL A 1 831 ? -16.886 -17.256 5.839 1.00 97.75 831 VAL A CA 1
ATOM 6336 C C . VAL A 1 831 ? -17.064 -17.028 7.334 1.00 97.75 831 VAL A C 1
ATOM 6338 O O . VAL A 1 831 ? -17.551 -17.907 8.039 1.00 97.75 831 VAL A O 1
ATOM 6341 N N . GLU A 1 832 ? -16.694 -15.851 7.836 1.00 97.75 832 GLU A N 1
ATOM 6342 C CA . GLU A 1 832 ? -17.016 -15.447 9.208 1.00 97.75 832 GLU A CA 1
ATOM 6343 C C . GLU A 1 832 ? -18.362 -14.725 9.258 1.00 97.75 832 GLU A C 1
ATOM 6345 O O . GLU A 1 832 ? -18.584 -13.753 8.530 1.00 97.75 832 GLU A O 1
ATOM 6350 N N . LEU A 1 833 ? -19.239 -15.195 10.150 1.00 96.56 833 LEU A N 1
ATOM 6351 C CA . LEU A 1 833 ? -20.590 -14.670 10.347 1.00 96.56 833 LEU A CA 1
ATOM 6352 C C . LEU A 1 833 ? -20.845 -14.345 11.821 1.00 96.56 833 LEU A C 1
ATOM 6354 O O . LEU A 1 833 ? -20.354 -15.024 12.732 1.00 96.56 833 LEU A O 1
ATOM 6358 N N . ASN A 1 834 ? -21.642 -13.305 12.061 1.00 95.19 834 ASN A N 1
ATOM 6359 C CA . ASN A 1 834 ? -22.186 -13.033 13.383 1.00 95.19 834 ASN A CA 1
ATOM 6360 C C . ASN A 1 834 ? -23.284 -14.056 13.715 1.00 95.19 834 ASN A C 1
ATOM 6362 O O . ASN A 1 834 ? -24.056 -14.447 12.840 1.00 95.19 834 ASN A O 1
ATOM 6366 N N . SER A 1 835 ? -23.387 -14.473 14.978 1.00 94.31 835 SER A N 1
ATOM 6367 C CA . SER A 1 835 ? -24.373 -15.479 15.386 1.00 94.31 835 SER A CA 1
ATOM 6368 C C . SER A 1 835 ? -25.822 -15.043 15.181 1.00 94.31 835 SER A C 1
ATOM 6370 O O . SER A 1 835 ? -26.676 -15.897 14.967 1.00 94.31 835 SER A O 1
ATOM 6372 N N . VAL A 1 836 ? -26.113 -13.739 15.261 1.00 92.81 836 VAL A N 1
ATOM 6373 C CA . VAL A 1 836 ? -27.467 -13.204 15.042 1.00 92.81 836 VAL A CA 1
ATOM 6374 C C . VAL A 1 836 ? -27.850 -13.319 13.568 1.00 92.81 836 VAL A C 1
ATOM 6376 O O . VAL A 1 836 ? -28.906 -13.865 13.256 1.00 92.81 836 VAL A O 1
ATOM 6379 N N . ASP A 1 837 ? -26.965 -12.883 12.668 1.00 94.81 837 ASP A N 1
ATOM 6380 C CA . ASP A 1 837 ? -27.196 -12.943 11.220 1.00 94.81 837 ASP A CA 1
ATOM 6381 C C . ASP A 1 837 ? -27.261 -14.398 10.727 1.00 94.81 837 ASP A C 1
ATOM 6383 O O . ASP A 1 837 ? -28.137 -14.761 9.943 1.00 94.81 837 ASP A O 1
ATOM 6387 N N . ALA A 1 838 ? -26.377 -15.261 11.242 1.00 95.50 838 ALA A N 1
ATOM 6388 C CA . ALA A 1 838 ? -26.375 -16.687 10.924 1.00 95.50 838 ALA A CA 1
ATOM 6389 C C . ALA A 1 838 ? -27.671 -17.377 11.383 1.00 95.50 838 ALA A C 1
ATOM 6391 O O . ALA A 1 838 ? -28.270 -18.128 10.613 1.00 95.50 838 ALA A O 1
ATOM 6392 N N . LEU A 1 839 ? -28.145 -17.084 12.602 1.00 94.50 839 LEU A N 1
ATOM 6393 C CA . LEU A 1 839 ? -29.401 -17.628 13.121 1.00 94.50 839 LEU A CA 1
ATOM 6394 C C . LEU A 1 839 ? -30.601 -17.189 12.273 1.00 94.50 839 LEU A C 1
ATOM 6396 O O . LEU A 1 839 ? -31.450 -18.023 11.961 1.00 94.50 839 LEU A O 1
ATOM 6400 N N . ALA A 1 840 ? -30.650 -15.915 11.871 1.00 95.56 840 ALA A N 1
ATOM 6401 C CA . ALA A 1 840 ? -31.709 -15.388 11.010 1.00 95.56 840 ALA A CA 1
ATOM 6402 C C . ALA A 1 840 ? -31.770 -16.102 9.645 1.00 95.56 840 ALA A C 1
ATOM 6404 O O . ALA A 1 840 ? -32.853 -16.275 9.092 1.00 95.56 840 ALA A O 1
ATOM 6405 N N . ALA A 1 841 ? -30.625 -16.567 9.137 1.00 95.69 841 ALA A N 1
ATOM 6406 C CA . ALA A 1 841 ? -30.514 -17.328 7.893 1.00 95.69 841 ALA A CA 1
ATOM 6407 C C . ALA A 1 841 ? -30.558 -18.863 8.079 1.00 95.69 841 ALA A C 1
ATOM 6409 O O . ALA A 1 841 ? -30.396 -19.605 7.109 1.00 95.69 841 ALA A O 1
ATOM 6410 N N . GLY A 1 842 ? -30.752 -19.367 9.305 1.00 96.06 842 GLY A N 1
ATOM 6411 C CA . GLY A 1 842 ? -30.768 -20.808 9.596 1.00 96.06 842 GLY A CA 1
ATOM 6412 C C . GLY A 1 842 ? -29.411 -21.514 9.438 1.00 96.06 842 GLY A C 1
ATOM 6413 O O . GLY A 1 842 ? -29.374 -22.733 9.251 1.00 96.06 842 GLY A O 1
ATOM 6414 N N . ILE A 1 843 ? -28.306 -20.768 9.509 1.00 96.25 843 ILE A N 1
ATOM 6415 C CA . ILE A 1 843 ? -26.927 -21.239 9.318 1.00 96.25 843 ILE A CA 1
ATOM 6416 C C . ILE A 1 843 ? -26.288 -21.558 10.675 1.00 96.25 843 ILE A C 1
ATOM 6418 O O . ILE A 1 843 ? -26.336 -20.756 11.611 1.00 96.25 843 ILE A O 1
ATOM 6422 N N . LYS A 1 844 ? -25.651 -22.726 10.777 1.00 94.94 844 LYS A N 1
ATOM 6423 C CA . LYS A 1 844 ? -24.834 -23.146 11.922 1.00 94.94 844 LYS A CA 1
ATOM 6424 C C . LYS A 1 844 ? -23.351 -23.121 11.559 1.00 94.94 844 LYS A C 1
ATOM 6426 O O . LYS A 1 844 ? -22.982 -23.100 10.389 1.00 94.94 844 LYS A O 1
ATOM 6431 N N . ASP A 1 845 ? -22.495 -23.149 12.577 1.00 95.44 845 ASP A N 1
ATOM 6432 C CA . ASP A 1 845 ? -21.059 -23.345 12.374 1.00 95.44 845 ASP A CA 1
ATOM 6433 C C . ASP A 1 845 ? -20.797 -24.640 11.585 1.00 95.44 845 ASP A C 1
ATOM 6435 O O . ASP A 1 845 ? -21.419 -25.672 11.848 1.00 95.44 845 ASP A O 1
ATOM 6439 N N . GLY A 1 846 ? -19.918 -24.566 10.585 1.00 94.19 846 GLY A N 1
ATOM 6440 C CA . GLY A 1 846 ? -19.588 -25.681 9.698 1.00 94.19 846 GLY A CA 1
ATOM 6441 C C . GLY A 1 846 ? -20.553 -25.929 8.531 1.00 94.19 846 GLY A C 1
ATOM 6442 O O . GLY A 1 846 ? -20.181 -26.686 7.633 1.00 94.19 846 GLY A O 1
ATOM 6443 N N . ASP A 1 847 ? -21.734 -25.296 8.495 1.00 96.00 847 ASP A N 1
ATOM 6444 C CA . ASP A 1 847 ? -22.622 -25.357 7.326 1.00 96.00 847 ASP A CA 1
ATOM 6445 C C . ASP A 1 847 ? -21.971 -24.677 6.108 1.00 96.00 847 ASP A C 1
ATOM 6447 O O . ASP A 1 847 ? -21.188 -23.733 6.240 1.00 96.00 847 ASP A O 1
ATOM 6451 N N . TRP A 1 848 ? -22.330 -25.123 4.905 1.00 95.62 848 TRP A N 1
ATOM 6452 C CA . TRP A 1 848 ? -21.973 -24.433 3.666 1.00 95.62 848 TRP A CA 1
ATOM 6453 C C . TRP A 1 848 ? -22.944 -23.286 3.387 1.00 95.62 848 TRP A C 1
ATOM 6455 O O . TRP A 1 848 ? -24.158 -23.416 3.566 1.00 95.62 848 TRP A O 1
ATOM 6465 N N . VAL A 1 849 ? -22.401 -22.156 2.947 1.00 97.00 849 VAL A N 1
ATOM 6466 C CA . VAL A 1 849 ? -23.130 -20.899 2.767 1.00 97.00 849 VAL A CA 1
ATOM 6467 C C . VAL A 1 849 ? -22.960 -20.401 1.343 1.00 97.00 849 VAL A C 1
ATOM 6469 O O . VAL A 1 849 ? -21.840 -20.259 0.845 1.00 97.00 849 VAL A O 1
ATOM 6472 N N . ASN A 1 850 ? -24.087 -20.093 0.709 1.00 96.38 850 ASN A N 1
ATOM 6473 C CA . ASN A 1 850 ? -24.133 -19.344 -0.528 1.00 96.38 850 ASN A CA 1
ATOM 6474 C C . ASN A 1 850 ? -24.156 -17.852 -0.190 1.00 96.38 850 ASN A C 1
ATOM 6476 O O . ASN A 1 850 ? -25.043 -17.379 0.523 1.00 96.38 850 ASN A O 1
ATOM 6480 N N . ILE A 1 851 ? -23.179 -17.109 -0.698 1.00 97.00 851 ILE A N 1
ATOM 6481 C CA . ILE A 1 851 ? -23.166 -15.651 -0.617 1.00 97.00 851 ILE A CA 1
ATOM 6482 C C . ILE A 1 851 ? -23.636 -15.123 -1.962 1.00 97.00 851 ILE A C 1
ATOM 6484 O O . ILE A 1 851 ? -23.094 -15.504 -3.000 1.00 97.00 851 ILE A O 1
ATOM 6488 N N . VAL A 1 852 ? -24.633 -14.243 -1.930 1.00 96.94 852 VAL A N 1
ATOM 6489 C CA . VAL A 1 852 ? -25.250 -13.665 -3.124 1.00 96.94 852 VAL A CA 1
ATOM 6490 C C . VAL A 1 852 ? -25.081 -12.156 -3.088 1.00 96.94 852 VAL A C 1
ATOM 6492 O O . VAL A 1 852 ? -25.351 -11.515 -2.070 1.00 96.94 852 VAL A O 1
ATOM 6495 N N . THR A 1 853 ? -24.664 -11.587 -4.211 1.00 97.25 853 THR A N 1
ATOM 6496 C CA . THR A 1 853 ? -24.567 -10.143 -4.428 1.00 97.25 853 THR A CA 1
ATOM 6497 C C . THR A 1 853 ? -25.261 -9.760 -5.732 1.00 97.25 853 THR A C 1
ATOM 6499 O O . THR A 1 853 ? -25.809 -10.620 -6.423 1.00 97.25 853 THR A O 1
ATOM 6502 N N . ALA A 1 854 ? -25.247 -8.476 -6.099 1.00 95.38 854 ALA A N 1
ATOM 6503 C CA . ALA A 1 854 ? -25.781 -8.046 -7.393 1.00 95.38 854 ALA A CA 1
ATOM 6504 C C . ALA A 1 854 ? -24.949 -8.547 -8.588 1.00 95.38 854 ALA A C 1
ATOM 6506 O O . ALA A 1 854 ? -25.436 -8.530 -9.714 1.00 95.38 854 ALA A O 1
ATOM 6507 N N . ARG A 1 855 ? -23.700 -8.981 -8.355 1.00 93.69 855 ARG A N 1
ATOM 6508 C CA . ARG A 1 855 ? -22.792 -9.477 -9.401 1.00 93.69 855 ARG A CA 1
ATOM 6509 C C . ARG A 1 855 ? -22.987 -10.967 -9.682 1.00 93.69 855 ARG A C 1
ATOM 6511 O O . ARG A 1 855 ? -22.768 -11.408 -10.803 1.00 93.69 855 ARG A O 1
ATOM 6518 N N . GLY A 1 856 ? -23.395 -11.743 -8.679 1.00 92.25 856 GLY A N 1
ATOM 6519 C CA . GLY A 1 856 ? -23.499 -13.192 -8.798 1.00 92.25 856 GLY A CA 1
ATOM 6520 C C . GLY A 1 856 ? -23.615 -13.887 -7.448 1.00 92.25 856 GLY A C 1
ATOM 6521 O O . GLY A 1 856 ? -24.035 -13.291 -6.453 1.00 92.25 856 GLY A O 1
ATOM 6522 N N . ASN A 1 857 ? -23.258 -15.169 -7.411 1.00 92.75 857 ASN A N 1
ATOM 6523 C CA . ASN A 1 857 ? -23.257 -15.956 -6.183 1.00 92.75 857 ASN A CA 1
ATOM 6524 C C . ASN A 1 857 ? -22.123 -16.988 -6.162 1.00 92.75 857 ASN A C 1
ATOM 6526 O O . ASN A 1 857 ? -21.551 -17.332 -7.192 1.00 92.75 857 ASN A O 1
ATOM 6530 N N . SER A 1 858 ? -21.822 -17.507 -4.974 1.00 91.19 858 SER A N 1
ATOM 6531 C CA . SER A 1 858 ? -20.667 -18.386 -4.760 1.00 91.19 858 SER A CA 1
ATOM 6532 C C . SER A 1 858 ? -20.842 -19.845 -5.203 1.00 91.19 858 SER A C 1
ATOM 6534 O O . SER A 1 858 ? -19.875 -20.599 -5.131 1.00 91.19 858 SER A O 1
ATOM 6536 N N . THR A 1 859 ? -22.040 -20.270 -5.618 1.00 88.00 859 THR A N 1
ATOM 6537 C CA . THR A 1 859 ? -22.352 -21.692 -5.887 1.00 88.00 859 THR A CA 1
ATOM 6538 C C . THR A 1 859 ? -22.596 -22.008 -7.363 1.00 88.00 859 THR A C 1
ATOM 6540 O O . THR A 1 859 ? -22.294 -23.112 -7.809 1.00 88.00 859 THR A O 1
ATOM 6543 N N . THR A 1 860 ? -23.088 -21.052 -8.153 1.00 81.88 860 THR A N 1
ATOM 6544 C CA . THR A 1 860 ? -23.351 -21.248 -9.590 1.00 81.88 860 THR A CA 1
ATOM 6545 C C . THR A 1 860 ? -22.077 -21.283 -10.408 1.00 81.88 860 THR A C 1
ATOM 6547 O O . THR A 1 860 ? -21.154 -20.545 -10.090 1.00 81.88 860 THR A O 1
ATOM 6550 N N . ASP A 1 861 ? -22.038 -22.050 -11.499 1.00 72.06 861 ASP A N 1
ATOM 6551 C CA . ASP A 1 861 ? -20.908 -22.063 -12.436 1.00 72.06 861 ASP A CA 1
ATOM 6552 C C . ASP A 1 861 ? -20.748 -20.727 -13.190 1.00 72.06 861 ASP A C 1
ATOM 6554 O O . ASP A 1 861 ? -21.187 -20.578 -14.325 1.00 72.06 861 ASP A O 1
ATOM 6558 N N . MET A 1 862 ? -20.179 -19.716 -12.530 1.00 72.44 862 MET A N 1
ATOM 6559 C CA . MET A 1 862 ? -19.890 -18.427 -13.149 1.00 72.44 862 MET A CA 1
ATOM 6560 C C . MET A 1 862 ? -18.708 -18.569 -14.107 1.00 72.44 862 MET A C 1
ATOM 6562 O O . MET A 1 862 ? -17.620 -18.949 -13.677 1.00 72.44 862 MET A O 1
ATOM 6566 N N . ASP A 1 863 ? -18.924 -18.201 -15.370 1.00 72.62 863 ASP A N 1
ATOM 6567 C CA . ASP A 1 863 ? -17.906 -18.164 -16.428 1.00 72.62 863 ASP A CA 1
ATOM 6568 C C . ASP A 1 863 ? -17.363 -19.554 -16.841 1.00 72.62 863 ASP A C 1
ATOM 6570 O O . ASP A 1 863 ? -16.174 -19.703 -17.129 1.00 72.62 863 ASP A O 1
ATOM 6574 N N . ASP A 1 864 ? -18.238 -20.570 -16.878 1.00 69.31 864 ASP A N 1
ATOM 6575 C CA . ASP A 1 864 ? -17.977 -21.926 -17.400 1.00 69.31 864 ASP A CA 1
ATOM 6576 C C . ASP A 1 864 ? -16.748 -22.636 -16.786 1.00 69.31 864 ASP A C 1
ATOM 6578 O O . ASP A 1 864 ? -15.916 -23.232 -17.487 1.00 69.31 864 ASP A O 1
ATOM 6582 N N . ARG A 1 865 ? -16.622 -22.628 -15.454 1.00 70.69 865 ARG A N 1
ATOM 6583 C CA . ARG A 1 865 ? -15.519 -23.289 -14.728 1.00 70.69 865 ARG A CA 1
ATOM 6584 C C . ARG A 1 865 ? -15.495 -24.796 -14.970 1.00 70.69 865 ARG A C 1
ATOM 6586 O O . ARG A 1 865 ? -14.438 -25.411 -14.853 1.00 70.69 865 ARG A O 1
ATOM 6593 N N . THR A 1 866 ? -16.627 -25.404 -15.329 1.00 62.44 866 THR A N 1
ATOM 6594 C CA . THR A 1 866 ? -16.723 -26.836 -15.675 1.00 62.44 866 THR A CA 1
ATOM 6595 C C . THR A 1 866 ? -15.995 -27.238 -16.960 1.00 62.44 866 THR A C 1
ATOM 6597 O O . THR A 1 866 ? -15.563 -28.386 -17.058 1.00 62.44 866 THR A O 1
ATOM 6600 N N . ILE A 1 867 ? -15.820 -26.333 -17.933 1.00 58.12 867 ILE A N 1
ATOM 6601 C CA . ILE A 1 867 ? -15.200 -26.642 -19.244 1.00 58.12 867 ILE A CA 1
ATOM 6602 C C . ILE A 1 867 ? -13.680 -26.867 -19.119 1.00 58.12 867 ILE A C 1
ATOM 6604 O O . ILE A 1 867 ? -13.010 -27.400 -20.003 1.00 58.12 867 ILE A O 1
ATOM 6608 N N . MET A 1 868 ? -13.118 -26.501 -17.977 1.00 59.38 868 MET A N 1
ATOM 6609 C CA . MET A 1 868 ? -11.694 -26.459 -17.727 1.00 59.38 868 MET A CA 1
ATOM 6610 C C . MET A 1 868 ? -11.079 -27.811 -17.338 1.00 59.38 868 MET A C 1
ATOM 6612 O O . MET A 1 868 ? -10.934 -28.112 -16.158 1.00 59.38 868 MET A O 1
ATOM 6616 N N . THR A 1 869 ? -10.628 -28.610 -18.306 1.00 51.06 869 THR A N 1
ATOM 6617 C CA . THR A 1 869 ? -10.026 -29.940 -18.068 1.00 51.06 869 THR A CA 1
ATOM 6618 C C . THR A 1 869 ? -8.547 -29.895 -17.639 1.00 51.06 869 THR A C 1
ATOM 6620 O O . THR A 1 869 ? -7.788 -29.068 -18.137 1.00 51.06 869 THR A O 1
ATOM 6623 N N . GLY A 1 870 ? -8.097 -30.812 -16.767 1.00 55.41 870 GLY A N 1
ATOM 6624 C CA . GLY A 1 870 ? -6.676 -30.994 -16.414 1.00 55.41 870 GLY A CA 1
ATOM 6625 C C . GLY A 1 870 ? -6.442 -31.591 -15.017 1.00 55.41 870 GLY A C 1
ATOM 6626 O O . GLY A 1 870 ? -7.367 -31.684 -14.216 1.00 55.41 870 GLY A O 1
ATOM 6627 N N . ALA A 1 871 ? -5.194 -31.966 -14.697 1.00 50.41 871 ALA A N 1
ATOM 6628 C CA . ALA A 1 871 ? -4.818 -32.584 -13.411 1.00 50.41 871 ALA A CA 1
ATOM 6629 C C . ALA A 1 871 ? -5.072 -31.694 -12.170 1.00 50.41 871 ALA A C 1
ATOM 6631 O O . ALA A 1 871 ? -5.102 -32.197 -11.052 1.00 50.41 871 ALA A O 1
ATOM 6632 N N . LEU A 1 872 ? -5.288 -30.388 -12.370 1.00 53.06 872 LEU A N 1
ATOM 6633 C CA . LEU A 1 872 ? -5.559 -29.386 -11.329 1.00 53.06 872 LEU A CA 1
ATOM 6634 C C . LEU A 1 872 ? -7.037 -28.936 -11.280 1.00 53.06 872 LEU A C 1
ATOM 6636 O O . LEU A 1 872 ? -7.339 -27.913 -10.675 1.00 53.06 872 LEU A O 1
ATOM 6640 N N . ALA A 1 873 ? -7.955 -29.633 -11.961 1.00 54.88 873 ALA A N 1
ATOM 6641 C CA . ALA A 1 873 ? -9.321 -29.153 -12.222 1.00 54.88 873 ALA A CA 1
ATOM 6642 C C . ALA A 1 873 ? -10.441 -29.711 -11.309 1.00 54.88 873 ALA A C 1
ATOM 6644 O O . ALA A 1 873 ? -11.623 -29.568 -11.623 1.00 54.88 873 ALA A O 1
ATOM 6645 N N . ALA A 1 874 ? -10.142 -30.377 -10.193 1.00 53.38 874 ALA A N 1
ATOM 6646 C CA . ALA A 1 874 ? -11.161 -31.182 -9.508 1.00 53.38 874 ALA A CA 1
ATOM 6647 C C . ALA A 1 874 ? -12.052 -30.414 -8.494 1.00 53.38 874 ALA A C 1
ATOM 6649 O O . ALA A 1 874 ? -11.762 -30.341 -7.304 1.00 53.38 874 ALA A O 1
ATOM 6650 N N . GLY A 1 875 ? -13.221 -29.948 -8.955 1.00 59.72 875 GLY A N 1
ATOM 6651 C CA . GLY A 1 875 ? -14.524 -30.402 -8.425 1.00 59.72 875 GLY A CA 1
ATOM 6652 C C . GLY A 1 875 ? -15.080 -29.902 -7.077 1.00 59.72 875 GLY A C 1
ATOM 6653 O O . GLY A 1 875 ? -16.130 -30.398 -6.679 1.00 59.72 875 GLY A O 1
ATOM 6654 N N . ALA A 1 876 ? -14.462 -28.946 -6.371 1.00 63.66 876 ALA A N 1
ATOM 6655 C CA . ALA A 1 876 ? -15.008 -28.421 -5.099 1.00 63.66 876 ALA A CA 1
ATOM 6656 C C . ALA A 1 876 ? -15.385 -26.924 -5.104 1.00 63.66 876 ALA A C 1
ATOM 6658 O O . ALA A 1 876 ? -15.768 -26.383 -4.067 1.00 63.66 876 ALA A O 1
ATOM 6659 N N . TRP A 1 877 ? -15.330 -26.250 -6.258 1.00 70.62 877 TRP A N 1
ATOM 6660 C CA . TRP A 1 877 ? -15.575 -24.805 -6.354 1.00 70.62 877 TRP A CA 1
ATOM 6661 C C . TRP A 1 877 ? -17.039 -24.387 -6.116 1.00 70.62 877 TRP A C 1
ATOM 6663 O O . TRP A 1 877 ? -17.284 -23.228 -5.789 1.00 70.62 877 TRP A O 1
ATOM 6673 N N . ASN A 1 878 ? -18.011 -25.296 -6.265 1.00 74.69 878 ASN A N 1
ATOM 6674 C CA . ASN A 1 878 ? -19.450 -24.993 -6.183 1.00 74.69 878 ASN A CA 1
ATOM 6675 C C . ASN A 1 878 ? -20.044 -25.114 -4.771 1.00 74.69 878 ASN A C 1
ATOM 6677 O O . ASN A 1 878 ? -21.233 -24.866 -4.584 1.00 74.69 878 ASN A O 1
ATOM 6681 N N . LYS A 1 879 ? -19.237 -25.486 -3.770 1.00 85.44 879 LYS A N 1
ATOM 6682 C CA . LYS A 1 879 ? -19.711 -25.706 -2.394 1.00 85.44 879 LYS A CA 1
ATOM 6683 C C . LYS A 1 879 ? -20.105 -24.411 -1.670 1.00 85.44 879 LYS A C 1
ATOM 6685 O O . LYS A 1 879 ? -20.806 -24.467 -0.665 1.00 85.44 879 LYS A O 1
ATOM 6690 N N . GLY A 1 880 ? -19.661 -23.251 -2.157 1.00 91.25 880 GLY A N 1
ATOM 6691 C CA . GLY A 1 880 ? -19.791 -21.974 -1.454 1.00 91.25 880 GLY A CA 1
ATOM 6692 C C . GLY A 1 880 ? -18.716 -21.809 -0.378 1.00 91.25 880 GLY A C 1
ATOM 6693 O O . GLY A 1 880 ? -17.554 -22.148 -0.603 1.00 91.25 880 GLY A O 1
ATOM 6694 N N . TRP A 1 881 ? -19.098 -21.278 0.784 1.00 95.50 881 TRP A N 1
ATOM 6695 C CA . TRP A 1 881 ? -18.184 -20.947 1.881 1.00 95.50 881 TRP A CA 1
ATOM 6696 C C . TRP A 1 881 ? -18.557 -21.692 3.159 1.00 95.50 881 TRP A C 1
ATOM 6698 O O . TRP A 1 881 ? -19.712 -21.662 3.579 1.00 95.50 881 TRP A O 1
ATOM 6708 N N . LYS A 1 882 ? -17.586 -22.321 3.820 1.00 95.94 882 LYS A N 1
ATOM 6709 C CA . LYS A 1 882 ? -17.818 -23.001 5.099 1.00 95.94 882 LYS A CA 1
ATOM 6710 C C . LYS A 1 882 ? -17.964 -21.989 6.241 1.00 95.94 882 LYS A C 1
ATOM 6712 O O . LYS A 1 882 ? -17.058 -21.190 6.484 1.00 95.94 882 LYS A O 1
ATOM 6717 N N . ALA A 1 883 ? -19.091 -22.003 6.943 1.00 96.94 883 ALA A N 1
ATOM 6718 C CA . ALA A 1 883 ? -19.400 -21.028 7.985 1.00 96.94 883 ALA A CA 1
ATOM 6719 C C . ALA A 1 883 ? -18.502 -21.179 9.222 1.00 96.94 883 ALA A C 1
ATOM 6721 O O . ALA A 1 883 ? -18.330 -22.279 9.747 1.00 96.94 883 ALA A O 1
ATOM 6722 N N . ARG A 1 884 ? -17.996 -20.044 9.717 1.00 96.31 884 ARG A N 1
ATOM 6723 C CA . ARG A 1 884 ? -17.334 -19.856 11.015 1.00 96.31 884 ARG A CA 1
ATOM 6724 C C . ARG A 1 884 ? -18.166 -18.880 11.844 1.00 96.31 884 ARG A C 1
ATOM 6726 O O . ARG A 1 884 ? -18.076 -17.663 11.654 1.00 96.31 884 ARG A O 1
ATOM 6733 N N . VAL A 1 885 ? -18.980 -19.397 12.758 1.00 94.19 885 VAL A N 1
ATOM 6734 C CA . VAL A 1 885 ? -19.967 -18.615 13.520 1.00 94.19 885 VAL A CA 1
ATOM 6735 C C . VAL A 1 885 ? -19.512 -18.465 14.975 1.00 94.19 885 VAL A C 1
ATOM 6737 O O . VAL A 1 885 ? -19.139 -19.435 15.633 1.00 94.19 885 VAL A O 1
ATOM 6740 N N . GLY A 1 886 ? -19.507 -17.232 15.492 1.00 84.38 886 GLY A N 1
ATOM 6741 C CA . GLY A 1 886 ? -19.262 -16.981 16.921 1.00 84.38 886 GLY A CA 1
ATOM 6742 C C . GLY A 1 886 ? -20.406 -17.493 17.808 1.00 84.38 886 GLY A C 1
ATOM 6743 O O . GLY A 1 886 ? -21.506 -17.734 17.325 1.00 84.38 886 GLY A O 1
ATOM 6744 N N . VAL A 1 887 ? -20.188 -17.638 19.120 1.00 77.06 887 VAL A N 1
ATOM 6745 C CA . VAL A 1 887 ? -21.240 -18.076 20.063 1.00 77.06 887 VAL A CA 1
ATOM 6746 C C . VAL A 1 887 ? -21.341 -17.159 21.280 1.00 77.06 887 VAL A C 1
ATOM 6748 O O . VAL A 1 887 ? -20.333 -16.761 21.856 1.00 77.06 887 VAL A O 1
ATOM 6751 N N . GLY A 1 888 ? -22.562 -16.865 21.730 1.00 76.00 888 GLY A N 1
ATOM 6752 C CA . GLY A 1 888 ? -22.799 -16.102 22.960 1.00 76.00 888 GLY A CA 1
ATOM 6753 C C . GLY A 1 888 ? -22.641 -14.585 22.795 1.00 76.00 888 GLY A C 1
ATOM 6754 O O . GLY A 1 888 ? -23.200 -13.992 21.876 1.00 76.00 888 GLY A O 1
ATOM 6755 N N . THR A 1 889 ? -21.932 -13.938 23.724 1.00 77.62 889 THR A N 1
ATOM 6756 C CA . THR A 1 889 ? -21.845 -12.467 23.825 1.00 77.62 889 THR A CA 1
ATOM 6757 C C . THR A 1 889 ? -21.096 -11.830 22.649 1.00 77.62 889 THR A C 1
ATOM 6759 O O . THR A 1 889 ? -20.330 -12.496 21.956 1.00 77.62 889 THR A O 1
ATOM 6762 N N . LEU A 1 890 ? -21.248 -10.511 22.450 1.00 72.19 890 LEU A N 1
ATOM 6763 C CA . LEU A 1 890 ? -20.531 -9.760 21.403 1.00 72.19 890 LEU A CA 1
ATOM 6764 C C . LEU A 1 890 ? -18.998 -9.926 21.480 1.00 72.19 890 LEU A C 1
ATOM 6766 O O . LEU A 1 890 ? -18.318 -9.890 20.452 1.00 72.19 890 LEU A O 1
ATOM 6770 N N . ALA A 1 891 ? -18.460 -10.152 22.682 1.00 74.56 891 ALA A N 1
ATOM 6771 C CA . ALA A 1 891 ? -17.037 -10.400 22.916 1.00 74.56 891 ALA A CA 1
ATOM 6772 C C . ALA A 1 891 ? -16.535 -11.717 22.295 1.00 74.56 891 ALA A C 1
ATOM 6774 O O . ALA A 1 891 ? -15.356 -11.814 21.967 1.00 74.56 891 ALA A O 1
ATOM 6775 N N . ASN A 1 892 ? -17.426 -12.694 22.105 1.00 81.00 892 ASN A N 1
ATOM 6776 C CA . ASN A 1 892 ? -17.133 -13.989 21.488 1.00 81.00 892 ASN A CA 1
ATOM 6777 C C . ASN A 1 892 ? -17.477 -14.029 19.990 1.00 81.00 892 ASN A C 1
ATOM 6779 O O . ASN A 1 892 ? -17.199 -15.019 19.308 1.00 81.00 892 ASN A O 1
ATOM 6783 N N . GLN A 1 893 ? -18.116 -12.979 19.470 1.00 87.88 893 GLN A N 1
ATOM 6784 C CA . GLN A 1 893 ? -18.424 -12.874 18.049 1.00 87.88 893 GLN A CA 1
ATOM 6785 C C . GLN A 1 893 ? -17.140 -12.631 17.262 1.00 87.88 893 GLN A C 1
ATOM 6787 O O . GLN A 1 893 ? -16.304 -11.820 17.665 1.00 87.88 893 GLN A O 1
ATOM 6792 N N . ARG A 1 894 ? -17.001 -13.291 16.109 1.00 86.06 894 ARG A N 1
ATOM 6793 C CA . ARG A 1 894 ? -15.863 -13.089 15.199 1.00 86.06 894 ARG A CA 1
ATOM 6794 C C . ARG A 1 894 ? -15.980 -11.762 14.461 1.00 86.06 894 ARG A C 1
ATOM 6796 O O . ARG A 1 894 ? -15.039 -10.976 14.445 1.00 86.06 894 ARG A O 1
ATOM 6803 N N . VAL A 1 895 ? -17.172 -11.453 13.965 1.00 92.62 895 VAL A N 1
ATOM 6804 C CA . VAL A 1 895 ? -17.474 -10.268 13.156 1.00 92.62 895 VAL A CA 1
ATOM 6805 C C . VAL A 1 895 ? -18.658 -9.485 13.739 1.00 92.62 895 VAL A C 1
ATOM 6807 O O . VAL A 1 895 ? -19.456 -10.024 14.513 1.00 92.62 895 VAL A O 1
ATOM 6810 N N . ALA A 1 896 ? -18.731 -8.188 13.436 1.00 89.12 896 ALA A N 1
ATOM 6811 C CA . ALA A 1 896 ? -19.852 -7.330 13.808 1.00 89.12 896 ALA A CA 1
ATOM 6812 C C . ALA A 1 896 ? -21.186 -7.823 13.206 1.00 89.12 896 ALA A C 1
ATOM 6814 O O . ALA A 1 896 ? -21.170 -8.385 12.110 1.00 89.12 896 ALA A O 1
ATOM 6815 N N . PRO A 1 897 ? -22.332 -7.595 13.878 1.00 89.19 897 PRO A N 1
ATOM 6816 C CA . PRO A 1 897 ? -23.644 -7.783 13.259 1.00 89.19 897 PRO A CA 1
ATOM 6817 C C . PRO A 1 897 ? -23.773 -6.983 11.956 1.00 89.19 897 PRO A C 1
ATOM 6819 O O . PRO A 1 897 ? -23.235 -5.877 11.845 1.00 89.19 897 PRO A O 1
ATOM 6822 N N . GLY A 1 898 ? -24.479 -7.535 10.973 1.00 93.00 898 GLY A N 1
ATOM 6823 C CA . GLY A 1 898 ? -24.653 -6.929 9.655 1.00 93.00 898 GLY A CA 1
ATOM 6824 C C . GLY A 1 898 ? -23.421 -7.013 8.748 1.00 93.00 898 GLY A C 1
ATOM 6825 O O . GLY A 1 898 ? -23.404 -6.369 7.701 1.00 93.00 898 GLY A O 1
ATOM 6826 N N . THR A 1 899 ? -22.373 -7.753 9.131 1.00 95.88 899 THR A N 1
ATOM 6827 C CA . THR A 1 899 ? -21.124 -7.874 8.360 1.00 95.88 899 THR A CA 1
ATOM 6828 C C . THR A 1 899 ? -20.774 -9.339 8.087 1.00 95.88 899 THR A C 1
ATOM 6830 O O . THR A 1 899 ? -20.807 -10.183 8.980 1.00 95.88 899 THR A O 1
ATOM 6833 N N . VAL A 1 900 ? -20.382 -9.622 6.846 1.00 97.75 900 VAL A N 1
ATOM 6834 C CA . VAL A 1 900 ? -19.930 -10.921 6.337 1.00 97.75 900 VAL A CA 1
ATOM 6835 C C . VAL A 1 900 ? -18.483 -10.772 5.886 1.00 97.75 900 VAL A C 1
ATOM 6837 O O . VAL A 1 900 ? -18.178 -9.886 5.088 1.00 97.75 900 VAL A O 1
ATOM 6840 N N . ALA A 1 901 ? -17.579 -11.619 6.378 1.00 97.81 901 ALA A N 1
ATOM 6841 C CA . ALA A 1 901 ? -16.163 -11.533 6.023 1.00 97.81 901 ALA A CA 1
ATOM 6842 C C . ALA A 1 901 ? -15.660 -12.806 5.342 1.00 97.81 901 ALA A C 1
ATOM 6844 O O . ALA A 1 901 ? -15.758 -13.892 5.915 1.00 97.81 901 ALA A O 1
ATOM 6845 N N . ILE A 1 902 ? -15.087 -12.657 4.143 1.00 97.44 902 ILE A N 1
ATOM 6846 C CA . ILE A 1 902 ? -14.550 -13.773 3.352 1.00 97.44 902 ILE A CA 1
ATOM 6847 C C . ILE A 1 902 ? -13.083 -13.563 2.963 1.00 97.44 902 ILE A C 1
ATOM 6849 O O . ILE A 1 902 ? -12.709 -12.479 2.515 1.00 97.44 902 ILE A O 1
ATOM 6853 N N . PRO A 1 903 ? -12.218 -14.572 3.107 1.00 97.12 903 PRO A N 1
ATOM 6854 C CA . PRO A 1 903 ? -10.875 -14.551 2.562 1.00 97.12 903 PRO A CA 1
ATOM 6855 C C . PRO A 1 903 ? -10.896 -14.713 1.035 1.00 97.12 903 PRO A C 1
ATOM 6857 O O . PRO A 1 903 ? -11.678 -15.483 0.492 1.00 97.12 903 PRO A O 1
ATOM 6860 N N . TRP A 1 904 ? -10.011 -14.022 0.317 1.00 96.81 904 TRP A N 1
ATOM 6861 C CA . TRP A 1 904 ? -9.979 -14.044 -1.158 1.00 96.81 904 TRP A CA 1
ATOM 6862 C C . TRP A 1 904 ? -8.888 -14.968 -1.731 1.00 96.81 904 TRP A C 1
ATOM 6864 O O . TRP A 1 904 ? -8.338 -14.720 -2.798 1.00 96.81 904 TRP A O 1
ATOM 6874 N N . HIS A 1 905 ? -8.554 -16.034 -1.003 1.00 96.62 905 HIS A N 1
ATOM 6875 C CA . HIS A 1 905 ? -7.403 -16.882 -1.317 1.00 96.62 905 HIS A CA 1
ATOM 6876 C C . HIS A 1 905 ? -7.684 -18.027 -2.283 1.00 96.62 905 HIS A C 1
ATOM 6878 O O . HIS A 1 905 ? -6.729 -18.563 -2.834 1.00 96.62 905 HIS A O 1
ATOM 6884 N N . TRP A 1 906 ? -8.948 -18.409 -2.475 1.00 93.31 906 TRP A N 1
ATOM 6885 C CA . TRP A 1 906 ? -9.338 -19.577 -3.264 1.00 93.31 906 TRP A CA 1
ATOM 6886 C C . TRP A 1 906 ? -9.741 -19.220 -4.693 1.00 93.31 906 TRP A C 1
ATOM 6888 O O . TRP A 1 906 ? -10.232 -18.127 -4.979 1.00 93.31 906 TRP A O 1
ATOM 6898 N N . GLY A 1 907 ? -9.538 -20.196 -5.572 1.00 89.62 907 GLY A N 1
ATOM 6899 C CA . GLY A 1 907 ? -9.933 -20.197 -6.971 1.00 89.62 907 GLY A CA 1
ATOM 6900 C C . GLY A 1 907 ? -10.177 -21.623 -7.455 1.00 89.62 907 GLY A C 1
ATOM 6901 O O . GLY A 1 907 ? -10.301 -22.553 -6.658 1.00 89.62 907 GLY A O 1
ATOM 6902 N N . ASP A 1 908 ? -10.261 -21.796 -8.765 1.00 84.62 908 ASP A N 1
ATOM 6903 C CA . ASP A 1 908 ? -10.606 -23.049 -9.435 1.00 84.62 908 ASP A CA 1
ATOM 6904 C C . ASP A 1 908 ? -9.391 -23.931 -9.804 1.00 84.62 908 ASP A C 1
ATOM 6906 O O . ASP A 1 908 ? -9.589 -24.988 -10.403 1.00 84.62 908 ASP A O 1
ATOM 6910 N N . ARG A 1 909 ? -8.152 -23.550 -9.433 1.00 86.00 909 ARG A N 1
ATOM 6911 C CA . ARG A 1 909 ? -6.905 -24.312 -9.704 1.00 86.00 909 ARG A CA 1
ATOM 6912 C C . ARG A 1 909 ? -6.074 -24.641 -8.459 1.00 86.00 909 ARG A C 1
ATOM 6914 O O . ARG A 1 909 ? -6.228 -24.020 -7.421 1.00 86.00 909 ARG A O 1
ATOM 6921 N N . GLY A 1 910 ? -5.125 -25.569 -8.575 1.00 85.00 910 GLY A N 1
ATOM 6922 C CA . GLY A 1 910 ? -4.191 -25.937 -7.498 1.00 85.00 910 GLY A CA 1
ATOM 6923 C C . GLY A 1 910 ? -4.695 -27.074 -6.602 1.00 85.00 910 GLY A C 1
ATOM 6924 O O . GLY A 1 910 ? -5.676 -27.737 -6.929 1.00 85.00 910 GLY A O 1
ATOM 6925 N N . LEU A 1 911 ? -4.008 -27.329 -5.482 1.00 87.19 911 LEU A N 1
ATOM 6926 C CA . LEU A 1 911 ? -4.356 -28.411 -4.545 1.00 87.19 911 LEU A CA 1
ATOM 6927 C C . LEU A 1 911 ? -5.553 -28.047 -3.651 1.00 87.19 911 LEU A C 1
ATOM 6929 O O . LEU A 1 911 ? -6.342 -28.920 -3.299 1.00 87.19 911 LEU A O 1
ATOM 6933 N N . GLY A 1 912 ? -5.694 -26.768 -3.289 1.00 87.12 912 GLY A N 1
ATOM 6934 C CA . GLY A 1 912 ? -6.878 -26.225 -2.616 1.00 87.12 912 GLY A CA 1
ATOM 6935 C C . GLY A 1 912 ? -7.735 -25.431 -3.601 1.00 87.12 912 GLY A C 1
ATOM 6936 O O . GLY A 1 912 ? -7.277 -24.418 -4.127 1.00 87.12 912 GLY A O 1
ATOM 6937 N N . VAL A 1 913 ? -8.972 -25.858 -3.854 1.00 87.44 913 VAL A N 1
ATOM 6938 C CA . VAL A 1 913 ? -9.900 -25.181 -4.783 1.00 87.44 913 VAL A CA 1
ATOM 6939 C C . VAL A 1 913 ? -11.179 -24.756 -4.065 1.00 87.44 913 VAL A C 1
ATOM 6941 O O . VAL A 1 913 ? -11.571 -25.368 -3.074 1.00 87.44 913 VAL A O 1
ATOM 6944 N N . GLY A 1 914 ? -11.847 -23.707 -4.544 1.00 88.12 914 GLY A N 1
ATOM 6945 C CA . GLY A 1 914 ? -13.012 -23.161 -3.853 1.00 88.12 914 GLY A CA 1
ATOM 6946 C C . GLY A 1 914 ? -13.679 -21.973 -4.542 1.00 88.12 914 GLY A C 1
ATOM 6947 O O . GLY A 1 914 ? -13.290 -21.553 -5.632 1.00 88.12 914 GLY A O 1
ATOM 6948 N N . ALA A 1 915 ? -14.705 -21.432 -3.884 1.00 89.75 915 ALA A N 1
ATOM 6949 C CA . ALA A 1 915 ? -15.370 -20.204 -4.301 1.00 89.75 915 ALA A CA 1
ATOM 6950 C C . ALA A 1 915 ? -14.389 -19.016 -4.322 1.00 89.75 915 ALA A C 1
ATOM 6952 O O . ALA A 1 915 ? -13.544 -18.873 -3.436 1.00 89.75 915 ALA A O 1
ATOM 6953 N N . ARG A 1 916 ? -14.529 -18.137 -5.322 1.00 91.50 916 ARG A N 1
ATOM 6954 C CA . ARG A 1 916 ? -13.721 -16.917 -5.451 1.00 91.50 916 ARG A CA 1
ATOM 6955 C C . ARG A 1 916 ? -14.449 -15.759 -4.785 1.00 91.50 916 ARG A C 1
ATOM 6957 O O . ARG A 1 916 ? -15.601 -15.478 -5.105 1.00 91.50 916 ARG A O 1
ATOM 6964 N N . ALA A 1 917 ? -13.775 -15.035 -3.894 1.00 95.44 917 ALA A N 1
ATOM 6965 C CA . ALA A 1 917 ? -14.368 -13.855 -3.258 1.00 95.44 917 ALA A CA 1
ATOM 6966 C C . ALA A 1 917 ? -14.726 -12.765 -4.276 1.00 95.44 917 ALA A C 1
ATOM 6968 O O . ALA A 1 917 ? -15.731 -12.075 -4.135 1.00 95.44 917 ALA A O 1
ATOM 6969 N N . ASN A 1 918 ? -13.924 -12.633 -5.328 1.00 95.81 918 ASN A N 1
ATOM 6970 C CA . ASN A 1 918 ? -14.076 -11.562 -6.296 1.00 95.81 918 ASN A CA 1
ATOM 6971 C C . ASN A 1 918 ? -15.133 -11.817 -7.387 1.00 95.81 918 ASN A C 1
ATOM 6973 O O . ASN A 1 918 ? -15.443 -10.902 -8.148 1.00 95.81 918 ASN A O 1
ATOM 6977 N N . ASP A 1 919 ? -15.767 -12.995 -7.395 1.00 93.56 919 ASP A N 1
ATOM 6978 C CA . ASP A 1 919 ? -17.066 -13.191 -8.065 1.00 93.56 919 ASP A CA 1
ATOM 6979 C C . ASP A 1 919 ? -18.137 -12.294 -7.425 1.00 93.56 919 ASP A C 1
ATOM 6981 O O . ASP A 1 919 ? -19.104 -11.877 -8.059 1.00 93.56 919 ASP A O 1
ATOM 6985 N N . LEU A 1 920 ? -17.941 -11.979 -6.142 1.00 95.31 920 LEU A N 1
ATOM 6986 C CA . LEU A 1 920 ? -18.889 -11.265 -5.310 1.00 95.31 920 LEU A CA 1
ATOM 6987 C C . LEU A 1 920 ? -18.518 -9.792 -5.157 1.00 95.31 920 LEU A C 1
ATOM 6989 O O . LEU A 1 920 ? -19.423 -8.988 -4.987 1.00 95.31 920 LEU A O 1
ATOM 6993 N N . CYS A 1 921 ? -17.241 -9.407 -5.194 1.00 95.38 921 CYS A N 1
ATOM 6994 C CA . CYS A 1 921 ? -16.820 -8.016 -4.981 1.00 95.38 921 CYS A CA 1
ATOM 6995 C C . CYS A 1 921 ? -17.267 -7.070 -6.109 1.00 95.38 921 CYS A C 1
ATOM 6997 O O . CYS A 1 921 ? -17.417 -7.471 -7.263 1.00 95.38 921 CYS A O 1
ATOM 6999 N N . ILE A 1 922 ? -17.493 -5.804 -5.753 1.00 93.12 922 ILE A N 1
ATOM 7000 C CA . ILE A 1 922 ? -17.854 -4.738 -6.691 1.00 93.12 922 ILE A CA 1
ATOM 7001 C C . ILE A 1 922 ? -16.601 -4.114 -7.311 1.00 93.12 922 ILE A C 1
ATOM 7003 O O . ILE A 1 922 ? -15.565 -4.000 -6.660 1.00 93.12 922 ILE A O 1
ATOM 7007 N N . ASP A 1 923 ? -16.709 -3.680 -8.561 1.00 91.19 923 ASP A N 1
ATOM 7008 C CA . ASP A 1 923 ? -15.671 -2.965 -9.301 1.00 91.19 923 ASP A CA 1
ATOM 7009 C C . ASP A 1 923 ? -15.870 -1.442 -9.265 1.00 91.19 923 ASP A C 1
ATOM 7011 O O . ASP A 1 923 ? -15.551 -0.755 -10.228 1.00 91.19 923 ASP A O 1
ATOM 7015 N N . ALA A 1 924 ? -16.408 -0.911 -8.163 1.00 87.88 924 ALA A N 1
ATOM 7016 C CA . ALA A 1 924 ? -16.328 0.516 -7.856 1.00 87.88 924 ALA A CA 1
ATOM 7017 C C . ALA A 1 924 ? -14.909 0.860 -7.382 1.00 87.88 924 ALA A C 1
ATOM 7019 O O . ALA A 1 924 ? -14.230 -0.027 -6.869 1.00 87.88 924 ALA A O 1
ATOM 7020 N N . TRP A 1 925 ? -14.455 2.108 -7.501 1.00 84.69 925 TRP A N 1
ATOM 7021 C CA . TRP A 1 925 ? -13.074 2.490 -7.181 1.00 84.69 925 TRP A CA 1
ATOM 7022 C C . TRP A 1 925 ? -12.916 3.841 -6.477 1.00 84.69 925 TRP A C 1
ATOM 7024 O O . TRP A 1 925 ? -13.771 4.722 -6.553 1.00 84.69 925 TRP A O 1
ATOM 7034 N N . ASP A 1 926 ? -11.778 4.006 -5.799 1.00 82.50 926 ASP A N 1
ATOM 7035 C CA . ASP A 1 926 ? -11.297 5.290 -5.277 1.00 82.50 926 ASP A CA 1
ATOM 7036 C C . ASP A 1 926 ? -11.034 6.275 -6.424 1.00 82.50 926 ASP A C 1
ATOM 7038 O O . ASP A 1 926 ? -10.328 5.919 -7.366 1.00 82.50 926 ASP A O 1
ATOM 7042 N N . ALA A 1 927 ? -11.551 7.510 -6.379 1.00 73.62 927 ALA A N 1
ATOM 7043 C CA . ALA A 1 927 ? -11.411 8.385 -7.558 1.00 73.62 927 ALA A CA 1
ATOM 7044 C C . ALA A 1 927 ? -10.004 8.931 -7.784 1.00 73.62 927 ALA A C 1
ATOM 7046 O O . ALA A 1 927 ? -9.737 9.411 -8.880 1.00 73.62 927 ALA A O 1
ATOM 7047 N N . ASN A 1 928 ? -9.118 8.884 -6.787 1.00 73.50 928 ASN A N 1
ATOM 7048 C CA . ASN A 1 928 ? -7.749 9.359 -6.970 1.00 73.50 928 ASN A CA 1
ATOM 7049 C C . ASN A 1 928 ? -6.872 8.265 -7.576 1.00 73.50 928 ASN A C 1
ATOM 7051 O O . ASN A 1 928 ? -6.056 8.524 -8.451 1.00 73.50 928 ASN A O 1
ATOM 7055 N N . THR A 1 929 ? -7.027 7.037 -7.087 1.00 75.81 929 THR A N 1
ATOM 7056 C CA . THR A 1 929 ? -6.092 5.940 -7.373 1.00 75.81 929 THR A CA 1
ATOM 7057 C C . THR A 1 929 ? -6.664 4.864 -8.283 1.00 75.81 929 THR A C 1
ATOM 7059 O O . THR A 1 929 ? -5.920 4.008 -8.755 1.00 75.81 929 THR A O 1
ATOM 7062 N N . THR A 1 930 ? -7.978 4.862 -8.518 1.00 81.81 930 THR A N 1
ATOM 7063 C CA . THR A 1 930 ? -8.717 3.794 -9.215 1.00 81.81 930 THR A CA 1
ATOM 7064 C C . THR A 1 930 ? -8.589 2.411 -8.555 1.00 81.81 930 THR A C 1
ATOM 7066 O O . THR A 1 930 ? -8.846 1.384 -9.180 1.00 81.81 930 THR A O 1
ATOM 7069 N N . ILE A 1 931 ? -8.219 2.361 -7.267 1.00 86.94 931 ILE A N 1
ATOM 7070 C CA . ILE A 1 931 ? -8.182 1.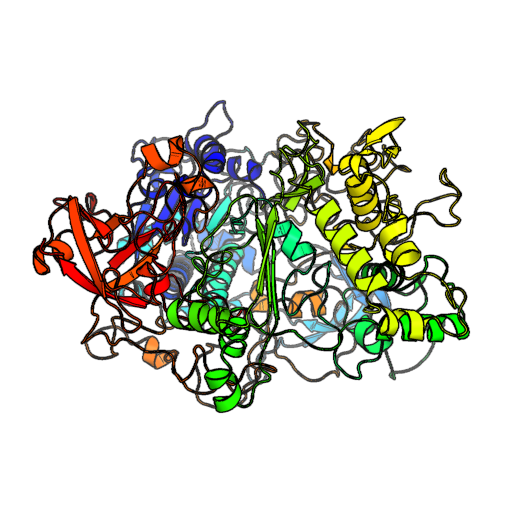119 -6.484 1.00 86.94 931 ILE A CA 1
ATOM 7071 C C . ILE A 1 931 ? -9.618 0.660 -6.196 1.00 86.94 931 ILE A C 1
ATOM 7073 O O . ILE A 1 931 ? -10.394 1.458 -5.664 1.00 86.94 931 ILE A O 1
ATOM 7077 N N . PRO A 1 932 ? -9.975 -0.611 -6.461 1.00 92.00 932 PRO A N 1
ATOM 7078 C CA . PRO A 1 932 ? -11.343 -1.062 -6.247 1.00 92.00 932 PRO A CA 1
ATOM 7079 C C . PRO A 1 932 ? -11.802 -1.161 -4.785 1.00 92.00 932 PRO A C 1
ATOM 7081 O O . PRO A 1 932 ? -11.016 -1.358 -3.849 1.00 92.00 932 PRO A O 1
ATOM 7084 N N . GLU A 1 933 ? -13.117 -1.099 -4.602 1.00 92.81 933 GLU A N 1
ATOM 7085 C CA . GLU A 1 933 ? -13.835 -1.208 -3.337 1.00 92.81 933 GLU A CA 1
ATOM 7086 C C . GLU A 1 933 ? -14.076 -2.679 -2.948 1.00 92.81 933 GLU A C 1
ATOM 7088 O O . GLU A 1 933 ? -15.169 -3.235 -3.016 1.00 92.81 933 GLU A O 1
ATOM 7093 N N . TYR A 1 934 ? -13.014 -3.339 -2.490 1.00 95.94 934 TYR A N 1
ATOM 7094 C CA . TYR A 1 934 ? -13.083 -4.738 -2.052 1.00 95.94 934 TYR A CA 1
ATOM 7095 C C . TYR A 1 934 ? -13.555 -4.917 -0.602 1.00 95.94 934 TYR A C 1
ATOM 7097 O O . TYR A 1 934 ? -13.805 -6.047 -0.163 1.00 95.94 934 TYR A O 1
ATOM 7105 N N . LYS A 1 935 ? -13.555 -3.843 0.197 1.00 96.62 935 LYS A N 1
ATOM 7106 C CA . LYS A 1 935 ? -13.756 -3.917 1.655 1.00 96.62 935 LYS A CA 1
ATOM 7107 C C . LYS A 1 935 ? -15.177 -3.593 2.095 1.00 96.62 935 LYS A C 1
ATOM 7109 O O . LYS A 1 935 ? -15.479 -3.838 3.263 1.00 96.62 935 LYS A O 1
ATOM 7114 N N . ALA A 1 936 ? -16.027 -3.101 1.200 1.00 94.19 936 ALA A N 1
ATOM 7115 C CA . ALA A 1 936 ? -17.430 -2.848 1.485 1.00 94.19 936 ALA A CA 1
ATOM 7116 C C . ALA A 1 936 ? -18.279 -2.971 0.213 1.00 94.19 936 ALA A C 1
ATOM 7118 O O . ALA A 1 936 ? -18.268 -2.100 -0.645 1.00 94.19 936 ALA A O 1
ATOM 7119 N N . CYS A 1 937 ? -19.047 -4.049 0.108 1.00 94.06 937 CYS A N 1
ATOM 7120 C CA . CYS A 1 937 ? -20.155 -4.147 -0.841 1.00 94.06 937 CYS A CA 1
ATOM 7121 C C . CYS A 1 937 ? -21.324 -4.871 -0.172 1.00 94.06 937 CYS A C 1
ATOM 7123 O O . CYS A 1 937 ? -21.172 -5.379 0.938 1.00 94.06 937 CYS A O 1
ATOM 7125 N N . LEU A 1 938 ? -22.495 -4.908 -0.795 1.00 96.81 938 LEU A N 1
ATOM 7126 C CA . LEU A 1 938 ? -23.666 -5.535 -0.196 1.00 96.81 938 LEU A CA 1
ATOM 7127 C C . LEU A 1 938 ? -23.827 -6.994 -0.624 1.00 96.81 938 LEU A C 1
ATOM 7129 O O . LEU A 1 938 ? -23.522 -7.376 -1.759 1.00 96.81 938 LEU A O 1
ATOM 7133 N N . CYS A 1 939 ? -24.323 -7.808 0.306 1.00 98.19 939 CYS A N 1
ATOM 7134 C CA . CYS A 1 939 ? -24.657 -9.208 0.091 1.00 98.19 939 CYS A CA 1
ATOM 7135 C C . CYS A 1 939 ? -25.876 -9.660 0.911 1.00 98.19 939 CYS A C 1
ATOM 7137 O O . CYS A 1 939 ? -26.353 -8.978 1.821 1.00 98.19 939 CYS A O 1
ATOM 7139 N N . ARG A 1 940 ? -26.346 -10.865 0.594 1.00 97.69 940 ARG A N 1
ATOM 7140 C CA . ARG A 1 940 ? -27.209 -11.692 1.443 1.00 97.69 940 ARG A CA 1
ATOM 7141 C C . ARG A 1 940 ? -26.604 -13.093 1.544 1.00 97.69 940 ARG A C 1
ATOM 7143 O O . ARG A 1 940 ? -25.824 -13.496 0.678 1.00 97.69 940 ARG A O 1
ATOM 7150 N N . ILE A 1 941 ? -26.961 -13.816 2.598 1.00 97.88 941 ILE A N 1
ATOM 7151 C CA . ILE A 1 941 ? -26.462 -15.168 2.875 1.00 97.88 941 ILE A CA 1
ATOM 7152 C C . ILE A 1 941 ? -27.609 -16.173 2.845 1.00 97.88 941 ILE A C 1
ATOM 7154 O O . ILE A 1 941 ? -28.708 -15.886 3.317 1.00 97.88 941 ILE A O 1
ATOM 7158 N N . GLU A 1 942 ? -27.340 -17.355 2.304 1.00 96.50 942 GLU A N 1
ATOM 7159 C CA . GLU A 1 942 ? -28.279 -18.473 2.259 1.00 96.50 942 GLU A CA 1
ATOM 7160 C C . GLU A 1 942 ? -27.560 -19.757 2.670 1.00 96.50 942 GLU A C 1
ATOM 7162 O O . GLU A 1 942 ? -26.401 -19.980 2.311 1.00 96.50 942 GLU A O 1
ATOM 7167 N N . LYS A 1 943 ? -28.247 -20.637 3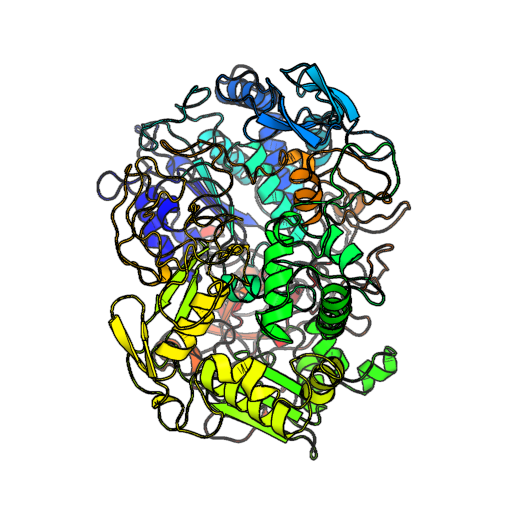.398 1.00 95.56 943 LYS A N 1
ATOM 7168 C CA . LYS A 1 943 ? -27.728 -21.977 3.667 1.00 95.56 943 LYS A CA 1
ATOM 7169 C C . LYS A 1 943 ? -27.737 -22.808 2.381 1.00 95.56 943 LYS A C 1
ATOM 7171 O O . LYS A 1 943 ? -28.777 -22.928 1.735 1.00 95.56 943 LYS A O 1
ATOM 7176 N N . VAL A 1 944 ? -26.611 -23.437 2.050 1.00 90.94 944 VAL A N 1
ATOM 7177 C CA . VAL A 1 944 ? -26.570 -24.459 0.998 1.00 90.94 944 VAL A CA 1
ATOM 7178 C C . VAL A 1 944 ? -27.242 -25.709 1.551 1.00 90.94 944 VAL A C 1
ATOM 7180 O O . VAL A 1 944 ? -26.779 -26.298 2.531 1.00 90.94 944 VAL A O 1
ATOM 7183 N N . THR A 1 945 ? -28.368 -26.087 0.951 1.00 75.00 945 THR A N 1
ATOM 7184 C CA . THR A 1 945 ? -29.017 -27.366 1.248 1.00 75.00 945 THR A CA 1
ATOM 7185 C C . THR A 1 945 ? -28.409 -28.411 0.308 1.00 75.00 945 THR A C 1
ATOM 7187 O O . THR A 1 945 ? -28.385 -28.138 -0.891 1.00 75.00 945 THR A O 1
ATOM 7190 N N . PRO A 1 946 ? -27.861 -29.525 0.833 1.00 56.16 946 PRO A N 1
ATOM 7191 C CA . PRO A 1 946 ? -27.246 -30.580 0.027 1.00 56.16 946 PRO A CA 1
ATOM 7192 C C . PRO A 1 946 ? -28.141 -31.143 -1.076 1.00 56.16 946 PRO A C 1
ATOM 7194 O O . PRO A 1 946 ? -29.377 -31.191 -0.863 1.00 56.16 946 PRO A O 1
#

Radius of gyration: 28.26 Å; chains: 1; bounding box: 73×74×78 Å

Foldseek 3Di:
DLFDLLLLLLAQEEAEFADQCCFQVVVSVVSPVNQCPVDPVRHQVHAYEHEELFCHPSVVVLDPPFDPVPLRNLSPLHYYWHWDQQLLLLLLLQLVLLLVVVLVVCVVDLLSVLLQCLLLLVFAQQWAWDWFQFLVRDIATATRHGLFFHQQFFADPPQLAAQFAWDAGPVGGIFGGHGDGDNGLVPCRGLNVVSNVVSNLSHLVQSCQNTVTHSVNSNSVSVSLSQQFQSFAPCRRPNFFDLCSSDRRHHAYEYEHENSQQFFQASLQSVLSVLVSQLSRVRALARSYYYLHADRDQFPVVCVCCVVDQQDHHQRQGAAAPPQFLLNSQCVWFDDHQDPDDDDDDDDRQDLQACVSHWLRSLLQLQQLCQQQHHDDQDDDPVSSLLSRLSVVPGDHDGGDHPVVLLLLLQPVSCVVVVHHHDQEDEAEADDCCFFAFLNLSNLNSLQSHQEYEYEHQFDYCSQQGHHDPNHDGHYAHAFDPLQAWAWGQGSLQFTATDHRNHHGPDRHDHPLVVVLLVVLVCQVVCVCVSSQVSCPPHPCHPPRPSCSNPCVLQDPNPDDQQQRWDADLVGDIDGRRRSSNRVVLCLQQEASLAAPDPDDDPDDRHRHHNRSQQYATNDLQQHGQFDNRPLFHDQPQDPPTDRQVHGRQSHFCQQDDVSSSSLSQSHGAGTPRRDSRHSNCSSHPSHDRDPLREHRSSSLLRDAPDDDDDDGDGSSHPSSSVSQDPQQPDPDDDDADDGRRSAREGGLEHLCPPDDDRDPSCVVRNYQDQAARPRDPPDGRHLADPPFFADHCVAFVFWEFEDAGNLAGRLRSPSLQPPVSCVVPQEWAKADEQVQCVVQVHDQFFQKWKAARLGIQQDCSSPLVVRDDPFQDDAARRHHGYDYFDDDPVRGRRNPRYMYTYQHADRGGNRHYGGLSSHAGCRAHPRRSNHNRGTGGIHMHTDDD